Protein AF-0000000085041562 (afdb_homodimer)

Organism: Cyclobacterium marinum (strain ATCC 25205 / DSM 745 / LMG 13164 / NCIMB 1802) (NCBI:txid880070)

Solvent-accessible surface area (backbone atoms only — not comparable to full-atom values): 39955 Å² total; per-residue (Å²): 108,66,66,57,46,24,51,44,34,17,49,64,54,38,30,50,56,26,53,51,46,48,33,36,68,71,68,39,53,87,49,47,62,70,50,50,51,54,51,51,51,50,44,47,50,51,38,51,51,47,22,68,73,37,57,52,81,66,62,58,46,68,87,59,13,58,43,54,49,33,48,53,49,30,52,50,53,51,52,49,39,46,51,50,39,53,74,71,67,52,76,58,99,59,60,66,67,54,54,53,51,37,26,39,63,26,25,51,44,36,18,49,25,38,27,31,37,55,41,67,82,44,46,65,49,35,52,49,20,41,50,49,15,33,33,52,27,21,53,45,49,45,64,69,42,50,67,44,57,73,65,45,56,19,34,52,62,70,50,43,76,70,48,85,82,64,68,68,78,55,33,61,57,34,7,42,46,10,28,49,39,35,49,50,39,51,45,46,51,65,75,41,44,87,80,51,51,72,67,54,48,53,52,41,52,50,34,34,54,32,12,50,51,29,27,33,41,21,26,37,64,52,27,52,53,27,37,53,52,34,51,47,51,54,46,68,74,34,53,73,68,41,35,54,50,45,54,54,48,47,66,53,47,48,57,49,53,52,52,47,28,60,69,28,32,18,42,45,55,46,76,61,67,69,48,72,73,46,69,57,64,77,36,42,55,50,31,44,50,52,32,50,40,39,14,42,74,23,47,56,56,20,48,57,71,47,78,91,50,71,43,25,18,34,66,54,36,35,24,12,23,23,3,49,54,35,36,50,29,49,48,50,36,52,53,52,24,52,51,38,34,46,54,46,23,73,71,35,70,87,41,43,64,47,54,41,45,29,47,39,21,53,38,43,28,51,63,36,56,54,62,45,62,34,28,46,42,25,33,38,39,9,48,28,69,19,49,62,87,69,83,71,82,70,67,71,70,59,62,64,68,78,105,109,65,66,58,46,23,51,43,34,16,47,64,54,38,29,49,56,26,54,50,46,49,33,36,68,71,68,39,54,87,48,46,63,73,50,50,50,57,51,52,50,50,44,47,51,51,38,51,49,47,23,68,72,38,55,50,80,66,63,58,46,68,86,60,14,59,43,54,49,33,47,53,49,30,53,50,53,51,51,50,40,48,51,49,41,54,75,71,67,52,76,59,96,59,61,66,68,53,55,54,51,36,25,39,64,25,26,51,42,36,18,50,24,38,26,29,35,55,41,69,81,43,46,65,49,36,51,50,20,41,50,48,15,34,33,51,26,22,53,45,49,46,65,67,41,52,67,44,57,75,64,44,56,19,34,54,62,71,50,44,74,69,50,83,81,67,64,72,79,55,35,60,57,34,7,42,46,10,28,51,37,33,49,50,38,50,45,46,51,66,77,42,45,87,79,50,51,72,69,55,49,52,52,40,51,50,34,32,53,33,12,50,50,30,27,31,41,22,26,36,64,50,28,51,54,28,37,54,53,37,52,48,51,54,46,66,74,35,52,72,68,42,36,54,51,45,54,53,49,45,66,52,47,49,57,48,54,50,51,48,28,59,69,28,33,18,42,44,54,47,74,61,66,69,50,71,72,47,69,58,66,76,36,41,56,51,32,44,50,52,32,49,42,40,13,42,74,24,47,58,57,21,46,59,71,46,78,90,50,70,43,26,20,34,65,54,36,36,22,12,24,25,4,48,56,34,39,52,30,49,48,51,38,51,52,51,23,51,50,38,34,46,54,45,24,73,72,35,70,86,41,41,65,47,54,42,43,29,48,38,21,53,38,43,28,51,63,35,56,56,62,45,63,34,28,46,44,25,33,38,40,9,47,28,69,19,49,62,87,68,84,73,83,68,71,70,71,59,62,63,69,77,107

Radius of gyration: 27.0 Å; Cα contacts (8 Å, |Δi|>4): 1184; chains: 2; bounding box: 77×73×64 Å

Secondary structure (DSSP, 8-state):
-HHHHHHHHHHHTTHHHHHHHHHHHTT-GGGHHHHHHHHHHHHHHHHHHHHHHH--GGGGSSTTHHHHHHHHHHHHHHHHHHHHHHHTTPPPSS-HHHHHHHHIIIIIHHHHHHHTSBHHHHHHHHHHHHHHHHHHHHHHHHHHTHHHHHHT---HHHHHTTSTTS-PPPHHHHHHHHHHHHHHHHHHHHHSGGG--HHHHHHHHHHHHHHHHHHHHH--HHHHHHHHHHHHHHHHH--HHHHHHHHHHHHHHHHHHHHHHHHHT-TTSS--GGGTTSTTHHHHHHHHHHHHHHHHHSTTT-S-S-SSS--S-HHHHHHHHHHHHHHHHHHHHHHHHHHHHHHHHHH-GGGHHHHHHHHHHHHHHHHSS-GGG-HHHHHHHHHHTSB-----GGGGGGHHHH-/-HHHHHHHHHHHTTHHHHHHHHHHHTT-GGGHHHHHHHHHHHHHHHHHHHHHHH--GGGGSSTTHHHHHHHHHHHHHHHHHHHHHHHTTPPPSS-HHHHHHHHIIIIIHHHHHHHTSBHHHHHHHHHHHHHHHHHHHHHHHHHHTHHHHHHT---HHHHHTT-TTS-PPPHHHHHHHHHHHHHHHHHHHHHSGGG--HHHHHHHHHHHHHHHHHHHHH--HHHHHHHHHHHHHHHHH--HHHHHHHHHHHHHHHHHHHHHHHHHT-TTSS--GGGTTSTTHHHHHHHHHHHHHHHHHSTTT-S-S-SSS--S-HHHHHHHHHHHHHHHHHHHHHHHHHHHHHHHHHH-GGGHHHHHHHHHHHHHHHHSS-GGG-HHHHHHHHHHTSB-----SGGGGGHHHH-

InterPro domains:
  IPR007016 O-antigen ligase-related domain [PF04932] (207-331)
  IPR051533 O-antigen ligase-like [PTHR37422] (19-387)

Foldseek 3Di:
DLVLLLLLLLCLALQLVLVLLVCLLVVNLVCNCVPNVVSLVVSLVSLVVLLVVQADPCLLDDPCVVLLVLVVVLVVLLLVLLVVCVVVPNDDPDDSVVLVVLLCSQFVSLLSSLLRDACAVRLVSSLVSLLVSLLSSLVSVCVNCVVLQQVLPFEVVVVCVVPVPRSDDALLSLQLSLLLNLLSLLLCCLAVVVVDDPVRVVSSVSSNVSSLVSNRHSLDQLSVVLNVVSLVLQCVLDDPSSVVVSVVCCVVVVVVSVVSSVSSNHCNPPPPVCVVPPCPVVVLVVLLVVLVVQLVVPQAQADHLDDPDHNLAALSSQSNRGHPSSNVSVVVLQVLLLVLLVVVCNVPVSSSSLVSLCSSLNSRSRHHDYPSNSNSNSNSSSNSSHHYDDPDVPPVVPPVVPD/DLVLLLLLLLCLALQLVLVLLVCLLVVNLVCNCVVNVVSLVVSLVSLVVLLVVQADPCLLDDPCVVLLVLLVVLVVLLLVLLVVCVVVPNDDPDDSVVLVVLLCSQFVSLLRSLLRDACAVRLVSSLVSLLVSLLSSLVSVCVNCVVLQQVLPQEVVVVCVVPVPRSDDALLSLQLSLLLNLLSLLLCCLAVVVVDDPVRVVSSVSSNVSSLVSNRHSLDQLSVVLNVVSLVLQCVLDDPSSVVVSVVCCVVVVVVSVVSSVSSNHCNPPPPVCVVPVCPVVVLVVLLVVLVVQLVVPQAQADHLDDPDHNLAALSSQSNRGHPSSNCSVVVLQVLLLVLLVVVCNVPVSSSSLVSLCSSLNSRSRRHDYPSNSNSNSNSSSNSSHHYDDPDPPPPVPPVPPD

pLDDT: mean 83.28, std 16.29, range [21.91, 97.94]

Structure (mmCIF, N/CA/C/O backbone):
data_AF-0000000085041562-model_v1
#
loop_
_entity.id
_entity.type
_entity.pdbx_description
1 polymer 'O-antigen ligase-related domain-containing protein'
#
loop_
_atom_site.group_PDB
_atom_site.id
_atom_site.type_symbol
_atom_site.label_atom_id
_atom_site.label_alt_id
_atom_site.label_comp_id
_atom_site.label_asym_id
_atom_site.label_entity_id
_atom_site.label_seq_id
_atom_site.pdbx_PDB_ins_code
_atom_site.Cartn_x
_atom_site.Cartn_y
_atom_site.Cartn_z
_atom_site.occupancy
_atom_site.B_iso_or_equiv
_atom_site.auth_seq_id
_atom_site.auth_comp_id
_atom_site.auth_asym_id
_atom_site.auth_atom_id
_atom_site.pdbx_PDB_model_num
ATOM 1 N N . MET A 1 1 ? -18.188 -23.703 -21.016 1 91.19 1 MET A N 1
ATOM 2 C CA . MET A 1 1 ? -17.641 -22.5 -20.375 1 91.19 1 MET A CA 1
ATOM 3 C C . MET A 1 1 ? -16.734 -22.875 -19.203 1 91.19 1 MET A C 1
ATOM 5 O O . MET A 1 1 ? -15.625 -22.359 -19.078 1 91.19 1 MET A O 1
ATOM 9 N N . ASN A 1 2 ? -17.062 -23.922 -18.5 1 92.31 2 ASN A N 1
ATOM 10 C CA . ASN A 1 2 ? -16.281 -24.328 -17.328 1 92.31 2 ASN A CA 1
ATOM 11 C C . ASN A 1 2 ? -14.898 -24.812 -17.719 1 92.31 2 ASN A C 1
ATOM 13 O O . ASN A 1 2 ? -13.898 -24.438 -17.109 1 92.31 2 ASN A O 1
ATOM 17 N N . LYS A 1 3 ? -14.898 -25.578 -18.75 1 92.94 3 LYS A N 1
ATOM 18 C CA . LYS A 1 3 ? -13.617 -26.125 -19.188 1 92.94 3 LYS A CA 1
ATOM 19 C C . LYS A 1 3 ? -12.711 -25.031 -19.734 1 92.94 3 LYS A C 1
ATOM 21 O O . LYS A 1 3 ? -11.5 -25.062 -19.516 1 92.94 3 LYS A O 1
ATOM 26 N N . HIS A 1 4 ? -13.328 -24.094 -20.422 1 94.62 4 HIS A N 1
ATOM 27 C CA . HIS A 1 4 ? -12.562 -22.984 -20.984 1 94.62 4 HIS A CA 1
ATOM 28 C C . HIS A 1 4 ? -11.977 -22.109 -19.875 1 94.62 4 HIS A C 1
ATOM 30 O O . HIS A 1 4 ? -10.812 -21.703 -19.938 1 94.62 4 HIS A O 1
ATOM 36 N N . LEU A 1 5 ? -12.766 -21.891 -18.875 1 94.56 5 LEU A N 1
ATOM 37 C CA . LEU A 1 5 ? -12.312 -21.062 -17.766 1 94.56 5 LEU A CA 1
ATOM 38 C C . LEU A 1 5 ? -11.234 -21.766 -16.953 1 94.56 5 LEU A C 1
ATOM 40 O O . LEU A 1 5 ? -10.281 -21.141 -16.484 1 94.56 5 LEU A O 1
ATOM 44 N N . PHE A 1 6 ? -11.422 -23.062 -16.812 1 94.94 6 PHE A N 1
ATOM 45 C CA . PHE A 1 6 ? -10.391 -23.844 -16.156 1 94.94 6 PHE A CA 1
ATOM 46 C C . PHE A 1 6 ? -9.078 -23.766 -16.922 1 94.94 6 PHE A C 1
ATOM 48 O O . PHE A 1 6 ? -8.023 -23.531 -16.328 1 94.94 6 PHE A O 1
ATOM 55 N N . PHE A 1 7 ? -9.195 -23.891 -18.203 1 94.56 7 PHE A N 1
ATOM 56 C CA . PHE A 1 7 ? -8.016 -23.875 -19.062 1 94.56 7 PHE A CA 1
ATOM 57 C C . PHE A 1 7 ? -7.289 -22.531 -18.969 1 94.56 7 PHE A C 1
ATOM 59 O O . PHE A 1 7 ? -6.078 -22.5 -18.734 1 94.56 7 PHE A O 1
ATOM 66 N N . ILE A 1 8 ? -8 -21.469 -19.094 1 94.81 8 ILE A N 1
ATOM 67 C CA . ILE A 1 8 ? -7.355 -20.156 -19.109 1 94.81 8 ILE A CA 1
ATOM 68 C C . ILE A 1 8 ? -6.797 -19.844 -17.719 1 94.81 8 ILE A C 1
ATOM 70 O O . ILE A 1 8 ? -5.711 -19.281 -17.594 1 94.81 8 ILE A O 1
ATOM 74 N N . SER A 1 9 ? -7.488 -20.234 -16.656 1 95.44 9 SER A N 1
ATOM 75 C CA . SER A 1 9 ? -7.012 -20 -15.289 1 95.44 9 SER A CA 1
ATOM 76 C C . SER A 1 9 ? -5.762 -20.812 -14.992 1 95.44 9 SER A C 1
ATOM 78 O O . SER A 1 9 ? -4.832 -20.328 -14.352 1 95.44 9 SER A O 1
ATOM 80 N N . PHE A 1 10 ? -5.758 -22.016 -15.508 1 94.5 10 PHE A N 1
ATOM 81 C CA . PHE A 1 10 ? -4.621 -22.922 -15.328 1 94.5 10 PHE A CA 1
ATOM 82 C C . PHE A 1 10 ? -3.357 -22.312 -15.93 1 94.5 10 PHE A C 1
ATOM 84 O O . PHE A 1 10 ? -2.301 -22.312 -15.297 1 94.5 10 PHE A O 1
ATOM 91 N N . PHE A 1 11 ? -3.486 -21.688 -17.031 1 91.69 11 PHE A N 1
ATOM 92 C CA . PHE A 1 11 ? -2.318 -21.203 -17.766 1 91.69 11 PHE A CA 1
ATOM 93 C C . PHE A 1 11 ? -2.047 -19.734 -17.469 1 91.69 11 PHE A C 1
ATOM 95 O O . PHE A 1 11 ? -1.006 -19.203 -17.859 1 91.69 11 PHE A O 1
ATOM 102 N N . THR A 1 12 ? -2.91 -19.047 -16.797 1 83.38 12 THR A N 1
ATOM 103 C CA . THR A 1 12 ? -2.674 -17.688 -16.344 1 83.38 12 THR A CA 1
ATOM 104 C C . THR A 1 12 ? -1.747 -17.656 -15.125 1 83.38 12 THR A C 1
ATOM 106 O O . THR A 1 12 ? -1.061 -16.672 -14.875 1 83.38 12 THR A O 1
ATOM 109 N N . PHE A 1 13 ? -1.708 -18.719 -14.492 1 83.06 13 PHE A N 1
ATOM 110 C CA . PHE A 1 13 ? -0.877 -18.781 -13.297 1 83.06 13 PHE A CA 1
ATOM 111 C C . PHE A 1 13 ? 0.343 -19.656 -13.531 1 83.06 13 PHE A C 1
ATOM 113 O O . PHE A 1 13 ? 1.182 -19.359 -14.383 1 83.06 13 PHE A O 1
ATOM 120 N N . SER A 1 14 ? 0.361 -20.766 -12.805 1 87.56 14 SER A N 1
ATOM 121 C CA . SER A 1 14 ? 1.576 -21.578 -12.766 1 87.56 14 SER A CA 1
ATOM 122 C C . SER A 1 14 ? 1.593 -22.609 -13.883 1 87.56 14 SER A C 1
ATOM 124 O O . SER A 1 14 ? 2.615 -23.25 -14.125 1 87.56 14 SER A O 1
ATOM 126 N N . GLY A 1 15 ? 0.514 -22.688 -14.656 1 88.69 15 GLY A N 1
ATOM 127 C CA . GLY A 1 15 ? 0.427 -23.703 -15.703 1 88.69 15 GLY A CA 1
ATOM 128 C C . GLY A 1 15 ? 1.459 -23.516 -16.797 1 88.69 15 GLY A C 1
ATOM 129 O O . GLY A 1 15 ? 2.037 -24.484 -17.281 1 88.69 15 GLY A O 1
ATOM 130 N N . PHE A 1 16 ? 1.644 -22.312 -17.125 1 86.19 16 PHE A N 1
ATOM 131 C CA . PHE A 1 16 ? 2.629 -22.016 -18.156 1 86.19 16 PHE A CA 1
ATOM 132 C C . PHE A 1 16 ? 4.027 -22.422 -17.703 1 86.19 16 PHE A C 1
ATOM 134 O O . PHE A 1 16 ? 4.77 -23.047 -18.453 1 86.19 16 PHE A O 1
ATOM 141 N N . TYR A 1 17 ? 4.355 -22.125 -16.516 1 85.38 17 TYR A N 1
ATOM 142 C CA . TYR A 1 17 ? 5.672 -22.438 -15.984 1 85.38 17 TYR A CA 1
ATOM 143 C C . TYR A 1 17 ? 5.816 -23.953 -15.773 1 85.38 17 TYR A C 1
ATOM 145 O O . TYR A 1 17 ? 6.914 -24.5 -15.906 1 85.38 17 TYR A O 1
ATOM 153 N N . ALA A 1 18 ? 4.738 -24.578 -15.492 1 86.94 18 ALA A N 1
ATOM 154 C CA . ALA A 1 18 ? 4.766 -26.031 -15.352 1 86.94 18 ALA A CA 1
ATOM 155 C C . ALA A 1 18 ? 5.156 -26.703 -16.656 1 86.94 18 ALA A C 1
ATOM 157 O O . ALA A 1 18 ? 5.98 -27.625 -16.672 1 86.94 18 ALA A O 1
ATOM 158 N N . VAL A 1 19 ? 4.578 -26.219 -17.688 1 85.94 19 VAL A N 1
ATOM 159 C CA . VAL A 1 19 ? 4.891 -26.781 -19.016 1 85.94 19 VAL A CA 1
ATOM 160 C C . VAL A 1 19 ? 6.355 -26.5 -19.344 1 85.94 19 VAL A C 1
ATOM 162 O O . VAL A 1 19 ? 7.051 -27.391 -19.859 1 85.94 19 VAL A O 1
ATOM 165 N N . LEU A 1 20 ? 6.801 -25.328 -19.047 1 83.56 20 LEU A N 1
ATOM 166 C CA . LEU A 1 20 ? 8.203 -24.984 -19.266 1 83.56 20 LEU A CA 1
ATOM 167 C C . LEU A 1 20 ? 9.117 -25.906 -18.453 1 83.56 20 LEU A C 1
ATOM 169 O O . LEU A 1 20 ? 10.141 -26.375 -18.969 1 83.56 20 LEU A O 1
ATOM 173 N N . ALA A 1 21 ? 8.742 -26.141 -17.266 1 82.56 21 ALA A N 1
ATOM 174 C CA . ALA A 1 21 ? 9.531 -27 -16.391 1 82.56 21 ALA A CA 1
ATOM 175 C C . ALA A 1 21 ? 9.57 -28.422 -16.922 1 82.56 21 ALA A C 1
ATOM 177 O O . ALA A 1 21 ? 10.602 -29.094 -16.828 1 82.56 21 ALA A O 1
ATOM 178 N N . ILE A 1 22 ? 8.516 -28.891 -17.469 1 84.75 22 ILE A N 1
ATOM 179 C CA . ILE A 1 22 ? 8.445 -30.219 -18.047 1 84.75 22 ILE A CA 1
ATOM 180 C C . ILE A 1 22 ? 9.383 -30.312 -19.25 1 84.75 22 ILE A C 1
ATOM 182 O O . ILE A 1 22 ? 10.133 -31.281 -19.375 1 84.75 22 ILE A O 1
ATOM 186 N N . LEU A 1 23 ? 9.406 -29.281 -20.016 1 83.5 23 LEU A N 1
ATOM 187 C CA . LEU A 1 23 ? 10.266 -29.266 -21.203 1 83.5 23 LEU A CA 1
ATOM 188 C C . LEU A 1 23 ? 11.734 -29.266 -20.797 1 83.5 23 LEU A C 1
ATOM 190 O O . LEU A 1 23 ? 12.555 -29.969 -21.406 1 83.5 23 LEU A O 1
ATOM 194 N N . ILE A 1 24 ? 12.023 -28.516 -19.797 1 80.94 24 ILE A N 1
ATOM 195 C CA . ILE A 1 24 ? 13.391 -28.453 -19.297 1 80.94 24 ILE A CA 1
ATOM 196 C C . ILE A 1 24 ? 13.805 -29.812 -18.734 1 80.94 24 ILE A C 1
ATOM 198 O O . ILE A 1 24 ? 14.914 -30.281 -18.984 1 80.94 24 ILE A O 1
ATOM 202 N N . SER A 1 25 ? 12.898 -30.453 -18.047 1 79.69 25 SER A N 1
ATOM 203 C CA . SER A 1 25 ? 13.188 -31.734 -17.438 1 79.69 25 SER A CA 1
ATOM 204 C C . SER A 1 25 ? 13.422 -32.812 -18.5 1 79.69 25 SER A C 1
ATOM 206 O O . SER A 1 25 ? 14.148 -33.781 -18.266 1 79.69 25 SER A O 1
ATOM 208 N N . LEU A 1 26 ? 12.82 -32.594 -19.641 1 80.88 26 LEU A N 1
ATOM 209 C CA . LEU A 1 26 ? 12.961 -33.562 -20.734 1 80.88 26 LEU A CA 1
ATOM 210 C C . LEU A 1 26 ? 14.156 -33.219 -21.609 1 80.88 26 LEU A C 1
ATOM 212 O O . LEU A 1 26 ? 14.406 -33.875 -22.609 1 80.88 26 LEU A O 1
ATOM 216 N N . GLY A 1 27 ? 14.859 -32.125 -21.266 1 76.44 27 GLY A N 1
ATOM 217 C CA . GLY A 1 27 ? 16.031 -31.734 -22.016 1 76.44 27 GLY A CA 1
ATOM 218 C C . GLY A 1 27 ? 15.711 -30.984 -23.297 1 76.44 27 GLY A C 1
ATOM 219 O O . GLY A 1 27 ? 16.547 -30.906 -24.203 1 76.44 27 GLY A O 1
ATOM 220 N N . MET A 1 28 ? 14.516 -30.547 -23.422 1 78 28 MET A N 1
ATOM 221 C CA . MET A 1 28 ? 14.055 -29.875 -24.625 1 78 28 MET A CA 1
ATOM 222 C C . MET A 1 28 ? 14.086 -28.359 -24.453 1 78 28 MET A C 1
ATOM 224 O O . MET A 1 28 ? 13.117 -27.672 -24.766 1 78 28 MET A O 1
ATOM 228 N N . THR A 1 29 ? 15.125 -27.797 -23.922 1 74.62 29 THR A N 1
ATOM 229 C CA . THR A 1 29 ? 15.242 -26.375 -23.641 1 74.62 29 THR A CA 1
ATOM 230 C C . THR A 1 29 ? 15.227 -25.562 -24.938 1 74.62 29 THR A C 1
ATOM 232 O O . THR A 1 29 ? 14.789 -24.406 -24.953 1 74.62 29 THR A O 1
ATOM 235 N N . GLY A 1 30 ? 15.672 -26.125 -26.031 1 70.06 30 GLY A N 1
ATOM 236 C CA . GLY A 1 30 ? 15.734 -25.438 -27.297 1 70.06 30 GLY A CA 1
ATOM 237 C C . GLY A 1 30 ? 14.375 -25.25 -27.953 1 70.06 30 GLY A C 1
ATOM 238 O O . GLY A 1 30 ? 14.203 -24.375 -28.812 1 70.06 30 GLY A O 1
ATOM 239 N N . VAL A 1 31 ? 13.469 -26.109 -27.547 1 74.19 31 VAL A N 1
ATOM 240 C CA . VAL A 1 31 ? 12.164 -26.078 -28.188 1 74.19 31 VAL A CA 1
ATOM 241 C C . VAL A 1 31 ? 11.172 -25.297 -27.328 1 74.19 31 VAL A C 1
ATOM 243 O O . VAL A 1 31 ? 9.969 -25.266 -27.625 1 74.19 31 VAL A O 1
ATOM 246 N N . THR A 1 32 ? 11.578 -24.578 -26.328 1 73.81 32 THR A N 1
ATOM 247 C CA . THR A 1 32 ? 10.688 -23.891 -25.406 1 73.81 32 THR A CA 1
ATOM 248 C C . THR A 1 32 ? 9.844 -22.844 -26.125 1 73.81 32 THR A C 1
ATOM 250 O O . THR A 1 32 ? 8.648 -22.719 -25.875 1 73.81 32 THR A O 1
ATOM 253 N N . ARG A 1 33 ? 10.391 -22.25 -27.078 1 74.31 33 ARG A N 1
ATOM 254 C CA . ARG A 1 33 ? 9.672 -21.203 -27.797 1 74.31 33 ARG A CA 1
ATOM 255 C C . ARG A 1 33 ? 8.586 -21.797 -28.703 1 74.31 33 ARG A C 1
ATOM 257 O O . ARG A 1 33 ? 7.523 -21.203 -28.875 1 74.31 33 ARG A O 1
ATOM 264 N N . TYR A 1 34 ? 8.891 -22.969 -29.172 1 77.94 34 TYR A N 1
ATOM 265 C CA . TYR A 1 34 ? 7.961 -23.625 -30.078 1 77.94 34 TYR A CA 1
ATOM 266 C C . TYR A 1 34 ? 6.746 -24.156 -29.328 1 77.94 34 TYR A C 1
ATOM 268 O O . TYR A 1 34 ? 5.707 -24.422 -29.938 1 77.94 34 TYR A O 1
ATOM 276 N N . VAL A 1 35 ? 6.855 -24.297 -28.125 1 81.62 35 VAL A N 1
ATOM 277 C CA . VAL A 1 35 ? 5.727 -24.766 -27.328 1 81.62 35 VAL A CA 1
ATOM 278 C C . VAL A 1 35 ? 5.043 -23.594 -26.641 1 81.62 35 VAL A C 1
ATOM 280 O O . VAL A 1 35 ? 3.812 -23.516 -26.625 1 81.62 35 VAL A O 1
ATOM 283 N N . ASN A 1 36 ? 5.797 -22.609 -26.234 1 77.94 36 ASN A N 1
ATOM 284 C CA . ASN A 1 36 ? 5.258 -21.5 -25.453 1 77.94 36 ASN A CA 1
ATOM 285 C C . ASN A 1 36 ? 4.422 -20.562 -26.328 1 77.94 36 ASN A C 1
ATOM 287 O O . ASN A 1 36 ? 3.385 -20.062 -25.906 1 77.94 36 ASN A O 1
ATOM 291 N N . VAL A 1 37 ? 4.836 -20.406 -27.5 1 80.31 37 VAL A N 1
ATOM 292 C CA . VAL A 1 37 ? 4.152 -19.453 -28.375 1 80.31 37 VAL A CA 1
ATOM 293 C C . VAL A 1 37 ? 2.781 -20 -28.766 1 80.31 37 VAL A C 1
ATOM 295 O O . VAL A 1 37 ? 1.762 -19.328 -28.594 1 80.31 37 VAL A O 1
ATOM 298 N N . PRO A 1 38 ? 2.734 -21.266 -29.203 1 85.81 38 PRO A N 1
ATOM 299 C CA . PRO A 1 38 ? 1.412 -21.812 -29.516 1 85.81 38 PRO A CA 1
ATOM 300 C C . PRO A 1 38 ? 0.502 -21.891 -28.297 1 85.81 38 PRO A C 1
ATOM 302 O O . PRO A 1 38 ? -0.708 -21.672 -28.406 1 85.81 38 PRO A O 1
ATOM 305 N N . LEU A 1 39 ? 1.022 -22.219 -27.203 1 87.94 39 LEU A N 1
ATOM 306 C CA . LEU A 1 39 ? 0.22 -22.312 -25.984 1 87.94 39 LEU A CA 1
ATOM 307 C C . LEU A 1 39 ? -0.358 -20.938 -25.625 1 87.94 39 LEU A C 1
ATOM 309 O O . LEU A 1 39 ? -1.517 -20.844 -25.219 1 87.94 39 LEU A O 1
ATOM 313 N N . ARG A 1 40 ? 0.411 -19.922 -25.766 1 85.5 40 ARG A N 1
ATOM 314 C CA . ARG A 1 40 ? -0.06 -18.578 -25.484 1 85.5 40 ARG A CA 1
ATOM 315 C C . ARG A 1 40 ? -1.125 -18.141 -26.5 1 85.5 40 ARG A C 1
ATOM 317 O O . ARG A 1 40 ? -2.084 -17.453 -26.141 1 85.5 40 ARG A O 1
ATOM 324 N N . LEU A 1 41 ? -0.905 -18.547 -27.703 1 88.38 41 LEU A N 1
ATOM 325 C CA . LEU A 1 41 ? -1.902 -18.25 -28.734 1 88.38 41 LEU A CA 1
ATOM 326 C C . LEU A 1 41 ? -3.219 -18.953 -28.422 1 88.38 41 LEU A C 1
ATOM 328 O O . LEU A 1 41 ? -4.293 -18.375 -28.594 1 88.38 41 LEU A O 1
ATOM 332 N N . LEU A 1 42 ? -3.064 -20.188 -28 1 92 42 LEU A N 1
ATOM 333 C CA . LEU A 1 42 ? -4.262 -20.953 -27.656 1 92 42 LEU A CA 1
ATOM 334 C C . LEU A 1 42 ? -4.988 -20.312 -26.469 1 92 42 LEU A C 1
ATOM 336 O O . LEU A 1 42 ? -6.215 -20.188 -26.484 1 92 42 LEU A O 1
ATOM 340 N N . THR A 1 43 ? -4.254 -19.938 -25.484 1 92.88 43 THR A N 1
ATOM 341 C CA . THR A 1 43 ? -4.859 -19.297 -24.328 1 92.88 43 THR A CA 1
ATOM 342 C C . THR A 1 43 ? -5.535 -17.984 -24.734 1 92.88 43 THR A C 1
ATOM 344 O O . THR A 1 43 ? -6.609 -17.656 -24.219 1 92.88 43 THR A O 1
ATOM 347 N N . THR A 1 44 ? -4.945 -17.281 -25.656 1 92.75 44 THR A N 1
ATOM 348 C CA . THR A 1 44 ? -5.504 -16.031 -26.156 1 92.75 44 THR A CA 1
ATOM 349 C C . THR A 1 44 ? -6.816 -16.281 -26.906 1 92.75 44 THR A C 1
ATOM 351 O O . THR A 1 44 ? -7.801 -15.57 -26.688 1 92.75 44 THR A O 1
ATOM 354 N N . ILE A 1 45 ? -6.824 -17.281 -27.656 1 95.06 45 ILE A N 1
ATOM 355 C CA . ILE A 1 45 ? -8.016 -17.609 -28.422 1 95.06 45 ILE A CA 1
ATOM 356 C C . ILE A 1 45 ? -9.148 -18 -27.484 1 95.06 45 ILE A C 1
ATOM 358 O O . ILE A 1 45 ? -10.289 -17.562 -27.656 1 95.06 45 ILE A O 1
ATOM 362 N N . VAL A 1 46 ? -8.828 -18.781 -26.5 1 96 46 VAL A N 1
ATOM 363 C CA . VAL A 1 46 ? -9.852 -19.219 -25.547 1 96 46 VAL A CA 1
ATOM 364 C C . VAL A 1 46 ? -10.352 -18.016 -24.75 1 96 46 VAL A C 1
ATOM 366 O O . VAL A 1 46 ? -11.555 -17.922 -24.469 1 96 46 VAL A O 1
ATOM 369 N N . MET A 1 47 ? -9.5 -17.125 -24.375 1 95.69 47 MET A N 1
ATOM 370 C CA . MET A 1 47 ? -9.922 -15.93 -23.641 1 95.69 47 MET A CA 1
ATOM 371 C C . MET A 1 47 ? -10.836 -15.062 -24.5 1 95.69 47 MET A C 1
ATOM 373 O O . MET A 1 47 ? -11.82 -14.516 -24 1 95.69 47 MET A O 1
ATOM 377 N N . LEU A 1 48 ? -10.484 -14.922 -25.766 1 95.12 48 LEU A N 1
ATOM 378 C CA . LEU A 1 48 ? -11.344 -14.164 -26.672 1 95.12 48 LEU A CA 1
ATOM 379 C C . LEU A 1 48 ? -12.711 -14.828 -26.797 1 95.12 48 LEU A C 1
ATOM 381 O O . LEU A 1 48 ? -13.734 -14.141 -26.812 1 95.12 48 LEU A O 1
ATOM 385 N N . TYR A 1 49 ? -12.633 -16.125 -26.875 1 95.75 49 TYR A N 1
ATOM 386 C CA . TYR A 1 49 ? -13.883 -16.875 -26.953 1 95.75 49 TYR A CA 1
ATOM 387 C C . TYR A 1 49 ? -14.742 -16.625 -25.719 1 95.75 49 TYR A C 1
ATOM 389 O O . TYR A 1 49 ? -15.938 -16.375 -25.828 1 95.75 49 TYR A O 1
ATOM 397 N N . VAL A 1 50 ? -14.156 -16.688 -24.562 1 94.88 50 VAL A N 1
ATOM 398 C CA . VAL A 1 50 ? -14.875 -16.469 -23.312 1 94.88 50 VAL A CA 1
ATOM 399 C C . VAL A 1 50 ? -15.414 -15.039 -23.266 1 94.88 50 VAL A C 1
ATOM 401 O O . VAL A 1 50 ? -16.562 -14.82 -22.875 1 94.88 50 VAL A O 1
ATOM 404 N N . PHE A 1 51 ? -14.641 -14.125 -23.688 1 93.88 51 PHE A N 1
ATOM 405 C CA . PHE A 1 51 ? -15.039 -12.727 -23.672 1 93.88 51 PHE A CA 1
ATOM 406 C C . PHE A 1 51 ? -16.234 -12.492 -24.578 1 93.88 51 PHE A C 1
ATOM 408 O O . PHE A 1 51 ? -17.234 -11.898 -24.156 1 93.88 51 PHE A O 1
ATOM 415 N N . PHE A 1 52 ? -16.203 -12.992 -25.766 1 93.19 52 PHE A N 1
ATOM 416 C CA . PHE A 1 52 ? -17.266 -12.719 -26.719 1 93.19 52 PHE A CA 1
ATOM 417 C C . PHE A 1 52 ? -18.516 -13.508 -26.375 1 93.19 52 PHE A C 1
ATOM 419 O O . PHE A 1 52 ? -19.641 -13.039 -26.609 1 93.19 52 PHE A O 1
ATOM 426 N N . LYS A 1 53 ? -18.359 -14.617 -25.766 1 92.38 53 LYS A N 1
ATOM 427 C CA . LYS A 1 53 ? -19.5 -15.445 -25.406 1 92.38 53 LYS A CA 1
ATOM 428 C C . LYS A 1 53 ? -20.219 -14.898 -24.172 1 92.38 53 LYS A C 1
ATOM 430 O O . LYS A 1 53 ? -21.438 -15.023 -24.062 1 92.38 53 LYS A O 1
ATOM 435 N N . SER A 1 54 ? -19.453 -14.281 -23.297 1 90.06 54 SER A N 1
ATOM 436 C CA . SER A 1 54 ? -20.031 -13.875 -22.016 1 90.06 54 SER A CA 1
ATOM 437 C C . SER A 1 54 ? -20.234 -12.367 -21.953 1 90.06 54 SER A C 1
ATOM 439 O O . SER A 1 54 ? -20.812 -11.852 -21 1 90.06 54 SER A O 1
ATOM 441 N N . PHE A 1 55 ? -19.828 -11.688 -22.906 1 83.81 55 PHE A N 1
ATOM 442 C CA . PHE A 1 55 ? -19.859 -10.234 -22.859 1 83.81 55 PHE A CA 1
ATOM 443 C C . PHE A 1 55 ? -21.281 -9.711 -22.812 1 83.81 55 PHE A C 1
ATOM 445 O O . PHE A 1 55 ? -22.141 -10.148 -23.594 1 83.81 55 PHE A O 1
ATOM 452 N N . ASP A 1 56 ? -21.578 -9.023 -21.734 1 78.88 56 ASP A N 1
ATOM 453 C CA . ASP A 1 56 ? -22.844 -8.32 -21.562 1 78.88 56 ASP A CA 1
ATOM 454 C C . ASP A 1 56 ? -22.641 -6.812 -21.531 1 78.88 56 ASP A C 1
ATOM 456 O O . ASP A 1 56 ? -21.812 -6.312 -20.75 1 78.88 56 ASP A O 1
ATOM 460 N N . ARG A 1 57 ? -23.391 -6.133 -22.312 1 72.56 57 ARG A N 1
ATOM 461 C CA . ARG A 1 57 ? -23.281 -4.68 -22.406 1 72.56 57 ARG A CA 1
ATOM 462 C C . ARG A 1 57 ? -23.547 -4.016 -21.062 1 72.56 57 ARG A C 1
ATOM 464 O O . ARG A 1 57 ? -23.094 -2.9 -20.812 1 72.56 57 ARG A O 1
ATOM 471 N N . ASN A 1 58 ? -24.203 -4.688 -20.219 1 73.44 58 ASN A N 1
ATOM 472 C CA . ASN A 1 58 ? -24.562 -4.125 -18.906 1 73.44 58 ASN A CA 1
ATOM 473 C C . ASN A 1 58 ? -23.344 -4.016 -18 1 73.44 58 ASN A C 1
ATOM 475 O O . ASN A 1 58 ? -23.375 -3.334 -16.984 1 73.44 58 ASN A O 1
ATOM 479 N N . THR A 1 59 ? -22.297 -4.605 -18.469 1 74.12 59 THR A N 1
ATOM 480 C CA . THR A 1 59 ? -21.062 -4.57 -17.688 1 74.12 59 THR A CA 1
ATOM 481 C C . THR A 1 59 ? -20.5 -3.158 -17.641 1 74.12 59 THR A C 1
ATOM 483 O O . THR A 1 59 ? -19.781 -2.799 -16.703 1 74.12 59 THR A O 1
ATOM 486 N N . PHE A 1 60 ? -20.828 -2.461 -18.656 1 74.88 60 PHE A N 1
ATOM 487 C CA . PHE A 1 60 ? -20.266 -1.12 -18.766 1 74.88 60 PHE A CA 1
ATOM 488 C C . PHE A 1 60 ? -21.219 -0.085 -18.172 1 74.88 60 PHE A C 1
ATOM 490 O O . PHE A 1 60 ? -20.906 1.106 -18.141 1 74.88 60 PHE A O 1
ATOM 497 N N . LYS A 1 61 ? -22.328 -0.694 -17.703 1 72.81 61 LYS A N 1
ATOM 498 C CA . LYS A 1 61 ? -23.297 0.216 -17.109 1 72.81 61 LYS A CA 1
ATOM 499 C C . LYS A 1 61 ? -23.141 0.261 -15.594 1 72.81 61 LYS A C 1
ATOM 501 O O . LYS A 1 61 ? -22.547 -0.642 -14.992 1 72.81 61 LYS A O 1
ATOM 506 N N . GLY A 1 62 ? -23.391 1.392 -15.047 1 72.31 62 GLY A N 1
ATOM 507 C CA . GLY A 1 62 ? -23.391 1.527 -13.602 1 72.31 62 GLY A CA 1
ATOM 508 C C . GLY A 1 62 ? -22.109 2.174 -13.07 1 72.31 62 GLY A C 1
ATOM 509 O O . GLY A 1 62 ? -21.359 2.771 -13.836 1 72.31 62 GLY A O 1
ATOM 510 N N . SER A 1 63 ? -21.938 1.974 -11.828 1 74.44 63 SER A N 1
ATOM 511 C CA . SER A 1 63 ? -20.844 2.646 -11.141 1 74.44 63 SER A CA 1
ATOM 512 C C . SER A 1 63 ? -19.5 2.014 -11.492 1 74.44 63 SER A C 1
ATOM 514 O O . SER A 1 63 ? -18.469 2.691 -11.484 1 74.44 63 SER A O 1
ATOM 516 N N . ASN A 1 64 ? -19.5 0.729 -12.016 1 83.88 64 ASN A N 1
ATOM 517 C CA . ASN A 1 64 ? -18.25 0.052 -12.344 1 83.88 64 ASN A CA 1
ATOM 518 C C . ASN A 1 64 ? -17.844 0.322 -13.789 1 83.88 64 ASN A C 1
ATOM 520 O O . ASN A 1 64 ? -16.672 0.114 -14.148 1 83.88 64 ASN A O 1
ATOM 524 N N . GLY A 1 65 ? -18.75 0.785 -14.609 1 86.12 65 GLY A N 1
ATOM 525 C CA . GLY A 1 65 ? -18.484 1.029 -16.016 1 86.12 65 GLY A CA 1
ATOM 526 C C . GLY A 1 65 ? -17.406 2.074 -16.234 1 86.12 65 GLY A C 1
ATOM 527 O O . GLY A 1 65 ? -16.562 1.931 -17.141 1 86.12 65 GLY A O 1
ATOM 528 N N . ILE A 1 66 ? -17.375 3.023 -15.391 1 85 66 ILE A N 1
ATOM 529 C CA . ILE A 1 66 ? -16.406 4.094 -15.531 1 85 66 ILE A CA 1
ATOM 530 C C . ILE A 1 66 ? -14.992 3.539 -15.305 1 85 66 ILE A C 1
ATOM 532 O O . ILE A 1 66 ? -14.039 3.969 -15.953 1 85 66 ILE A O 1
ATOM 536 N N . TYR A 1 67 ? -14.875 2.639 -14.453 1 88.69 67 TYR A N 1
ATOM 537 C CA . TYR A 1 67 ? -13.555 2.107 -14.141 1 88.69 67 TYR A CA 1
ATOM 538 C C . TYR A 1 67 ? -13.062 1.174 -15.234 1 88.69 67 TYR A C 1
ATOM 540 O O . TYR A 1 67 ? -11.859 1.074 -15.484 1 88.69 67 TYR A O 1
ATOM 548 N N . VAL A 1 68 ? -13.969 0.507 -15.898 1 90.81 68 VAL A N 1
ATOM 549 C CA . VAL A 1 68 ? -13.594 -0.288 -17.062 1 90.81 68 VAL A CA 1
ATOM 550 C C . VAL A 1 68 ? -13.109 0.631 -18.188 1 90.81 68 VAL A C 1
ATOM 552 O O . VAL A 1 68 ? -12.117 0.332 -18.859 1 90.81 68 VAL A O 1
ATOM 555 N N . PHE A 1 69 ? -13.734 1.728 -18.234 1 91.12 69 PHE A N 1
ATOM 556 C CA . PHE A 1 69 ? -13.32 2.73 -19.219 1 91.12 69 PHE A CA 1
ATOM 557 C C . PHE A 1 69 ? -11.938 3.273 -18.875 1 91.12 69 PHE A C 1
ATOM 559 O O . PHE A 1 69 ? -11.086 3.428 -19.75 1 91.12 69 PHE A O 1
ATOM 566 N N . LEU A 1 70 ? -11.75 3.566 -17.641 1 91.31 70 LEU A N 1
ATOM 567 C CA . LEU A 1 70 ? -10.453 4.066 -17.188 1 91.31 70 LEU A CA 1
ATOM 568 C C . LEU A 1 70 ? -9.352 3.041 -17.453 1 91.31 70 LEU A C 1
ATOM 570 O O . LEU A 1 70 ? -8.227 3.408 -17.781 1 91.31 70 LEU A O 1
ATOM 574 N N . PHE A 1 71 ? -9.711 1.786 -17.312 1 95.25 71 PHE A N 1
ATOM 575 C CA . PHE A 1 71 ? -8.766 0.71 -17.609 1 95.25 71 PHE A CA 1
ATOM 576 C C . PHE A 1 71 ? -8.367 0.725 -19.078 1 95.25 71 PHE A C 1
ATOM 578 O O . PHE A 1 71 ? -7.18 0.652 -19.391 1 95.25 71 PHE A O 1
ATOM 585 N N . CYS A 1 72 ? -9.32 0.88 -19.906 1 94.69 72 CYS A N 1
ATOM 586 C CA . CYS A 1 72 ? -9.055 0.932 -21.344 1 94.69 72 CYS A CA 1
ATOM 587 C C . CYS A 1 72 ? -8.242 2.17 -21.703 1 94.69 72 CYS A C 1
ATOM 589 O O . CYS A 1 72 ? -7.316 2.096 -22.5 1 94.69 72 CYS A O 1
ATOM 591 N N . LEU A 1 73 ? -8.555 3.225 -21.078 1 94.31 73 LEU A N 1
ATOM 592 C CA . LEU A 1 73 ? -7.836 4.473 -21.312 1 94.31 73 LEU A CA 1
ATOM 593 C C . LEU A 1 73 ? -6.383 4.359 -20.875 1 94.31 73 LEU A C 1
ATOM 595 O O . LEU A 1 73 ? -5.484 4.867 -21.547 1 94.31 73 LEU A O 1
ATOM 599 N N . PHE A 1 74 ? -6.195 3.736 -19.797 1 95.44 74 PHE A N 1
ATOM 600 C CA . PHE A 1 74 ? -4.832 3.547 -19.312 1 95.44 74 PHE A CA 1
ATOM 601 C C . PHE A 1 74 ? -3.99 2.803 -20.344 1 95.44 74 PHE A C 1
ATOM 603 O O . PHE A 1 74 ? -2.877 3.227 -20.656 1 95.44 74 PHE A O 1
ATOM 610 N N . TRP A 1 75 ? -4.5 1.717 -20.781 1 96.69 75 TRP A N 1
ATOM 611 C CA . TRP A 1 75 ? -3.725 0.91 -21.719 1 96.69 75 TRP A CA 1
ATOM 612 C C . TRP A 1 75 ? -3.578 1.621 -23.062 1 96.69 75 TRP A C 1
ATOM 614 O O . TRP A 1 75 ? -2.568 1.457 -23.75 1 96.69 75 TRP A O 1
ATOM 624 N N . THR A 1 76 ? -4.516 2.445 -23.422 1 95.94 76 THR A N 1
ATOM 625 C CA . THR A 1 76 ? -4.375 3.266 -24.625 1 95.94 76 THR A CA 1
ATOM 626 C C . THR A 1 76 ? -3.221 4.254 -24.469 1 95.94 76 THR A C 1
ATOM 628 O O . THR A 1 76 ? -2.396 4.398 -25.375 1 95.94 76 THR A O 1
ATOM 631 N N . VAL A 1 77 ? -3.164 4.859 -23.328 1 95.38 77 VAL A N 1
ATOM 632 C CA . VAL A 1 77 ? -2.096 5.816 -23.062 1 95.38 77 VAL A CA 1
ATOM 633 C C . VAL A 1 77 ? -0.75 5.094 -23.047 1 95.38 77 VAL A C 1
ATOM 635 O O . VAL A 1 77 ? 0.215 5.547 -23.672 1 95.38 77 VAL A O 1
ATOM 638 N N . TYR A 1 78 ? -0.697 3.984 -22.391 1 95.88 78 TYR A N 1
ATOM 639 C CA . TYR A 1 78 ? 0.542 3.223 -22.281 1 95.88 78 TYR A CA 1
ATOM 640 C C . TYR A 1 78 ? 1.034 2.768 -23.641 1 95.88 78 TYR A C 1
ATOM 642 O O . TYR A 1 78 ? 2.213 2.924 -23.969 1 95.88 78 TYR A O 1
ATOM 650 N N . LEU A 1 79 ? 0.162 2.277 -24.453 1 95.5 79 LEU A N 1
ATOM 651 C CA . LEU A 1 79 ? 0.538 1.763 -25.766 1 95.5 79 LEU A CA 1
ATOM 652 C C . LEU A 1 79 ? 0.895 2.902 -26.719 1 95.5 79 LEU A C 1
ATOM 654 O O . LEU A 1 79 ? 1.767 2.75 -27.578 1 95.5 79 LEU A O 1
ATOM 658 N N . SER A 1 80 ? 0.253 4.004 -26.578 1 95.12 80 SER A N 1
ATOM 659 C CA . SER A 1 80 ? 0.635 5.172 -27.359 1 95.12 80 SER A CA 1
ATOM 660 C C . SER A 1 80 ? 2.057 5.617 -27.031 1 95.12 80 SER A C 1
ATOM 662 O O . SER A 1 80 ? 2.787 6.07 -27.906 1 95.12 80 SER A O 1
ATOM 664 N N . LYS A 1 81 ? 2.398 5.465 -25.781 1 94.69 81 LYS A N 1
ATOM 665 C CA . LYS A 1 81 ? 3.748 5.828 -25.359 1 94.69 81 LYS A CA 1
ATOM 666 C C . LYS A 1 81 ? 4.781 4.863 -25.938 1 94.69 81 LYS A C 1
ATOM 668 O O . LYS A 1 81 ? 5.906 5.262 -26.234 1 94.69 81 LYS A O 1
ATOM 673 N N . VAL A 1 82 ? 4.418 3.643 -26.094 1 93.5 82 VAL A N 1
ATOM 674 C CA . VAL A 1 82 ? 5.305 2.654 -26.703 1 93.5 82 VAL A CA 1
ATOM 675 C C . VAL A 1 82 ? 5.586 3.037 -28.156 1 93.5 82 VAL A C 1
ATOM 677 O O . VAL A 1 82 ? 6.738 3.033 -28.594 1 93.5 82 VAL A O 1
ATOM 680 N N . VAL A 1 83 ? 4.559 3.426 -28.828 1 92.25 83 VAL A N 1
ATOM 681 C CA . VAL A 1 83 ? 4.695 3.807 -30.234 1 92.25 83 VAL A CA 1
ATOM 682 C C . VAL A 1 83 ? 5.48 5.109 -30.344 1 92.25 83 VAL A C 1
ATOM 684 O O . VAL A 1 83 ? 6.336 5.258 -31.219 1 92.25 83 VAL A O 1
ATOM 687 N N . TRP A 1 84 ? 5.156 5.945 -29.438 1 91.62 84 TRP A N 1
ATOM 688 C CA . TRP A 1 84 ? 5.875 7.215 -29.391 1 91.62 84 TRP A CA 1
ATOM 689 C C . TRP A 1 84 ? 7.367 6.988 -29.172 1 91.62 84 TRP A C 1
ATOM 691 O O . TRP A 1 84 ? 8.203 7.621 -29.812 1 91.62 84 TRP A O 1
ATOM 701 N N . HIS A 1 85 ? 7.719 6.164 -28.297 1 90.25 85 HIS A N 1
ATOM 702 C CA . HIS A 1 85 ? 9.102 5.82 -28 1 90.25 85 HIS A CA 1
ATOM 703 C C . HIS A 1 85 ? 9.805 5.273 -29.25 1 90.25 85 HIS A C 1
ATOM 705 O O . HIS A 1 85 ? 10.953 5.633 -29.531 1 90.25 85 HIS A O 1
ATOM 711 N N . GLN A 1 86 ? 9.164 4.473 -29.953 1 87 86 GLN A N 1
ATOM 712 C CA . GLN A 1 86 ? 9.711 3.891 -31.172 1 87 86 GLN A CA 1
ATOM 713 C C . GLN A 1 86 ? 9.891 4.953 -32.25 1 87 86 GLN A C 1
ATOM 715 O O . GLN A 1 86 ? 10.883 4.945 -32.969 1 87 86 GLN A O 1
ATOM 720 N N . SER A 1 87 ? 8.984 5.848 -32.375 1 88.94 87 SER A N 1
ATOM 721 C CA . SER A 1 87 ? 9.008 6.875 -33.406 1 88.94 87 SER A CA 1
ATOM 722 C C . SER A 1 87 ? 10.172 7.84 -33.219 1 88.94 87 SER A C 1
ATOM 724 O O . SER A 1 87 ? 10.695 8.398 -34.156 1 88.94 87 SER A O 1
ATOM 726 N N . PHE A 1 88 ? 10.594 8.055 -32.031 1 89.38 88 PHE A N 1
ATOM 727 C CA . PHE A 1 88 ? 11.688 8.977 -31.719 1 89.38 88 PHE A CA 1
ATOM 728 C C . PHE A 1 88 ? 13.008 8.227 -31.594 1 89.38 88 PHE A C 1
ATOM 730 O O . PHE A 1 88 ? 14 8.789 -31.125 1 89.38 88 PHE A O 1
ATOM 737 N N . ASN A 1 89 ? 13.023 6.945 -31.922 1 82.06 89 ASN A N 1
ATOM 738 C CA . ASN A 1 89 ? 14.18 6.062 -32.031 1 82.06 89 ASN A CA 1
ATOM 739 C C . ASN A 1 89 ? 14.883 5.91 -30.672 1 82.06 89 ASN A C 1
ATOM 741 O O . ASN A 1 89 ? 16.109 5.906 -30.609 1 82.06 89 ASN A O 1
ATOM 745 N N . PHE A 1 90 ? 14.094 5.914 -29.656 1 86.19 90 PHE A N 1
ATOM 746 C CA . PHE A 1 90 ? 14.672 5.543 -28.375 1 86.19 90 PHE A CA 1
ATOM 747 C C . PHE A 1 90 ? 14.891 4.035 -28.297 1 86.19 90 PHE A C 1
ATOM 749 O O . PHE A 1 90 ? 14.078 3.256 -28.781 1 86.19 90 PHE A O 1
ATOM 756 N N . LYS A 1 91 ? 15.938 3.602 -27.781 1 84.94 91 LYS A N 1
ATOM 757 C CA . LYS A 1 91 ? 16.266 2.182 -27.719 1 84.94 91 LYS A CA 1
ATOM 758 C C . LYS A 1 91 ? 15.383 1.456 -26.703 1 84.94 91 LYS A C 1
ATOM 760 O O . LYS A 1 91 ? 15.297 1.866 -25.547 1 84.94 91 LYS A O 1
ATOM 765 N N . LEU A 1 92 ? 14.633 0.534 -27.156 1 87.25 92 LEU A N 1
ATOM 766 C CA . LEU A 1 92 ? 13.852 -0.361 -26.312 1 87.25 92 LEU A CA 1
ATOM 767 C C . LEU A 1 92 ? 14.547 -1.711 -26.156 1 87.25 92 LEU A C 1
ATOM 769 O O . LEU A 1 92 ? 15.25 -2.156 -27.062 1 87.25 92 LEU A O 1
ATOM 773 N N . VAL A 1 93 ? 14.344 -2.309 -25.078 1 85.31 93 VAL A N 1
ATOM 774 C CA . VAL A 1 93 ? 14.938 -3.617 -24.828 1 85.31 93 VAL A CA 1
ATOM 775 C C . VAL A 1 93 ? 14.305 -4.656 -25.75 1 85.31 93 VAL A C 1
ATOM 777 O O . VAL A 1 93 ? 15 -5.531 -26.266 1 85.31 93 VAL A O 1
ATOM 780 N N . ARG A 1 94 ? 13.078 -4.527 -26 1 87.75 94 ARG A N 1
ATOM 781 C CA . ARG A 1 94 ? 12.328 -5.391 -26.922 1 87.75 94 ARG A CA 1
ATOM 782 C C . ARG A 1 94 ? 11.797 -4.598 -28.109 1 87.75 94 ARG A C 1
ATOM 784 O O . ARG A 1 94 ? 11.867 -3.367 -28.125 1 87.75 94 ARG A O 1
ATOM 791 N N . THR A 1 95 ? 11.336 -5.387 -29.078 1 89.94 95 THR A N 1
ATOM 792 C CA . THR A 1 95 ? 10.688 -4.707 -30.188 1 89.94 95 THR A CA 1
ATOM 793 C C . THR A 1 95 ? 9.336 -4.133 -29.766 1 89.94 95 THR A C 1
ATOM 795 O O . THR A 1 95 ? 8.664 -4.699 -28.906 1 89.94 95 THR A O 1
ATOM 798 N N . TRP A 1 96 ? 8.914 -3.07 -30.344 1 90.38 96 TRP A N 1
ATOM 799 C CA . TRP A 1 96 ? 7.738 -2.33 -29.906 1 90.38 96 TRP A CA 1
ATOM 800 C C . TRP A 1 96 ? 6.492 -3.211 -29.969 1 90.38 96 TRP A C 1
ATOM 802 O O . TRP A 1 96 ? 5.621 -3.113 -29.094 1 90.38 96 TRP A O 1
ATOM 812 N N . TYR A 1 97 ? 6.367 -4.031 -30.953 1 91.12 97 TYR A N 1
ATOM 813 C CA . TYR A 1 97 ? 5.148 -4.816 -31.109 1 91.12 97 TYR A CA 1
ATOM 814 C C . TYR A 1 97 ? 5.066 -5.906 -30.047 1 91.12 97 TYR A C 1
ATOM 816 O O . TYR A 1 97 ? 3.984 -6.426 -29.766 1 91.12 97 TYR A O 1
ATOM 824 N N . GLU A 1 98 ? 6.184 -6.273 -29.438 1 90.75 98 GLU A N 1
ATOM 825 C CA . GLU A 1 98 ? 6.168 -7.238 -28.344 1 90.75 98 GLU A CA 1
ATOM 826 C C . GLU A 1 98 ? 5.504 -6.652 -27.094 1 90.75 98 GLU A C 1
ATOM 828 O O . GLU A 1 98 ? 4.789 -7.355 -26.375 1 90.75 98 GLU A O 1
ATOM 833 N N . TYR A 1 99 ? 5.746 -5.391 -26.844 1 92.38 99 TYR A N 1
ATOM 834 C CA . TYR A 1 99 ? 5.086 -4.73 -25.719 1 92.38 99 TYR A CA 1
ATOM 835 C C . TYR A 1 99 ? 3.574 -4.742 -25.891 1 92.38 99 TYR A C 1
ATOM 837 O O . TYR A 1 99 ? 2.836 -5.004 -24.938 1 92.38 99 TYR A O 1
ATOM 845 N N . VAL A 1 100 ? 3.207 -4.508 -27.078 1 92.44 100 VAL A N 1
ATOM 846 C CA . VAL A 1 100 ? 1.781 -4.473 -27.391 1 92.44 100 VAL A CA 1
ATOM 847 C C . VAL A 1 100 ? 1.184 -5.867 -27.234 1 92.44 100 VAL A C 1
ATOM 849 O O . VAL A 1 100 ? 0.14 -6.035 -26.594 1 92.44 100 VAL A O 1
ATOM 852 N N . PHE A 1 101 ? 1.886 -6.812 -27.734 1 90.62 101 PHE A N 1
ATOM 853 C CA . PHE A 1 101 ? 1.417 -8.188 -27.688 1 90.62 101 PHE A CA 1
ATOM 854 C C . PHE A 1 101 ? 1.33 -8.68 -26.234 1 90.62 101 PHE A C 1
ATOM 856 O O . PHE A 1 101 ? 0.322 -9.258 -25.828 1 90.62 101 PHE A O 1
ATOM 863 N N . TYR A 1 102 ? 2.324 -8.43 -25.484 1 91.62 102 TYR A N 1
ATOM 864 C CA . TYR A 1 102 ? 2.346 -8.891 -24.094 1 91.62 102 TYR A CA 1
ATOM 865 C C . TYR A 1 102 ? 1.293 -8.172 -23.266 1 91.62 102 TYR A C 1
ATOM 867 O O . TYR A 1 102 ? 0.597 -8.797 -22.453 1 91.62 102 TYR A O 1
ATOM 875 N N . ALA A 1 103 ? 1.164 -6.895 -23.453 1 94.69 103 ALA A N 1
ATOM 876 C CA . ALA A 1 103 ? 0.15 -6.137 -22.719 1 94.69 103 ALA A CA 1
ATOM 877 C C . ALA A 1 103 ? -1.251 -6.656 -23.031 1 94.69 103 ALA A C 1
ATOM 879 O O . ALA A 1 103 ? -2.094 -6.758 -22.141 1 94.69 103 ALA A O 1
ATOM 880 N N . PHE A 1 104 ? -1.404 -6.977 -24.203 1 94 104 PHE A N 1
ATOM 881 C CA . PHE A 1 104 ? -2.705 -7.473 -24.641 1 94 104 PHE A CA 1
ATOM 882 C C . PHE A 1 104 ? -2.986 -8.844 -24.047 1 94 104 PHE A C 1
ATOM 884 O O . PHE A 1 104 ? -4.074 -9.094 -23.531 1 94 104 PHE A O 1
ATOM 891 N N . ASN A 1 105 ? -2.018 -9.719 -24.047 1 91.94 105 ASN A N 1
ATOM 892 C CA . ASN A 1 105 ? -2.203 -11.117 -23.656 1 91.94 105 ASN A CA 1
ATOM 893 C C . ASN A 1 105 ? -2.16 -11.289 -22.141 1 91.94 105 ASN A C 1
ATOM 895 O O . ASN A 1 105 ? -2.82 -12.172 -21.594 1 91.94 105 ASN A O 1
ATOM 899 N N . PHE A 1 106 ? -1.411 -10.453 -21.469 1 93.88 106 PHE A N 1
ATOM 900 C CA . PHE A 1 106 ? -1.182 -10.688 -20.047 1 93.88 106 PHE A CA 1
ATOM 901 C C . PHE A 1 106 ? -1.984 -9.711 -19.203 1 93.88 106 PHE A C 1
ATOM 903 O O . PHE A 1 106 ? -2.176 -9.93 -18.016 1 93.88 106 PHE A O 1
ATOM 910 N N . CYS A 1 107 ? -2.434 -8.656 -19.781 1 96.31 107 CYS A N 1
ATOM 911 C CA . CYS A 1 107 ? -3.086 -7.641 -18.969 1 96.31 107 CYS A CA 1
ATOM 912 C C . CYS A 1 107 ? -4.488 -7.344 -19.484 1 96.31 107 CYS A C 1
ATOM 914 O O . CYS A 1 107 ? -5.477 -7.602 -18.797 1 96.31 107 CYS A O 1
ATOM 916 N N . PHE A 1 108 ? -4.574 -6.98 -20.703 1 95.75 108 PHE A N 1
ATOM 917 C CA . PHE A 1 108 ? -5.824 -6.484 -21.281 1 95.75 108 PHE A CA 1
ATOM 918 C C . PHE A 1 108 ? -6.844 -7.609 -21.391 1 95.75 108 PHE A C 1
ATOM 920 O O . PHE A 1 108 ? -7.957 -7.504 -20.875 1 95.75 108 PHE A O 1
ATOM 927 N N . LEU A 1 109 ? -6.469 -8.641 -22 1 94.81 109 LEU A N 1
ATOM 928 C CA . LEU A 1 109 ? -7.402 -9.727 -22.297 1 94.81 109 LEU A CA 1
ATOM 929 C C . LEU A 1 109 ? -7.797 -10.469 -21.016 1 94.81 109 LEU A C 1
ATOM 931 O O . LEU A 1 109 ? -8.969 -10.805 -20.828 1 94.81 109 LEU A O 1
ATOM 935 N N . PRO A 1 110 ? -6.875 -10.805 -20.188 1 95.75 110 PRO A N 1
ATOM 936 C CA . PRO A 1 110 ? -7.285 -11.438 -18.938 1 95.75 110 PRO A CA 1
ATOM 937 C C . PRO A 1 110 ? -8.266 -10.578 -18.141 1 95.75 110 PRO A C 1
ATOM 939 O O . PRO A 1 110 ? -9.242 -11.102 -17.594 1 95.75 110 PRO A O 1
ATOM 942 N N . PHE A 1 111 ? -8.047 -9.328 -18.078 1 96.81 111 PHE A N 1
ATOM 943 C CA . PHE A 1 111 ? -8.969 -8.438 -17.391 1 96.81 111 PHE A CA 1
ATOM 944 C C . PHE A 1 111 ? -10.359 -8.516 -18.016 1 96.81 111 PHE A C 1
ATOM 946 O O . PHE A 1 111 ? -11.352 -8.734 -17.312 1 96.81 111 PHE A O 1
ATOM 953 N N . LEU A 1 112 ? -10.43 -8.43 -19.297 1 94.31 112 LEU A N 1
ATOM 954 C CA . LEU A 1 112 ? -11.711 -8.375 -20 1 94.31 112 LEU A CA 1
ATOM 955 C C . LEU A 1 112 ? -12.406 -9.734 -19.953 1 94.31 112 LEU A C 1
ATOM 957 O O . LEU A 1 112 ? -13.625 -9.805 -19.797 1 94.31 112 LEU A O 1
ATOM 961 N N . SER A 1 113 ? -11.688 -10.805 -20.141 1 95.25 113 SER A N 1
ATOM 962 C CA . SER A 1 113 ? -12.273 -12.141 -20.141 1 95.25 113 SER A CA 1
ATOM 963 C C . SER A 1 113 ? -12.898 -12.477 -18.797 1 95.25 113 SER A C 1
ATOM 965 O O . SER A 1 113 ? -14.039 -12.953 -18.734 1 95.25 113 SER A O 1
ATOM 967 N N . PHE A 1 114 ? -12.258 -12.148 -17.734 1 95.5 114 PHE A N 1
ATOM 968 C CA . PHE A 1 114 ? -12.766 -12.516 -16.422 1 95.5 114 PHE A CA 1
ATOM 969 C C . PHE A 1 114 ? -13.805 -11.508 -15.938 1 95.5 114 PHE A C 1
ATOM 971 O O . PHE A 1 114 ? -14.688 -11.852 -15.148 1 95.5 114 PHE A O 1
ATOM 978 N N . LEU A 1 115 ? -13.688 -10.336 -16.406 1 94.81 115 LEU A N 1
ATOM 979 C CA . LEU A 1 115 ? -14.719 -9.336 -16.141 1 94.81 115 LEU A CA 1
ATOM 980 C C . LEU A 1 115 ? -16.062 -9.773 -16.703 1 94.81 115 LEU A C 1
ATOM 982 O O . LEU A 1 115 ? -17.109 -9.492 -16.125 1 94.81 115 LEU A O 1
ATOM 986 N N . SER A 1 116 ? -16.094 -10.461 -17.766 1 93.19 116 SER A N 1
ATOM 987 C CA . SER A 1 116 ? -17.297 -10.742 -18.516 1 93.19 116 SER A CA 1
ATOM 988 C C . SER A 1 116 ? -18.062 -11.938 -17.938 1 93.19 116 SER A C 1
ATOM 990 O O . SER A 1 116 ? -19.219 -12.148 -18.266 1 93.19 116 SER A O 1
ATOM 992 N N . ILE A 1 117 ? -17.469 -12.688 -17.094 1 93.38 117 ILE A N 1
ATOM 993 C CA . ILE A 1 117 ? -18.094 -13.93 -16.641 1 93.38 117 ILE A CA 1
ATOM 994 C C . ILE A 1 117 ? -18.875 -13.672 -15.344 1 93.38 117 ILE A C 1
ATOM 996 O O . ILE A 1 117 ? -18.672 -12.648 -14.688 1 93.38 117 ILE A O 1
ATOM 1000 N N . ASN A 1 118 ? -19.719 -14.617 -15.008 1 92.5 118 ASN A N 1
ATOM 1001 C CA . ASN A 1 118 ? -20.391 -14.609 -13.711 1 92.5 118 ASN A CA 1
ATOM 1002 C C . ASN A 1 118 ? -19.516 -15.227 -12.625 1 92.5 118 ASN A C 1
ATOM 1004 O O . ASN A 1 118 ? -19.297 -16.438 -12.609 1 92.5 118 ASN A O 1
ATOM 1008 N N . PHE A 1 119 ? -19.109 -14.461 -11.75 1 92.88 119 PHE A N 1
ATOM 1009 C CA . PHE A 1 119 ? -18.109 -14.859 -10.758 1 92.88 119 PHE A CA 1
ATOM 1010 C C . PHE A 1 119 ? -18.672 -15.945 -9.844 1 92.88 119 PHE A C 1
ATOM 1012 O O . PHE A 1 119 ? -17.984 -16.922 -9.547 1 92.88 119 PHE A O 1
ATOM 1019 N N . SER A 1 120 ? -19.922 -15.812 -9.414 1 94.19 120 SER A N 1
ATOM 1020 C CA . SER A 1 120 ? -20.516 -16.766 -8.492 1 94.19 120 SER A CA 1
ATOM 1021 C C . SER A 1 120 ? -20.594 -18.156 -9.102 1 94.19 120 SER A C 1
ATOM 1023 O O . SER A 1 120 ? -20.344 -19.156 -8.414 1 94.19 120 SER A O 1
ATOM 1025 N N . LYS A 1 121 ? -20.844 -18.172 -10.297 1 93.62 121 LYS A N 1
ATOM 1026 C CA . LYS A 1 121 ? -21.047 -19.438 -10.984 1 93.62 121 LYS A CA 1
ATOM 1027 C C . LYS A 1 121 ? -19.719 -20.172 -11.18 1 93.62 121 LYS A C 1
ATOM 1029 O O . LYS A 1 121 ? -19.672 -21.406 -11.102 1 93.62 121 LYS A O 1
ATOM 1034 N N . TYR A 1 122 ? -18.641 -19.453 -11.375 1 95.62 122 TYR A N 1
ATOM 1035 C CA . TYR A 1 122 ? -17.422 -20.109 -11.859 1 95.62 122 TYR A CA 1
ATOM 1036 C C . TYR A 1 122 ? -16.297 -19.984 -10.852 1 95.62 122 TYR A C 1
ATOM 1038 O O . TYR A 1 122 ? -15.156 -20.391 -11.125 1 95.62 122 TYR A O 1
ATOM 1046 N N . LYS A 1 123 ? -16.438 -19.406 -9.688 1 95.44 123 LYS A N 1
ATOM 1047 C CA . LYS A 1 123 ? -15.383 -19.109 -8.727 1 95.44 123 LYS A CA 1
ATOM 1048 C C . LYS A 1 123 ? -14.641 -20.391 -8.32 1 95.44 123 LYS A C 1
ATOM 1050 O O . LYS A 1 123 ? -13.406 -20.375 -8.195 1 95.44 123 LYS A O 1
ATOM 1055 N N . ASN A 1 124 ? -15.375 -21.516 -8.195 1 94.69 124 ASN A N 1
ATOM 1056 C CA . ASN A 1 124 ? -14.727 -22.75 -7.75 1 94.69 124 ASN A CA 1
ATOM 1057 C C . ASN A 1 124 ? -13.875 -23.359 -8.852 1 94.69 124 ASN A C 1
ATOM 1059 O O . ASN A 1 124 ? -12.797 -23.906 -8.586 1 94.69 124 ASN A O 1
ATOM 1063 N N . ASP A 1 125 ? -14.336 -23.25 -10.055 1 95.62 125 ASP A N 1
ATOM 1064 C CA . ASP A 1 125 ? -13.578 -23.781 -11.188 1 95.62 125 ASP A CA 1
ATOM 1065 C C . ASP A 1 125 ? -12.258 -23.031 -11.359 1 95.62 125 ASP A C 1
ATOM 1067 O O . ASP A 1 125 ? -11.219 -23.641 -11.625 1 95.62 125 ASP A O 1
ATOM 1071 N N . ILE A 1 126 ? -12.344 -21.797 -11.227 1 97.06 126 ILE A N 1
ATOM 1072 C CA . ILE A 1 126 ? -11.156 -20.969 -11.375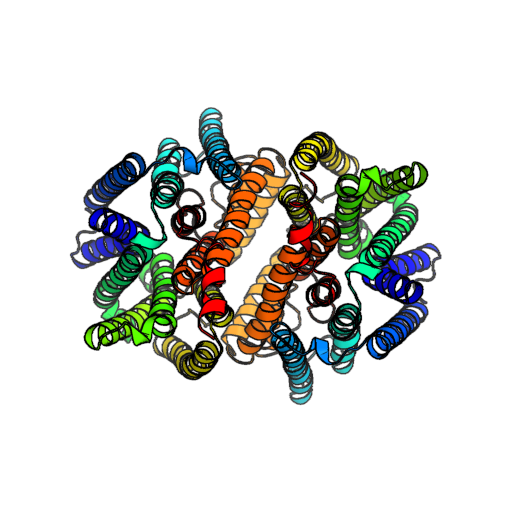 1 97.06 126 ILE A CA 1
ATOM 1073 C C . ILE A 1 126 ? -10.164 -21.266 -10.258 1 97.06 126 ILE A C 1
ATOM 1075 O O . ILE A 1 126 ? -8.969 -21.469 -10.516 1 97.06 126 ILE A O 1
ATOM 1079 N N . LEU A 1 127 ? -10.633 -21.328 -9.031 1 96.94 127 LEU A N 1
ATOM 1080 C CA . LEU A 1 127 ? -9.789 -21.625 -7.883 1 96.94 127 LEU A CA 1
ATOM 1081 C C . LEU A 1 127 ? -9.125 -23 -8.031 1 96.94 127 LEU A C 1
ATOM 1083 O O . LEU A 1 127 ? -7.926 -23.141 -7.797 1 96.94 127 LEU A O 1
ATOM 1087 N N . ASN A 1 128 ? -9.875 -23.969 -8.414 1 96.12 128 ASN A N 1
ATOM 1088 C CA . ASN A 1 128 ? -9.336 -25.312 -8.602 1 96.12 128 ASN A CA 1
ATOM 1089 C C . ASN A 1 128 ? -8.258 -25.344 -9.68 1 96.12 128 ASN A C 1
ATOM 1091 O O . ASN A 1 128 ? -7.254 -26.047 -9.547 1 96.12 128 ASN A O 1
ATOM 1095 N N . ALA A 1 129 ? -8.531 -24.625 -10.727 1 97.12 129 ALA A N 1
ATOM 1096 C CA . ALA A 1 129 ? -7.535 -24.547 -11.797 1 97.12 129 ALA A CA 1
ATOM 1097 C C . ALA A 1 129 ? -6.211 -23.984 -11.281 1 97.12 129 ALA A C 1
ATOM 1099 O O . ALA A 1 129 ? -5.141 -24.5 -11.633 1 97.12 129 ALA A O 1
ATOM 1100 N N . LEU A 1 130 ? -6.289 -22.953 -10.477 1 96.94 130 LEU A N 1
ATOM 1101 C CA . LEU A 1 130 ? -5.086 -22.359 -9.898 1 96.94 130 LEU A CA 1
ATOM 1102 C C . LEU A 1 130 ? -4.371 -23.344 -8.992 1 96.94 130 LEU A C 1
ATOM 1104 O O . LEU A 1 130 ? -3.148 -23.484 -9.047 1 96.94 130 LEU A O 1
ATOM 1108 N N . LEU A 1 131 ? -5.121 -24.062 -8.211 1 97.31 131 LEU A N 1
ATOM 1109 C CA . LEU A 1 131 ? -4.551 -25.047 -7.281 1 97.31 131 LEU A CA 1
ATOM 1110 C C . LEU A 1 131 ? -3.885 -26.188 -8.039 1 97.31 131 LEU A C 1
ATOM 1112 O O . LEU A 1 131 ? -2.779 -26.609 -7.691 1 97.31 131 LEU A O 1
ATOM 1116 N N . TYR A 1 132 ? -4.543 -26.625 -9.055 1 96.38 132 TYR A N 1
ATOM 1117 C CA . TYR A 1 132 ? -3.986 -27.719 -9.836 1 96.38 132 TYR A CA 1
ATOM 1118 C C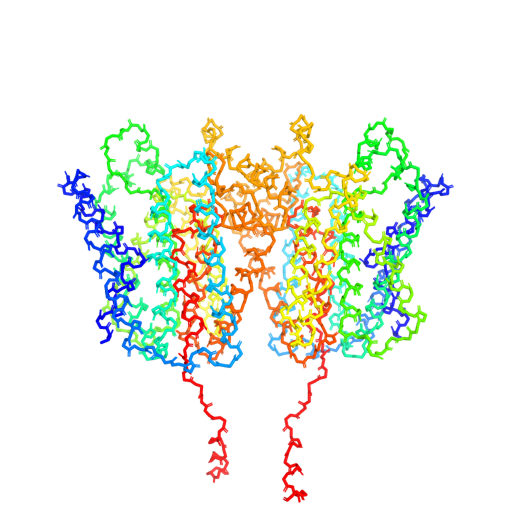 . TYR A 1 132 ? -2.73 -27.281 -10.578 1 96.38 132 TYR A C 1
ATOM 1120 O O . TYR A 1 132 ? -1.789 -28.062 -10.734 1 96.38 132 TYR A O 1
ATOM 1128 N N . SER A 1 133 ? -2.791 -26.062 -11.094 1 96.06 133 SER A N 1
ATOM 1129 C CA . SER A 1 133 ? -1.589 -25.562 -11.75 1 96.06 133 SER A CA 1
ATOM 1130 C C . SER A 1 133 ? -0.41 -25.516 -10.789 1 96.06 133 SER A C 1
ATOM 1132 O O . SER A 1 133 ? 0.718 -25.844 -11.164 1 96.06 133 SER A O 1
ATOM 1134 N N . GLY A 1 134 ? -0.692 -25.094 -9.547 1 95.62 134 GLY A N 1
ATOM 1135 C CA . GLY A 1 134 ? 0.345 -25.094 -8.531 1 95.62 134 GLY A CA 1
ATOM 1136 C C . GLY A 1 134 ? 0.848 -26.484 -8.195 1 95.62 134 GLY A C 1
ATOM 1137 O O . GLY A 1 134 ? 2.045 -26.688 -7.973 1 95.62 134 GLY A O 1
ATOM 1138 N N . LEU A 1 135 ? -0.044 -27.422 -8.195 1 96.25 135 LEU A N 1
ATOM 1139 C CA . LEU A 1 135 ? 0.308 -28.812 -7.891 1 96.25 135 LEU A CA 1
ATOM 1140 C C . LEU A 1 135 ? 1.24 -29.375 -8.953 1 96.25 135 LEU A C 1
ATOM 1142 O O . LEU A 1 135 ? 2.275 -29.953 -8.633 1 96.25 135 LEU A O 1
ATOM 1146 N N . ILE A 1 136 ? 0.862 -29.141 -10.18 1 95.19 136 ILE A N 1
ATOM 1147 C CA . ILE A 1 136 ? 1.655 -29.688 -11.281 1 95.19 136 ILE A CA 1
ATOM 1148 C C . ILE A 1 136 ? 3.023 -29.016 -11.305 1 95.19 136 ILE A C 1
ATOM 1150 O O . ILE A 1 136 ? 4.051 -29.672 -11.469 1 95.19 136 ILE A O 1
ATOM 1154 N N . MET A 1 137 ? 3.002 -27.719 -11.156 1 93.75 137 MET A N 1
ATOM 1155 C CA . MET A 1 137 ? 4.277 -27 -11.117 1 93.75 137 MET A CA 1
ATOM 1156 C C . MET A 1 137 ? 5.145 -27.5 -9.969 1 93.75 137 MET A C 1
ATOM 1158 O O . MET A 1 137 ? 6.355 -27.672 -10.125 1 93.75 137 MET A O 1
ATOM 1162 N N . GLY A 1 138 ? 4.523 -27.719 -8.852 1 94.31 138 GLY A N 1
ATOM 1163 C CA . GLY A 1 138 ? 5.242 -28.234 -7.703 1 94.31 138 GLY A CA 1
ATOM 1164 C C . GLY A 1 138 ? 5.844 -29.609 -7.938 1 94.31 138 GLY A C 1
ATOM 1165 O O . GLY A 1 138 ? 6.992 -29.859 -7.57 1 94.31 138 GLY A O 1
ATOM 1166 N N . LEU A 1 139 ? 5.129 -30.484 -8.562 1 94.44 139 LEU A N 1
ATOM 1167 C CA . LEU A 1 139 ? 5.594 -31.844 -8.852 1 94.44 139 LEU A CA 1
ATOM 1168 C C . LEU A 1 139 ? 6.793 -31.812 -9.797 1 94.44 139 LEU A C 1
ATOM 1170 O O . LEU A 1 139 ? 7.801 -32.469 -9.547 1 94.44 139 LEU A O 1
ATOM 1174 N N . VAL A 1 140 ? 6.656 -31.031 -10.773 1 90.5 140 VAL A N 1
ATOM 1175 C CA . VAL A 1 140 ? 7.719 -30.969 -11.773 1 90.5 140 VAL A CA 1
ATOM 1176 C C . VAL A 1 140 ? 8.961 -30.328 -11.172 1 90.5 140 VAL A C 1
ATOM 1178 O O . VAL A 1 140 ? 10.086 -30.766 -11.43 1 90.5 140 VAL A O 1
ATOM 1181 N N . SER A 1 141 ? 8.773 -29.25 -10.445 1 89.06 141 SER A N 1
ATOM 1182 C CA . SER A 1 141 ? 9.898 -28.578 -9.812 1 89.06 141 SER A CA 1
ATOM 1183 C C . SER A 1 141 ? 10.617 -29.5 -8.828 1 89.06 141 SER A C 1
ATOM 1185 O O . SER A 1 141 ? 11.844 -29.469 -8.719 1 89.06 141 SER A O 1
ATOM 1187 N N . PHE A 1 142 ? 9.82 -30.266 -8.133 1 89 142 PHE A N 1
ATOM 1188 C CA . PHE A 1 142 ? 10.406 -31.234 -7.211 1 89 142 PHE A CA 1
ATOM 1189 C C . PHE A 1 142 ? 11.266 -32.25 -7.957 1 89 142 PHE A C 1
ATOM 1191 O O . PHE A 1 142 ? 12.367 -32.594 -7.508 1 89 142 PHE A O 1
ATOM 1198 N N . TYR A 1 143 ? 10.766 -32.656 -9.016 1 87.25 143 TYR A N 1
ATOM 1199 C CA . TYR A 1 143 ? 11.508 -33.625 -9.82 1 87.25 143 TYR A CA 1
ATOM 1200 C C . TYR A 1 143 ? 12.781 -33 -10.383 1 87.25 143 TYR A C 1
ATOM 1202 O O . TYR A 1 143 ? 13.852 -33.594 -10.336 1 87.25 143 TYR A O 1
ATOM 1210 N N . LEU A 1 144 ? 12.742 -31.828 -10.883 1 83.75 144 LEU A N 1
ATOM 1211 C CA . LEU A 1 144 ? 13.844 -31.141 -11.539 1 83.75 144 LEU A CA 1
ATOM 1212 C C . LEU A 1 144 ? 14.945 -30.797 -10.547 1 83.75 144 LEU A C 1
ATOM 1214 O O . LEU A 1 144 ? 16.141 -30.875 -10.875 1 83.75 144 LEU A O 1
ATOM 1218 N N . TYR A 1 145 ? 14.539 -30.453 -9.367 1 83.62 145 TYR A N 1
ATOM 1219 C CA . TYR A 1 145 ? 15.523 -29.891 -8.445 1 83.62 145 TYR A CA 1
ATOM 1220 C C . TYR A 1 145 ? 15.711 -30.797 -7.234 1 83.62 145 TYR A C 1
ATOM 1222 O O . TYR A 1 145 ? 16.172 -30.344 -6.18 1 83.62 145 TYR A O 1
ATOM 1230 N N . ARG A 1 146 ? 15.312 -31.969 -7.266 1 81.56 146 ARG A N 1
ATOM 1231 C CA . ARG A 1 146 ? 15.383 -32.906 -6.152 1 81.56 146 ARG A CA 1
ATOM 1232 C C . ARG A 1 146 ? 16.797 -33.031 -5.617 1 81.56 146 ARG A C 1
ATOM 1234 O O . ARG A 1 146 ? 17.016 -33.125 -4.41 1 81.56 146 ARG A O 1
ATOM 1241 N N . ASP A 1 147 ? 17.781 -32.938 -6.473 1 76.56 147 ASP A N 1
ATOM 1242 C CA . ASP A 1 147 ? 19.172 -33.094 -6.059 1 76.56 147 ASP A CA 1
ATOM 1243 C C . ASP A 1 147 ? 19.672 -31.859 -5.332 1 76.56 147 ASP A C 1
ATOM 1245 O O . ASP A 1 147 ? 20.531 -31.938 -4.457 1 76.56 147 ASP A O 1
ATOM 1249 N N . LEU A 1 148 ? 19.125 -30.75 -5.695 1 74.25 148 LEU A N 1
ATOM 1250 C CA . LEU A 1 148 ? 19.516 -29.484 -5.066 1 74.25 148 LEU A CA 1
ATOM 1251 C C . LEU A 1 148 ? 18.984 -29.406 -3.637 1 74.25 148 LEU A C 1
ATOM 1253 O O . LEU A 1 148 ? 19.609 -28.766 -2.777 1 74.25 148 LEU A O 1
ATOM 1257 N N . LEU A 1 149 ? 17.953 -30 -3.424 1 72.5 149 LEU A N 1
ATOM 1258 C CA . LEU A 1 149 ? 17.297 -29.938 -2.117 1 72.5 149 LEU A CA 1
ATOM 1259 C C . LEU A 1 149 ? 18.156 -30.625 -1.06 1 72.5 149 LEU A C 1
ATOM 1261 O O . LEU A 1 149 ? 18.125 -30.25 0.115 1 72.5 149 LEU A O 1
ATOM 1265 N N . THR A 1 150 ? 18.953 -31.578 -1.508 1 65.56 150 THR A N 1
ATOM 1266 C CA . THR A 1 150 ? 19.766 -32.344 -0.564 1 65.56 150 THR A CA 1
ATOM 1267 C C . THR A 1 150 ? 21.203 -31.797 -0.536 1 65.56 150 THR A C 1
ATOM 1269 O O . THR A 1 150 ? 22 -32.188 0.321 1 65.56 150 THR A O 1
ATOM 1272 N N . SER A 1 151 ? 21.562 -30.922 -1.497 1 66.31 151 SER A N 1
ATOM 1273 C CA . SER A 1 151 ? 22.953 -30.469 -1.616 1 66.31 151 SER A CA 1
ATOM 1274 C C . SER A 1 151 ? 23.234 -29.297 -0.681 1 66.31 151 SER A C 1
ATOM 1276 O O . SER A 1 151 ? 24.391 -28.922 -0.478 1 66.31 151 SER A O 1
ATOM 1278 N N . GLY A 1 152 ? 22.203 -28.812 0.01 1 60.16 152 GLY A N 1
ATOM 1279 C CA . GLY A 1 152 ? 22.406 -27.688 0.894 1 60.16 152 GLY A CA 1
ATOM 1280 C C . GLY A 1 152 ? 22.5 -26.359 0.155 1 60.16 152 GLY A C 1
ATOM 1281 O O . GLY A 1 152 ? 22.781 -25.328 0.761 1 60.16 152 GLY A O 1
ATOM 1282 N N . ILE A 1 153 ? 22.438 -26.438 -1.229 1 55.38 153 ILE A N 1
ATOM 1283 C CA . ILE A 1 153 ? 22.484 -25.219 -2.02 1 55.38 153 ILE A CA 1
ATOM 1284 C C . ILE A 1 153 ? 21.219 -24.406 -1.799 1 55.38 153 ILE A C 1
ATOM 1286 O O . ILE A 1 153 ? 20.109 -24.922 -1.996 1 55.38 153 ILE A O 1
ATOM 1290 N N . GLY A 1 154 ? 21.188 -23.25 -1.176 1 55.78 154 GLY A N 1
ATOM 1291 C CA . GLY A 1 154 ? 20.141 -22.438 -0.61 1 55.78 154 GLY A CA 1
ATOM 1292 C C . GLY A 1 154 ? 19.188 -21.875 -1.658 1 55.78 154 GLY A C 1
ATOM 1293 O O . GLY A 1 154 ? 18.016 -21.625 -1.375 1 55.78 154 GLY A O 1
ATOM 1294 N N . ARG A 1 155 ? 19.766 -21.453 -2.904 1 60.28 155 ARG A N 1
ATOM 1295 C CA . ARG A 1 155 ? 18.969 -20.844 -3.967 1 60.28 155 ARG A CA 1
ATOM 1296 C C . ARG A 1 155 ? 19.438 -21.328 -5.336 1 60.28 155 ARG A C 1
ATOM 1298 O O . ARG A 1 155 ? 20.625 -21.469 -5.586 1 60.28 155 ARG A O 1
ATOM 1305 N N . ILE A 1 156 ? 18.391 -21.672 -6.184 1 62.16 156 ILE A N 1
ATOM 1306 C CA . ILE A 1 156 ? 18.672 -22.188 -7.512 1 62.16 156 ILE A CA 1
ATOM 1307 C C . ILE A 1 156 ? 19.562 -21.203 -8.273 1 62.16 156 ILE A C 1
ATOM 1309 O O . ILE A 1 156 ? 20.406 -21.609 -9.078 1 62.16 156 ILE A O 1
ATOM 1313 N N . SER A 1 157 ? 19.328 -19.906 -7.918 1 56.91 157 SER A N 1
ATOM 1314 C CA . SER A 1 157 ? 20.125 -18.906 -8.617 1 56.91 157 SER A CA 1
ATOM 1315 C C . SER A 1 157 ? 21.625 -19.125 -8.398 1 56.91 157 SER A C 1
ATOM 1317 O O . SER A 1 157 ? 22.438 -18.734 -9.242 1 56.91 157 SER A O 1
ATOM 1319 N N . ASN A 1 158 ? 21.906 -19.656 -7.266 1 50.97 158 ASN A N 1
ATOM 1320 C CA . ASN A 1 158 ? 23.312 -19.922 -6.945 1 50.97 158 ASN A CA 1
ATOM 1321 C C . ASN A 1 158 ? 23.906 -21 -7.852 1 50.97 158 ASN A C 1
ATOM 1323 O O . ASN A 1 158 ? 25.109 -21.047 -8.047 1 50.97 158 ASN A O 1
ATOM 1327 N N . VAL A 1 159 ? 23.047 -21.75 -8.383 1 53.09 159 VAL A N 1
ATOM 1328 C CA . VAL A 1 159 ? 23.5 -22.828 -9.25 1 53.09 159 VAL A CA 1
ATOM 1329 C C . VAL A 1 159 ? 23.453 -22.359 -10.711 1 53.09 159 VAL A C 1
ATOM 1331 O O . VAL A 1 159 ? 24.359 -22.688 -11.492 1 53.09 159 VAL A O 1
ATOM 1334 N N . ILE A 1 160 ? 22.438 -21.641 -11.117 1 53.81 160 ILE A N 1
ATOM 1335 C CA . ILE A 1 160 ? 22.266 -21.219 -12.5 1 53.81 160 ILE A CA 1
ATOM 1336 C C . ILE A 1 160 ? 23.438 -20.344 -12.922 1 53.81 160 ILE A C 1
ATOM 1338 O O . ILE A 1 160 ? 23.922 -20.453 -14.047 1 53.81 160 ILE A O 1
ATOM 1342 N N . TYR A 1 161 ? 23.891 -19.391 -12.062 1 43.22 161 TYR A N 1
ATOM 1343 C CA . TYR A 1 161 ? 25.031 -18.562 -12.453 1 43.22 161 TYR A CA 1
ATOM 1344 C C . TYR A 1 161 ? 26.266 -19.406 -12.711 1 43.22 161 TYR A C 1
ATOM 1346 O O . TYR A 1 161 ? 27.172 -19 -13.438 1 43.22 161 TYR A O 1
ATOM 1354 N N . THR A 1 162 ? 26.312 -20.484 -12.109 1 40.62 162 THR A N 1
ATOM 1355 C CA . THR A 1 162 ? 27.5 -21.281 -12.383 1 40.62 162 THR A CA 1
ATOM 1356 C C . THR A 1 162 ? 27.375 -21.984 -13.734 1 40.62 162 THR A C 1
ATOM 1358 O O . THR A 1 162 ? 28.375 -22.156 -14.438 1 40.62 162 THR A O 1
ATOM 1361 N N . ASP A 1 163 ? 26.266 -22.641 -14.062 1 39 163 ASP A N 1
ATOM 1362 C CA . ASP A 1 163 ? 26.188 -23.406 -15.305 1 39 163 ASP A CA 1
ATOM 1363 C C . ASP A 1 163 ? 25.266 -22.734 -16.312 1 39 163 ASP A C 1
ATOM 1365 O O . ASP A 1 163 ? 24.062 -22.594 -16.062 1 39 163 ASP A O 1
ATOM 1369 N N . SER A 1 164 ? 25.703 -21.75 -17.172 1 40.59 164 SER A N 1
ATOM 1370 C CA . SER A 1 164 ? 25.156 -20.891 -18.219 1 40.59 164 SER A CA 1
ATOM 1371 C C . SER A 1 164 ? 23.938 -21.531 -18.875 1 40.59 164 SER A C 1
ATOM 1373 O O . SER A 1 164 ? 22.969 -20.844 -19.203 1 40.59 164 SER A O 1
ATOM 1375 N N . ASP A 1 165 ? 24.078 -22.766 -19.422 1 38.81 165 ASP A N 1
ATOM 1376 C CA . ASP A 1 165 ? 23.297 -23.375 -20.5 1 38.81 165 ASP A CA 1
ATOM 1377 C C . ASP A 1 165 ? 22.031 -24.047 -19.969 1 38.81 165 ASP A C 1
ATOM 1379 O O . ASP A 1 165 ? 21.328 -24.719 -20.703 1 38.81 165 ASP A O 1
ATOM 1383 N N . GLN A 1 166 ? 21.797 -24.234 -18.766 1 44.25 166 GLN A N 1
ATOM 1384 C CA . GLN A 1 166 ? 20.734 -25.156 -18.391 1 44.25 166 GLN A CA 1
ATOM 1385 C C . GLN A 1 166 ? 19.453 -24.422 -18.031 1 44.25 166 GLN A C 1
ATOM 1387 O O . GLN A 1 166 ? 19.422 -23.641 -17.078 1 44.25 166 GLN A O 1
ATOM 1392 N N . GLY A 1 167 ? 18.641 -23.953 -19.047 1 56.59 167 GLY A N 1
ATOM 1393 C CA . GLY A 1 167 ? 17.219 -23.609 -19.156 1 56.59 167 GLY A CA 1
ATOM 1394 C C . GLY A 1 167 ? 16.5 -23.656 -17.828 1 56.59 167 GLY A C 1
ATOM 1395 O O . GLY A 1 167 ? 15.641 -24.516 -17.609 1 56.59 167 GLY A O 1
ATOM 1396 N N . THR A 1 168 ? 16.781 -22.891 -16.75 1 62.75 168 THR A N 1
ATOM 1397 C CA . THR A 1 168 ? 16.188 -22.938 -15.414 1 62.75 168 THR A CA 1
ATOM 1398 C C . THR A 1 168 ? 15.008 -21.984 -15.312 1 62.75 168 THR A C 1
ATOM 1400 O O . THR A 1 168 ? 14.875 -21.062 -16.125 1 62.75 168 THR A O 1
ATOM 1403 N N . ILE A 1 169 ? 14.102 -22.562 -14.523 1 75.75 169 ILE A N 1
ATOM 1404 C CA . ILE A 1 169 ? 12.961 -21.719 -14.195 1 75.75 169 ILE A CA 1
ATOM 1405 C C . ILE A 1 169 ? 13.422 -20.547 -13.312 1 75.75 169 ILE A C 1
ATOM 1407 O O . ILE A 1 169 ? 14.281 -20.719 -12.445 1 75.75 169 ILE A O 1
ATOM 1411 N N . SER A 1 170 ? 12.945 -19.391 -13.648 1 80.19 170 SER A N 1
ATOM 1412 C CA . SER A 1 170 ? 13.273 -18.219 -12.867 1 80.19 170 SER A CA 1
ATOM 1413 C C . SER A 1 170 ? 12.992 -18.438 -11.383 1 80.19 170 SER A C 1
ATOM 1415 O O . SER A 1 170 ? 11.906 -18.891 -11.016 1 80.19 170 SER A O 1
ATOM 1417 N N . PRO A 1 171 ? 14.016 -18.25 -10.578 1 83.25 171 PRO A N 1
ATOM 1418 C CA . PRO A 1 171 ? 13.797 -18.391 -9.133 1 83.25 171 PRO A CA 1
ATOM 1419 C C . PRO A 1 171 ? 12.633 -17.531 -8.633 1 83.25 171 PRO A C 1
ATOM 1421 O O . PRO A 1 171 ? 11.898 -17.953 -7.734 1 83.25 171 PRO A O 1
ATOM 1424 N N . LEU A 1 172 ? 12.461 -16.422 -9.219 1 84.88 172 LEU A N 1
ATOM 1425 C CA . LEU A 1 172 ? 11.367 -15.547 -8.82 1 84.88 172 LEU A CA 1
ATOM 1426 C C . LEU A 1 172 ? 10.016 -16.188 -9.133 1 84.88 172 LEU A C 1
ATOM 1428 O O . LEU A 1 172 ? 9.102 -16.141 -8.312 1 84.88 172 LEU A O 1
ATOM 1432 N N . ALA A 1 173 ? 9.984 -16.797 -10.281 1 87.44 173 ALA A N 1
ATOM 1433 C CA . ALA A 1 173 ? 8.742 -17.438 -10.688 1 87.44 173 ALA A CA 1
ATOM 1434 C C . ALA A 1 173 ? 8.391 -18.578 -9.734 1 87.44 173 ALA A C 1
ATOM 1436 O O . ALA A 1 173 ? 7.23 -18.734 -9.344 1 87.44 173 ALA A O 1
ATOM 1437 N N . LEU A 1 174 ? 9.383 -19.312 -9.32 1 89.62 174 LEU A N 1
ATOM 1438 C CA . LEU A 1 174 ? 9.18 -20.422 -8.398 1 89.62 174 LEU A CA 1
ATOM 1439 C C . LEU A 1 174 ? 8.719 -19.922 -7.035 1 89.62 174 LEU A C 1
ATOM 1441 O O . LEU A 1 174 ? 7.746 -20.438 -6.48 1 89.62 174 LEU A O 1
ATOM 1445 N N . SER A 1 175 ? 9.359 -18.953 -6.578 1 90.5 175 SER A N 1
ATOM 1446 C CA . SER A 1 175 ? 9.094 -18.453 -5.23 1 90.5 175 SER A CA 1
ATOM 1447 C C . SER A 1 175 ? 7.699 -17.844 -5.125 1 90.5 175 SER A C 1
ATOM 1449 O O . SER A 1 175 ? 6.953 -18.141 -4.191 1 90.5 175 SER A O 1
ATOM 1451 N N . TYR A 1 176 ? 7.324 -17.062 -6.07 1 92.38 176 TYR A N 1
ATOM 1452 C CA . TYR A 1 176 ? 6.016 -16.422 -6.039 1 92.38 176 TYR A CA 1
ATOM 1453 C C . TYR A 1 176 ? 4.902 -17.422 -6.305 1 92.38 176 TYR A C 1
ATOM 1455 O O . TYR A 1 176 ? 3.824 -17.344 -5.711 1 92.38 176 TYR A O 1
ATOM 1463 N N . ALA A 1 177 ? 5.184 -18.375 -7.211 1 94.25 177 ALA A N 1
ATOM 1464 C CA . ALA A 1 177 ? 4.207 -19.438 -7.438 1 94.25 177 ALA A CA 1
ATOM 1465 C C . ALA A 1 177 ? 3.979 -20.25 -6.168 1 94.25 177 ALA A C 1
ATOM 1467 O O . ALA A 1 177 ? 2.842 -20.594 -5.84 1 94.25 177 ALA A O 1
ATOM 1468 N N . GLY A 1 178 ? 5.117 -20.562 -5.527 1 95 178 GLY A N 1
ATOM 1469 C CA . GLY A 1 178 ? 5.004 -21.266 -4.258 1 95 178 GLY A CA 1
ATOM 1470 C C . GLY A 1 178 ? 4.207 -20.484 -3.219 1 95 178 GLY A C 1
ATOM 1471 O O . GLY A 1 178 ? 3.314 -21.047 -2.578 1 95 178 GLY A O 1
ATOM 1472 N N . SER A 1 179 ? 4.512 -19.234 -3.104 1 94.38 179 SER A N 1
ATOM 1473 C CA . SER A 1 179 ? 3.855 -18.375 -2.121 1 94.38 179 SER A CA 1
ATOM 1474 C C . SER A 1 179 ? 2.352 -18.312 -2.363 1 94.38 179 SER A C 1
ATOM 1476 O O . SER A 1 179 ? 1.561 -18.453 -1.431 1 94.38 179 SER A O 1
ATOM 1478 N N . LEU A 1 180 ? 1.951 -18.094 -3.584 1 96.88 180 LEU A N 1
ATOM 1479 C CA . LEU A 1 180 ? 0.53 -18 -3.9 1 96.88 180 LEU A CA 1
ATOM 1480 C C . LEU A 1 180 ? -0.171 -19.344 -3.662 1 96.88 180 LEU A C 1
ATOM 1482 O O . LEU A 1 180 ? -1.265 -19.375 -3.092 1 96.88 180 LEU A O 1
ATOM 1486 N N . THR A 1 181 ? 0.452 -20.391 -4.082 1 97.44 181 THR A N 1
ATOM 1487 C CA . THR A 1 181 ? -0.166 -21.703 -3.928 1 97.44 181 THR A CA 1
ATOM 1488 C C . THR A 1 181 ? -0.32 -22.062 -2.451 1 97.44 181 THR A C 1
ATOM 1490 O O . THR A 1 181 ? -1.336 -22.641 -2.049 1 97.44 181 THR A O 1
ATOM 1493 N N . ILE A 1 182 ? 0.674 -21.75 -1.64 1 94.94 182 ILE A N 1
ATOM 1494 C CA . ILE A 1 182 ? 0.57 -21.953 -0.199 1 94.94 182 ILE A CA 1
ATOM 1495 C C . ILE A 1 182 ? -0.664 -21.234 0.336 1 94.94 182 ILE A C 1
ATOM 1497 O O . ILE A 1 182 ? -1.481 -21.828 1.042 1 94.94 182 ILE A O 1
ATOM 1501 N N . ALA A 1 183 ? -0.773 -19.984 -0.022 1 95.06 183 ALA A N 1
ATOM 1502 C CA . ALA A 1 183 ? -1.885 -19.172 0.46 1 95.06 183 ALA A CA 1
ATOM 1503 C C . ALA A 1 183 ? -3.225 -19.75 0.024 1 95.06 183 ALA A C 1
ATOM 1505 O O . ALA A 1 183 ? -4.172 -19.812 0.813 1 95.06 183 ALA A O 1
ATOM 1506 N N . LEU A 1 184 ? -3.326 -20.219 -1.194 1 97.44 184 LEU A N 1
ATOM 1507 C CA . LEU A 1 184 ? -4.574 -20.766 -1.718 1 97.44 184 LEU A CA 1
ATOM 1508 C C . LEU A 1 184 ? -4.91 -22.094 -1.046 1 97.44 184 LEU A C 1
ATOM 1510 O O . LEU A 1 184 ? -6.082 -22.391 -0.809 1 97.44 184 LEU A O 1
ATOM 1514 N N . CYS A 1 185 ? -3.887 -22.859 -0.788 1 96.12 185 CYS A N 1
ATOM 1515 C CA . CYS A 1 185 ? -4.105 -24.125 -0.082 1 96.12 185 CYS A CA 1
ATOM 1516 C C . CYS A 1 185 ? -4.645 -23.875 1.321 1 96.12 185 CYS A C 1
ATOM 1518 O O . CYS A 1 185 ? -5.59 -24.531 1.756 1 96.12 185 CYS A O 1
ATOM 1520 N N . ILE A 1 186 ? -4.047 -22.938 1.999 1 92.5 186 ILE A N 1
ATOM 1521 C CA . ILE A 1 186 ? -4.492 -22.625 3.348 1 92.5 186 ILE A CA 1
ATOM 1522 C C . ILE A 1 186 ? -5.918 -22.078 3.301 1 92.5 186 ILE A C 1
ATOM 1524 O O . ILE A 1 186 ? -6.75 -22.406 4.148 1 92.5 186 ILE A O 1
ATOM 1528 N N . TYR A 1 187 ? -6.176 -21.266 2.312 1 95.19 187 TYR A N 1
ATOM 1529 C CA . TYR A 1 187 ? -7.531 -20.75 2.135 1 95.19 187 TYR A CA 1
ATOM 1530 C C . TYR A 1 187 ? -8.531 -21.891 1.981 1 95.19 187 TYR A C 1
ATOM 1532 O O . TYR A 1 187 ? -9.555 -21.938 2.668 1 95.19 187 TYR A O 1
ATOM 1540 N N . LYS A 1 188 ? -8.211 -22.75 1.033 1 95.38 188 LYS A N 1
ATOM 1541 C CA . LYS A 1 188 ? -9.125 -23.844 0.748 1 95.38 188 LYS A CA 1
ATOM 1542 C C . LYS A 1 188 ? -9.344 -24.719 1.985 1 95.38 188 LYS A C 1
ATOM 1544 O O . LYS A 1 188 ? -10.469 -25.125 2.268 1 95.38 188 LYS A O 1
ATOM 1549 N N . TYR A 1 189 ? -8.367 -24.922 2.713 1 92 189 TYR A N 1
ATOM 1550 C CA . TYR A 1 189 ? -8.445 -25.75 3.916 1 92 189 TYR A CA 1
ATOM 1551 C C . TYR A 1 189 ? -9.25 -25.047 5.004 1 92 189 TYR A C 1
ATOM 1553 O O . TYR A 1 189 ? -10.086 -25.672 5.66 1 92 189 TYR A O 1
ATOM 1561 N N . LEU A 1 190 ? -9.062 -23.781 5.242 1 90.56 190 LEU A N 1
ATOM 1562 C CA . LEU A 1 190 ? -9.672 -23.047 6.348 1 90.56 190 LEU A CA 1
ATOM 1563 C C . LEU A 1 190 ? -11.117 -22.703 6.031 1 90.56 190 LEU A C 1
ATOM 1565 O O . LEU A 1 190 ? -11.984 -22.766 6.91 1 90.56 190 LEU A O 1
ATOM 1569 N N . TYR A 1 191 ? -11.375 -22.312 4.824 1 91.31 191 TYR A N 1
ATOM 1570 C CA . TYR A 1 191 ? -12.672 -21.719 4.508 1 91.31 191 TYR A CA 1
ATOM 1571 C C . TYR A 1 191 ? -13.602 -22.734 3.867 1 91.31 191 TYR A C 1
ATOM 1573 O O . TYR A 1 191 ? -14.82 -22.594 3.912 1 91.31 191 TYR A O 1
ATOM 1581 N N . GLU A 1 192 ? -13.047 -23.812 3.264 1 90.75 192 GLU A N 1
ATOM 1582 C CA . GLU A 1 192 ? -13.891 -24.766 2.547 1 90.75 192 GLU A CA 1
ATOM 1583 C C . GLU A 1 192 ? -13.68 -26.188 3.068 1 90.75 192 GLU A C 1
ATOM 1585 O O . GLU A 1 192 ? -13.93 -27.156 2.352 1 90.75 192 GLU A O 1
ATOM 1590 N N . TYR A 1 193 ? -13.227 -26.359 4.266 1 86.5 193 TYR A N 1
ATOM 1591 C CA . TYR A 1 193 ? -12.859 -27.656 4.84 1 86.5 193 TYR A CA 1
ATOM 1592 C C . TYR A 1 193 ? -14.039 -28.625 4.805 1 86.5 193 TYR A C 1
ATOM 1594 O O . TYR A 1 193 ? -13.875 -29.797 4.473 1 86.5 193 TYR A O 1
ATOM 1602 N N . ILE A 1 194 ? -15.219 -28.125 5.094 1 85.62 194 ILE A N 1
ATOM 1603 C CA . ILE A 1 194 ? -16.406 -28.953 5.258 1 85.62 194 ILE A CA 1
ATOM 1604 C C . ILE A 1 194 ? -16.781 -29.594 3.92 1 85.62 194 ILE A C 1
ATOM 1606 O O . ILE A 1 194 ? -17.266 -30.719 3.877 1 85.62 194 ILE A O 1
ATOM 1610 N N . SER A 1 195 ? -16.469 -28.906 2.895 1 89.81 195 SER A N 1
ATOM 1611 C CA . SER A 1 195 ? -16.859 -29.375 1.567 1 89.81 195 SER A CA 1
ATOM 1612 C C . SER A 1 195 ? -15.805 -30.312 0.974 1 89.81 195 SER A C 1
ATOM 1614 O O . SER A 1 195 ? -16.031 -30.906 -0.082 1 89.81 195 SER A O 1
ATOM 1616 N N . LEU A 1 196 ? -14.68 -30.531 1.664 1 93.25 196 LEU A N 1
ATOM 1617 C CA . LEU A 1 196 ? -13.57 -31.312 1.116 1 93.25 196 LEU A CA 1
ATOM 1618 C C . LEU A 1 196 ? -13.68 -32.781 1.537 1 93.25 196 LEU A C 1
ATOM 1620 O O . LEU A 1 196 ? -14.008 -33.062 2.686 1 93.25 196 LEU A O 1
ATOM 1624 N N . ASN A 1 197 ? -13.477 -33.656 0.588 1 94.38 197 ASN A N 1
ATOM 1625 C CA . ASN A 1 197 ? -13.367 -35.094 0.911 1 94.38 197 ASN A CA 1
ATOM 1626 C C . ASN A 1 197 ? -11.938 -35.469 1.282 1 94.38 197 ASN A C 1
ATOM 1628 O O . ASN A 1 197 ? -11.039 -34.625 1.243 1 94.38 197 ASN A O 1
ATOM 1632 N N . LYS A 1 198 ? -11.758 -36.719 1.635 1 94.81 198 LYS A N 1
ATOM 1633 C CA . LYS A 1 198 ? -10.461 -37.188 2.125 1 94.81 198 LYS A CA 1
ATOM 1634 C C . LYS A 1 198 ? -9.391 -37.062 1.046 1 94.81 198 LYS A C 1
ATOM 1636 O O . LYS A 1 198 ? -8.273 -36.625 1.32 1 94.81 198 LYS A O 1
ATOM 1641 N N . THR A 1 199 ? -9.727 -37.438 -0.148 1 95.19 199 THR A N 1
ATOM 1642 C CA . THR A 1 199 ? -8.789 -37.375 -1.261 1 95.19 199 THR A CA 1
ATOM 1643 C C . THR A 1 199 ? -8.375 -35.938 -1.537 1 95.19 199 THR A C 1
ATOM 1645 O O . THR A 1 199 ? -7.203 -35.656 -1.786 1 95.19 199 THR A O 1
ATOM 1648 N N . GLN A 1 200 ? -9.297 -35.031 -1.458 1 94.94 200 GLN A N 1
ATOM 1649 C CA . GLN A 1 200 ? -9.031 -33.625 -1.703 1 94.94 200 GLN A CA 1
ATOM 1650 C C . GLN A 1 200 ? -8.125 -33.031 -0.621 1 94.94 200 GLN A C 1
ATOM 1652 O O . GLN A 1 200 ? -7.262 -32.219 -0.908 1 94.94 200 GLN A O 1
ATOM 1657 N N . ILE A 1 201 ? -8.328 -33.531 0.534 1 95.56 201 ILE A N 1
ATOM 1658 C CA . ILE A 1 201 ? -7.508 -33.062 1.646 1 95.56 201 ILE A CA 1
ATOM 1659 C C . ILE A 1 201 ? -6.066 -33.531 1.464 1 95.56 201 ILE A C 1
ATOM 1661 O O . ILE A 1 201 ? -5.125 -32.75 1.656 1 95.56 201 ILE A O 1
ATOM 1665 N N . ILE A 1 202 ? -5.91 -34.75 1.066 1 95.69 202 ILE A N 1
ATOM 1666 C CA . ILE A 1 202 ? -4.578 -35.312 0.848 1 95.69 202 ILE A CA 1
ATOM 1667 C C . ILE A 1 202 ? -3.883 -34.531 -0.279 1 95.69 202 ILE A C 1
ATOM 1669 O O . ILE A 1 202 ? -2.711 -34.188 -0.158 1 95.69 202 ILE A O 1
ATOM 1673 N N . LEU A 1 203 ? -4.582 -34.281 -1.326 1 96.25 203 LEU A N 1
ATOM 1674 C CA . LEU A 1 203 ? -4.027 -33.531 -2.453 1 96.25 203 LEU A CA 1
ATOM 1675 C C . LEU A 1 203 ? -3.645 -32.125 -2.037 1 96.25 203 LEU A C 1
ATOM 1677 O O . LEU A 1 203 ? -2.646 -31.562 -2.516 1 96.25 203 LEU A O 1
ATOM 1681 N N . LEU A 1 204 ? -4.441 -31.578 -1.214 1 96.75 204 LEU A N 1
ATOM 1682 C CA . LEU A 1 204 ? -4.18 -30.234 -0.72 1 96.75 204 LEU A CA 1
ATOM 1683 C C . LEU A 1 204 ? -2.902 -30.203 0.115 1 96.75 204 LEU A C 1
ATOM 1685 O O . LEU A 1 204 ? -2.086 -29.297 -0.027 1 96.75 204 LEU A O 1
ATOM 1689 N N . ILE A 1 205 ? -2.754 -31.141 0.938 1 94.88 205 ILE A N 1
ATOM 1690 C CA . ILE A 1 205 ? -1.575 -31.234 1.794 1 94.88 205 ILE A CA 1
ATOM 1691 C C . ILE A 1 205 ? -0.331 -31.453 0.938 1 94.88 205 ILE A C 1
ATOM 1693 O O . ILE A 1 205 ? 0.708 -30.828 1.162 1 94.88 205 ILE A O 1
ATOM 1697 N N . LEU A 1 206 ? -0.476 -32.312 -0.007 1 96.75 206 LEU A N 1
ATOM 1698 C CA . LEU A 1 206 ? 0.626 -32.531 -0.934 1 96.75 206 LEU A CA 1
ATOM 1699 C C . LEU A 1 206 ? 1.001 -31.266 -1.672 1 96.75 206 LEU A C 1
ATOM 1701 O O . LEU A 1 206 ? 2.186 -30.938 -1.816 1 96.75 206 LEU A O 1
ATOM 1705 N N . ASN A 1 207 ? -0.014 -30.594 -2.168 1 97.62 207 ASN A N 1
ATOM 1706 C CA . ASN A 1 207 ? 0.208 -29.328 -2.855 1 97.62 207 ASN A CA 1
ATOM 1707 C C . ASN A 1 207 ? 0.896 -28.312 -1.947 1 97.62 207 ASN A C 1
ATOM 1709 O O . ASN A 1 207 ? 1.778 -27.578 -2.391 1 97.62 207 ASN A O 1
ATOM 1713 N N . LEU A 1 208 ? 0.505 -28.297 -0.725 1 95.31 208 LEU A N 1
ATOM 1714 C CA . LEU A 1 208 ? 1.098 -27.391 0.257 1 95.31 208 LEU A CA 1
ATOM 1715 C C . LEU A 1 208 ? 2.576 -27.703 0.459 1 95.31 208 LEU A C 1
ATOM 1717 O O . LEU A 1 208 ? 3.416 -26.797 0.436 1 95.31 208 LEU A O 1
ATOM 1721 N N . ILE A 1 209 ? 2.914 -28.906 0.615 1 93.25 209 ILE A N 1
ATOM 1722 C CA . ILE A 1 209 ? 4.289 -29.328 0.839 1 93.25 209 ILE A CA 1
ATOM 1723 C C . ILE A 1 209 ? 5.145 -28.984 -0.38 1 93.25 209 ILE A C 1
ATOM 1725 O O . ILE A 1 209 ? 6.227 -28.422 -0.245 1 93.25 209 ILE A O 1
ATOM 1729 N N . LEU A 1 210 ? 4.629 -29.312 -1.532 1 94.69 210 LEU A N 1
ATOM 1730 C CA . LEU A 1 210 ? 5.352 -29.031 -2.768 1 94.69 210 LEU A CA 1
ATOM 1731 C C . LEU A 1 210 ? 5.547 -27.531 -2.957 1 94.69 210 LEU A C 1
ATOM 1733 O O . LEU A 1 210 ? 6.586 -27.094 -3.459 1 94.69 210 LEU A O 1
ATOM 1737 N N . SER A 1 211 ? 4.531 -26.781 -2.574 1 95 211 SER A N 1
ATOM 1738 C CA . SER A 1 211 ? 4.605 -25.328 -2.723 1 95 211 SER A CA 1
ATOM 1739 C C . SER A 1 211 ? 5.633 -24.734 -1.767 1 95 211 SER A C 1
ATOM 1741 O O . SER A 1 211 ? 6.273 -23.734 -2.088 1 95 211 SER A O 1
ATOM 1743 N N . ILE A 1 212 ? 5.785 -25.297 -0.642 1 91.31 212 ILE A N 1
ATOM 1744 C CA . ILE A 1 212 ? 6.801 -24.844 0.306 1 91.31 212 ILE A CA 1
ATOM 1745 C C . ILE A 1 212 ? 8.188 -25.078 -0.283 1 91.31 212 ILE A C 1
ATOM 1747 O O . ILE A 1 212 ? 9.07 -24.219 -0.163 1 91.31 212 ILE A O 1
ATOM 1751 N N . ILE A 1 213 ? 8.328 -26.156 -0.938 1 88.94 213 ILE A N 1
ATOM 1752 C CA . ILE A 1 213 ? 9.594 -26.469 -1.581 1 88.94 213 ILE A CA 1
ATOM 1753 C C . ILE A 1 213 ? 9.891 -25.438 -2.666 1 88.94 213 ILE A C 1
ATOM 1755 O O . ILE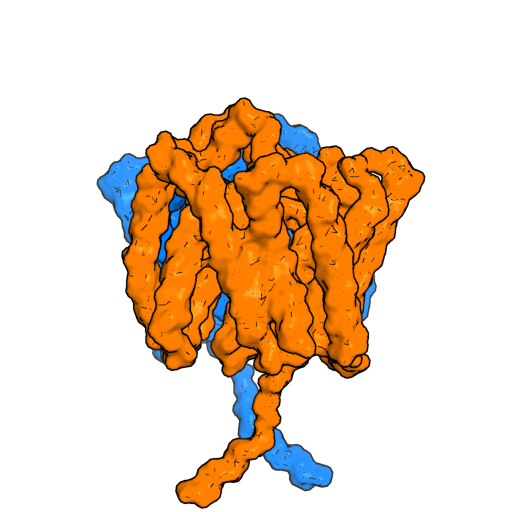 A 1 213 ? 11.008 -24.922 -2.746 1 88.94 213 ILE A O 1
ATOM 1759 N N . MET A 1 214 ? 8.906 -25.141 -3.459 1 90.75 214 MET A N 1
ATOM 1760 C CA . MET A 1 214 ? 9.07 -24.125 -4.496 1 90.75 214 MET A CA 1
ATOM 1761 C C . MET A 1 214 ? 9.43 -22.781 -3.881 1 90.75 214 MET A C 1
ATOM 1763 O O . MET A 1 214 ? 10.297 -22.078 -4.391 1 90.75 214 MET A O 1
ATOM 1767 N N . PHE A 1 215 ? 8.773 -22.469 -2.814 1 90.62 215 PHE A N 1
ATOM 1768 C CA . PHE A 1 215 ? 8.984 -21.219 -2.092 1 90.62 215 PHE A CA 1
ATOM 1769 C C . PHE A 1 215 ? 10.422 -21.109 -1.602 1 90.62 215 PHE A C 1
ATOM 1771 O O . PHE A 1 215 ? 11.055 -20.062 -1.753 1 90.62 215 PHE A O 1
ATOM 1778 N N . TYR A 1 216 ? 11.023 -22.188 -1.184 1 85.31 216 TYR A N 1
ATOM 1779 C CA . TYR A 1 216 ? 12.383 -22.219 -0.66 1 85.31 216 TYR A CA 1
ATOM 1780 C C . TYR A 1 216 ? 13.406 -22.156 -1.789 1 85.31 216 TYR A C 1
ATOM 1782 O O . TYR A 1 216 ? 14.438 -21.5 -1.664 1 85.31 216 TYR A O 1
ATOM 1790 N N . LEU A 1 217 ? 13.078 -22.812 -2.818 1 83.12 217 LEU A N 1
ATOM 1791 C CA . LEU A 1 217 ? 14.008 -22.891 -3.943 1 83.12 217 LEU A CA 1
ATOM 1792 C C . LEU A 1 217 ? 14.18 -21.516 -4.59 1 83.12 217 LEU A C 1
ATOM 1794 O O . LEU A 1 217 ? 15.281 -21.172 -5.027 1 83.12 217 LEU A O 1
ATOM 1798 N N . GLY A 1 218 ? 13.094 -20.781 -4.617 1 84.19 218 GLY A N 1
ATOM 1799 C CA . GLY A 1 218 ? 13.18 -19.453 -5.199 1 84.19 218 GLY A CA 1
ATOM 1800 C C . GLY A 1 218 ? 13.766 -18.422 -4.25 1 84.19 218 GLY A C 1
ATOM 1801 O O . GLY A 1 218 ? 14.516 -17.531 -4.668 1 84.19 218 GLY A O 1
ATOM 1802 N N . ALA A 1 219 ? 13.383 -18.406 -3.041 1 80.88 219 ALA A N 1
ATOM 1803 C CA . ALA A 1 219 ? 13.93 -17.641 -1.923 1 80.88 219 ALA A CA 1
ATOM 1804 C C . ALA A 1 219 ? 13.906 -16.141 -2.223 1 80.88 219 ALA A C 1
ATOM 1806 O O . ALA A 1 219 ? 14.906 -15.453 -2.041 1 80.88 219 ALA A O 1
ATOM 1807 N N . SER A 1 220 ? 12.773 -15.672 -2.701 1 82.06 220 SER A N 1
ATOM 1808 C CA . SER A 1 220 ? 12.617 -14.242 -2.959 1 82.06 220 SER A CA 1
ATOM 1809 C C . SER A 1 220 ? 12.07 -13.516 -1.735 1 82.06 220 SER A C 1
ATOM 1811 O O . SER A 1 220 ? 11.18 -14.023 -1.047 1 82.06 220 SER A O 1
ATOM 1813 N N . ARG A 1 221 ? 12.594 -12.359 -1.436 1 79.19 221 ARG A N 1
ATOM 1814 C CA . ARG A 1 221 ? 12.102 -11.531 -0.333 1 79.19 221 ARG A CA 1
ATOM 1815 C C . ARG A 1 221 ? 10.68 -11.062 -0.595 1 79.19 221 ARG A C 1
ATOM 1817 O O . ARG A 1 221 ? 9.859 -11 0.326 1 79.19 221 ARG A O 1
ATOM 1824 N N . GLY A 1 222 ? 10.414 -10.758 -1.837 1 86.06 222 GLY A N 1
ATOM 1825 C CA . GLY A 1 222 ? 9.078 -10.312 -2.199 1 86.06 222 GLY A CA 1
ATOM 1826 C C . GLY A 1 222 ? 8.016 -11.367 -1.951 1 86.06 222 GLY A C 1
ATOM 1827 O O . GLY A 1 222 ? 6.902 -11.047 -1.529 1 86.06 222 GLY A O 1
ATOM 1828 N N . SER A 1 223 ? 8.391 -12.617 -2.15 1 89.75 223 SER A N 1
ATOM 1829 C CA . SER A 1 223 ? 7.418 -13.688 -1.953 1 89.75 223 SER A CA 1
ATOM 1830 C C . SER A 1 223 ? 7.105 -13.883 -0.474 1 89.75 223 SER A C 1
ATOM 1832 O O . SER A 1 223 ? 6 -14.297 -0.118 1 89.75 223 SER A O 1
ATOM 1834 N N . VAL A 1 224 ? 8.086 -13.609 0.354 1 84.75 224 VAL A N 1
ATOM 1835 C CA . VAL A 1 224 ? 7.852 -13.68 1.793 1 84.75 224 VAL A CA 1
ATOM 1836 C C . VAL A 1 224 ? 6.816 -12.641 2.201 1 84.75 224 VAL A C 1
ATOM 1838 O O . VAL A 1 224 ? 5.883 -12.938 2.947 1 84.75 224 VAL A O 1
ATOM 1841 N N . VAL A 1 225 ? 6.988 -11.43 1.683 1 85.25 225 VAL A N 1
ATOM 1842 C CA . VAL A 1 225 ? 6.055 -10.352 1.973 1 85.25 225 VAL A CA 1
ATOM 1843 C C . VAL A 1 225 ? 4.664 -10.719 1.457 1 85.25 225 VAL A C 1
ATOM 1845 O O . VAL A 1 225 ? 3.664 -10.523 2.154 1 85.25 225 VAL A O 1
ATOM 1848 N N . ALA A 1 226 ? 4.652 -11.242 0.304 1 92.44 226 ALA A N 1
ATOM 1849 C CA . ALA A 1 226 ? 3.379 -11.641 -0.293 1 92.44 226 ALA A CA 1
ATOM 1850 C C . ALA A 1 226 ? 2.676 -12.688 0.563 1 92.44 226 ALA A C 1
ATOM 1852 O O . ALA A 1 226 ? 1.464 -12.617 0.775 1 92.44 226 ALA A O 1
ATOM 1853 N N . LEU A 1 227 ? 3.439 -13.641 1.018 1 90.19 227 LEU A N 1
ATOM 1854 C CA . LEU A 1 227 ? 2.863 -14.695 1.844 1 90.19 227 LEU A CA 1
ATOM 1855 C C . LEU A 1 227 ? 2.354 -14.133 3.168 1 90.19 227 LEU A C 1
ATOM 1857 O O . LEU A 1 227 ? 1.248 -14.461 3.602 1 90.19 227 LEU A O 1
ATOM 1861 N N . LEU A 1 228 ? 3.115 -13.289 3.766 1 84 228 LEU A N 1
ATOM 1862 C CA . LEU A 1 228 ? 2.732 -12.688 5.039 1 84 228 LEU A CA 1
ATOM 1863 C C . LEU A 1 228 ? 1.435 -11.898 4.902 1 84 228 LEU A C 1
ATOM 1865 O O . LEU A 1 228 ? 0.535 -12.031 5.738 1 84 228 LEU A O 1
ATOM 1869 N N . LEU A 1 229 ? 1.363 -11.117 3.898 1 89.12 229 LEU A N 1
ATOM 1870 C CA . LEU A 1 229 ? 0.16 -10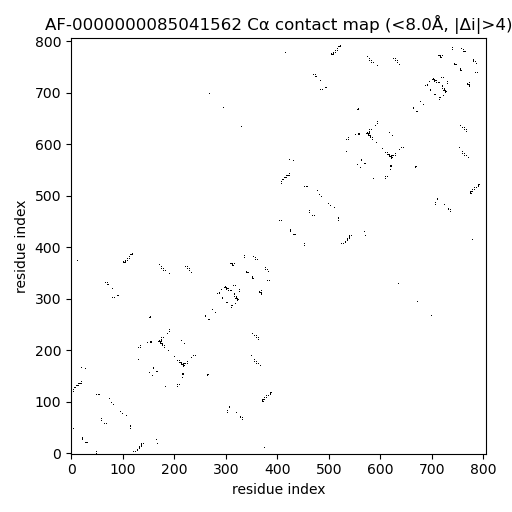.32 3.695 1 89.12 229 LEU A CA 1
ATOM 1871 C C . LEU A 1 229 ? -1.035 -11.211 3.369 1 89.12 229 LEU A C 1
ATOM 1873 O O . LEU A 1 229 ? -2.164 -10.906 3.76 1 89.12 229 LEU A O 1
ATOM 1877 N N . SER A 1 230 ? -0.753 -12.258 2.633 1 92.56 230 SER A N 1
ATOM 1878 C CA . SER A 1 230 ? -1.827 -13.203 2.334 1 92.56 230 SER A CA 1
ATOM 1879 C C . SER A 1 230 ? -2.379 -13.828 3.607 1 92.56 230 SER A C 1
ATOM 1881 O O . SER A 1 230 ? -3.592 -14.008 3.744 1 92.56 230 SER A O 1
ATOM 1883 N N . LEU A 1 231 ? -1.504 -14.164 4.492 1 86.62 231 LEU A N 1
ATOM 1884 C CA . LEU A 1 231 ? -1.934 -14.75 5.758 1 86.62 231 LEU A CA 1
ATOM 1885 C C . LEU A 1 231 ? -2.75 -13.742 6.566 1 86.62 231 LEU A C 1
ATOM 1887 O O . LEU A 1 231 ? -3.732 -14.117 7.215 1 86.62 231 LEU A O 1
ATOM 1891 N N . LEU A 1 232 ? -2.375 -12.539 6.469 1 85.5 232 LEU A N 1
ATOM 1892 C CA . LEU A 1 232 ? -3.125 -11.492 7.152 1 85.5 232 LEU A CA 1
ATOM 1893 C C . LEU A 1 232 ? -4.527 -11.359 6.57 1 85.5 232 LEU A C 1
ATOM 1895 O O . LEU A 1 232 ? -5.496 -11.164 7.312 1 85.5 232 LEU A O 1
ATOM 1899 N N . ILE A 1 233 ? -4.582 -11.43 5.355 1 91.12 233 ILE A N 1
ATOM 1900 C CA . ILE A 1 233 ? -5.871 -11.336 4.68 1 91.12 233 ILE A CA 1
ATOM 1901 C C . ILE A 1 233 ? -6.77 -12.492 5.113 1 91.12 233 ILE A C 1
ATOM 1903 O O . ILE A 1 233 ? -7.953 -12.297 5.391 1 91.12 233 ILE A O 1
ATOM 1907 N N . LEU A 1 234 ? -6.227 -13.664 5.203 1 89.88 234 LEU A N 1
ATOM 1908 C CA . LEU A 1 234 ? -6.988 -14.836 5.625 1 89.88 234 LEU A CA 1
ATOM 1909 C C . LEU A 1 234 ? -7.496 -14.664 7.055 1 89.88 234 LEU A C 1
ATOM 1911 O O . LEU A 1 234 ? -8.625 -15.047 7.363 1 89.88 234 LEU A O 1
ATOM 1915 N N . PHE A 1 235 ? -6.664 -14.094 7.844 1 83.81 235 PHE A N 1
ATOM 1916 C CA . PHE A 1 235 ? -7.051 -13.844 9.227 1 83.81 235 PHE A CA 1
ATOM 1917 C C . PHE A 1 235 ? -8.164 -12.805 9.297 1 83.81 235 PHE A C 1
ATOM 1919 O O . PHE A 1 235 ? -9.125 -12.961 10.055 1 83.81 235 PHE A O 1
ATOM 1926 N N . PHE A 1 236 ? -8.039 -11.859 8.5 1 83.88 236 PHE A N 1
ATOM 1927 C CA . PHE A 1 236 ? -8.945 -10.719 8.523 1 83.88 236 PHE A CA 1
ATOM 1928 C C . PHE A 1 236 ? -10.352 -11.141 8.125 1 83.88 236 PHE A C 1
ATOM 1930 O O . PHE A 1 236 ? -11.336 -10.719 8.742 1 83.88 236 PHE A O 1
ATOM 1937 N N . TYR A 1 237 ? -10.516 -11.906 7.16 1 89.5 237 TYR A N 1
ATOM 1938 C CA . TYR A 1 237 ? -11.836 -12.25 6.645 1 89.5 237 TYR A CA 1
ATOM 1939 C C . TYR A 1 237 ? -12.406 -13.469 7.367 1 89.5 237 TYR A C 1
ATOM 1941 O O . TYR A 1 237 ? -13.562 -13.828 7.164 1 89.5 237 TYR A O 1
ATOM 1949 N N . GLY A 1 238 ? -11.57 -14.07 8.164 1 86.12 238 GLY A N 1
ATOM 1950 C CA . GLY A 1 238 ? -12.023 -15.266 8.852 1 86.12 238 GLY A CA 1
ATOM 1951 C C . GLY A 1 238 ? -12.969 -14.961 10.008 1 86.12 238 GLY A C 1
ATOM 1952 O O . GLY A 1 238 ? -12.859 -13.914 10.648 1 86.12 238 GLY A O 1
ATOM 1953 N N . ASN A 1 239 ? -13.93 -15.844 10.141 1 81.56 239 ASN A N 1
ATOM 1954 C CA . ASN A 1 239 ? -14.742 -15.773 11.352 1 81.56 239 ASN A CA 1
ATOM 1955 C C . ASN A 1 239 ? -13.961 -16.234 12.578 1 81.56 239 ASN A C 1
ATOM 1957 O O . ASN A 1 239 ? -12.773 -16.547 12.484 1 81.56 239 ASN A O 1
ATOM 1961 N N . ARG A 1 240 ? -14.57 -16.203 13.711 1 78 240 ARG A N 1
ATOM 1962 C CA . ARG A 1 240 ? -13.898 -16.516 14.969 1 78 240 ARG A CA 1
ATOM 1963 C C . ARG A 1 240 ? -13.273 -17.906 14.914 1 78 240 ARG A C 1
ATOM 1965 O O . ARG A 1 240 ? -12.133 -18.109 15.344 1 78 240 ARG A O 1
ATOM 1972 N N . LYS A 1 241 ? -14.008 -18.828 14.414 1 82.5 241 LYS A N 1
ATOM 1973 C CA . LYS A 1 241 ? -13.508 -20.203 14.32 1 82.5 241 LYS A CA 1
ATOM 1974 C C . LYS A 1 241 ? -12.289 -20.281 13.414 1 82.5 241 LYS A C 1
ATOM 1976 O O . LYS A 1 241 ? -11.297 -20.922 13.75 1 82.5 241 LYS A O 1
ATOM 1981 N N . ILE A 1 242 ? -12.344 -19.625 12.375 1 84 242 ILE A N 1
ATOM 1982 C CA . ILE A 1 242 ? -11.258 -19.609 11.398 1 84 242 ILE A CA 1
ATOM 1983 C C . ILE A 1 242 ? -10.047 -18.906 11.992 1 84 242 ILE A C 1
ATOM 1985 O O . ILE A 1 242 ? -8.906 -19.344 11.812 1 84 242 ILE A O 1
ATOM 1989 N N . ARG A 1 243 ? -10.258 -17.844 12.672 1 79 243 ARG A N 1
ATOM 1990 C CA . ARG A 1 243 ? -9.172 -17.094 13.281 1 79 243 ARG A CA 1
ATOM 1991 C C . ARG A 1 243 ? -8.438 -17.938 14.32 1 79 243 ARG A C 1
ATOM 1993 O O . ARG A 1 243 ? -7.211 -17.891 14.406 1 79 243 ARG A O 1
ATOM 2000 N N . VAL A 1 244 ? -9.148 -18.672 15.078 1 77.06 244 VAL A N 1
ATOM 2001 C CA . VAL A 1 244 ? -8.547 -19.547 16.078 1 77.06 244 VAL A CA 1
ATOM 2002 C C . VAL A 1 244 ? -7.746 -20.656 15.375 1 77.06 244 VAL A C 1
ATOM 2004 O O . VAL A 1 244 ? -6.602 -20.922 15.742 1 77.06 244 VAL A O 1
ATOM 2007 N N . LYS A 1 245 ? -8.383 -21.203 14.383 1 79.81 245 LYS A N 1
ATOM 2008 C CA . LYS A 1 245 ? -7.688 -22.234 13.609 1 79.81 245 LYS A CA 1
ATOM 2009 C C . LYS A 1 245 ? -6.426 -21.672 12.961 1 79.81 245 LYS A C 1
ATOM 2011 O O . LYS A 1 245 ? -5.398 -22.359 12.898 1 79.81 245 LYS A O 1
ATOM 2016 N N . PHE A 1 246 ? -6.586 -20.484 12.531 1 78.12 246 PHE A N 1
ATOM 2017 C CA . PHE A 1 246 ? -5.465 -19.812 11.891 1 78.12 246 PHE A CA 1
ATOM 2018 C C . PHE A 1 246 ? -4.301 -19.656 12.859 1 78.12 246 PHE A C 1
ATOM 2020 O O . PHE A 1 246 ? -3.146 -19.891 12.492 1 78.12 246 PHE A O 1
ATOM 2027 N N . LEU A 1 247 ? -4.559 -19.234 14 1 72.44 247 LEU A N 1
ATOM 2028 C CA . LEU A 1 247 ? -3.521 -19.047 15.008 1 72.44 247 LEU A CA 1
ATOM 2029 C C . LEU A 1 247 ? -2.832 -20.375 15.328 1 72.44 247 LEU A C 1
ATOM 2031 O O . LEU A 1 247 ? -1.609 -20.422 15.469 1 72.44 247 LEU A O 1
ATOM 2035 N N . PHE A 1 248 ? -3.568 -21.422 15.297 1 72.5 248 PHE A N 1
ATOM 2036 C CA . PHE A 1 248 ? -3.01 -22.75 15.562 1 72.5 248 PHE A CA 1
ATOM 2037 C C . PHE A 1 248 ? -2.137 -23.203 14.398 1 72.5 248 PHE A C 1
ATOM 2039 O O . PHE A 1 248 ? -1.032 -23.719 14.609 1 72.5 248 PHE A O 1
ATOM 2046 N N . VAL A 1 249 ? -2.666 -22.984 13.219 1 72.69 249 VAL A N 1
ATOM 2047 C CA . VAL A 1 249 ? -1.924 -23.359 12.016 1 72.69 249 VAL A CA 1
ATOM 2048 C C . VAL A 1 249 ? -0.654 -22.516 11.914 1 72.69 249 VAL A C 1
ATOM 2050 O O . VAL A 1 249 ? 0.409 -23.031 11.555 1 72.69 249 VAL A O 1
ATOM 2053 N N . GLY A 1 250 ? -0.784 -21.297 12.258 1 73.12 250 GLY A N 1
ATOM 2054 C CA . GLY A 1 250 ? 0.37 -20.406 12.219 1 73.12 250 GLY A CA 1
ATOM 2055 C C . GLY A 1 250 ? 1.455 -20.812 13.203 1 73.12 250 GLY A C 1
ATOM 2056 O O . GLY A 1 250 ? 2.643 -20.766 12.875 1 73.12 250 GLY A O 1
ATOM 2057 N N . LEU A 1 251 ? 1.085 -21.234 14.352 1 68.44 251 LEU A N 1
ATOM 2058 C CA . LEU A 1 251 ? 2.02 -21.625 15.406 1 68.44 251 LEU A CA 1
ATOM 2059 C C . LEU A 1 251 ? 2.814 -22.859 14.984 1 68.44 251 LEU A C 1
ATOM 2061 O O . LEU A 1 251 ? 3.982 -23 15.352 1 68.44 251 LEU A O 1
ATOM 2065 N N . ILE A 1 252 ? 2.18 -23.609 14.172 1 71.31 252 ILE A N 1
ATOM 2066 C CA . ILE A 1 252 ? 2.828 -24.844 13.75 1 71.31 252 ILE A CA 1
ATOM 2067 C C . ILE A 1 252 ? 3.566 -24.609 12.43 1 71.31 252 ILE A C 1
ATOM 2069 O O . ILE A 1 252 ? 4.707 -25.047 12.273 1 71.31 252 ILE A O 1
ATOM 2073 N N . PHE A 1 253 ? 2.91 -23.891 11.586 1 76.06 253 PHE A N 1
ATOM 2074 C CA . PHE A 1 253 ? 3.387 -23.734 10.219 1 76.06 253 PHE A CA 1
ATOM 2075 C C . PHE A 1 253 ? 4.629 -22.859 10.172 1 76.06 253 PHE A C 1
ATOM 2077 O O . PHE A 1 253 ? 5.59 -23.172 9.461 1 76.06 253 PHE A O 1
ATOM 2084 N N . PHE A 1 254 ? 4.691 -21.922 10.961 1 74.81 254 PHE A N 1
ATOM 2085 C CA . PHE A 1 254 ? 5.77 -20.938 10.859 1 74.81 254 PHE A CA 1
ATOM 2086 C C . PHE A 1 254 ? 7.094 -21.547 11.305 1 74.81 254 PHE A C 1
ATOM 2088 O O . PHE A 1 254 ? 8.117 -21.391 10.633 1 74.81 254 PHE A O 1
ATOM 2095 N N . PRO A 1 255 ? 7.125 -22.234 12.43 1 72.06 255 PRO A N 1
ATOM 2096 C CA . PRO A 1 255 ? 8.383 -22.891 12.789 1 72.06 255 PRO A CA 1
ATOM 2097 C C . PRO A 1 255 ? 8.852 -23.906 11.742 1 72.06 255 PRO A C 1
ATOM 2099 O O . PRO A 1 255 ? 10.047 -24.016 11.477 1 72.06 255 PRO A O 1
ATOM 2102 N N . ILE A 1 256 ? 7.918 -24.484 11.148 1 73.31 256 ILE A N 1
ATOM 2103 C CA . ILE A 1 256 ? 8.242 -25.469 10.117 1 73.31 256 ILE A CA 1
ATOM 2104 C C . ILE A 1 256 ? 8.82 -24.75 8.898 1 73.31 256 ILE A C 1
ATOM 2106 O O . ILE A 1 256 ? 9.789 -25.234 8.297 1 73.31 256 ILE A O 1
ATOM 2110 N N . LEU A 1 257 ? 8.219 -23.672 8.586 1 77.12 257 LEU A N 1
ATOM 2111 C CA . LEU A 1 257 ? 8.703 -22.875 7.457 1 77.12 257 LEU A CA 1
ATOM 2112 C C . LEU A 1 257 ? 10.133 -22.406 7.695 1 77.12 257 LEU A C 1
ATOM 2114 O O . LEU A 1 257 ? 10.969 -22.484 6.793 1 77.12 257 LEU A O 1
ATOM 2118 N N . ILE A 1 258 ? 10.445 -22.031 8.859 1 73.81 258 ILE A N 1
ATOM 2119 C CA . ILE A 1 258 ? 11.773 -21.516 9.188 1 73.81 258 ILE A CA 1
ATOM 2120 C C . ILE A 1 258 ? 12.766 -22.672 9.227 1 73.81 258 ILE A C 1
ATOM 2122 O O . ILE A 1 258 ? 13.859 -22.594 8.664 1 73.81 258 ILE A O 1
ATOM 2126 N N . ALA A 1 259 ? 12.383 -23.703 9.93 1 72.81 259 ALA A N 1
ATOM 2127 C CA . ALA A 1 259 ? 13.242 -24.875 10.031 1 72.81 259 ALA A CA 1
ATOM 2128 C C . ALA A 1 259 ? 13.57 -25.453 8.656 1 72.81 259 ALA A C 1
ATOM 2130 O O . ALA A 1 259 ? 14.711 -25.844 8.398 1 72.81 259 ALA A O 1
ATOM 2131 N N . GLY A 1 260 ? 12.531 -25.406 7.852 1 72.5 260 GLY A N 1
ATOM 2132 C CA . GLY A 1 260 ? 12.742 -25.906 6.5 1 72.5 260 GLY A CA 1
ATOM 2133 C C . GLY A 1 260 ? 13.703 -25.031 5.703 1 72.5 260 GLY A C 1
ATOM 2134 O O . GLY A 1 260 ? 14.539 -25.562 4.957 1 72.5 260 GLY A O 1
ATOM 2135 N N . ALA A 1 261 ? 13.594 -23.812 5.867 1 73.25 261 ALA A N 1
ATOM 2136 C CA . ALA A 1 261 ? 14.492 -22.891 5.176 1 73.25 261 ALA A CA 1
ATOM 2137 C C . ALA A 1 261 ? 15.938 -23.094 5.613 1 73.25 261 ALA A C 1
ATOM 2139 O O . ALA A 1 261 ? 16.844 -23.094 4.785 1 73.25 261 ALA A O 1
ATOM 2140 N N . ILE A 1 262 ? 16.125 -23.281 6.867 1 68.38 262 ILE A N 1
ATOM 2141 C CA . ILE A 1 262 ? 17.453 -23.484 7.426 1 68.38 262 ILE A CA 1
ATOM 2142 C C . ILE A 1 262 ? 18.016 -24.812 6.914 1 68.38 262 ILE A C 1
ATOM 2144 O O . ILE A 1 262 ? 19.172 -24.859 6.461 1 68.38 262 ILE A O 1
ATOM 2148 N N . LYS A 1 263 ? 17.281 -25.828 6.992 1 68.62 263 LYS A N 1
ATOM 2149 C CA . LYS A 1 263 ? 17.734 -27.156 6.598 1 68.62 263 LYS A CA 1
ATOM 2150 C C . LYS A 1 263 ? 18.078 -27.203 5.109 1 68.62 263 LYS A C 1
ATOM 2152 O O . LYS A 1 263 ? 19.047 -27.844 4.715 1 68.62 263 LYS A O 1
ATOM 2157 N N . MET A 1 264 ? 17.281 -26.484 4.367 1 67.69 264 MET A N 1
ATOM 2158 C CA . MET A 1 264 ? 17.484 -26.5 2.92 1 67.69 264 MET A CA 1
ATOM 2159 C C . MET A 1 264 ? 18.516 -25.469 2.502 1 67.69 264 MET A C 1
ATOM 2161 O O . MET A 1 264 ? 18.922 -25.422 1.339 1 67.69 264 MET A O 1
ATOM 2165 N N . GLY A 1 265 ? 19.016 -24.734 3.434 1 60.88 265 GLY A N 1
ATOM 2166 C CA . GLY A 1 265 ? 19.969 -23.688 3.125 1 60.88 265 GLY A CA 1
ATOM 2167 C C . GLY A 1 265 ? 19.375 -22.547 2.301 1 60.88 265 GLY A C 1
ATOM 2168 O O . GLY A 1 265 ? 20.094 -21.891 1.545 1 60.88 265 GLY A O 1
ATOM 2169 N N . SER A 1 266 ? 18.156 -22.484 2.43 1 62.31 266 SER A N 1
ATOM 2170 C CA . SER A 1 266 ? 17.469 -21.469 1.635 1 62.31 266 SER A CA 1
ATOM 2171 C C . SER A 1 266 ? 17.781 -20.062 2.131 1 62.31 266 SER A C 1
ATOM 2173 O O . SER A 1 266 ? 17.906 -19.844 3.336 1 62.31 266 SER A O 1
ATOM 2175 N N . ALA A 1 267 ? 18.047 -19.219 1.164 1 61.94 267 ALA A N 1
ATOM 2176 C CA . ALA A 1 267 ? 18.391 -17.844 1.484 1 61.94 267 ALA A CA 1
ATOM 2177 C C . ALA A 1 267 ? 17.125 -17 1.676 1 61.94 267 ALA A C 1
ATOM 2179 O O . ALA A 1 267 ? 17.188 -15.766 1.672 1 61.94 267 ALA A O 1
ATOM 2180 N N . VAL A 1 268 ? 16.047 -17.781 1.746 1 63.09 268 VAL A N 1
ATOM 2181 C CA . VAL A 1 268 ? 14.789 -17.031 1.78 1 63.09 268 VAL A CA 1
ATOM 2182 C C . VAL A 1 268 ? 14.758 -16.125 3.012 1 63.09 268 VAL A C 1
ATOM 2184 O O . VAL A 1 268 ? 14.242 -15.008 2.957 1 63.09 268 VAL A O 1
ATOM 2187 N N . PHE A 1 269 ? 15.328 -16.641 4.113 1 57.09 269 PHE A N 1
ATOM 2188 C CA . PHE A 1 269 ? 15.297 -15.867 5.352 1 57.09 269 PHE A CA 1
ATOM 2189 C C . PHE A 1 269 ? 16.703 -15.406 5.738 1 57.09 269 PHE A C 1
ATOM 2191 O O . PHE A 1 269 ? 16.906 -14.906 6.844 1 57.09 269 PHE A O 1
ATOM 2198 N N . THR A 1 270 ? 17.797 -15.883 5.125 1 55.03 270 THR A N 1
ATOM 2199 C CA . THR A 1 270 ? 19.172 -15.57 5.527 1 55.03 270 THR A CA 1
ATOM 2200 C C . THR A 1 270 ? 19.797 -14.562 4.574 1 55.03 270 THR A C 1
ATOM 2202 O O . THR A 1 270 ? 19.359 -14.422 3.432 1 55.03 270 THR A O 1
ATOM 2205 N N . ARG A 1 271 ? 20.875 -13.57 5.191 1 46.19 271 ARG A N 1
ATOM 2206 C CA . ARG A 1 271 ? 21.766 -12.547 4.648 1 46.19 271 ARG A CA 1
ATOM 2207 C C . ARG A 1 271 ? 22.469 -13.047 3.395 1 46.19 271 ARG A C 1
ATOM 2209 O O . ARG A 1 271 ? 23.344 -13.922 3.473 1 46.19 271 ARG A O 1
ATOM 2216 N N . THR A 1 272 ? 22.016 -13.469 2.271 1 40.19 272 THR A N 1
ATOM 2217 C CA . THR A 1 272 ? 23.188 -13.766 1.454 1 40.19 272 THR A CA 1
ATOM 2218 C C . THR A 1 272 ? 24.156 -12.586 1.442 1 40.19 272 THR A C 1
ATOM 2220 O O . THR A 1 272 ? 23.828 -11.516 0.929 1 40.19 272 THR A O 1
ATOM 2223 N N . THR A 1 273 ? 24.875 -12.344 2.461 1 37.16 273 THR A N 1
ATOM 2224 C CA . THR A 1 273 ? 26.062 -11.484 2.469 1 37.16 273 THR A CA 1
ATOM 2225 C C . THR A 1 273 ? 26.594 -11.297 1.055 1 37.16 273 THR A C 1
ATOM 2227 O O . THR A 1 273 ? 27.219 -10.273 0.752 1 37.16 273 THR A O 1
ATOM 2230 N N . ASN A 1 274 ? 26.781 -12.406 0.375 1 35.78 274 ASN A N 1
ATOM 2231 C CA . ASN A 1 274 ? 27.438 -12.336 -0.931 1 35.78 274 ASN A CA 1
ATOM 2232 C C . ASN A 1 274 ? 26.578 -11.562 -1.935 1 35.78 274 ASN A C 1
ATOM 2234 O O . ASN A 1 274 ? 26.922 -11.5 -3.119 1 35.78 274 ASN A O 1
ATOM 2238 N N . THR A 1 275 ? 25.406 -11.344 -1.622 1 35.75 275 THR A N 1
ATOM 2239 C CA . THR A 1 275 ? 24.609 -10.602 -2.588 1 35.75 275 THR A CA 1
ATOM 2240 C C . THR A 1 275 ? 24.953 -9.117 -2.547 1 35.75 275 THR A C 1
ATOM 2242 O O . THR A 1 275 ? 24.297 -8.305 -3.219 1 35.75 275 THR A O 1
ATOM 2245 N N . ILE A 1 276 ? 25.531 -8.586 -1.559 1 35.12 276 ILE A N 1
ATOM 2246 C CA . ILE A 1 276 ? 26.203 -7.297 -1.658 1 35.12 276 ILE A CA 1
ATOM 2247 C C . ILE A 1 276 ? 27.078 -7.266 -2.91 1 35.12 276 ILE A C 1
ATOM 2249 O O . ILE A 1 276 ? 27.328 -6.199 -3.475 1 35.12 276 ILE A O 1
ATOM 2253 N N . GLU A 1 277 ? 27.906 -8.281 -3.107 1 34.09 277 GLU A N 1
ATOM 2254 C CA . GLU A 1 277 ? 28.812 -8.273 -4.262 1 34.09 277 GLU A CA 1
ATOM 2255 C C . GLU A 1 277 ? 28.016 -8.148 -5.566 1 34.09 277 GLU A C 1
ATOM 2257 O O . GLU A 1 277 ? 28.578 -7.793 -6.605 1 34.09 277 GLU A O 1
ATOM 2262 N N . SER A 1 278 ? 26.859 -9 -5.707 1 34.59 278 SER A N 1
ATOM 2263 C CA . SER A 1 278 ? 26.328 -8.766 -7.047 1 34.59 278 SER A CA 1
ATOM 2264 C C . SER A 1 278 ? 25.641 -7.398 -7.141 1 34.59 278 SER A C 1
ATOM 2266 O O . SER A 1 278 ? 24.938 -6.984 -6.215 1 34.59 278 SER A O 1
ATOM 2268 N N . GLU A 1 279 ? 25.953 -6.484 -7.898 1 37.25 279 GLU A N 1
ATOM 2269 C CA . GLU A 1 279 ? 25.516 -5.23 -8.508 1 37.25 279 GLU A CA 1
ATOM 2270 C C . GLU A 1 279 ? 24 -5.109 -8.492 1 37.25 279 GLU A C 1
ATOM 2272 O O . GLU A 1 279 ? 23.438 -4.09 -8.914 1 37.25 279 GLU A O 1
ATOM 2277 N N . SER A 1 280 ? 23.156 -6.16 -8.039 1 38.5 280 SER A N 1
ATOM 2278 C CA . SER A 1 280 ? 21.75 -6.266 -8.359 1 38.5 280 SER A CA 1
ATOM 2279 C C . SER A 1 280 ? 20.891 -5.555 -7.32 1 38.5 280 SER A C 1
ATOM 2281 O O . SER A 1 280 ? 19.875 -4.934 -7.66 1 38.5 280 SER A O 1
ATOM 2283 N N . ILE A 1 281 ? 21.016 -5.789 -5.945 1 44.38 281 ILE A N 1
ATOM 2284 C CA . ILE A 1 281 ? 20.141 -5.086 -5.012 1 44.38 281 ILE A CA 1
ATOM 2285 C C . ILE A 1 281 ? 20.422 -3.586 -5.082 1 44.38 281 ILE A C 1
ATOM 2287 O O . ILE A 1 281 ? 19.484 -2.783 -5.133 1 44.38 281 ILE A O 1
ATOM 2291 N N . GLY A 1 282 ? 21.828 -3.221 -4.895 1 49.56 282 GLY A N 1
ATOM 2292 C CA . GLY A 1 282 ? 22.25 -1.861 -5.195 1 49.56 282 GLY A CA 1
ATOM 2293 C C . GLY A 1 282 ? 21.734 -1.362 -6.535 1 49.56 282 GLY A C 1
ATOM 2294 O O . GLY A 1 282 ? 21.672 -0.153 -6.766 1 49.56 282 GLY A O 1
ATOM 2295 N N . GLY A 1 283 ? 21.203 -2.402 -7.262 1 59.81 283 GLY A N 1
ATOM 2296 C CA . GLY A 1 283 ? 20.859 -2.102 -8.648 1 59.81 283 GLY A CA 1
ATOM 2297 C C . GLY A 1 283 ? 19.453 -1.597 -8.828 1 59.81 283 GLY A C 1
ATOM 2298 O O . GLY A 1 283 ? 19.203 -0.688 -9.617 1 59.81 283 GLY A O 1
ATOM 2299 N N . ARG A 1 284 ? 18.484 -2.064 -7.77 1 73.06 284 ARG A N 1
ATOM 2300 C CA . ARG A 1 284 ? 17.125 -1.625 -8.055 1 73.06 284 ARG A CA 1
ATOM 2301 C C . ARG A 1 284 ? 16.891 -0.201 -7.562 1 73.06 284 ARG A C 1
ATOM 2303 O O . ARG A 1 284 ? 16.094 0.537 -8.133 1 73.06 284 ARG A O 1
ATOM 2310 N N . GLU A 1 285 ? 17.656 0.067 -6.504 1 74.25 285 GLU A N 1
ATOM 2311 C CA . GLU A 1 285 ? 17.484 1.422 -5.984 1 74.25 285 GLU A CA 1
ATOM 2312 C C . GLU A 1 285 ? 17.844 2.465 -7.039 1 74.25 285 GLU A C 1
ATOM 2314 O O . GLU A 1 285 ? 17.172 3.492 -7.16 1 74.25 285 GLU A O 1
ATOM 2319 N N . LYS A 1 286 ? 18.891 2.092 -7.645 1 76.62 286 LYS A N 1
ATOM 2320 C CA . LYS A 1 286 ? 19.266 2.996 -8.727 1 76.62 286 LYS A CA 1
ATOM 2321 C C . LYS A 1 286 ? 18.188 3.049 -9.805 1 76.62 286 LYS A C 1
ATOM 2323 O O . LYS A 1 286 ? 17.859 4.121 -10.32 1 76.62 286 LYS A O 1
ATOM 2328 N N . PHE A 1 287 ? 17.578 1.885 -10.062 1 83.62 287 PHE A N 1
ATOM 2329 C CA . PHE A 1 287 ? 16.5 1.829 -11.047 1 83.62 287 PHE A CA 1
ATOM 2330 C C . PHE A 1 287 ? 15.297 2.641 -10.578 1 83.62 287 PHE A C 1
ATOM 2332 O O . PHE A 1 287 ? 14.68 3.348 -11.375 1 83.62 287 PHE A O 1
ATOM 2339 N N . TRP A 1 288 ? 15.062 2.557 -9.297 1 85.06 288 TRP A N 1
ATOM 2340 C CA . TRP A 1 288 ? 13.93 3.281 -8.734 1 85.06 288 TRP A CA 1
ATOM 2341 C C . TRP A 1 288 ? 14.172 4.785 -8.766 1 85.06 288 TRP A C 1
ATOM 2343 O O . TRP A 1 288 ? 13.289 5.555 -9.164 1 85.06 288 TRP A O 1
ATOM 2353 N N . LEU A 1 289 ? 15.328 5.141 -8.453 1 80.56 289 LEU A N 1
ATOM 2354 C CA . LEU A 1 289 ? 15.672 6.559 -8.43 1 80.56 289 LEU A CA 1
ATOM 2355 C C . LEU A 1 289 ? 15.664 7.137 -9.844 1 80.56 289 LEU A C 1
ATOM 2357 O O . LEU A 1 289 ? 15.117 8.219 -10.07 1 80.56 289 LEU A O 1
ATOM 2361 N N . ASP A 1 290 ? 16.281 6.414 -10.75 1 85.56 290 ASP A N 1
ATOM 2362 C CA . ASP A 1 290 ? 16.328 6.883 -12.133 1 85.56 290 ASP A CA 1
ATOM 2363 C C . ASP A 1 290 ? 14.93 6.969 -12.742 1 85.56 290 ASP A C 1
ATOM 2365 O O . ASP A 1 290 ? 14.625 7.906 -13.484 1 85.56 290 ASP A O 1
ATOM 2369 N N . SER A 1 291 ? 14.125 6.02 -12.422 1 90.31 291 SER A N 1
ATOM 2370 C CA . SER A 1 291 ? 12.75 6.035 -12.914 1 90.31 291 SER A CA 1
ATOM 2371 C C . SER A 1 291 ? 11.953 7.184 -12.297 1 90.31 291 SER A C 1
ATOM 2373 O O . SER A 1 291 ? 11.148 7.82 -12.977 1 90.31 291 SER A O 1
ATOM 2375 N N . TRP A 1 292 ? 12.195 7.422 -11.094 1 85.88 292 TRP A N 1
ATOM 2376 C CA . TRP A 1 292 ? 11.555 8.531 -10.398 1 85.88 292 TRP A CA 1
ATOM 2377 C C . TRP A 1 292 ? 11.969 9.867 -11.016 1 85.88 292 TRP A C 1
ATOM 2379 O O . TRP A 1 292 ? 11.125 10.75 -11.227 1 85.88 292 TRP A O 1
ATOM 2389 N N . ASN A 1 293 ? 13.211 9.992 -11.352 1 83.88 293 ASN A N 1
ATOM 2390 C CA . ASN A 1 293 ? 13.711 11.211 -11.977 1 83.88 293 ASN A CA 1
ATOM 2391 C C . ASN A 1 293 ? 13.102 11.414 -13.359 1 83.88 293 ASN A C 1
ATOM 2393 O O . ASN A 1 293 ? 12.742 12.539 -13.727 1 83.88 293 ASN A O 1
ATOM 2397 N N . GLU A 1 294 ? 13.031 10.305 -14.07 1 87.62 294 GLU A N 1
ATOM 2398 C CA . GLU A 1 294 ? 12.391 10.383 -15.383 1 87.62 294 GLU A CA 1
ATOM 2399 C C . GLU A 1 294 ? 10.938 10.844 -15.258 1 87.62 294 GLU A C 1
ATOM 2401 O O . GLU A 1 294 ? 10.461 11.633 -16.078 1 87.62 294 GLU A O 1
ATOM 2406 N N . PHE A 1 295 ? 10.227 10.438 -14.281 1 89.44 295 PHE A N 1
ATOM 2407 C CA . PHE A 1 295 ? 8.859 10.859 -14 1 89.44 295 PHE A CA 1
ATOM 2408 C C . PHE A 1 295 ? 8.812 12.344 -13.664 1 89.44 295 PHE A C 1
ATOM 2410 O O . PHE A 1 295 ? 7.988 13.078 -14.211 1 89.44 295 PHE A O 1
ATOM 2417 N N . LEU A 1 296 ? 9.703 12.719 -12.859 1 79.75 296 LEU A N 1
ATOM 2418 C CA . LEU A 1 296 ? 9.688 14.109 -12.406 1 79.75 296 LEU A CA 1
ATOM 2419 C C . LEU A 1 296 ? 10.039 15.055 -13.555 1 79.75 296 LEU A C 1
ATOM 2421 O O . LEU A 1 296 ? 9.586 16.203 -13.57 1 79.75 296 LEU A O 1
ATOM 2425 N N . ASN A 1 297 ? 10.852 14.555 -14.539 1 82.69 297 ASN A N 1
ATOM 2426 C CA . ASN A 1 297 ? 11.172 15.344 -15.719 1 82.69 297 ASN A CA 1
ATOM 2427 C C . ASN A 1 297 ? 9.945 15.555 -16.609 1 82.69 297 ASN A C 1
ATOM 2429 O O . ASN A 1 297 ? 9.844 16.562 -17.312 1 82.69 297 ASN A O 1
ATOM 2433 N N . TYR A 1 298 ? 9.055 14.586 -16.594 1 86.06 298 TYR A N 1
ATOM 2434 C CA . TYR A 1 298 ? 7.816 14.641 -17.359 1 86.06 298 TYR A CA 1
ATOM 2435 C C . TYR A 1 298 ? 6.625 14.219 -16.516 1 86.06 298 TYR A C 1
ATOM 2437 O O . TYR A 1 298 ? 5.988 13.195 -16.797 1 86.06 298 TYR A O 1
ATOM 2445 N N . PRO A 1 299 ? 6.184 14.977 -15.562 1 80.38 299 PRO A N 1
ATOM 2446 C CA . PRO A 1 299 ? 5.262 14.555 -14.508 1 80.38 299 PRO A CA 1
ATOM 2447 C C . PRO A 1 299 ? 3.855 14.273 -15.023 1 80.38 299 PRO A C 1
ATOM 2449 O O . PRO A 1 299 ? 3.135 13.453 -14.461 1 80.38 299 PRO A O 1
ATOM 2452 N N . PHE A 1 300 ? 3.469 14.836 -16.125 1 81.19 300 PHE A N 1
ATOM 2453 C CA . PHE A 1 300 ? 2.08 14.727 -16.547 1 81.19 300 PHE A CA 1
ATOM 2454 C C . PHE A 1 300 ? 1.88 13.492 -17.422 1 81.19 300 PHE A C 1
ATOM 2456 O O . PHE A 1 300 ? 1.064 12.625 -17.109 1 81.19 300 PHE A O 1
ATOM 2463 N N . LEU A 1 301 ? 2.76 13.367 -18.438 1 88.5 301 LEU A N 1
ATOM 2464 C CA . LEU A 1 301 ? 2.545 12.297 -19.406 1 88.5 301 LEU A CA 1
ATOM 2465 C C . LEU A 1 301 ? 3.697 11.297 -19.375 1 88.5 301 LEU A C 1
ATOM 2467 O O . LEU A 1 301 ? 3.678 10.297 -20.109 1 88.5 301 LEU A O 1
ATOM 2471 N N . GLY A 1 302 ? 4.562 11.516 -18.469 1 89.94 302 GLY A N 1
ATOM 2472 C CA . GLY A 1 302 ? 5.691 10.609 -18.406 1 89.94 302 GLY A CA 1
ATOM 2473 C C . GLY A 1 302 ? 6.699 10.82 -19.516 1 89.94 302 GLY A C 1
ATOM 2474 O O . GLY A 1 302 ? 6.422 11.531 -20.484 1 89.94 302 GLY A O 1
ATOM 2475 N N . GLY A 1 303 ? 7.859 10.242 -19.359 1 91.56 303 GLY A N 1
ATOM 2476 C CA . GLY A 1 303 ? 8.922 10.289 -20.359 1 91.56 303 GLY A CA 1
ATOM 2477 C C . GLY A 1 303 ? 9.062 9.008 -21.141 1 91.56 303 GLY A C 1
ATOM 2478 O O . GLY A 1 303 ? 8.125 8.586 -21.828 1 91.56 303 GLY A O 1
ATOM 2479 N N . ARG A 1 304 ? 10.188 8.398 -21.031 1 91.62 304 ARG A N 1
ATOM 2480 C CA . ARG A 1 304 ? 10.477 7.168 -21.766 1 91.62 304 ARG A CA 1
ATOM 2481 C C . ARG A 1 304 ? 9.852 5.961 -21.062 1 91.62 304 ARG A C 1
ATOM 2483 O O . ARG A 1 304 ? 9.789 5.914 -19.844 1 91.62 304 ARG A O 1
ATOM 2490 N N . ILE A 1 305 ? 9.352 4.922 -21.719 1 91.69 305 ILE A N 1
ATOM 2491 C CA . ILE A 1 305 ? 8.742 3.727 -21.141 1 91.69 305 ILE A CA 1
ATOM 2492 C C . ILE A 1 305 ? 9.805 2.887 -20.438 1 91.69 305 ILE A C 1
ATOM 2494 O O . ILE A 1 305 ? 9.5 2.105 -19.547 1 91.69 305 ILE A O 1
ATOM 2498 N N . GLU A 1 306 ? 10.984 3.027 -20.938 1 90.94 306 GLU A N 1
ATOM 2499 C CA . GLU A 1 306 ? 12.156 2.4 -20.328 1 90.94 306 GLU A CA 1
ATOM 2500 C C . GLU A 1 306 ? 13.414 3.225 -20.578 1 90.94 306 GLU A C 1
ATOM 2502 O O . GLU A 1 306 ? 13.492 3.951 -21.578 1 90.94 306 GLU A O 1
ATOM 2507 N N . ILE A 1 307 ? 14.312 3.172 -19.688 1 88.38 307 ILE A N 1
ATOM 2508 C CA . ILE A 1 307 ? 15.586 3.879 -19.797 1 88.38 307 ILE A CA 1
ATOM 2509 C C . ILE A 1 307 ? 16.734 2.887 -19.688 1 88.38 307 ILE A C 1
ATOM 2511 O O . ILE A 1 307 ? 17.609 3.023 -18.812 1 88.38 307 ILE A O 1
ATOM 2515 N N . GLY A 1 308 ? 16.828 1.914 -20.656 1 84.81 308 GLY A N 1
ATOM 2516 C CA . GLY A 1 308 ? 17.797 0.836 -20.609 1 84.81 308 GLY A CA 1
ATOM 2517 C C . GLY A 1 308 ? 17.406 -0.298 -19.688 1 84.81 308 GLY A C 1
ATOM 2518 O O . GLY A 1 308 ? 17.922 -1.409 -19.797 1 84.81 308 GLY A O 1
ATOM 2519 N N . PHE A 1 309 ? 16.516 0.092 -18.766 1 81.69 309 PHE A N 1
ATOM 2520 C CA . PHE A 1 309 ? 15.945 -0.869 -17.828 1 81.69 309 PHE A CA 1
ATOM 2521 C C . PHE A 1 309 ? 14.523 -0.473 -17.438 1 81.69 309 PHE A C 1
ATOM 2523 O O . PHE A 1 309 ? 14.102 0.653 -17.703 1 81.69 309 PHE A O 1
ATOM 2530 N N . TYR A 1 310 ? 13.797 -1.458 -16.984 1 85.5 310 TYR A N 1
ATOM 2531 C CA . TYR A 1 310 ? 12.57 -1.12 -16.266 1 85.5 310 TYR A CA 1
ATOM 2532 C C . TYR A 1 310 ? 12.758 -1.247 -14.758 1 85.5 310 TYR A C 1
ATOM 2534 O O . TYR A 1 310 ? 13.617 -2.004 -14.297 1 85.5 310 TYR A O 1
ATOM 2542 N N . PRO A 1 311 ? 12.109 -0.519 -14.008 1 87.69 311 PRO A N 1
ATOM 2543 C CA . PRO A 1 311 ? 12.414 -0.35 -12.586 1 87.69 311 PRO A CA 1
ATOM 2544 C C . PRO A 1 311 ? 11.969 -1.54 -11.742 1 87.69 311 PRO A C 1
ATOM 2546 O O . PRO A 1 311 ? 12.281 -1.606 -10.547 1 87.69 311 PRO A O 1
ATOM 2549 N N . HIS A 1 312 ? 11.305 -2.611 -12.219 1 88.06 312 HIS A N 1
ATOM 2550 C CA . HIS A 1 312 ? 10.789 -3.742 -11.461 1 88.06 312 HIS A CA 1
ATOM 2551 C C . HIS A 1 312 ? 9.82 -3.281 -10.375 1 88.06 312 HIS A C 1
ATOM 2553 O O . HIS A 1 312 ? 9.875 -3.77 -9.242 1 88.06 312 HIS A O 1
ATOM 2559 N N . ASN A 1 313 ? 9.148 -2.285 -10.578 1 91.44 313 ASN A N 1
ATOM 2560 C CA . ASN A 1 313 ? 8.07 -1.676 -9.805 1 91.44 313 ASN A CA 1
ATOM 2561 C C . ASN A 1 313 ? 6.984 -1.1 -10.711 1 91.44 313 ASN A C 1
ATOM 2563 O O . ASN A 1 313 ? 7.203 -0.089 -11.383 1 91.44 313 ASN A O 1
ATOM 2567 N N . PHE A 1 314 ? 5.871 -1.727 -10.594 1 94.81 314 PHE A N 1
ATOM 2568 C CA . PHE 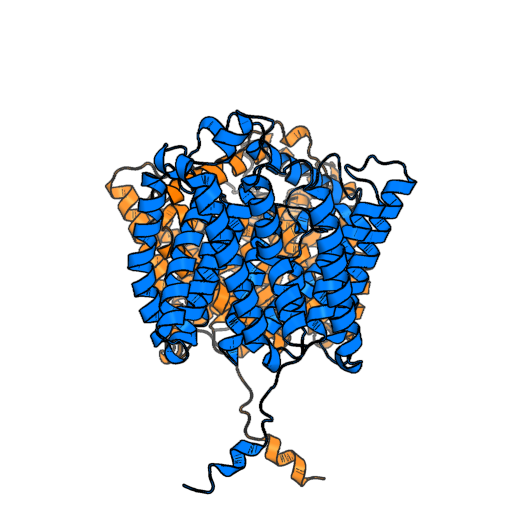A 1 314 ? 4.879 -1.421 -11.617 1 94.81 314 PHE A CA 1
ATOM 2569 C C . PHE A 1 314 ? 4.371 0.009 -11.469 1 94.81 314 PHE A C 1
ATOM 2571 O O . PHE A 1 314 ? 4.051 0.666 -12.461 1 94.81 314 PHE A O 1
ATOM 2578 N N . LEU A 1 315 ? 4.359 0.518 -10.297 1 92.88 315 LEU A N 1
ATOM 2579 C CA . LEU A 1 315 ? 3.879 1.882 -10.102 1 92.88 315 LEU A CA 1
ATOM 2580 C C . LEU A 1 315 ? 4.887 2.895 -10.633 1 92.88 315 LEU A C 1
ATOM 2582 O O . LEU A 1 315 ? 4.508 3.857 -11.305 1 92.88 315 LEU A O 1
ATOM 2586 N N . LEU A 1 316 ? 6.156 2.672 -10.336 1 92.81 316 LEU A N 1
ATOM 2587 C CA . LEU A 1 316 ? 7.203 3.557 -10.844 1 92.81 316 LEU A CA 1
ATOM 2588 C C . LEU A 1 316 ? 7.289 3.484 -12.359 1 92.81 316 LEU A C 1
ATOM 2590 O O . LEU A 1 316 ? 7.539 4.496 -13.023 1 92.81 316 LEU A O 1
ATOM 2594 N N . GLU A 1 317 ? 7.086 2.277 -12.828 1 96 317 GLU A N 1
ATOM 2595 C CA . GLU A 1 317 ? 7.094 2.088 -14.273 1 96 317 GLU A CA 1
ATOM 2596 C C . GLU A 1 317 ? 5.984 2.896 -14.945 1 96 317 GLU A C 1
ATOM 2598 O O . GLU A 1 317 ? 6.211 3.553 -15.961 1 96 317 GLU A O 1
ATOM 2603 N N . VAL A 1 318 ? 4.848 2.867 -14.367 1 95.75 318 VAL A N 1
ATOM 2604 C CA . VAL A 1 318 ? 3.691 3.564 -14.914 1 95.75 318 VAL A CA 1
ATOM 2605 C C . VAL A 1 318 ? 3.895 5.074 -14.805 1 95.75 318 VAL A C 1
ATOM 2607 O O . VAL A 1 318 ? 3.619 5.812 -15.75 1 95.75 318 VAL A O 1
ATOM 2610 N N . LEU A 1 319 ? 4.406 5.516 -13.727 1 92.81 319 LEU A N 1
ATOM 2611 C CA . LEU A 1 319 ? 4.664 6.938 -13.547 1 92.81 319 LEU A CA 1
ATOM 2612 C C . LEU A 1 319 ? 5.73 7.422 -14.523 1 92.81 319 LEU A C 1
ATOM 2614 O O . LEU A 1 319 ? 5.578 8.484 -15.141 1 92.81 319 LEU A O 1
ATOM 2618 N N . MET A 1 320 ? 6.758 6.617 -14.633 1 93.94 320 MET A N 1
ATOM 2619 C CA . MET A 1 320 ? 7.848 6.957 -15.547 1 93.94 320 MET A CA 1
ATOM 2620 C C . MET A 1 320 ? 7.344 7.023 -16.984 1 93.94 320 MET A C 1
ATOM 2622 O O . MET A 1 320 ? 7.672 7.957 -17.719 1 93.94 320 MET A O 1
ATOM 2626 N N . ALA A 1 321 ? 6.477 6.121 -17.328 1 95.5 321 ALA A N 1
ATOM 2627 C CA . ALA A 1 321 ? 6.066 5.945 -18.719 1 95.5 321 ALA A CA 1
ATOM 2628 C C . ALA A 1 321 ? 4.898 6.863 -19.078 1 95.5 321 ALA A C 1
ATOM 2630 O O . ALA A 1 321 ? 4.801 7.352 -20.203 1 95.5 321 ALA A O 1
ATOM 2631 N N . THR A 1 322 ? 3.965 7.047 -18.062 1 94.56 322 THR A N 1
ATOM 2632 C CA . THR A 1 322 ? 2.707 7.691 -18.406 1 94.56 322 THR A CA 1
ATOM 2633 C C . THR A 1 322 ? 2.406 8.852 -17.469 1 94.56 322 THR A C 1
ATOM 2635 O O . THR A 1 322 ? 1.342 9.469 -17.562 1 94.56 322 THR A O 1
ATOM 2638 N N . GLY A 1 323 ? 3.289 9.164 -16.641 1 90.44 323 GLY A N 1
ATOM 2639 C CA . GLY A 1 323 ? 3.137 10.305 -15.75 1 90.44 323 GLY A CA 1
ATOM 2640 C C . GLY A 1 323 ? 1.978 10.164 -14.781 1 90.44 323 GLY A C 1
ATOM 2641 O O . GLY A 1 323 ? 1.539 9.047 -14.492 1 90.44 323 GLY A O 1
ATOM 2642 N N . PHE A 1 324 ? 1.612 11.234 -14.344 1 83.19 324 PHE A N 1
ATOM 2643 C CA . PHE A 1 324 ? 0.523 11.32 -13.375 1 83.19 324 PHE A CA 1
ATOM 2644 C C . PHE A 1 324 ? -0.783 10.828 -13.984 1 83.19 324 PHE A C 1
ATOM 2646 O O . PHE A 1 324 ? -1.603 10.219 -13.305 1 83.19 324 PHE A O 1
ATOM 2653 N N . ILE A 1 325 ? -1.015 11.07 -15.117 1 84.38 325 ILE A N 1
ATOM 2654 C CA . ILE A 1 325 ? -2.244 10.68 -15.797 1 84.38 325 ILE A CA 1
ATOM 2655 C C . ILE A 1 325 ? -2.377 9.156 -15.789 1 84.38 325 ILE A C 1
ATOM 2657 O O . ILE A 1 325 ? -3.391 8.617 -15.344 1 84.38 325 ILE A O 1
ATOM 2661 N N . GLY A 1 326 ? -1.376 8.492 -16.25 1 91.56 326 GLY A N 1
ATOM 2662 C CA . GLY A 1 326 ? -1.413 7.035 -16.234 1 91.56 326 GLY A CA 1
ATOM 2663 C C . GLY A 1 326 ? -1.494 6.461 -14.828 1 91.56 326 GLY A C 1
ATOM 2664 O O . GLY A 1 326 ? -2.18 5.465 -14.594 1 91.56 326 GLY A O 1
ATOM 2665 N N . GLY A 1 327 ? -0.788 7.133 -13.922 1 91 327 GLY A N 1
ATOM 2666 C CA . GLY A 1 327 ? -0.841 6.711 -12.531 1 91 327 GLY A CA 1
ATOM 2667 C C . GLY A 1 327 ? -2.24 6.754 -11.945 1 91 327 GLY A C 1
ATOM 2668 O O . GLY A 1 327 ? -2.686 5.793 -11.32 1 91 327 GLY A O 1
ATOM 2669 N N . ILE A 1 328 ? -2.904 7.793 -12.211 1 84.75 328 ILE A N 1
ATOM 2670 C CA . ILE A 1 328 ? -4.246 7.977 -11.672 1 84.75 328 ILE A CA 1
ATOM 2671 C C . ILE A 1 328 ? -5.199 6.973 -12.32 1 84.75 328 ILE A C 1
ATOM 2673 O O . ILE A 1 328 ? -6.066 6.406 -11.648 1 84.75 328 ILE A O 1
ATOM 2677 N N . LEU A 1 329 ? -5.047 6.797 -13.562 1 89.69 329 LEU A N 1
ATOM 2678 C CA . LEU A 1 329 ? -5.91 5.859 -14.273 1 89.69 329 LEU A CA 1
ATOM 2679 C C . LEU A 1 329 ? -5.766 4.449 -13.703 1 89.69 329 LEU A C 1
ATOM 2681 O O . LEU A 1 329 ? -6.762 3.82 -13.336 1 89.69 329 LEU A O 1
ATOM 2685 N N . LEU A 1 330 ? -4.578 4.016 -13.523 1 93.94 330 LEU A N 1
ATOM 2686 C CA . LEU A 1 330 ? -4.34 2.65 -13.07 1 93.94 330 LEU A CA 1
ATOM 2687 C C . LEU A 1 330 ? -4.715 2.5 -11.594 1 93.94 330 LEU A C 1
ATOM 2689 O O . LEU A 1 330 ? -5.363 1.523 -11.211 1 93.94 330 LEU A O 1
ATOM 2693 N N . LEU A 1 331 ? -4.336 3.434 -10.805 1 92.25 331 LEU A N 1
ATOM 2694 C CA . LEU A 1 331 ? -4.586 3.346 -9.367 1 92.25 331 LEU A CA 1
ATOM 2695 C C . LEU A 1 331 ? -6.082 3.398 -9.07 1 92.25 331 LEU A C 1
ATOM 2697 O O . LEU A 1 331 ? -6.555 2.766 -8.125 1 92.25 331 LEU A O 1
ATOM 2701 N N . SER A 1 332 ? -6.816 4.172 -9.859 1 88.88 332 SER A N 1
ATOM 2702 C CA . SER A 1 332 ? -8.266 4.223 -9.68 1 88.88 332 SER A CA 1
ATOM 2703 C C . SER A 1 332 ? -8.898 2.852 -9.891 1 88.88 332 SER A C 1
ATOM 2705 O O . SER A 1 332 ? -9.75 2.428 -9.102 1 88.88 332 SER A O 1
ATOM 2707 N N . VAL A 1 333 ? -8.43 2.193 -10.906 1 92.56 333 VAL A N 1
ATOM 2708 C CA . VAL A 1 333 ? -8.953 0.866 -11.211 1 92.56 333 VAL A CA 1
ATOM 2709 C C . VAL A 1 333 ? -8.547 -0.115 -10.109 1 92.56 333 VAL A C 1
ATOM 2711 O O . VAL A 1 333 ? -9.359 -0.931 -9.672 1 92.56 333 VAL A O 1
ATOM 2714 N N . LEU A 1 334 ? -7.344 0.002 -9.664 1 94.75 334 LEU A N 1
ATOM 2715 C CA . LEU A 1 334 ? -6.816 -0.887 -8.633 1 94.75 334 LEU A CA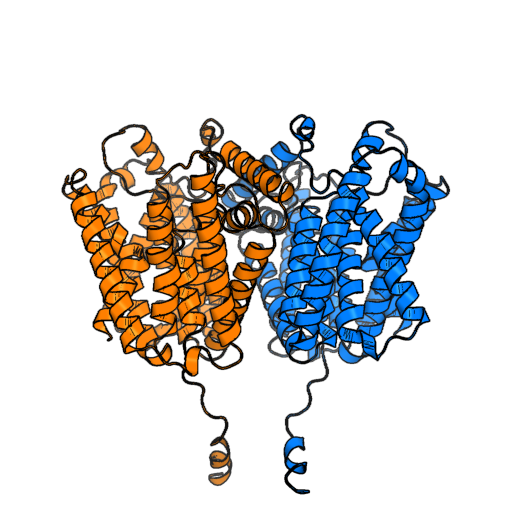 1
ATOM 2716 C C . LEU A 1 334 ? -7.566 -0.695 -7.32 1 94.75 334 LEU A C 1
ATOM 2718 O O . LEU A 1 334 ? -8 -1.669 -6.699 1 94.75 334 LEU A O 1
ATOM 2722 N N . ILE A 1 335 ? -7.762 0.502 -6.922 1 89.5 335 ILE A N 1
ATOM 2723 C CA . ILE A 1 335 ? -8.43 0.813 -5.664 1 89.5 335 ILE A CA 1
ATOM 2724 C C . ILE A 1 335 ? -9.883 0.342 -5.715 1 89.5 335 ILE A C 1
ATOM 2726 O O . ILE A 1 335 ? -10.359 -0.31 -4.785 1 89.5 335 ILE A O 1
ATOM 2730 N N . LYS A 1 336 ? -10.523 0.669 -6.754 1 89.31 336 LYS A N 1
ATOM 2731 C CA . LYS A 1 336 ? -11.906 0.22 -6.898 1 89.31 336 LYS A CA 1
ATOM 2732 C C . LYS A 1 336 ? -11.984 -1.304 -6.93 1 89.31 336 LYS A C 1
ATOM 2734 O O . LYS A 1 336 ? -12.922 -1.893 -6.383 1 89.31 336 LYS A O 1
ATOM 2739 N N . GLY A 1 337 ? -11.023 -1.896 -7.613 1 94.44 337 GLY A N 1
ATOM 2740 C CA . GLY A 1 337 ? -10.961 -3.348 -7.621 1 94.44 337 GLY A CA 1
ATOM 2741 C C . GLY A 1 337 ? -10.836 -3.949 -6.234 1 94.44 337 GLY A C 1
ATOM 2742 O O . GLY A 1 337 ? -11.555 -4.895 -5.895 1 94.44 337 GLY A O 1
ATOM 2743 N N . VAL A 1 338 ? -10.008 -3.414 -5.41 1 93.44 338 VAL A N 1
ATOM 2744 C CA . VAL A 1 338 ? -9.812 -3.879 -4.039 1 93.44 338 VAL A CA 1
ATOM 2745 C C . VAL A 1 338 ? -11.109 -3.711 -3.25 1 93.44 338 VAL A C 1
ATOM 2747 O O . VAL A 1 338 ? -11.516 -4.609 -2.508 1 93.44 338 VAL A O 1
ATOM 2750 N N . ILE A 1 339 ? -11.773 -2.621 -3.432 1 90 339 ILE A N 1
ATOM 2751 C CA . ILE A 1 339 ? -13.031 -2.34 -2.736 1 90 339 ILE A CA 1
ATOM 2752 C C . ILE A 1 339 ? -14.094 -3.352 -3.156 1 90 339 ILE A C 1
ATOM 2754 O O . ILE A 1 339 ? -14.828 -3.875 -2.316 1 90 339 ILE A O 1
ATOM 2758 N N . ASN A 1 340 ? -14.141 -3.582 -4.445 1 92.94 340 ASN A N 1
ATOM 2759 C CA . ASN A 1 340 ? -15.125 -4.535 -4.945 1 92.94 340 ASN A CA 1
ATOM 2760 C C . ASN A 1 340 ? -14.883 -5.938 -4.391 1 92.94 340 ASN A C 1
ATOM 2762 O O . ASN A 1 340 ? -15.82 -6.625 -3.99 1 92.94 340 ASN A O 1
ATOM 2766 N N . ILE A 1 341 ? -13.641 -6.355 -4.355 1 95.81 341 ILE A N 1
ATOM 2767 C CA . ILE A 1 341 ? -13.32 -7.684 -3.842 1 95.81 341 ILE A CA 1
ATOM 2768 C C . ILE A 1 341 ? -13.617 -7.738 -2.344 1 95.81 341 ILE A C 1
ATOM 2770 O O . ILE A 1 341 ? -14.094 -8.758 -1.837 1 95.81 341 ILE A O 1
ATOM 2774 N N . HIS A 1 342 ? -13.32 -6.703 -1.714 1 92 342 HIS A N 1
ATOM 2775 C CA . HIS A 1 342 ? -13.633 -6.641 -0.289 1 92 342 HIS A CA 1
ATOM 2776 C C . HIS A 1 342 ? -15.125 -6.812 -0.038 1 92 342 HIS A C 1
ATOM 2778 O O . HIS A 1 342 ? -15.523 -7.582 0.838 1 92 342 HIS A O 1
ATOM 2784 N N . LYS A 1 343 ? -15.914 -6.098 -0.75 1 90.62 343 LYS A N 1
ATOM 2785 C CA . LYS A 1 343 ? -17.359 -6.203 -0.603 1 90.62 343 LYS A CA 1
ATOM 2786 C C . LYS A 1 343 ? -17.844 -7.625 -0.863 1 90.62 343 LYS A C 1
ATOM 2788 O O . LYS A 1 343 ? -18.656 -8.164 -0.107 1 90.62 343 LYS A O 1
ATOM 2793 N N . LYS A 1 344 ? -17.281 -8.195 -1.896 1 93.81 344 LYS A N 1
ATOM 2794 C CA . LYS A 1 344 ? -17.656 -9.57 -2.227 1 93.81 344 LYS A CA 1
ATOM 2795 C C . LYS A 1 344 ? -17.219 -10.539 -1.136 1 93.81 344 LYS A C 1
ATOM 2797 O O . LYS A 1 344 ? -17.984 -11.414 -0.729 1 93.81 344 LYS A O 1
ATOM 2802 N N . SER A 1 345 ? -16.016 -10.352 -0.66 1 93.25 345 SER A N 1
ATOM 2803 C CA . SER A 1 345 ? -15.422 -11.242 0.335 1 93.25 345 SER A CA 1
ATOM 2804 C C . SER A 1 345 ? -16.109 -11.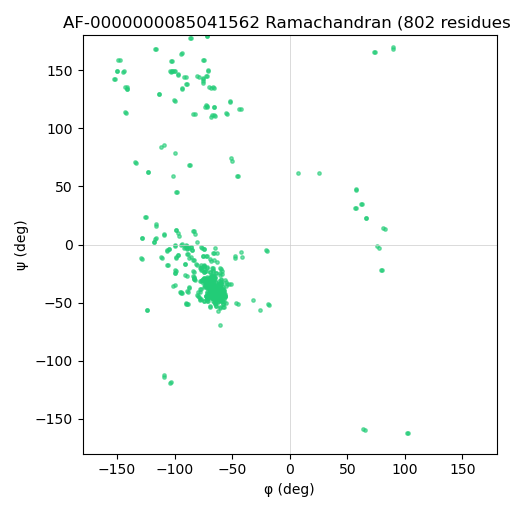094 1.687 1 93.25 345 SER A C 1
ATOM 2806 O O . SER A 1 345 ? -16.219 -12.055 2.445 1 93.25 345 SER A O 1
ATOM 2808 N N . ALA A 1 346 ? -16.531 -9.883 1.949 1 87.25 346 ALA A N 1
ATOM 2809 C CA . ALA A 1 346 ? -17.266 -9.641 3.191 1 87.25 346 ALA A CA 1
ATOM 2810 C C . ALA A 1 346 ? -18.656 -10.266 3.141 1 87.25 346 ALA A C 1
ATOM 2812 O O . ALA A 1 346 ? -19.219 -10.648 4.172 1 87.25 346 ALA A O 1
ATOM 2813 N N . PHE A 1 347 ? -19.141 -10.336 1.982 1 89 347 PHE A N 1
ATOM 2814 C CA . PHE A 1 347 ? -20.469 -10.906 1.771 1 89 347 PHE A CA 1
ATOM 2815 C C . PHE A 1 347 ? -20.422 -12.43 1.843 1 89 347 PHE A C 1
ATOM 2817 O O . PHE A 1 347 ? -21.297 -13.055 2.441 1 89 347 PHE A O 1
ATOM 2824 N N . GLU A 1 348 ? -19.469 -12.953 1.17 1 92.38 348 GLU A N 1
ATOM 2825 C CA . GLU A 1 348 ? -19.297 -14.406 1.112 1 92.38 348 GLU A CA 1
ATOM 2826 C C . GLU A 1 348 ? -17.812 -14.781 1.147 1 92.38 348 GLU A C 1
ATOM 2828 O O . GLU A 1 348 ? -17.016 -14.242 0.385 1 92.38 348 GLU A O 1
ATOM 2833 N N . GLU A 1 349 ? -17.5 -15.727 1.943 1 92.38 349 GLU A N 1
ATOM 2834 C CA . GLU A 1 349 ? -16.109 -16.125 2.137 1 92.38 349 GLU A CA 1
ATOM 2835 C C . GLU A 1 349 ? -15.539 -16.766 0.875 1 92.38 349 GLU A C 1
ATOM 2837 O O . GLU A 1 349 ? -14.32 -16.828 0.694 1 92.38 349 GLU A O 1
ATOM 2842 N N . GLY A 1 350 ? -16.438 -17.234 0.005 1 94 350 GLY A N 1
ATOM 2843 C CA . GLY A 1 350 ? -16.016 -17.906 -1.217 1 94 350 GLY A CA 1
ATOM 2844 C C . GLY A 1 350 ? -15.281 -17 -2.18 1 94 350 GLY A C 1
ATOM 2845 O O . GLY A 1 350 ? -14.672 -17.469 -3.141 1 94 350 GLY A O 1
ATOM 2846 N N . TYR A 1 351 ? -15.219 -15.695 -1.914 1 96.12 351 TYR A N 1
ATOM 2847 C CA . TYR A 1 351 ? -14.578 -14.742 -2.812 1 96.12 351 TYR A CA 1
ATOM 2848 C C . TYR A 1 351 ? -13.227 -14.297 -2.262 1 96.12 351 TYR A C 1
ATOM 2850 O O . TYR A 1 351 ? -12.477 -13.586 -2.938 1 96.12 351 TYR A O 1
ATOM 2858 N N . VAL A 1 352 ? -12.836 -14.719 -1.079 1 96.5 352 VAL A N 1
ATOM 2859 C CA . VAL A 1 352 ? -11.664 -14.203 -0.368 1 96.5 352 VAL A CA 1
ATOM 2860 C C . VAL A 1 352 ? -10.398 -14.523 -1.154 1 96.5 352 VAL A C 1
ATOM 2862 O O . VAL A 1 352 ? -9.445 -13.742 -1.155 1 96.5 352 VAL A O 1
ATOM 2865 N N . TRP A 1 353 ? -10.383 -15.664 -1.863 1 97.62 353 TRP A N 1
ATOM 2866 C CA . TRP A 1 353 ? -9.172 -16.109 -2.553 1 97.62 353 TRP A CA 1
ATOM 2867 C C . TRP A 1 353 ? -8.773 -15.125 -3.646 1 97.62 353 TRP A C 1
ATOM 2869 O O . TRP A 1 353 ? -7.602 -15.031 -4.004 1 97.62 353 TRP A O 1
ATOM 2879 N N . VAL A 1 354 ? -9.672 -14.344 -4.195 1 97.94 354 VAL A N 1
ATOM 2880 C CA . VAL A 1 354 ? -9.359 -13.359 -5.227 1 97.94 354 VAL A CA 1
ATOM 2881 C C . VAL A 1 354 ? -8.5 -12.25 -4.641 1 97.94 354 VAL A C 1
ATOM 2883 O O . VAL A 1 354 ? -7.609 -11.719 -5.312 1 97.94 354 VAL A O 1
ATOM 2886 N N . MET A 1 355 ? -8.781 -11.891 -3.389 1 97.31 355 MET A N 1
ATOM 2887 C CA . MET A 1 355 ? -7.965 -10.898 -2.691 1 97.31 355 MET A CA 1
ATOM 2888 C C . MET A 1 355 ? -6.535 -11.398 -2.506 1 97.31 355 MET A C 1
ATOM 2890 O O . MET A 1 355 ? -5.586 -10.617 -2.586 1 97.31 355 MET A O 1
ATOM 2894 N N . LEU A 1 356 ? -6.41 -12.695 -2.258 1 97.62 356 LEU A N 1
ATOM 2895 C CA . LEU A 1 356 ? -5.082 -13.289 -2.115 1 97.62 356 LEU A CA 1
ATOM 2896 C C . LEU A 1 356 ? -4.297 -13.18 -3.416 1 97.62 356 LEU A C 1
ATOM 2898 O O . LEU A 1 356 ? -3.117 -12.82 -3.406 1 97.62 356 LEU A O 1
ATOM 2902 N N . VAL A 1 357 ? -4.961 -13.461 -4.523 1 97.88 357 VAL A N 1
ATOM 2903 C CA . VAL A 1 357 ? -4.309 -13.422 -5.828 1 97.88 357 VAL A CA 1
ATOM 2904 C C . VAL A 1 357 ? -3.91 -11.984 -6.164 1 97.88 357 VAL A C 1
ATOM 2906 O O . VAL A 1 357 ? -2.793 -11.734 -6.625 1 97.88 357 VAL A O 1
ATOM 2909 N N . LEU A 1 358 ? -4.805 -11.086 -5.906 1 97.75 358 LEU A N 1
ATOM 2910 C CA . LEU A 1 358 ? -4.504 -9.688 -6.184 1 97.75 358 LEU A CA 1
ATOM 2911 C C . LEU A 1 358 ? -3.35 -9.195 -5.316 1 97.75 358 LEU A C 1
ATOM 2913 O O . LEU A 1 358 ? -2.465 -8.484 -5.797 1 97.75 358 LEU A O 1
ATOM 2917 N N . CYS A 1 359 ? -3.375 -9.57 -4.082 1 96.62 359 CYS A N 1
ATOM 2918 C CA . CYS A 1 359 ? -2.303 -9.203 -3.168 1 96.62 359 CYS A CA 1
ATOM 2919 C C . CYS A 1 359 ? -0.96 -9.727 -3.66 1 96.62 359 CYS A C 1
ATOM 2921 O O . CYS A 1 359 ? 0.033 -8.992 -3.668 1 96.62 359 CYS A O 1
ATOM 2923 N N . GLN A 1 360 ? -0.938 -10.953 -4.09 1 96.44 360 GLN A N 1
ATOM 2924 C CA . GLN A 1 360 ? 0.269 -11.547 -4.652 1 96.44 360 GLN A CA 1
ATOM 2925 C C . GLN A 1 360 ? 0.737 -10.773 -5.887 1 96.44 360 GLN A C 1
ATOM 2927 O O . GLN A 1 360 ? 1.934 -10.531 -6.055 1 96.44 360 GLN A O 1
ATOM 2932 N N . GLY A 1 361 ? -0.204 -10.422 -6.711 1 96.38 361 GLY A N 1
ATOM 2933 C CA . GLY A 1 361 ? 0.128 -9.664 -7.902 1 96.38 361 GLY A CA 1
ATOM 2934 C C . GLY A 1 361 ? 0.717 -8.297 -7.59 1 96.38 361 GLY A C 1
ATOM 2935 O O . GLY A 1 361 ? 1.741 -7.914 -8.164 1 96.38 361 GLY A O 1
ATOM 2936 N N . VAL A 1 362 ? 0.11 -7.613 -6.652 1 96.31 362 VAL A N 1
ATOM 2937 C CA . VAL A 1 362 ? 0.567 -6.281 -6.281 1 96.31 362 VAL A CA 1
ATOM 2938 C C . VAL A 1 362 ? 1.981 -6.359 -5.711 1 96.31 362 VAL A C 1
ATOM 2940 O O . VAL A 1 362 ? 2.855 -5.574 -6.09 1 96.31 362 VAL A O 1
ATOM 2943 N N . ILE A 1 363 ? 2.225 -7.312 -4.879 1 93.94 363 ILE A N 1
ATOM 2944 C CA . ILE A 1 363 ? 3.529 -7.426 -4.234 1 93.94 363 ILE A CA 1
ATOM 2945 C C . ILE A 1 363 ? 4.57 -7.879 -5.258 1 93.94 363 ILE A C 1
ATOM 2947 O O . ILE A 1 363 ? 5.652 -7.297 -5.352 1 93.94 363 ILE A O 1
ATOM 2951 N N . GLN A 1 364 ? 4.238 -8.852 -6.035 1 93.75 364 GLN A N 1
ATOM 2952 C CA . GLN A 1 364 ? 5.176 -9.375 -7.02 1 93.75 364 GLN A CA 1
ATOM 2953 C C . GLN A 1 364 ? 5.629 -8.281 -7.984 1 93.75 364 GLN A C 1
ATOM 2955 O O . GLN A 1 364 ? 6.828 -8.102 -8.203 1 93.75 364 GLN A O 1
ATOM 2960 N N . TYR A 1 365 ? 4.699 -7.488 -8.422 1 94.5 365 TYR A N 1
ATOM 2961 C CA . TYR A 1 365 ? 5.051 -6.527 -9.469 1 94.5 365 TYR A CA 1
ATOM 2962 C C . TYR A 1 365 ? 5.516 -5.211 -8.867 1 94.5 365 TYR A C 1
ATOM 2964 O O . TYR A 1 365 ? 5.879 -4.281 -9.594 1 94.5 365 TYR A O 1
ATOM 2972 N N . SER A 1 366 ? 5.484 -5.133 -7.547 1 92.5 366 SER A N 1
ATOM 2973 C CA . SER A 1 366 ? 6.137 -4.023 -6.867 1 92.5 366 SER A CA 1
ATOM 2974 C C . SER A 1 366 ? 7.641 -4.258 -6.738 1 92.5 366 SER A C 1
ATOM 2976 O O . SER A 1 366 ? 8.406 -3.318 -6.523 1 92.5 366 SER A O 1
ATOM 2978 N N . PHE A 1 367 ? 8.023 -5.547 -6.922 1 87.31 367 PHE A N 1
ATOM 2979 C CA . PHE A 1 367 ? 9.43 -5.832 -6.68 1 87.31 367 PHE A CA 1
ATOM 2980 C C . PHE A 1 367 ? 10.039 -6.582 -7.859 1 87.31 367 PHE A C 1
ATOM 2982 O O . PHE A 1 367 ? 11.258 -6.75 -7.934 1 87.31 367 PHE A O 1
ATOM 2989 N N . SER A 1 368 ? 9.133 -7.039 -8.727 1 86.5 368 SER A N 1
ATOM 2990 C CA . SER A 1 368 ? 9.641 -7.84 -9.836 1 86.5 368 SER A CA 1
ATOM 2991 C C . SER A 1 368 ? 8.742 -7.727 -11.062 1 86.5 368 SER A C 1
ATOM 2993 O O . SER A 1 368 ? 7.531 -7.531 -10.93 1 86.5 368 SER A O 1
ATOM 2995 N N . GLY A 1 369 ? 9.391 -7.703 -12.195 1 88 369 GLY A N 1
ATOM 2996 C CA . GLY A 1 369 ? 8.641 -7.805 -13.438 1 88 369 GLY A CA 1
ATOM 2997 C C . GLY A 1 369 ? 8.211 -6.457 -13.984 1 88 369 GLY A C 1
ATOM 2998 O O . GLY A 1 369 ? 8.336 -5.438 -13.312 1 88 369 GLY A O 1
ATOM 2999 N N . ALA A 1 370 ? 7.723 -6.523 -15.211 1 92.62 370 ALA A N 1
ATOM 3000 C CA . ALA A 1 370 ? 7.215 -5.34 -15.906 1 92.62 370 ALA A CA 1
ATOM 3001 C C . ALA A 1 370 ? 5.691 -5.312 -15.906 1 92.62 370 ALA A C 1
ATOM 3003 O O . ALA A 1 370 ? 5.047 -6.355 -15.789 1 92.62 370 ALA A O 1
ATOM 3004 N N . VAL A 1 371 ? 5.156 -4.148 -16.078 1 94.75 371 VAL A N 1
ATOM 3005 C CA . VAL A 1 371 ? 3.715 -3.961 -15.969 1 94.75 371 VAL A CA 1
ATOM 3006 C C . VAL A 1 371 ? 3.008 -4.691 -17.109 1 94.75 371 VAL A C 1
ATOM 3008 O O . VAL A 1 371 ? 1.904 -5.215 -16.922 1 94.75 371 VAL A O 1
ATOM 3011 N N . TYR A 1 372 ? 3.598 -4.75 -18.312 1 93.81 372 TYR A N 1
ATOM 3012 C CA . TYR A 1 372 ? 2.934 -5.352 -19.453 1 93.81 372 TYR A CA 1
ATOM 3013 C C . TYR A 1 372 ? 2.916 -6.871 -19.344 1 93.81 372 TYR A C 1
ATOM 3015 O O . TYR A 1 372 ? 2.268 -7.551 -20.141 1 93.81 372 TYR A O 1
ATOM 3023 N N . PHE A 1 373 ? 3.557 -7.453 -18.297 1 91.81 373 PHE A N 1
ATOM 3024 C CA . PHE A 1 373 ? 3.545 -8.883 -18.016 1 91.81 373 PHE A CA 1
ATOM 3025 C C . PHE A 1 373 ? 2.713 -9.188 -16.766 1 91.81 373 PHE A C 1
ATOM 3027 O O . PHE A 1 373 ? 2.697 -10.32 -16.281 1 91.81 373 PHE A O 1
ATOM 3034 N N . ALA A 1 374 ? 2.014 -8.25 -16.234 1 94.88 374 ALA A N 1
ATOM 3035 C CA . ALA A 1 374 ? 1.477 -8.367 -14.883 1 94.88 374 ALA A CA 1
ATOM 3036 C C . ALA A 1 374 ? 0.117 -9.055 -14.883 1 94.88 374 ALA A C 1
ATOM 3038 O O . ALA A 1 374 ? -0.879 -8.484 -14.438 1 94.88 374 ALA A O 1
ATOM 3039 N N . ILE A 1 375 ? 0.086 -10.312 -15.195 1 93.88 375 ILE A N 1
ATOM 3040 C CA . ILE A 1 375 ? -1.155 -11.062 -15.336 1 93.88 375 ILE A CA 1
ATOM 3041 C C . ILE A 1 375 ? -1.814 -11.234 -13.969 1 93.88 375 ILE A C 1
ATOM 3043 O O . ILE A 1 375 ? -3.043 -11.211 -13.859 1 93.88 375 ILE A O 1
ATOM 3047 N N . LEU A 1 376 ? -1.071 -11.375 -12.859 1 94.88 376 LEU A N 1
ATOM 3048 C CA . LEU A 1 376 ? -1.611 -11.602 -11.523 1 94.88 376 LEU A CA 1
ATOM 3049 C C . LEU A 1 376 ? -2.203 -10.312 -10.953 1 94.88 376 LEU A C 1
ATOM 3051 O O . LEU A 1 376 ? -2.887 -10.336 -9.93 1 94.88 376 LEU A O 1
ATOM 3055 N N . LEU A 1 377 ? -1.933 -9.266 -11.648 1 96.12 377 LEU A N 1
ATOM 3056 C CA . LEU A 1 377 ? -2.549 -8.008 -11.258 1 96.12 377 LEU A CA 1
ATOM 3057 C C . LEU A 1 377 ? -3.902 -7.828 -11.938 1 96.12 377 LEU A C 1
ATOM 3059 O O . LEU A 1 377 ? -4.887 -7.465 -11.289 1 96.12 377 LEU A O 1
ATOM 3063 N N . PHE A 1 378 ? -3.975 -8.188 -13.164 1 97.12 378 PHE A N 1
ATOM 3064 C CA . PHE A 1 378 ? -5.113 -7.734 -13.953 1 97.12 378 PHE A CA 1
ATOM 3065 C C . PHE A 1 378 ? -6.172 -8.828 -14.055 1 97.12 378 PHE A C 1
ATOM 3067 O O . PHE A 1 378 ? -7.359 -8.531 -14.211 1 97.12 378 PHE A O 1
ATOM 3074 N N . PHE A 1 379 ? -5.746 -10.117 -13.898 1 95.44 379 PHE A N 1
ATOM 3075 C CA . PHE A 1 379 ? -6.719 -11.203 -13.891 1 95.44 379 PHE A CA 1
ATOM 3076 C C . PHE A 1 379 ? -7.648 -11.078 -12.688 1 95.44 379 PHE A C 1
ATOM 3078 O O . PHE A 1 379 ? -8.875 -11.109 -12.836 1 95.44 379 PHE A O 1
ATOM 3085 N N . PRO A 1 380 ? -7.184 -10.93 -11.5 1 97.25 380 PRO A N 1
ATOM 3086 C CA . PRO A 1 380 ? -8.078 -10.766 -10.359 1 97.25 380 PRO A CA 1
ATOM 3087 C C . PRO A 1 380 ? -8.867 -9.453 -10.406 1 97.25 380 PRO A C 1
ATOM 3089 O O . PRO A 1 380 ? -9.984 -9.383 -9.898 1 97.25 380 PRO A O 1
ATOM 3092 N N . LEU A 1 381 ? -8.305 -8.438 -11.023 1 97.12 381 LEU A N 1
ATOM 3093 C CA . LEU A 1 381 ? -9.055 -7.195 -11.203 1 97.12 381 LEU A CA 1
ATOM 3094 C C . LEU A 1 381 ? -10.266 -7.422 -12.109 1 97.12 381 LEU A C 1
ATOM 3096 O O . LEU A 1 381 ? -11.32 -6.824 -11.891 1 97.12 381 LEU A O 1
ATOM 3100 N N . GLY A 1 382 ? -10.07 -8.242 -13.125 1 96.56 382 GLY A N 1
ATOM 3101 C CA . GLY A 1 382 ? -11.227 -8.617 -13.93 1 96.56 382 GLY A CA 1
ATOM 3102 C C . GLY A 1 382 ? -12.344 -9.242 -13.109 1 96.56 382 GLY A C 1
ATOM 3103 O O . GLY A 1 382 ? -13.508 -8.859 -13.242 1 96.56 382 GLY A O 1
ATOM 3104 N N . LEU A 1 383 ? -11.992 -10.117 -12.242 1 96.38 383 LEU A N 1
ATOM 3105 C CA . LEU A 1 383 ? -12.961 -10.789 -11.383 1 96.38 383 LEU A CA 1
ATOM 3106 C C . LEU A 1 383 ? -13.586 -9.805 -10.398 1 96.38 383 LEU A C 1
ATOM 3108 O O . LEU A 1 383 ? -14.758 -9.938 -10.039 1 96.38 383 LEU A O 1
ATOM 3112 N N . ALA A 1 384 ? -12.789 -8.828 -9.992 1 95.62 384 ALA A N 1
ATOM 3113 C CA . ALA A 1 384 ? -13.273 -7.809 -9.062 1 95.62 384 ALA A CA 1
ATOM 3114 C C . ALA A 1 384 ? -14.461 -7.055 -9.648 1 95.62 384 ALA A C 1
ATOM 3116 O O . ALA A 1 384 ? -15.391 -6.684 -8.922 1 95.62 384 ALA A O 1
ATOM 3117 N N . PHE A 1 385 ? -14.461 -6.867 -10.938 1 93.69 385 PHE A N 1
ATOM 3118 C CA . PHE A 1 385 ? -15.484 -6.062 -11.586 1 93.69 385 PHE A CA 1
ATOM 3119 C C . PHE A 1 385 ? -16.562 -6.949 -12.211 1 93.69 385 PHE A C 1
ATOM 3121 O O . PHE A 1 385 ? -17.516 -6.449 -12.797 1 93.69 385 PHE A O 1
ATOM 3128 N N . SER A 1 386 ? -16.375 -8.227 -12.07 1 93.06 386 SER A N 1
ATOM 3129 C CA . SER A 1 386 ? -17.344 -9.156 -12.656 1 93.06 386 SER A CA 1
ATOM 3130 C C . SER A 1 386 ? -18.625 -9.203 -11.844 1 93.06 386 SER A C 1
ATOM 3132 O O . SER A 1 386 ? -18.641 -8.836 -10.664 1 93.06 386 SER A O 1
ATOM 3134 N N . SER A 1 387 ? -19.672 -9.625 -12.43 1 85.06 387 SER A N 1
ATOM 3135 C CA . SER A 1 387 ? -20.969 -9.742 -11.781 1 85.06 387 SER A CA 1
ATOM 3136 C C . SER A 1 387 ? -20.984 -10.914 -10.797 1 85.06 387 SER A C 1
ATOM 3138 O O . SER A 1 387 ? -20.234 -11.875 -10.961 1 85.06 387 SER A O 1
ATOM 3140 N N . TYR A 1 388 ? -21.75 -10.664 -9.703 1 84.5 388 TYR A N 1
ATOM 3141 C CA . TYR A 1 388 ? -21.938 -11.734 -8.727 1 84.5 388 TYR A CA 1
ATOM 3142 C C . TYR A 1 388 ? -23.344 -11.695 -8.125 1 84.5 388 TYR A C 1
ATOM 3144 O O . TYR A 1 388 ? -24.047 -10.688 -8.242 1 84.5 388 TYR A O 1
ATOM 3152 N N . TYR A 1 389 ? -23.891 -12.805 -7.762 1 75 389 TYR A N 1
ATOM 3153 C CA . TYR A 1 389 ? -25.234 -12.93 -7.223 1 75 389 TYR A CA 1
ATOM 3154 C C . TYR A 1 389 ? -25.359 -12.219 -5.879 1 75 389 TYR A C 1
ATOM 3156 O O . TYR A 1 389 ? -24.578 -12.477 -4.961 1 75 389 TYR A O 1
ATOM 3164 N N . LYS A 1 390 ? -26.125 -11.07 -5.785 1 70.19 390 LYS A N 1
ATOM 3165 C CA . LYS A 1 390 ? -26.469 -10.461 -4.504 1 70.19 390 LYS A CA 1
ATOM 3166 C C . LYS A 1 390 ? -27.875 -10.836 -4.074 1 70.19 390 LYS A C 1
ATOM 3168 O O . LYS A 1 390 ? -28.797 -10.891 -4.902 1 70.19 390 LYS A O 1
ATOM 3173 N N . PRO A 1 391 ? -28.172 -11.414 -2.93 1 56.12 391 PRO A N 1
ATOM 3174 C CA . PRO A 1 391 ? -29.562 -11.695 -2.543 1 56.12 391 PRO A CA 1
ATOM 3175 C C . PRO A 1 391 ? -30.453 -10.453 -2.58 1 56.12 391 PRO A C 1
ATOM 3177 O O . PRO A 1 391 ? -29.984 -9.344 -2.318 1 56.12 391 PRO A O 1
ATOM 3180 N N . SER A 1 392 ? -31.391 -10.32 -3.428 1 48.84 392 SER A N 1
ATOM 3181 C CA . SER A 1 392 ? -32.406 -9.258 -3.373 1 48.84 392 SER A CA 1
ATOM 3182 C C . SER A 1 392 ? -32.906 -9.039 -1.95 1 48.84 392 SER A C 1
ATOM 3184 O O . SER A 1 392 ? -33.062 -10 -1.193 1 48.84 392 SER A O 1
ATOM 3186 N N . VAL A 1 393 ? -32.75 -7.992 -1.324 1 46.31 393 VAL A N 1
ATOM 3187 C CA . VAL A 1 393 ? -33.375 -7.574 -0.069 1 46.31 393 VAL A CA 1
ATOM 3188 C C . VAL A 1 393 ? -34.844 -7.953 -0.062 1 46.31 393 VAL A C 1
ATOM 3190 O O . VAL A 1 393 ? -35.562 -7.664 0.899 1 46.31 393 VAL A O 1
ATOM 3193 N N . ASN A 1 394 ? -35.594 -8.391 -1.024 1 37.84 394 ASN A N 1
ATOM 3194 C CA . ASN A 1 394 ? -37.031 -8.516 -0.799 1 37.84 394 ASN A CA 1
ATOM 3195 C C . ASN A 1 394 ? -37.344 -9.523 0.301 1 37.84 394 ASN A C 1
ATOM 3197 O O . ASN A 1 394 ? -38.312 -9.375 1.029 1 37.84 394 ASN A O 1
ATOM 3201 N N . ASN A 1 395 ? -36.938 -10.781 0.229 1 37.28 395 ASN A N 1
ATOM 3202 C CA . ASN A 1 395 ? -37.75 -11.797 0.852 1 37.28 395 ASN A CA 1
ATOM 3203 C C . ASN A 1 395 ? -37.531 -11.883 2.355 1 37.28 395 ASN A C 1
ATOM 3205 O O . ASN A 1 395 ? -37.75 -12.93 2.969 1 37.28 395 ASN A O 1
ATOM 3209 N N . TYR A 1 396 ? -36.781 -11.156 3.016 1 36.53 396 TYR A N 1
ATOM 3210 C CA . TYR A 1 396 ? -36.844 -11.352 4.457 1 36.53 396 TYR A CA 1
ATOM 3211 C C . TYR A 1 396 ? -38.25 -10.992 4.992 1 36.53 396 TYR A C 1
ATOM 3213 O O . TYR A 1 396 ? -38.469 -11.008 6.207 1 36.53 396 TYR A O 1
ATOM 3221 N N . ASN A 1 397 ? -39.219 -10.445 4.328 1 34.5 397 ASN A N 1
ATOM 3222 C CA . ASN A 1 397 ? -40.531 -10.359 4.938 1 34.5 397 ASN A CA 1
ATOM 3223 C C . ASN A 1 397 ? -41.094 -11.742 5.27 1 34.5 397 ASN A C 1
ATOM 3225 O O . ASN A 1 397 ? -42.219 -11.867 5.762 1 34.5 397 ASN A O 1
ATOM 3229 N N . PHE A 1 398 ? -40.688 -12.805 4.621 1 31.19 398 PHE A N 1
ATOM 3230 C CA . PHE A 1 398 ? -41.469 -13.977 4.977 1 31.19 398 PHE A CA 1
ATOM 3231 C C . PHE A 1 398 ? -41.031 -14.539 6.324 1 31.19 398 PHE A C 1
ATOM 3233 O O . PHE A 1 398 ? -41.625 -15.5 6.82 1 31.19 398 PHE A O 1
ATOM 3240 N N . LYS A 1 399 ? -39.875 -14.305 6.902 1 34.81 399 LYS A N 1
ATOM 3241 C CA . LYS A 1 399 ? -39.688 -15.117 8.102 1 34.81 399 LYS A CA 1
ATOM 3242 C C . LYS A 1 399 ? -40.531 -14.617 9.25 1 34.81 399 LYS A C 1
ATOM 3244 O O . LYS A 1 399 ? -40.562 -15.234 10.32 1 34.81 399 LYS A O 1
ATOM 3249 N N . ASN A 1 400 ? -40.938 -13.391 9.312 1 30.38 400 ASN A N 1
ATOM 3250 C CA . ASN A 1 400 ? -41.781 -13.156 10.492 1 30.38 400 ASN A CA 1
ATOM 3251 C C . ASN A 1 400 ? -43.125 -13.859 10.383 1 30.38 400 ASN A C 1
ATOM 3253 O O . ASN A 1 400 ? -44.031 -13.617 11.195 1 30.38 400 ASN A O 1
ATOM 3257 N N . GLN A 1 401 ? -43.562 -14.391 9.227 1 27.02 401 GLN A N 1
ATOM 3258 C CA . GLN A 1 401 ? -44.875 -14.922 9.453 1 27.02 401 GLN A CA 1
ATOM 3259 C C . GLN A 1 401 ? -44.812 -16.234 10.234 1 27.02 401 GLN A C 1
ATOM 3261 O O . GLN A 1 401 ? -45.844 -16.703 10.758 1 27.02 401 GLN A O 1
ATOM 3266 N N . TYR A 1 402 ? -43.844 -17.094 10.117 1 26.5 402 TYR A N 1
ATOM 3267 C CA . TYR A 1 402 ? -44.094 -18.312 10.859 1 26.5 402 TYR A CA 1
ATOM 3268 C C . TYR A 1 402 ? -43.688 -18.172 12.32 1 26.5 402 TYR A C 1
ATOM 3270 O O . TYR A 1 402 ? -44.094 -18.969 13.172 1 26.5 402 TYR A O 1
ATOM 3278 N N . ASP A 1 403 ? -42.844 -17.359 12.898 1 22.41 403 ASP A N 1
ATOM 3279 C CA . ASP A 1 403 ? -43.062 -17.344 14.336 1 22.41 403 ASP A CA 1
ATOM 3280 C C . ASP A 1 403 ? -44.062 -16.25 14.719 1 22.41 403 ASP A C 1
ATOM 3282 O O . ASP A 1 403 ? -44.031 -15.156 14.133 1 22.41 403 ASP A O 1
ATOM 3286 N N . MET B 1 1 ? -15.734 20.703 25.203 1 91.06 1 MET B N 1
ATOM 3287 C CA . MET B 1 1 ? -15.18 19.594 24.438 1 91.06 1 MET B CA 1
ATOM 3288 C C . MET B 1 1 ? -14.672 20.078 23.078 1 91.06 1 MET B C 1
ATOM 3290 O O . MET B 1 1 ? -13.555 19.734 22.672 1 91.06 1 MET B O 1
ATOM 3294 N N . ASN B 1 2 ? -15.305 21.047 22.484 1 92 2 ASN B N 1
ATOM 3295 C CA . ASN B 1 2 ? -14.906 21.547 21.172 1 92 2 ASN B CA 1
ATOM 3296 C C . ASN B 1 2 ? -13.555 22.25 21.219 1 92 2 ASN B C 1
ATOM 3298 O O . ASN B 1 2 ? -12.695 22 20.359 1 92 2 ASN B O 1
ATOM 3302 N N . LYS B 1 3 ? -13.422 23.031 22.219 1 93 3 LYS B N 1
ATOM 3303 C CA . LYS B 1 3 ? -12.164 23.781 22.344 1 93 3 LYS B CA 1
ATOM 3304 C C . LYS B 1 3 ? -11 22.828 22.625 1 93 3 LYS B C 1
ATOM 3306 O O . LYS B 1 3 ? -9.898 23.031 22.109 1 93 3 LYS B O 1
ATOM 3311 N N . HIS B 1 4 ? -11.273 21.828 23.422 1 94.56 4 HIS B N 1
ATOM 3312 C CA . HIS B 1 4 ? -10.242 20.859 23.75 1 94.56 4 HIS B CA 1
ATOM 3313 C C . HIS B 1 4 ? -9.828 20.047 22.516 1 94.56 4 HIS B C 1
ATOM 3315 O O . HIS B 1 4 ? -8.641 19.828 22.297 1 94.56 4 HIS B O 1
ATOM 3321 N N . LEU B 1 5 ? -10.797 19.703 21.75 1 94.56 5 LEU B N 1
ATOM 3322 C CA . LEU B 1 5 ? -10.516 18.922 20.547 1 94.56 5 LEU B CA 1
ATOM 3323 C C . LEU B 1 5 ? -9.789 19.781 19.5 1 94.56 5 LEU B C 1
ATOM 3325 O O . LEU B 1 5 ? -8.898 19.281 18.812 1 94.56 5 LEU B O 1
ATOM 3329 N N . PHE B 1 6 ? -10.195 21.016 19.453 1 94.88 6 PHE B N 1
ATOM 3330 C CA . PHE B 1 6 ? -9.492 21.938 18.562 1 94.88 6 PHE B CA 1
ATOM 3331 C C . PHE B 1 6 ? -8.031 22.078 18.984 1 94.88 6 PHE B C 1
ATOM 3333 O O . PHE B 1 6 ? -7.137 21.984 18.141 1 94.88 6 PHE B O 1
ATOM 3340 N N . PHE B 1 7 ? -7.84 22.188 20.25 1 94.5 7 PHE B N 1
ATOM 3341 C CA . PHE B 1 7 ? -6.5 22.359 20.797 1 94.5 7 PHE B CA 1
ATOM 3342 C C . PHE B 1 7 ? -5.633 21.156 20.5 1 94.5 7 PHE B C 1
ATOM 3344 O O . PHE B 1 7 ? -4.52 21.297 19.984 1 94.5 7 PHE B O 1
ATOM 3351 N N . ILE B 1 8 ? -6.121 20 20.781 1 94.75 8 ILE B N 1
ATOM 3352 C CA . ILE B 1 8 ? -5.309 18.797 20.609 1 94.75 8 ILE B CA 1
ATOM 3353 C C . ILE B 1 8 ? -5.07 18.547 19.109 1 94.75 8 ILE B C 1
ATOM 3355 O O . ILE B 1 8 ? -3.98 18.125 18.719 1 94.75 8 ILE B O 1
ATOM 3359 N N . SER B 1 9 ? -6.055 18.812 18.266 1 95.44 9 SER B N 1
ATOM 3360 C CA . SER B 1 9 ? -5.898 18.625 16.828 1 95.44 9 SER B CA 1
ATOM 3361 C C . SER B 1 9 ? -4.895 19.609 16.234 1 95.44 9 SER B C 1
ATOM 3363 O O . SER B 1 9 ? -4.086 19.25 15.383 1 95.44 9 SER B O 1
ATOM 3365 N N . PHE B 1 10 ? -4.938 20.812 16.75 1 94.38 10 PHE B N 1
ATOM 3366 C CA . PHE B 1 10 ? -4.027 21.875 16.312 1 94.38 10 PHE B CA 1
ATOM 3367 C C . PHE B 1 10 ? -2.578 21.469 16.578 1 94.38 10 PHE B C 1
ATOM 3369 O O . PHE B 1 10 ? -1.723 21.609 15.703 1 94.38 10 PHE B O 1
ATOM 3376 N N . PHE B 1 11 ? -2.342 20.844 17.672 1 91.56 11 PHE B N 1
ATOM 3377 C CA . PHE B 1 11 ? -0.973 20.562 18.078 1 91.56 11 PHE B CA 1
ATOM 3378 C C . PHE B 1 11 ? -0.57 19.141 17.688 1 91.56 11 PHE B C 1
ATOM 3380 O O . PHE B 1 11 ? 0.601 18.781 17.797 1 91.56 11 PHE B O 1
ATOM 3387 N N . THR B 1 12 ? -1.459 18.312 17.234 1 83.69 12 THR B N 1
ATOM 3388 C CA . THR B 1 12 ? -1.143 16.984 16.719 1 83.69 12 THR B CA 1
ATOM 3389 C C . THR B 1 12 ? -0.564 17.078 15.305 1 83.69 12 THR B C 1
ATOM 3391 O O . THR B 1 12 ? 0.176 16.203 14.875 1 83.69 12 THR B O 1
ATOM 3394 N N . PHE B 1 13 ? -0.84 18.109 14.703 1 83.44 13 PHE B N 1
ATOM 3395 C CA . PHE B 1 13 ? -0.354 18.266 13.336 1 83.44 13 PHE B CA 1
ATOM 3396 C C . PHE B 1 13 ? 0.745 19.328 13.273 1 83.44 13 PHE B C 1
ATOM 3398 O O . PHE B 1 13 ? 1.813 19.156 13.859 1 83.44 13 PHE B O 1
ATOM 3405 N N . SER B 1 14 ? 0.424 20.438 12.625 1 86.94 14 SER B N 1
ATOM 3406 C CA . SER B 1 14 ? 1.462 21.406 12.297 1 86.94 14 SER B CA 1
ATOM 3407 C C . SER B 1 14 ? 1.604 22.453 13.398 1 86.94 14 SER B C 1
ATOM 3409 O O . SER B 1 14 ? 2.543 23.25 13.383 1 86.94 14 SER B O 1
ATOM 3411 N N . GLY B 1 15 ? 0.766 22.391 14.422 1 88.31 15 GLY B N 1
ATOM 3412 C CA . GLY B 1 15 ? 0.795 23.391 15.477 1 88.31 15 GLY B CA 1
ATOM 3413 C C . GLY B 1 15 ? 2.088 23.391 16.266 1 88.31 15 GLY B C 1
ATOM 3414 O O . GLY B 1 15 ? 2.613 24.453 16.609 1 88.31 15 GLY B O 1
ATOM 3415 N N . PHE B 1 16 ? 2.527 22.219 16.5 1 86.06 16 PHE B N 1
ATOM 3416 C CA . PHE B 1 16 ? 3.775 22.109 17.25 1 86.06 16 PHE B CA 1
ATOM 3417 C C . PHE B 1 16 ? 4.934 22.703 16.469 1 86.06 16 PHE B C 1
ATOM 3419 O O . PHE B 1 16 ? 5.738 23.469 17.016 1 86.06 16 PHE B O 1
ATOM 3426 N N . TYR B 1 17 ? 4.992 22.438 15.242 1 85.06 17 TYR B N 1
ATOM 3427 C CA . TYR B 1 17 ? 6.062 22.938 14.391 1 85.06 17 TYR B CA 1
ATOM 3428 C C . TYR B 1 17 ? 5.926 24.453 14.18 1 85.06 17 TYR B C 1
ATOM 3430 O O . TYR B 1 17 ? 6.926 25.156 14.047 1 85.06 17 TYR B O 1
ATOM 3438 N N . ALA B 1 18 ? 4.734 24.906 14.195 1 86.62 18 ALA B N 1
ATOM 3439 C CA . ALA B 1 18 ? 4.504 26.344 14.078 1 86.62 18 ALA B CA 1
ATOM 3440 C C . ALA B 1 18 ? 5.105 27.094 15.266 1 86.62 18 ALA B C 1
ATOM 3442 O O . ALA B 1 18 ? 5.762 28.125 15.094 1 86.62 18 ALA B O 1
ATOM 3443 N N . VAL B 1 19 ? 4.883 26.547 16.406 1 85.75 19 VAL B N 1
ATOM 3444 C CA . VAL B 1 19 ? 5.426 27.172 17.609 1 85.75 19 VAL B CA 1
ATOM 3445 C C . VAL B 1 19 ? 6.953 27.125 17.562 1 85.75 19 VAL B C 1
ATOM 3447 O O . VAL B 1 19 ? 7.613 28.109 17.906 1 85.75 19 VAL B O 1
ATOM 3450 N N . LEU B 1 20 ? 7.484 26.031 17.141 1 83.31 20 LEU B N 1
ATOM 3451 C CA . LEU B 1 20 ? 8.93 25.906 17 1 83.31 20 LEU B CA 1
ATOM 3452 C C . LEU B 1 20 ? 9.469 26.922 16 1 83.31 20 LEU B C 1
ATOM 3454 O O . LEU B 1 20 ? 10.5 27.547 16.25 1 83.31 20 LEU B O 1
ATOM 3458 N N . ALA B 1 21 ? 8.781 27.078 14.953 1 82.44 21 ALA B N 1
ATOM 3459 C CA . ALA B 1 21 ? 9.18 28.031 13.922 1 82.44 21 ALA B CA 1
ATOM 3460 C C . ALA B 1 21 ? 9.141 29.469 14.453 1 82.44 21 ALA B C 1
ATOM 3462 O O . ALA B 1 21 ? 10.008 30.281 14.125 1 82.44 21 ALA B O 1
ATOM 3463 N N . ILE B 1 22 ? 8.195 29.766 15.258 1 84.5 22 ILE B N 1
ATOM 3464 C CA . ILE B 1 22 ? 8.078 31.078 15.859 1 84.5 22 ILE B CA 1
ATOM 3465 C C . ILE B 1 22 ? 9.266 31.344 16.797 1 84.5 22 ILE B C 1
ATOM 3467 O O . ILE B 1 22 ? 9.867 32.406 16.75 1 84.5 22 ILE B O 1
ATOM 3471 N N . LEU B 1 23 ? 9.625 30.328 17.516 1 83.31 23 LEU B N 1
ATOM 3472 C CA . LEU B 1 23 ? 10.742 30.469 18.438 1 83.31 23 LEU B CA 1
ATOM 3473 C C . LEU B 1 23 ? 12.055 30.672 17.688 1 83.31 23 LEU B C 1
ATOM 3475 O O . LEU B 1 23 ? 12.875 31.5 18.078 1 83.31 23 LEU B O 1
ATOM 3479 N N . ILE B 1 24 ? 12.195 29.953 16.641 1 80.69 24 ILE B N 1
ATOM 3480 C CA . ILE B 1 24 ? 13.391 30.078 15.82 1 80.69 24 ILE B CA 1
ATOM 3481 C C . ILE B 1 24 ? 13.445 31.469 15.195 1 80.69 24 ILE B C 1
ATOM 3483 O O . ILE B 1 24 ? 14.5 32.125 15.172 1 80.69 24 ILE B O 1
ATOM 3487 N N . SER B 1 25 ? 12.328 31.969 14.766 1 79.56 25 SER B N 1
ATOM 3488 C CA . SER B 1 25 ? 12.25 33.281 14.125 1 79.56 25 SER B CA 1
ATOM 3489 C C . SER B 1 25 ? 12.586 34.406 15.117 1 79.56 25 SER B C 1
ATOM 3491 O O . SER B 1 25 ? 13.086 35.438 14.719 1 79.56 25 SER B O 1
ATOM 3493 N N . LEU B 1 26 ? 12.305 34.094 16.375 1 80.75 26 LEU B N 1
ATOM 3494 C CA . LEU B 1 26 ? 12.562 35.094 17.406 1 80.75 26 LEU B CA 1
ATOM 3495 C C . LEU B 1 26 ? 13.977 34.969 17.953 1 80.75 26 LEU B C 1
ATOM 3497 O O . LEU B 1 26 ? 14.367 35.688 18.875 1 80.75 26 LEU B O 1
ATOM 3501 N N . GLY B 1 27 ? 14.727 33.969 17.438 1 76.12 27 GLY B N 1
ATOM 3502 C CA . GLY B 1 27 ? 16.109 33.781 17.859 1 76.12 27 GLY B CA 1
ATOM 3503 C C . GLY B 1 27 ? 16.219 33 19.172 1 76.12 27 GLY B C 1
ATOM 3504 O O . GLY B 1 27 ? 17.25 33.062 19.844 1 76.12 27 GLY B O 1
ATOM 3505 N N . MET B 1 28 ? 15.172 32.406 19.578 1 77.56 28 MET B N 1
ATOM 3506 C CA . MET B 1 28 ? 15.125 31.688 20.844 1 77.56 28 MET B CA 1
ATOM 3507 C C . MET B 1 28 ? 15.336 30.188 20.625 1 77.56 28 MET B C 1
ATOM 3509 O O . MET B 1 28 ? 14.586 29.359 21.156 1 77.56 28 MET B O 1
ATOM 3513 N N . THR B 1 29 ? 16.281 29.781 19.844 1 74.25 29 THR B N 1
ATOM 3514 C CA . THR B 1 29 ? 16.531 28.391 19.516 1 74.25 29 THR B CA 1
ATOM 3515 C C . THR B 1 29 ? 16.969 27.609 20.75 1 74.25 29 THR B C 1
ATOM 3517 O O . THR B 1 29 ? 16.719 26.406 20.859 1 74.25 29 THR B O 1
ATOM 3520 N N . GLY B 1 30 ? 17.578 28.25 21.703 1 69.69 30 GLY B N 1
ATOM 3521 C CA . GLY B 1 30 ? 18.078 27.594 22.906 1 69.69 30 GLY B CA 1
ATOM 3522 C C . GLY B 1 30 ? 16.969 27.219 23.875 1 69.69 30 GLY B C 1
ATOM 3523 O O . GLY B 1 30 ? 17.156 26.344 24.734 1 69.69 30 GLY B O 1
ATOM 3524 N N . VAL B 1 31 ? 15.867 27.922 23.75 1 73.81 31 VAL B N 1
ATOM 3525 C CA . VAL B 1 31 ? 14.797 27.703 24.703 1 73.81 31 VAL B CA 1
ATOM 3526 C C . VAL B 1 31 ? 13.742 26.781 24.109 1 73.81 31 VAL B C 1
ATOM 3528 O O . VAL B 1 31 ? 12.672 26.578 24.688 1 73.81 31 VAL B O 1
ATOM 3531 N N . THR B 1 32 ? 13.977 26.109 23.016 1 73.38 32 THR B N 1
ATOM 3532 C CA . THR B 1 32 ? 12.984 25.281 22.312 1 73.38 32 THR B CA 1
ATOM 3533 C C . THR B 1 32 ? 12.508 24.141 23.203 1 73.38 32 THR B C 1
ATOM 3535 O O . THR B 1 32 ? 11.32 23.844 23.25 1 73.38 32 THR B O 1
ATOM 3538 N N . ARG B 1 33 ? 13.367 23.625 23.984 1 73.88 33 ARG B N 1
ATOM 3539 C CA . ARG B 1 33 ? 13.008 22.5 24.844 1 73.88 33 ARG B CA 1
ATOM 3540 C C . ARG B 1 33 ? 12.109 22.953 25.984 1 73.88 33 ARG B C 1
ATOM 3542 O O . ARG B 1 33 ? 11.219 22.203 26.406 1 73.88 33 ARG B O 1
ATOM 3549 N N . TYR B 1 34 ? 12.336 24.188 26.391 1 77.62 34 TYR B N 1
ATOM 3550 C CA . TYR B 1 34 ? 11.578 24.719 27.516 1 77.62 34 TYR B CA 1
ATOM 3551 C C . TYR B 1 34 ? 10.148 25.047 27.109 1 77.62 34 TYR B C 1
ATOM 3553 O O . TYR B 1 34 ? 9.266 25.172 27.953 1 77.62 34 TYR B O 1
ATOM 3561 N N . VAL B 1 35 ? 9.938 25.156 25.891 1 81.44 35 VAL B N 1
ATOM 3562 C CA . VAL B 1 35 ? 8.586 25.453 25.422 1 81.44 35 VAL B CA 1
ATOM 3563 C C . VAL B 1 35 ? 7.938 24.172 24.906 1 81.44 35 VAL B C 1
ATOM 3565 O O . VAL B 1 35 ? 6.766 23.906 25.188 1 81.44 35 VAL B O 1
ATOM 3568 N N . ASN B 1 36 ? 8.703 23.312 24.297 1 77.75 36 ASN B N 1
ATOM 3569 C CA . ASN B 1 36 ? 8.156 22.109 23.656 1 77.75 36 ASN B CA 1
ATOM 3570 C C . ASN B 1 36 ? 7.719 21.078 24.688 1 77.75 36 ASN B C 1
ATOM 3572 O O . ASN B 1 36 ? 6.691 20.422 24.516 1 77.75 36 ASN B O 1
ATOM 3576 N N . VAL B 1 37 ? 8.43 21.016 25.719 1 79.94 37 VAL B N 1
ATOM 3577 C CA . VAL B 1 37 ? 8.133 19.984 26.719 1 79.94 37 VAL B CA 1
ATOM 3578 C C . VAL B 1 37 ? 6.836 20.328 27.453 1 79.94 37 VAL B C 1
ATOM 3580 O O . VAL B 1 37 ? 5.914 19.516 27.516 1 79.94 37 VAL B O 1
ATOM 3583 N N . PRO B 1 38 ? 6.711 21.562 27.922 1 85.38 38 PRO B N 1
ATOM 3584 C CA . PRO B 1 38 ? 5.441 21.922 28.562 1 85.38 38 PRO B CA 1
ATOM 3585 C C . PRO B 1 38 ? 4.254 21.844 27.594 1 85.38 38 PRO B C 1
ATOM 3587 O O . PRO B 1 38 ? 3.156 21.453 28 1 85.38 38 PRO B O 1
ATOM 3590 N N . LEU B 1 39 ? 4.43 22.234 26.422 1 87.81 39 LEU B N 1
ATOM 3591 C CA . LEU B 1 39 ? 3.348 22.172 25.438 1 87.81 39 LEU B CA 1
ATOM 3592 C C . LEU B 1 39 ? 2.904 20.734 25.203 1 87.81 39 LEU B C 1
ATOM 3594 O O . LEU B 1 39 ? 1.708 20.469 25.094 1 87.81 39 LEU B O 1
ATOM 3598 N N . ARG B 1 40 ? 3.824 19.844 25.141 1 85.31 40 ARG B N 1
ATOM 3599 C CA . ARG B 1 40 ? 3.506 18.422 24.953 1 85.31 40 ARG B CA 1
ATOM 3600 C C . ARG B 1 40 ? 2.799 17.875 26.188 1 85.31 40 ARG B C 1
ATOM 3602 O O . ARG B 1 40 ? 1.892 17.047 26.062 1 85.31 40 ARG B O 1
ATOM 3609 N N . LEU B 1 41 ? 3.244 18.328 27.312 1 88.12 41 LEU B N 1
ATOM 3610 C CA . LEU B 1 41 ? 2.586 17.906 28.547 1 88.12 41 LEU B CA 1
ATOM 3611 C C . LEU B 1 41 ? 1.146 18.406 28.594 1 88.12 41 LEU B C 1
ATOM 3613 O O . LEU B 1 41 ? 0.243 17.672 29 1 88.12 41 LEU B O 1
ATOM 3617 N N . LEU B 1 42 ? 1.01 19.641 28.172 1 91.94 42 LEU B N 1
ATOM 3618 C CA . LEU B 1 42 ? -0.333 20.203 28.141 1 91.94 42 LEU B CA 1
ATOM 3619 C C . LEU B 1 42 ? -1.227 19.438 27.172 1 91.94 42 LEU B C 1
ATOM 3621 O O . LEU B 1 42 ? -2.381 19.141 27.484 1 91.94 42 LEU B O 1
ATOM 3625 N N . THR B 1 43 ? -0.717 19.172 26.016 1 92.81 43 THR B N 1
ATOM 3626 C CA . THR B 1 43 ? -1.488 18.422 25.031 1 92.81 43 THR B CA 1
ATOM 3627 C C . THR B 1 43 ? -1.841 17.031 25.562 1 92.81 43 THR B C 1
ATOM 3629 O O . THR B 1 43 ? -2.945 16.531 25.328 1 92.81 43 THR B O 1
ATOM 3632 N N . THR B 1 44 ? -0.939 16.438 26.312 1 92.62 44 THR B N 1
ATOM 3633 C CA . THR B 1 44 ? -1.162 15.125 26.906 1 92.62 44 THR B CA 1
ATOM 3634 C C . THR B 1 44 ? -2.273 15.195 27.953 1 92.62 44 THR B C 1
ATOM 3636 O O . THR B 1 44 ? -3.164 14.344 27.969 1 92.62 44 THR B O 1
ATOM 3639 N N . ILE B 1 45 ? -2.236 16.188 28.703 1 95 45 ILE B N 1
ATOM 3640 C CA . ILE B 1 45 ? -3.236 16.359 29.75 1 95 45 ILE B CA 1
ATOM 3641 C C . ILE B 1 45 ? -4.613 16.562 29.125 1 95 45 ILE B C 1
ATOM 3643 O O . ILE B 1 45 ? -5.594 15.953 29.562 1 95 45 ILE B O 1
ATOM 3647 N N . VAL B 1 46 ? -4.672 17.359 28.109 1 96 46 VAL B N 1
ATOM 3648 C CA . VAL B 1 46 ? -5.949 17.625 27.438 1 96 46 VAL B CA 1
ATOM 3649 C C . VAL B 1 46 ? -6.453 16.344 26.766 1 96 46 VAL B C 1
ATOM 3651 O O . VAL B 1 46 ? -7.652 16.062 26.781 1 96 46 VAL B O 1
ATOM 3654 N N . MET B 1 47 ? -5.598 15.57 26.188 1 95.62 47 MET B N 1
ATOM 3655 C CA . MET B 1 47 ? -5.996 14.32 25.547 1 95.62 47 MET B CA 1
ATOM 3656 C C . MET B 1 47 ? -6.539 13.336 26.594 1 95.62 47 MET B C 1
ATOM 3658 O O . MET B 1 47 ? -7.527 12.641 26.328 1 95.62 47 MET B O 1
ATOM 3662 N N . LEU B 1 48 ? -5.863 13.281 27.734 1 95.12 48 LEU B N 1
ATOM 3663 C CA . LEU B 1 48 ? -6.344 12.422 28.812 1 95.12 48 LEU B CA 1
ATOM 3664 C C . LEU B 1 48 ? -7.723 12.867 29.281 1 95.12 48 LEU B C 1
ATOM 3666 O O . LEU B 1 48 ? -8.602 12.039 29.531 1 95.12 48 LEU B O 1
ATOM 3670 N N . TYR B 1 49 ? -7.824 14.164 29.359 1 95.75 49 TYR B N 1
ATOM 3671 C CA . TYR B 1 49 ? -9.117 14.719 29.75 1 95.75 49 TYR B CA 1
ATOM 3672 C C . TYR B 1 49 ? -10.203 14.32 28.766 1 95.75 49 TYR B C 1
ATOM 3674 O O . TYR B 1 49 ? -11.289 13.891 29.172 1 95.75 49 TYR B O 1
ATOM 3682 N N . VAL B 1 50 ? -9.945 14.453 27.5 1 94.88 50 VAL B N 1
ATOM 3683 C CA . VAL B 1 50 ? -10.906 14.109 26.453 1 94.88 50 VAL B CA 1
ATOM 3684 C C . VAL B 1 50 ? -11.227 12.617 26.516 1 94.88 50 VAL B C 1
ATOM 3686 O O . VAL B 1 50 ? -12.391 12.219 26.422 1 94.88 50 VAL B O 1
ATOM 3689 N N . PHE B 1 51 ? -10.242 11.82 26.719 1 93.75 51 PHE B N 1
ATOM 3690 C CA . PHE B 1 51 ? -10.414 10.375 26.766 1 93.75 51 PHE B CA 1
ATOM 3691 C C . PHE B 1 51 ? -11.305 9.977 27.938 1 93.75 51 PHE B C 1
ATOM 3693 O O . PHE B 1 51 ? -12.273 9.234 27.766 1 93.75 51 PHE B O 1
ATOM 3700 N N . PHE B 1 52 ? -11.047 10.508 29.094 1 93.19 52 PHE B N 1
ATOM 3701 C CA . PHE B 1 52 ? -11.789 10.094 30.281 1 93.19 52 PHE B CA 1
ATOM 3702 C C . PHE B 1 52 ? -13.195 10.68 30.266 1 93.19 52 PHE B C 1
ATOM 3704 O O . PHE B 1 52 ? -14.133 10.055 30.766 1 93.19 52 PHE B O 1
ATOM 3711 N N . LYS B 1 53 ? -13.352 11.781 29.672 1 92.38 53 LYS B N 1
ATOM 3712 C CA . LYS B 1 53 ? -14.656 12.43 29.625 1 92.38 53 LYS B CA 1
ATOM 3713 C C . LYS B 1 53 ? -15.562 11.766 28.594 1 92.38 53 LYS B C 1
ATOM 3715 O O . LYS B 1 53 ? -16.781 11.695 28.781 1 92.38 53 LYS B O 1
ATOM 3720 N N . SER B 1 54 ? -14.969 11.25 27.531 1 90 54 SER B N 1
ATOM 3721 C CA . SER B 1 54 ? -15.773 10.742 26.422 1 90 54 SER B CA 1
ATOM 3722 C C . SER B 1 54 ? -15.766 9.219 26.391 1 90 54 SER B C 1
ATOM 3724 O O . SER B 1 54 ? -16.484 8.609 25.594 1 90 54 SER B O 1
ATOM 3726 N N . PHE B 1 55 ? -15.031 8.633 27.203 1 83.81 55 PHE B N 1
ATOM 3727 C CA . PHE B 1 55 ? -14.844 7.188 27.125 1 83.81 55 PHE B CA 1
ATOM 3728 C C . PHE B 1 55 ? -16.141 6.453 27.422 1 83.81 55 PHE B C 1
ATOM 3730 O O . PHE B 1 55 ? -16.828 6.77 28.406 1 83.81 55 PHE B O 1
ATOM 3737 N N . ASP B 1 56 ? -16.578 5.719 26.438 1 78.94 56 ASP B N 1
ATOM 3738 C CA . ASP B 1 56 ? -17.734 4.836 26.578 1 78.94 56 ASP B CA 1
ATOM 3739 C C . ASP B 1 56 ? -17.328 3.371 26.453 1 78.94 56 ASP B C 1
ATOM 3741 O O . ASP B 1 56 ? -16.656 2.982 25.5 1 78.94 56 ASP B O 1
ATOM 3745 N N . ARG B 1 57 ? -17.75 2.598 27.406 1 72.69 57 ARG B N 1
ATOM 3746 C CA . ARG B 1 57 ? -17.391 1.186 27.438 1 72.69 57 ARG B CA 1
ATOM 3747 C C . ARG B 1 57 ? -17.891 0.457 26.188 1 72.69 57 ARG B C 1
ATOM 3749 O O . ARG B 1 57 ? -17.344 -0.583 25.812 1 72.69 57 ARG B O 1
ATOM 3756 N N . ASN B 1 58 ? -18.828 1.014 25.531 1 73.56 58 ASN B N 1
ATOM 3757 C CA . ASN B 1 58 ? -19.406 0.377 24.359 1 73.56 58 ASN B CA 1
ATOM 3758 C C . ASN B 1 58 ? -18.438 0.43 23.172 1 73.56 58 ASN B C 1
ATOM 3760 O O . ASN B 1 58 ? -18.625 -0.275 22.172 1 73.56 58 ASN B O 1
ATOM 3764 N N . THR B 1 59 ? -17.422 1.178 23.375 1 74.12 59 THR B N 1
ATOM 3765 C CA . THR B 1 59 ? -16.422 1.308 22.328 1 74.12 59 THR B CA 1
ATOM 3766 C C . THR B 1 59 ? -15.672 -0.008 22.125 1 74.12 59 THR B C 1
ATOM 3768 O O . THR B 1 59 ? -15.164 -0.279 21.031 1 74.12 59 THR B O 1
ATOM 3771 N N . PHE B 1 60 ? -15.656 -0.728 23.172 1 75.19 60 PHE B N 1
ATOM 3772 C CA . PHE B 1 60 ? -14.898 -1.97 23.125 1 75.19 60 PHE B CA 1
ATOM 3773 C C . PHE B 1 60 ? -15.797 -3.145 22.766 1 75.19 60 PHE B C 1
ATOM 3775 O O . PHE B 1 60 ? -15.328 -4.277 22.625 1 75.19 60 PHE B O 1
ATOM 3782 N N . LYS B 1 61 ? -17.047 -2.707 22.594 1 73.31 61 LYS B N 1
ATOM 3783 C CA . LYS B 1 61 ? -18 -3.762 22.234 1 73.31 61 LYS B CA 1
ATOM 3784 C C . LYS B 1 61 ? -18.219 -3.812 20.719 1 73.31 61 LYS B C 1
ATOM 3786 O O . LYS B 1 61 ? -17.922 -2.848 20.016 1 73.31 61 LYS B O 1
ATOM 3791 N N . GLY B 1 62 ? -18.422 -4.977 20.234 1 72.44 62 GLY B N 1
ATOM 3792 C CA . GLY B 1 62 ? -18.75 -5.137 18.828 1 72.44 62 GLY B CA 1
ATOM 3793 C C . GLY B 1 62 ? -17.578 -5.602 18 1 72.44 62 GLY B C 1
ATOM 3794 O O . GLY B 1 62 ? -16.578 -6.07 18.531 1 72.44 62 GLY B O 1
ATOM 3795 N N . SER B 1 63 ? -17.75 -5.402 16.734 1 74.5 63 SER B N 1
ATOM 3796 C CA . SER B 1 63 ? -16.766 -5.918 15.789 1 74.5 63 SER B CA 1
ATOM 3797 C C . SER B 1 63 ? -15.492 -5.086 15.805 1 74.5 63 SER B C 1
ATOM 3799 O O . SER B 1 63 ? -14.406 -5.602 15.539 1 74.5 63 SER B O 1
ATOM 3801 N N . ASN B 1 64 ? -15.57 -3.811 16.344 1 83.88 64 ASN B N 1
ATOM 3802 C CA . ASN B 1 64 ? -14.391 -2.947 16.359 1 83.88 64 ASN B CA 1
ATOM 3803 C C . ASN B 1 64 ? -13.594 -3.119 17.656 1 83.88 64 ASN B C 1
ATOM 3805 O O . ASN B 1 64 ? -12.43 -2.73 17.719 1 83.88 64 ASN B O 1
ATOM 3809 N N . GLY B 1 65 ? -14.188 -3.695 18.656 1 86.06 65 GLY B N 1
ATOM 3810 C CA . GLY B 1 65 ? -13.547 -3.863 19.953 1 86.06 65 GLY B CA 1
ATOM 3811 C C . GLY B 1 65 ? -12.297 -4.727 19.891 1 86.06 65 GLY B C 1
ATOM 3812 O O . GLY B 1 65 ? -11.297 -4.438 20.547 1 86.06 65 GLY B O 1
ATOM 3813 N N . ILE B 1 66 ? -12.328 -5.68 19.047 1 84.94 66 ILE B N 1
ATOM 3814 C CA . ILE B 1 66 ? -11.195 -6.586 18.922 1 84.94 66 ILE B CA 1
ATOM 3815 C C . ILE B 1 66 ? -9.992 -5.828 18.359 1 84.94 66 ILE B C 1
ATOM 3817 O O . ILE B 1 66 ? -8.852 -6.098 18.75 1 84.94 66 ILE B O 1
ATOM 3821 N N . TYR B 1 67 ? -10.227 -4.941 17.531 1 88.75 67 TYR B N 1
ATOM 3822 C CA . TYR B 1 67 ? -9.125 -4.223 16.906 1 88.75 67 TYR B CA 1
ATOM 3823 C C . TYR B 1 67 ? -8.523 -3.205 17.875 1 88.75 67 TYR B C 1
ATOM 3825 O O . TYR B 1 67 ? -7.324 -2.916 17.812 1 88.75 67 TYR B O 1
ATOM 3833 N N . VAL B 1 68 ? -9.328 -2.672 18.75 1 90.69 68 VAL B N 1
ATOM 3834 C CA . VAL B 1 68 ? -8.797 -1.81 19.797 1 90.69 68 VAL B CA 1
ATOM 3835 C C . VAL B 1 68 ? -7.922 -2.625 20.75 1 90.69 68 VAL B C 1
ATOM 3837 O O . VAL B 1 68 ? -6.852 -2.168 21.156 1 90.69 68 VAL B O 1
ATOM 3840 N N . PHE B 1 69 ? -8.344 -3.803 20.938 1 91 69 PHE B N 1
ATOM 3841 C CA . PHE B 1 69 ? -7.551 -4.715 21.75 1 91 69 PHE B CA 1
ATOM 3842 C C . PHE B 1 69 ? -6.234 -5.043 21.062 1 91 69 PHE B C 1
ATOM 3844 O O . PHE B 1 69 ? -5.18 -5.051 21.703 1 91 69 PHE B O 1
ATOM 3851 N N . LEU B 1 70 ? -6.316 -5.332 19.812 1 91.31 70 LEU B N 1
ATOM 3852 C CA . LEU B 1 70 ? -5.109 -5.641 19.047 1 91.31 70 LEU B CA 1
ATOM 3853 C C . LEU B 1 70 ? -4.148 -4.457 19.047 1 91.31 70 LEU B C 1
ATOM 3855 O O . LEU B 1 70 ? -2.93 -4.641 19.078 1 91.31 70 LEU B O 1
ATOM 3859 N N . PHE B 1 71 ? -4.711 -3.26 19.031 1 95.19 71 PHE B N 1
ATOM 3860 C CA . PHE B 1 71 ? -3.9 -2.049 19.094 1 95.19 71 PHE B CA 1
ATOM 3861 C C . PHE B 1 71 ? -3.148 -1.976 20.422 1 95.19 71 PHE B C 1
ATOM 3863 O O . PHE B 1 71 ? -1.942 -1.724 20.438 1 95.19 71 PHE B O 1
ATOM 3870 N N . CYS B 1 72 ? -3.832 -2.266 21.469 1 94.69 72 CYS B N 1
ATOM 3871 C CA . CYS B 1 72 ? -3.213 -2.25 22.781 1 94.69 72 CYS B CA 1
ATOM 3872 C C . CYS B 1 72 ? -2.16 -3.346 22.906 1 94.69 72 CYS B C 1
ATOM 3874 O O . CYS B 1 72 ? -1.081 -3.117 23.453 1 94.69 72 CYS B O 1
ATOM 3876 N N . LEU B 1 73 ? -2.453 -4.441 22.359 1 94.19 73 LEU B N 1
ATOM 3877 C CA . LEU B 1 73 ? -1.521 -5.562 22.406 1 94.19 73 LEU B CA 1
ATOM 3878 C C . LEU B 1 73 ? -0.255 -5.242 21.609 1 94.19 73 LEU B C 1
ATOM 3880 O O . LEU B 1 73 ? 0.85 -5.59 22.031 1 94.19 73 LEU B O 1
ATOM 3884 N N . PHE B 1 74 ? -0.432 -4.629 20.531 1 95.5 74 PHE B N 1
ATOM 3885 C CA . PHE B 1 74 ? 0.721 -4.246 19.719 1 95.5 74 PHE B CA 1
ATOM 3886 C C . PHE B 1 74 ? 1.673 -3.363 20.531 1 95.5 74 PHE B C 1
ATOM 3888 O O . PHE B 1 74 ? 2.881 -3.607 20.547 1 95.5 74 PHE B O 1
ATOM 3895 N N . TRP B 1 75 ? 1.124 -2.357 21.109 1 96.69 75 TRP B N 1
ATOM 3896 C CA . TRP B 1 75 ? 1.979 -1.425 21.844 1 96.69 75 TRP B CA 1
ATOM 3897 C C . TRP B 1 75 ? 2.559 -2.078 23.094 1 96.69 75 TRP B C 1
ATOM 3899 O O . TRP B 1 75 ? 3.672 -1.753 23.5 1 96.69 75 TRP B O 1
ATOM 3909 N N . THR B 1 76 ? 1.882 -3.029 23.641 1 95.94 76 THR B N 1
ATOM 3910 C CA . THR B 1 76 ? 2.439 -3.795 24.75 1 95.94 76 THR B CA 1
ATOM 3911 C C . THR B 1 76 ? 3.652 -4.602 24.297 1 95.94 76 THR B C 1
ATOM 3913 O O . THR B 1 76 ? 4.688 -4.605 24.969 1 95.94 76 THR B O 1
ATOM 3916 N N . VAL B 1 77 ? 3.514 -5.215 23.172 1 95.44 77 VAL B N 1
ATOM 3917 C CA . VAL B 1 77 ? 4.613 -6.008 22.641 1 95.44 77 VAL B CA 1
ATOM 3918 C C . VAL B 1 77 ? 5.789 -5.094 22.297 1 95.44 77 VAL B C 1
ATOM 3920 O O . VAL B 1 77 ? 6.934 -5.387 22.641 1 95.44 77 VAL B O 1
ATOM 3923 N N . TYR B 1 78 ? 5.508 -4.004 21.672 1 95.88 78 TYR B N 1
ATOM 3924 C CA . TYR B 1 78 ? 6.551 -3.068 21.25 1 95.88 78 TYR B CA 1
ATOM 3925 C C . TYR B 1 78 ? 7.293 -2.518 22.469 1 95.88 78 TYR B C 1
ATOM 3927 O O . TYR B 1 78 ? 8.523 -2.49 22.484 1 95.88 78 TYR B O 1
ATOM 3935 N N . LEU B 1 79 ? 6.594 -2.141 23.5 1 95.5 79 LEU B N 1
ATOM 3936 C CA . LEU B 1 79 ? 7.203 -1.549 24.672 1 95.5 79 LEU B CA 1
ATOM 3937 C C . LEU B 1 79 ? 7.953 -2.602 25.484 1 95.5 79 LEU B C 1
ATOM 3939 O O . LEU B 1 79 ? 8.977 -2.303 26.109 1 95.5 79 LEU B O 1
ATOM 3943 N N . SER B 1 80 ? 7.473 -3.793 25.469 1 95.12 80 SER B N 1
ATOM 3944 C CA . SER B 1 80 ? 8.211 -4.875 26.109 1 95.12 80 SER B CA 1
ATOM 3945 C C . SER B 1 80 ? 9.555 -5.109 25.438 1 95.12 80 SER B C 1
ATOM 3947 O O . SER B 1 80 ? 10.539 -5.43 26.094 1 95.12 80 SER B O 1
ATOM 3949 N N . LYS B 1 81 ? 9.539 -4.938 24.141 1 94.75 81 LYS B N 1
ATOM 3950 C CA . LYS B 1 81 ? 10.781 -5.102 23.391 1 94.75 81 LYS B CA 1
ATOM 3951 C C . LYS B 1 81 ? 11.766 -3.98 23.703 1 94.75 81 LYS B C 1
ATOM 3953 O O . LYS B 1 81 ? 12.977 -4.199 23.703 1 94.75 81 LYS B O 1
ATOM 3958 N N . VAL B 1 82 ? 11.273 -2.82 23.984 1 93.75 82 VAL B N 1
ATOM 3959 C CA . VAL B 1 82 ? 12.125 -1.7 24.375 1 93.75 82 VAL B CA 1
ATOM 3960 C C . VAL B 1 82 ? 12.812 -2.008 25.703 1 93.75 82 VAL B C 1
ATOM 3962 O O . VAL B 1 82 ? 14.031 -1.825 25.828 1 93.75 82 VAL B O 1
ATOM 3965 N N . VAL B 1 83 ? 12.062 -2.539 26.594 1 92.31 83 VAL B N 1
ATOM 3966 C CA . VAL B 1 83 ? 12.602 -2.869 27.906 1 92.31 83 VAL B CA 1
ATOM 3967 C C . VAL B 1 83 ? 13.578 -4.035 27.797 1 92.31 83 VAL B C 1
ATOM 3969 O O . VAL B 1 83 ? 14.641 -4.031 28.422 1 92.31 83 VAL B O 1
ATOM 3972 N N . TRP B 1 84 ? 13.164 -4.926 26.984 1 91.75 84 TRP B N 1
ATOM 3973 C CA . TRP B 1 84 ? 14.031 -6.074 26.75 1 91.75 84 TRP B CA 1
ATOM 3974 C C . TRP B 1 84 ? 15.367 -5.629 26.156 1 91.75 84 TRP B C 1
ATOM 3976 O O . TRP B 1 84 ? 16.422 -6.113 26.562 1 91.75 84 TRP B O 1
ATOM 3986 N N . HIS B 1 85 ? 15.359 -4.773 25.234 1 90.44 85 HIS B N 1
ATOM 3987 C CA . HIS B 1 85 ? 16.562 -4.227 24.609 1 90.44 85 HIS B CA 1
ATOM 3988 C C . HIS B 1 85 ? 17.453 -3.559 25.641 1 90.44 85 HIS B C 1
ATOM 3990 O O . HIS B 1 85 ? 18.672 -3.738 25.609 1 90.44 85 HIS B O 1
ATOM 3996 N N . GLN B 1 86 ? 16.891 -2.844 26.5 1 87.44 86 GLN B N 1
ATOM 3997 C CA . GLN B 1 86 ? 17.641 -2.164 27.547 1 87.44 86 GLN B CA 1
ATOM 3998 C C . GLN B 1 86 ? 18.25 -3.166 28.531 1 87.44 86 GLN B C 1
ATOM 4000 O O . GLN B 1 86 ? 19.375 -2.996 28.984 1 87.44 86 GLN B O 1
ATOM 4005 N N . SER B 1 87 ? 17.547 -4.18 28.875 1 89.31 87 SER B N 1
ATOM 4006 C CA . SER B 1 87 ? 17.969 -5.172 29.859 1 89.31 87 SER B CA 1
ATOM 4007 C C . SER B 1 87 ? 19.188 -5.961 29.344 1 89.31 87 SER B C 1
ATOM 4009 O O . SER B 1 87 ? 20.016 -6.414 30.141 1 89.31 87 SER B O 1
ATOM 4011 N N . PHE B 1 88 ? 19.328 -6.145 28.078 1 89.69 88 PHE B N 1
ATOM 4012 C CA . PHE B 1 88 ? 20.438 -6.895 27.516 1 89.69 88 PHE B CA 1
ATOM 4013 C C . PHE B 1 88 ? 21.547 -5.957 27.062 1 89.69 88 PHE B C 1
ATOM 4015 O O . PHE B 1 88 ? 22.469 -6.371 26.359 1 89.69 88 PHE B O 1
ATOM 4022 N N . ASN B 1 89 ? 21.453 -4.691 27.406 1 82.69 89 ASN B N 1
ATOM 4023 C CA . ASN B 1 89 ? 22.453 -3.646 27.234 1 82.69 89 ASN B CA 1
ATOM 4024 C C . ASN B 1 89 ? 22.781 -3.414 25.766 1 82.69 89 ASN B C 1
ATOM 4026 O O . ASN B 1 89 ? 23.938 -3.234 25.391 1 82.69 89 ASN B O 1
ATOM 4030 N N . PHE B 1 90 ? 21.75 -3.559 24.969 1 86.5 90 PHE B N 1
ATOM 4031 C CA . PHE B 1 90 ? 21.938 -3.127 23.578 1 86.5 90 PHE B CA 1
ATOM 4032 C C . PHE B 1 90 ? 21.906 -1.606 23.484 1 86.5 90 PHE B C 1
ATOM 4034 O O . PHE B 1 90 ? 21.156 -0.944 24.203 1 86.5 90 PHE B O 1
ATOM 4041 N N . LYS B 1 91 ? 22.688 -1.02 22.719 1 85.31 91 LYS B N 1
ATOM 4042 C CA . LYS B 1 91 ? 22.781 0.433 22.609 1 85.31 91 LYS B CA 1
ATOM 4043 C C . LYS B 1 91 ? 21.578 1.001 21.875 1 85.31 91 LYS B C 1
ATOM 4045 O O . LYS B 1 91 ? 21.25 0.563 20.766 1 85.31 91 LYS B O 1
ATOM 4050 N N . LEU B 1 92 ? 20.844 1.798 22.516 1 87.5 92 LEU B N 1
ATOM 4051 C CA . LEU B 1 92 ? 19.75 2.553 21.922 1 87.5 92 LEU B CA 1
ATOM 4052 C C . LEU B 1 92 ? 20.172 3.99 21.625 1 87.5 92 LEU B C 1
ATOM 4054 O O . LEU B 1 92 ? 21 4.551 22.328 1 87.5 92 LEU B O 1
ATOM 4058 N N . VAL B 1 93 ? 19.609 4.535 20.641 1 85.31 93 VAL B N 1
ATOM 4059 C CA . VAL B 1 93 ? 19.922 5.918 20.281 1 85.31 93 VAL B CA 1
ATOM 4060 C C . VAL B 1 93 ? 19.391 6.863 21.359 1 85.31 93 VAL B C 1
ATOM 4062 O O . VAL B 1 93 ? 20.062 7.84 21.703 1 85.31 93 VAL B O 1
ATOM 4065 N N . ARG B 1 94 ? 18.297 6.555 21.906 1 87.81 94 ARG B N 1
ATOM 4066 C CA . ARG B 1 94 ? 17.688 7.312 23 1 87.81 94 ARG B CA 1
ATOM 4067 C C . ARG B 1 94 ? 17.594 6.469 24.266 1 87.81 94 ARG B C 1
ATOM 4069 O O . ARG B 1 94 ? 17.859 5.262 24.234 1 87.81 94 ARG B O 1
ATOM 4076 N N . THR B 1 95 ? 17.281 7.184 25.328 1 90.06 95 THR B N 1
ATOM 4077 C CA . THR B 1 95 ? 17.031 6.438 26.562 1 90.06 95 THR B CA 1
ATOM 4078 C C . THR B 1 95 ? 15.719 5.664 26.469 1 90.06 95 THR B C 1
ATOM 4080 O O . THR B 1 95 ? 14.773 6.105 25.812 1 90.06 95 THR B O 1
ATOM 4083 N N . TRP B 1 96 ? 15.609 4.555 27.125 1 90.5 96 TRP B N 1
ATOM 4084 C CA . TRP B 1 96 ? 14.484 3.643 26.984 1 90.5 96 TRP B CA 1
ATOM 4085 C C . TRP B 1 96 ? 13.172 4.332 27.359 1 90.5 96 TRP B C 1
ATOM 4087 O O . TRP B 1 96 ? 12.141 4.09 26.75 1 90.5 96 TRP B O 1
ATOM 4097 N N . TYR B 1 97 ? 13.18 5.148 28.359 1 91.12 97 TYR B N 1
ATOM 4098 C CA . TYR B 1 97 ? 11.938 5.75 28.828 1 91.12 97 TYR B CA 1
ATOM 4099 C C . TYR B 1 97 ? 11.43 6.797 27.844 1 91.12 97 TYR B C 1
ATOM 4101 O O . TYR B 1 97 ? 10.25 7.145 27.844 1 91.12 97 TYR B O 1
ATOM 4109 N N . GLU B 1 98 ? 12.297 7.305 26.969 1 90.81 98 GLU B N 1
ATOM 4110 C CA . GLU B 1 98 ? 11.867 8.234 25.922 1 90.81 98 GLU B CA 1
ATOM 4111 C C . GLU B 1 98 ? 11.008 7.527 24.875 1 90.81 98 GLU B C 1
ATOM 4113 O O . GLU B 1 98 ? 10.039 8.102 24.375 1 90.81 98 GLU B O 1
ATOM 4118 N N . TYR B 1 99 ? 11.367 6.312 24.547 1 92.44 99 TYR B N 1
ATOM 4119 C CA . TYR B 1 99 ? 10.562 5.539 23.625 1 92.44 99 TYR B CA 1
ATOM 4120 C C . TYR B 1 99 ? 9.148 5.328 24.156 1 92.44 99 TYR B C 1
ATOM 4122 O O . TYR B 1 99 ? 8.172 5.461 23.422 1 92.44 99 TYR B O 1
ATOM 4130 N N . VAL B 1 100 ? 9.133 5.062 25.406 1 92.38 100 VAL B N 1
ATOM 4131 C CA . VAL B 1 100 ? 7.855 4.82 26.062 1 92.38 100 VAL B CA 1
ATOM 4132 C C . VAL B 1 100 ? 7.031 6.109 26.078 1 92.38 100 VAL B C 1
ATOM 4134 O O . VAL B 1 100 ? 5.852 6.105 25.719 1 92.38 100 VAL B O 1
ATOM 4137 N N . PHE B 1 101 ? 7.688 7.152 26.406 1 90.31 101 PHE B N 1
ATOM 4138 C CA . PHE B 1 101 ? 7.02 8.445 26.484 1 90.31 101 PHE B CA 1
ATOM 4139 C C . PHE B 1 101 ? 6.504 8.883 25.125 1 90.31 101 PHE B C 1
ATOM 4141 O O . PHE B 1 101 ? 5.352 9.305 25 1 90.31 101 PHE B O 1
ATOM 4148 N N . TYR B 1 102 ? 7.301 8.781 24.125 1 91.56 102 TYR B N 1
ATOM 4149 C CA . TYR B 1 102 ? 6.91 9.211 22.797 1 91.56 102 TYR B CA 1
ATOM 4150 C C . TYR B 1 102 ? 5.805 8.328 22.234 1 91.56 102 TYR B C 1
ATOM 4152 O O . TYR B 1 102 ? 4.844 8.82 21.641 1 91.56 102 TYR B O 1
ATOM 4160 N N . ALA B 1 103 ? 5.922 7.051 22.438 1 94.62 103 ALA B N 1
ATOM 4161 C CA . ALA B 1 103 ? 4.883 6.133 21.969 1 94.62 103 ALA B CA 1
ATOM 4162 C C . ALA B 1 103 ? 3.541 6.445 22.625 1 94.62 103 ALA B C 1
ATOM 4164 O O . ALA B 1 103 ? 2.496 6.402 21.984 1 94.62 103 ALA B O 1
ATOM 4165 N N . PHE B 1 104 ? 3.639 6.762 23.812 1 93.94 104 PHE B N 1
ATOM 4166 C CA . PHE B 1 104 ? 2.426 7.062 24.562 1 93.94 104 PHE B CA 1
ATOM 4167 C C . PHE B 1 104 ? 1.804 8.367 24.094 1 93.94 104 PHE B C 1
ATOM 4169 O O . PHE B 1 104 ? 0.594 8.438 23.859 1 93.94 104 PHE B O 1
ATOM 4176 N N . ASN B 1 105 ? 2.602 9.383 23.859 1 91.81 105 ASN B N 1
ATOM 4177 C CA . ASN B 1 105 ? 2.119 10.727 23.562 1 91.81 105 ASN B CA 1
ATOM 4178 C C . ASN B 1 105 ? 1.761 10.875 22.094 1 91.81 105 ASN B C 1
ATOM 4180 O O . ASN B 1 105 ? 0.86 11.641 21.734 1 91.81 105 ASN B O 1
ATOM 4184 N N . PHE B 1 106 ? 2.426 10.141 21.234 1 93.81 106 PHE B N 1
ATOM 4185 C CA . PHE B 1 106 ? 2.258 10.383 19.797 1 93.81 106 PHE B CA 1
ATOM 4186 C C . PHE B 1 106 ? 1.427 9.281 19.156 1 93.81 106 PHE B C 1
ATOM 4188 O O . PHE B 1 106 ? 0.907 9.445 18.062 1 93.81 106 PHE B O 1
ATOM 4195 N N . CYS B 1 107 ? 1.309 8.188 19.812 1 96.25 107 CYS B N 1
ATOM 4196 C CA . CYS B 1 107 ? 0.637 7.062 19.172 1 96.25 107 CYS B CA 1
ATOM 4197 C C . CYS B 1 107 ? -0.536 6.57 20 1 96.25 107 CYS B C 1
ATOM 4199 O O . CYS B 1 107 ? -1.689 6.66 19.578 1 96.25 107 CYS B O 1
ATOM 4201 N N . PHE B 1 108 ? -0.262 6.223 21.203 1 95.62 108 PHE B N 1
ATOM 4202 C CA . PHE B 1 108 ? -1.244 5.559 22.062 1 95.62 108 PHE B CA 1
ATOM 4203 C C . PHE B 1 108 ? -2.361 6.52 22.453 1 95.62 108 PHE B C 1
ATOM 4205 O O . PHE B 1 108 ? -3.539 6.238 22.203 1 95.62 108 PHE B O 1
ATOM 4212 N N . LEU B 1 109 ? -2.01 7.609 22.953 1 94.75 109 LEU B N 1
ATOM 4213 C CA . LEU B 1 109 ? -2.996 8.539 23.5 1 94.75 109 LEU B CA 1
ATOM 4214 C C . LEU B 1 109 ? -3.795 9.195 22.375 1 94.75 109 LEU B C 1
ATOM 4216 O O . LEU B 1 109 ? -5.016 9.344 22.484 1 94.75 109 LEU B O 1
ATOM 4220 N N . PRO B 1 110 ? -3.172 9.648 21.344 1 95.69 110 PRO B N 1
ATOM 4221 C CA . PRO B 1 110 ? -3.969 10.188 20.234 1 95.69 110 PRO B CA 1
ATOM 4222 C C . PRO B 1 110 ? -4.98 9.18 19.703 1 95.69 110 PRO B C 1
ATOM 4224 O O . PRO B 1 110 ? -6.129 9.539 19.422 1 95.69 110 PRO B O 1
ATOM 4227 N N . PHE B 1 111 ? -4.598 7.98 19.562 1 96.81 111 PHE B N 1
ATOM 4228 C CA . PHE B 1 111 ? -5.52 6.945 19.109 1 96.81 111 PHE B CA 1
ATOM 4229 C C . PHE B 1 111 ? -6.703 6.824 20.062 1 96.81 111 PHE B C 1
ATOM 4231 O O . PHE B 1 111 ? -7.859 6.879 19.641 1 96.81 111 PHE B O 1
ATOM 4238 N N . LEU B 1 112 ? -6.438 6.758 21.328 1 94.25 112 LEU B N 1
ATOM 4239 C CA . LEU B 1 112 ? -7.484 6.527 22.312 1 94.25 112 LEU B CA 1
ATOM 4240 C C . LEU B 1 112 ? -8.367 7.766 22.469 1 94.25 112 LEU B C 1
ATOM 4242 O O . LEU B 1 112 ? -9.586 7.648 22.609 1 94.25 112 LEU B O 1
ATOM 4246 N N . SER B 1 113 ? -7.789 8.93 22.484 1 95.25 113 SER B N 1
ATOM 4247 C CA . SER B 1 113 ? -8.547 10.164 22.672 1 95.25 113 SER B CA 1
ATOM 4248 C C . SER B 1 113 ? -9.531 10.375 21.531 1 95.25 113 SER B C 1
ATOM 4250 O O . SER B 1 113 ? -10.703 10.672 21.766 1 95.25 113 SER B O 1
ATOM 4252 N N . PHE B 1 114 ? -9.133 10.133 20.344 1 95.5 114 PHE B N 1
ATOM 4253 C CA . PHE B 1 114 ? -10 10.398 19.188 1 95.5 114 PHE B CA 1
ATOM 4254 C C . PHE B 1 114 ? -10.969 9.242 18.969 1 95.5 114 PHE B C 1
ATOM 4256 O O . PHE B 1 114 ? -12.062 9.438 18.438 1 95.5 114 PHE B O 1
ATOM 4263 N N . LEU B 1 115 ? -10.57 8.102 19.359 1 94.88 115 LEU B N 1
ATOM 4264 C CA . LEU B 1 115 ? -11.469 6.957 19.328 1 94.88 115 LEU B CA 1
ATOM 4265 C C . LEU B 1 115 ? -12.68 7.191 20.234 1 94.88 115 LEU B C 1
ATOM 4267 O O . LEU B 1 115 ? -13.781 6.742 19.922 1 94.88 115 LEU B O 1
ATOM 4271 N N . SER B 1 116 ? -12.547 7.883 21.266 1 93.19 116 SER B N 1
ATOM 4272 C CA . SER B 1 116 ? -13.555 7.988 22.312 1 93.19 116 SER B CA 1
ATOM 4273 C C . SER B 1 116 ? -14.602 9.047 21.969 1 93.19 116 SER B C 1
ATOM 4275 O O . SER B 1 116 ? -15.672 9.086 22.562 1 93.19 116 SER B O 1
ATOM 4277 N N . ILE B 1 117 ? -14.367 9.859 21.016 1 93.38 117 ILE B N 1
ATOM 4278 C CA . ILE B 1 117 ? -15.258 10.984 20.75 1 93.38 117 ILE B CA 1
ATOM 4279 C C . ILE B 1 117 ? -16.281 10.594 19.688 1 93.38 117 ILE B C 1
ATOM 4281 O O . ILE B 1 117 ? -16.109 9.594 18.984 1 93.38 117 ILE B O 1
ATOM 4285 N N . ASN B 1 118 ? -17.328 11.383 19.594 1 92.5 118 ASN B N 1
ATOM 4286 C CA . ASN B 1 118 ? -18.297 11.258 18.5 1 92.5 118 ASN B CA 1
ATOM 4287 C C . ASN B 1 118 ? -17.812 11.977 17.25 1 92.5 118 ASN B C 1
ATOM 4289 O O . ASN B 1 118 ? -17.781 13.203 17.203 1 92.5 118 ASN B O 1
ATOM 4293 N N . PHE B 1 119 ? -17.516 11.266 16.281 1 93 119 PHE B N 1
ATOM 4294 C CA . PHE B 1 119 ? -16.875 11.789 15.078 1 93 119 PHE B CA 1
ATOM 4295 C C . PHE B 1 119 ? -17.797 12.766 14.352 1 93 119 PHE B C 1
ATOM 4297 O O . PHE B 1 119 ? -17.359 13.836 13.922 1 93 119 PHE B O 1
ATOM 4304 N N . SER B 1 120 ? -19.062 12.453 14.242 1 94.25 120 SER B N 1
ATOM 4305 C CA . SER B 1 120 ? -20.016 13.289 13.516 1 94.25 120 SER B CA 1
ATOM 4306 C C . SER B 1 120 ? -20.141 14.672 14.156 1 94.25 120 SER B C 1
ATOM 4308 O O . SER B 1 120 ? -20.219 15.68 13.453 1 94.25 120 SER B O 1
ATOM 4310 N N . LYS B 1 121 ? -20.078 14.664 15.375 1 93.62 121 LYS B N 1
ATOM 4311 C CA . LYS B 1 121 ? -20.281 15.906 16.109 1 93.62 121 LYS B CA 1
ATOM 4312 C C . LYS B 1 121 ? -19.078 16.828 15.984 1 93.62 121 LYS B C 1
ATOM 4314 O O . LYS B 1 121 ? -19.234 18.047 15.93 1 93.62 121 LYS B O 1
ATOM 4319 N N . TYR B 1 122 ? -17.906 16.281 15.891 1 95.69 122 TYR B N 1
ATOM 4320 C CA . TYR B 1 122 ? -16.719 17.109 16.078 1 95.69 122 TYR B CA 1
ATOM 4321 C C . TYR B 1 122 ? -15.867 17.141 14.812 1 95.69 122 TYR B C 1
ATOM 4323 O O . TYR B 1 122 ? -14.766 17.703 14.805 1 95.69 122 TYR B O 1
ATOM 4331 N N . LYS B 1 123 ? -16.219 16.531 13.719 1 95.5 123 LYS B N 1
ATOM 4332 C CA . LYS B 1 123 ? -15.398 16.391 12.516 1 95.5 123 LYS B CA 1
ATOM 4333 C C . LYS B 1 123 ? -14.977 17.75 11.969 1 95.5 123 LYS B C 1
ATOM 4335 O O . LYS B 1 123 ? -13.828 17.922 11.547 1 95.5 123 LYS B O 1
ATOM 4340 N N . ASN B 1 124 ? -15.883 18.75 12.031 1 94.75 124 ASN B N 1
ATOM 4341 C CA . ASN B 1 124 ? -15.555 20.047 11.469 1 94.75 124 ASN B CA 1
ATOM 4342 C C . ASN B 1 124 ? -14.555 20.812 12.344 1 94.75 124 ASN B C 1
ATOM 4344 O O . ASN B 1 124 ? -13.68 21.5 11.828 1 94.75 124 ASN B O 1
ATOM 4348 N N . ASP B 1 125 ? -14.688 20.656 13.625 1 95.69 125 ASP B N 1
ATOM 4349 C CA . ASP B 1 125 ? -13.766 21.297 14.539 1 95.69 125 ASP B CA 1
ATOM 4350 C C . ASP B 1 125 ? -12.344 20.766 14.367 1 95.69 125 ASP B C 1
ATOM 4352 O O . ASP B 1 125 ? -11.375 21.531 14.375 1 95.69 125 ASP B O 1
ATOM 4356 N N . ILE B 1 126 ? -12.273 19.531 14.234 1 97.06 126 ILE B N 1
ATOM 4357 C CA . ILE B 1 126 ? -10.977 18.891 14.07 1 97.06 126 ILE B CA 1
ATOM 4358 C C . ILE B 1 126 ? -10.344 19.312 12.742 1 97.06 126 ILE B C 1
ATOM 4360 O O . ILE B 1 126 ? -9.172 19.688 12.703 1 97.06 126 ILE B O 1
ATOM 4364 N N . LEU B 1 127 ? -11.117 19.281 11.672 1 97 127 LEU B N 1
ATOM 4365 C CA . LEU B 1 127 ? -10.641 19.688 10.359 1 97 127 LEU B CA 1
ATOM 4366 C C . LEU B 1 127 ? -10.172 21.141 10.367 1 97 127 LEU B C 1
ATOM 4368 O O . LEU B 1 127 ? -9.102 21.453 9.844 1 97 127 LEU B O 1
ATOM 4372 N N . ASN B 1 128 ? -10.93 22 10.945 1 96.12 128 ASN B N 1
ATOM 4373 C CA . ASN B 1 128 ? -10.57 23.422 11.016 1 96.12 128 ASN B CA 1
ATOM 4374 C C . ASN B 1 128 ? -9.273 23.625 11.797 1 96.12 128 ASN B C 1
ATOM 4376 O O . ASN B 1 128 ? -8.445 24.453 11.43 1 96.12 128 ASN B O 1
ATOM 4380 N N . ALA B 1 129 ? -9.172 22.875 12.867 1 97.12 129 ALA B N 1
ATOM 4381 C CA . ALA B 1 129 ? -7.949 22.969 13.656 1 97.12 129 ALA B CA 1
ATOM 4382 C C . ALA B 1 129 ? -6.727 22.609 12.812 1 97.12 129 ALA B C 1
ATOM 4384 O O . ALA B 1 129 ? -5.688 23.281 12.898 1 97.12 129 ALA B O 1
ATOM 4385 N N . LEU B 1 130 ? -6.832 21.562 12.039 1 96.94 130 LEU B N 1
ATOM 4386 C CA . LEU B 1 130 ? -5.734 21.141 11.172 1 96.94 130 LEU B CA 1
ATOM 4387 C C . LEU B 1 130 ? -5.426 22.219 10.133 1 96.94 130 LEU B C 1
ATOM 4389 O O . LEU B 1 130 ? -4.262 22.547 9.898 1 96.94 130 LEU B O 1
ATOM 4393 N N . LEU B 1 131 ? -6.445 22.797 9.57 1 97.38 131 LEU B N 1
ATOM 4394 C CA . LEU B 1 131 ? -6.277 23.828 8.555 1 97.38 131 LEU B CA 1
ATOM 4395 C C . LEU B 1 131 ? -5.625 25.078 9.141 1 97.38 131 LEU B C 1
ATOM 4397 O O . LEU B 1 131 ? -4.715 25.656 8.539 1 97.38 131 LEU B O 1
ATOM 4401 N N . TYR B 1 132 ? -6.059 25.422 10.297 1 96.31 132 TYR B N 1
ATOM 4402 C CA . TYR B 1 132 ? -5.5 26.594 10.938 1 96.31 132 TYR B CA 1
ATOM 4403 C C . TYR B 1 132 ? -4.047 26.375 11.336 1 96.31 132 TYR B C 1
ATOM 4405 O O . TYR B 1 132 ? -3.223 27.281 11.266 1 96.31 132 TYR B O 1
ATOM 4413 N N . SER B 1 133 ? -3.795 25.172 11.836 1 96.06 133 SER B N 1
ATOM 4414 C CA . SER B 1 133 ? -2.406 24.859 12.164 1 96.06 133 SER B CA 1
ATOM 4415 C C . SER B 1 133 ? -1.51 24.969 10.93 1 96.06 133 SER B C 1
ATOM 4417 O O . SER B 1 133 ? -0.385 25.469 11.023 1 96.06 133 SER B O 1
ATOM 4419 N N . GLY B 1 134 ? -2.031 24.5 9.797 1 95.62 134 GLY B N 1
ATOM 4420 C CA . GLY B 1 134 ? -1.291 24.641 8.555 1 95.62 134 GLY B CA 1
ATOM 4421 C C . GLY B 1 134 ? -1.099 26.078 8.133 1 95.62 134 GLY B C 1
ATOM 4422 O O . GLY B 1 134 ? -0.037 26.453 7.625 1 95.62 134 GLY B O 1
ATOM 4423 N N . LEU B 1 135 ? -2.086 26.875 8.367 1 96.19 135 LEU B N 1
ATOM 4424 C CA . LEU B 1 135 ? -2.027 28.297 8.016 1 96.19 135 LEU B CA 1
ATOM 4425 C C . LEU B 1 135 ? -0.957 29.016 8.828 1 96.19 135 LEU B C 1
ATOM 4427 O O . LEU B 1 135 ? -0.132 29.734 8.273 1 96.19 135 LEU B O 1
ATOM 4431 N N . ILE B 1 136 ? -0.98 28.75 10.102 1 95.12 136 ILE B N 1
ATOM 4432 C CA . ILE B 1 136 ? -0.031 29.422 10.984 1 95.12 136 ILE B CA 1
ATOM 4433 C C . ILE B 1 136 ? 1.389 28.953 10.664 1 95.12 136 ILE B C 1
ATOM 4435 O O . ILE B 1 136 ? 2.311 29.766 10.586 1 95.12 136 ILE B O 1
ATOM 4439 N N . MET B 1 137 ? 1.516 27.672 10.492 1 93.62 137 MET B N 1
ATOM 4440 C CA . MET B 1 137 ? 2.834 27.156 10.125 1 93.62 137 MET B CA 1
ATOM 4441 C C . MET B 1 137 ? 3.305 27.766 8.812 1 93.62 137 MET B C 1
ATOM 4443 O O . MET B 1 137 ? 4.477 28.125 8.664 1 93.62 137 MET B O 1
ATOM 4447 N N . GLY B 1 138 ? 2.398 27.859 7.895 1 94.25 138 GLY B N 1
ATOM 4448 C CA . GLY B 1 138 ? 2.725 28.469 6.609 1 94.25 138 GLY B CA 1
ATOM 4449 C C . GLY B 1 138 ? 3.154 29.922 6.715 1 94.25 138 GLY B C 1
ATOM 4450 O O . GLY B 1 138 ? 4.125 30.328 6.078 1 94.25 138 GLY B O 1
ATOM 4451 N N . LEU B 1 139 ? 2.498 30.688 7.516 1 94.38 139 LEU B N 1
ATOM 4452 C CA . LEU B 1 139 ? 2.812 32.094 7.707 1 94.38 139 LEU B CA 1
ATOM 4453 C C . LEU B 1 139 ? 4.199 32.281 8.32 1 94.38 139 LEU B C 1
ATOM 4455 O O . LEU B 1 139 ? 5 33.062 7.84 1 94.38 139 LEU B O 1
ATOM 4459 N N . VAL B 1 140 ? 4.426 31.469 9.289 1 90.44 140 VAL B N 1
ATOM 4460 C CA . VAL B 1 140 ? 5.699 31.594 9.992 1 90.44 140 VAL B CA 1
ATOM 4461 C C . VAL B 1 140 ? 6.836 31.125 9.086 1 90.44 140 VAL B C 1
ATOM 4463 O O . VAL B 1 140 ? 7.91 31.734 9.062 1 90.44 140 VAL B O 1
ATOM 4466 N N . SER B 1 141 ? 6.625 30.031 8.406 1 89 141 SER B N 1
ATOM 4467 C CA . SER B 1 141 ? 7.648 29.531 7.496 1 89 141 SER B CA 1
ATOM 4468 C C . SER B 1 141 ? 7.953 30.531 6.387 1 89 141 SER B C 1
ATOM 4470 O O . SER B 1 141 ? 9.102 30.672 5.977 1 89 141 SER B O 1
ATOM 4472 N N . PHE B 1 142 ? 6.918 31.156 5.93 1 89 142 PHE B N 1
ATOM 4473 C CA . PHE B 1 142 ? 7.102 32.188 4.91 1 89 142 PHE B CA 1
ATOM 4474 C C . PHE B 1 142 ? 7.965 33.312 5.434 1 89 142 PHE B C 1
ATOM 4476 O O . PHE B 1 142 ? 8.852 33.812 4.734 1 89 142 PHE B O 1
ATOM 4483 N N . TYR B 1 143 ? 7.684 33.688 6.598 1 87.12 143 TYR B N 1
ATOM 4484 C CA . TYR B 1 143 ? 8.453 34.75 7.215 1 87.12 143 TYR B CA 1
ATOM 4485 C C . TYR B 1 143 ? 9.906 34.344 7.434 1 87.12 143 TYR B C 1
ATOM 4487 O O . TYR B 1 143 ? 10.828 35.094 7.137 1 87.12 143 TYR B O 1
ATOM 4495 N N . LEU B 1 144 ? 10.164 33.188 7.898 1 83.69 144 LEU B N 1
ATOM 4496 C CA . LEU B 1 144 ? 11.484 32.688 8.25 1 83.69 144 LEU B CA 1
ATOM 4497 C C . LEU B 1 144 ? 12.344 32.5 7 1 83.69 144 LEU B C 1
ATOM 4499 O O . LEU B 1 144 ? 13.547 32.75 7.031 1 83.69 144 LEU B O 1
ATOM 4503 N N . TYR B 1 145 ? 11.711 32.062 5.953 1 83.38 145 TYR B N 1
ATOM 4504 C CA . TYR B 1 145 ? 12.516 31.641 4.805 1 83.38 145 TYR B CA 1
ATOM 4505 C C . TYR B 1 145 ? 12.25 32.531 3.604 1 83.38 145 TYR B C 1
ATOM 4507 O O . TYR B 1 145 ? 12.492 32.156 2.461 1 83.38 145 TYR B O 1
ATOM 4515 N N . ARG B 1 146 ? 11.703 33.656 3.768 1 81.31 146 ARG B N 1
ATOM 4516 C CA . ARG B 1 146 ? 11.352 34.562 2.693 1 81.31 146 ARG B CA 1
ATOM 4517 C C . ARG B 1 146 ? 12.562 34.875 1.826 1 81.31 146 ARG B C 1
ATOM 4519 O O . ARG B 1 146 ? 12.445 35 0.605 1 81.31 146 ARG B O 1
ATOM 4526 N N . ASP B 1 147 ? 13.727 34.969 2.408 1 76.25 147 ASP B N 1
ATOM 4527 C CA . ASP B 1 147 ? 14.93 35.312 1.665 1 76.25 147 ASP B CA 1
ATOM 4528 C C . ASP B 1 147 ? 15.414 34.125 0.814 1 76.25 147 ASP B C 1
ATOM 4530 O O . ASP B 1 147 ? 16.016 34.344 -0.241 1 76.25 147 ASP B O 1
ATOM 4534 N N . LEU B 1 148 ? 15.141 32.969 1.28 1 74.12 148 LEU B N 1
ATOM 4535 C CA . LEU B 1 148 ? 15.547 31.766 0.549 1 74.12 148 LEU B CA 1
ATOM 4536 C C . LEU B 1 148 ? 14.703 31.578 -0.704 1 74.12 148 LEU B C 1
ATOM 4538 O O . LEU B 1 148 ? 15.172 31.031 -1.701 1 74.12 148 LEU B O 1
ATOM 4542 N N . LEU B 1 149 ? 13.562 32.031 -0.634 1 71.94 149 LEU B N 1
ATOM 4543 C CA . LEU B 1 149 ? 12.633 31.844 -1.741 1 71.94 149 LEU B CA 1
ATOM 4544 C C . LEU B 1 149 ? 13.094 32.625 -2.967 1 71.94 149 LEU B C 1
ATOM 4546 O O . LEU B 1 149 ? 12.828 32.219 -4.102 1 71.94 149 LEU B O 1
ATOM 4550 N N . THR B 1 150 ? 13.82 33.719 -2.713 1 64.94 150 THR B N 1
ATOM 4551 C CA . THR B 1 150 ? 14.258 34.562 -3.816 1 64.94 150 THR B CA 1
ATOM 4552 C C . THR B 1 150 ? 15.695 34.25 -4.203 1 64.94 150 THR B C 1
ATOM 4554 O O . THR B 1 150 ? 16.188 34.719 -5.227 1 64.94 150 THR B O 1
ATOM 4557 N N . SER B 1 151 ? 16.422 33.438 -3.381 1 65.44 151 SER B N 1
ATOM 4558 C CA . SER B 1 151 ? 17.844 33.188 -3.609 1 65.44 151 SER B CA 1
ATOM 4559 C C . SER B 1 151 ? 18.047 32.062 -4.609 1 65.44 151 SER B C 1
ATOM 4561 O O . SER B 1 151 ? 19.156 31.875 -5.109 1 65.44 151 SER B O 1
ATOM 4563 N N . GLY B 1 152 ? 16.969 31.422 -5.039 1 59.44 152 GLY B N 1
ATOM 4564 C CA . GLY B 1 152 ? 17.109 30.297 -5.965 1 59.44 152 GLY B CA 1
ATOM 4565 C C . GLY B 1 152 ? 17.594 29.031 -5.297 1 59.44 152 GLY B C 1
ATOM 4566 O O . GLY B 1 152 ? 17.859 28.031 -5.973 1 59.44 152 GLY B O 1
ATOM 4567 N N . ILE B 1 153 ? 17.859 29.125 -3.939 1 54.84 153 ILE B N 1
ATOM 4568 C CA . ILE B 1 153 ? 18.297 27.938 -3.211 1 54.84 153 ILE B CA 1
ATOM 4569 C C . ILE B 1 153 ? 17.156 26.922 -3.135 1 54.84 153 ILE B C 1
ATOM 4571 O O . ILE B 1 153 ? 16.062 27.25 -2.67 1 54.84 153 ILE B O 1
ATOM 4575 N N . GLY B 1 154 ? 17.156 25.797 -3.789 1 55.34 154 GLY B N 1
ATOM 4576 C CA . GLY B 1 154 ? 16.156 24.797 -4.105 1 55.34 154 GLY B CA 1
ATOM 4577 C C . GLY B 1 154 ? 15.586 24.109 -2.873 1 55.34 154 GLY B C 1
ATOM 4578 O O . GLY B 1 154 ? 14.438 23.672 -2.877 1 55.34 154 GLY B O 1
ATOM 4579 N N . ARG B 1 155 ? 16.5 23.828 -1.803 1 59.16 155 ARG B N 1
ATOM 4580 C CA . ARG B 1 155 ? 16.078 23.125 -0.588 1 59.16 155 ARG B CA 1
ATOM 4581 C C . ARG B 1 155 ? 16.781 23.703 0.638 1 59.16 155 ARG B C 1
ATOM 4583 O O . ARG B 1 155 ? 17.969 24.016 0.593 1 59.16 155 ARG B O 1
ATOM 4590 N N . ILE B 1 156 ? 15.938 23.906 1.71 1 61.22 156 ILE B N 1
ATOM 4591 C CA . ILE B 1 156 ? 16.469 24.5 2.938 1 61.22 156 ILE B CA 1
ATOM 4592 C C . ILE B 1 156 ? 17.641 23.656 3.447 1 61.22 156 ILE B C 1
ATOM 4594 O O . ILE B 1 156 ? 18.578 24.203 4.031 1 61.22 156 ILE B O 1
ATOM 4598 N N . SER B 1 157 ? 17.516 22.344 3.139 1 56.44 157 SER B N 1
ATOM 4599 C CA . SER B 1 157 ? 18.594 21.484 3.615 1 56.44 157 SER B CA 1
ATOM 4600 C C . SER B 1 157 ? 19.938 21.906 3.045 1 56.44 157 SER B C 1
ATOM 4602 O O . SER B 1 157 ? 20.984 21.672 3.656 1 56.44 157 SER B O 1
ATOM 4604 N N . ASN B 1 158 ? 19.859 22.453 1.878 1 50.66 158 ASN B N 1
ATOM 4605 C CA . ASN B 1 158 ? 21.094 22.906 1.233 1 50.66 158 ASN B CA 1
ATOM 4606 C C . ASN B 1 158 ? 21.719 24.062 1.984 1 50.66 158 ASN B C 1
ATOM 4608 O O . ASN B 1 158 ? 22.922 24.297 1.894 1 50.66 158 ASN B O 1
ATOM 4612 N N . VAL B 1 159 ? 20.906 24.719 2.707 1 52.69 159 VAL B N 1
ATOM 4613 C CA . VAL B 1 159 ? 21.391 25.859 3.459 1 52.69 159 VAL B CA 1
ATOM 4614 C C . VAL B 1 159 ? 21.781 25.438 4.871 1 52.69 159 VAL B C 1
ATOM 4616 O O . VAL B 1 159 ? 22.781 25.891 5.414 1 52.69 159 VAL B O 1
ATOM 4619 N N . ILE B 1 160 ? 20.984 24.594 5.492 1 53.59 160 ILE B N 1
ATOM 4620 C CA . ILE B 1 160 ? 21.219 24.188 6.875 1 53.59 160 ILE B CA 1
ATOM 4621 C C . ILE B 1 160 ? 22.562 23.469 6.984 1 53.59 160 ILE B C 1
ATOM 4623 O O . ILE B 1 160 ? 23.297 23.656 7.957 1 53.59 160 ILE B O 1
ATOM 4627 N N . TYR B 1 161 ? 22.922 22.547 6.043 1 43.75 161 TYR B N 1
ATOM 4628 C CA . TYR B 1 161 ? 24.219 21.906 6.133 1 43.75 161 TYR B CA 1
ATOM 4629 C C . TYR B 1 161 ? 25.344 22.922 6.094 1 43.75 161 TYR B C 1
ATOM 4631 O O . TYR B 1 161 ? 26.438 22.656 6.598 1 43.75 161 TYR B O 1
ATOM 4639 N N . THR B 1 162 ? 25.078 23.984 5.531 1 40.59 162 THR B N 1
ATOM 4640 C CA . THR B 1 162 ? 26.172 24.953 5.535 1 40.59 162 THR B CA 1
ATOM 4641 C C . THR B 1 162 ? 26.281 25.656 6.887 1 40.59 162 THR B C 1
ATOM 4643 O O . THR B 1 162 ? 27.375 25.969 7.348 1 40.59 162 THR B O 1
ATOM 4646 N N . ASP B 1 163 ? 25.172 26.109 7.484 1 39 163 ASP B N 1
ATOM 4647 C CA . ASP B 1 163 ? 25.281 26.875 8.727 1 39 163 ASP B CA 1
ATOM 4648 C C . ASP B 1 163 ? 24.719 26.094 9.906 1 39 163 ASP B C 1
ATOM 4650 O O . ASP B 1 163 ? 23.5 25.875 9.992 1 39 163 ASP B O 1
ATOM 4654 N N . SER B 1 164 ? 25.438 25.188 10.586 1 40.94 164 SER B N 1
ATOM 4655 C CA . SER B 1 164 ? 25.25 24.25 11.688 1 40.94 164 SER B CA 1
ATOM 4656 C C . SER B 1 164 ? 24.234 24.781 12.703 1 40.94 164 SER B C 1
ATOM 4658 O O . SER B 1 164 ? 23.469 24.016 13.266 1 40.94 164 SER B O 1
ATOM 4660 N N . ASP B 1 165 ? 24.344 26.062 13.156 1 39.03 165 ASP B N 1
ATOM 4661 C CA . ASP B 1 165 ? 23.844 26.609 14.414 1 39.03 165 ASP B CA 1
ATOM 4662 C C . ASP B 1 165 ? 22.406 27.094 14.266 1 39.03 165 ASP B C 1
ATOM 4664 O O . ASP B 1 165 ? 21.828 27.641 15.203 1 39.03 165 ASP B O 1
ATOM 4668 N N . GLN B 1 166 ? 21.812 27.219 13.188 1 44.81 166 GLN B N 1
ATOM 4669 C CA . GLN B 1 166 ? 20.609 28.062 13.141 1 44.81 166 GLN B CA 1
ATOM 4670 C C . GLN B 1 166 ? 19.344 27.203 13.148 1 44.81 166 GLN B C 1
ATOM 4672 O O . GLN B 1 166 ? 18.25 27.734 12.992 1 44.81 166 GLN B O 1
ATOM 4677 N N . GLY B 1 167 ? 19.078 26.344 14.18 1 56.38 167 GLY B N 1
ATOM 4678 C CA . GLY B 1 167 ? 17.812 25.766 14.625 1 56.38 167 GLY B CA 1
ATOM 4679 C C . GLY B 1 167 ? 16.781 25.688 13.516 1 56.38 167 GLY B C 1
ATOM 4680 O O . GLY B 1 167 ? 15.766 26.391 13.555 1 56.38 167 GLY B O 1
ATOM 4681 N N . THR B 1 168 ? 16.859 25.016 12.375 1 63.09 168 THR B N 1
ATOM 4682 C CA . THR B 1 168 ? 15.953 24.969 11.234 1 63.09 168 THR B CA 1
ATOM 4683 C C . THR B 1 168 ? 14.922 23.844 11.406 1 63.09 168 THR B C 1
ATOM 4685 O O . THR B 1 168 ? 15.117 22.938 12.203 1 63.09 168 THR B O 1
ATOM 4688 N N . ILE B 1 169 ? 13.758 24.297 10.883 1 75.88 169 ILE B N 1
ATOM 4689 C CA . ILE B 1 169 ? 12.711 23.281 10.82 1 75.88 169 ILE B CA 1
ATOM 4690 C C . ILE B 1 169 ? 13.102 22.188 9.836 1 75.88 169 ILE B C 1
ATOM 4692 O O . ILE B 1 169 ? 13.68 22.484 8.781 1 75.88 169 ILE B O 1
ATOM 4696 N N . SER B 1 170 ? 12.906 20.984 10.266 1 79.88 170 SER B N 1
ATOM 4697 C CA . SER B 1 170 ? 13.203 19.844 9.406 1 79.88 170 SER B CA 1
ATOM 4698 C C . SER B 1 170 ? 12.531 19.984 8.047 1 79.88 170 SER B C 1
ATOM 4700 O O . SER B 1 170 ? 11.328 20.266 7.969 1 79.88 170 SER B O 1
ATOM 4702 N N . PRO B 1 171 ? 13.328 19.953 7.012 1 83.12 171 PRO B N 1
ATOM 4703 C CA . PRO B 1 171 ? 12.742 20.016 5.672 1 83.12 171 PRO B CA 1
ATOM 4704 C C . PRO B 1 171 ? 11.625 19 5.457 1 83.12 171 PRO B C 1
ATOM 4706 O O . PRO B 1 171 ? 10.641 19.281 4.773 1 83.12 171 PRO B O 1
ATOM 4709 N N . LEU B 1 172 ? 11.773 17.891 6.055 1 84.62 172 LEU B N 1
ATOM 4710 C CA . LEU B 1 172 ? 10.758 16.844 5.926 1 84.62 172 LEU B CA 1
ATOM 4711 C C . LEU B 1 172 ? 9.453 17.281 6.574 1 84.62 172 LEU B C 1
ATOM 4713 O O . LEU B 1 172 ? 8.375 17.094 6.004 1 84.62 172 LEU B O 1
ATOM 4717 N N . ALA B 1 173 ? 9.617 17.906 7.703 1 87.31 173 ALA B N 1
ATOM 4718 C CA . ALA B 1 173 ? 8.438 18.375 8.414 1 87.31 173 ALA B CA 1
ATOM 4719 C C . ALA B 1 173 ? 7.691 19.438 7.602 1 87.31 173 ALA B C 1
ATOM 4721 O O . ALA B 1 173 ? 6.461 19.406 7.512 1 87.31 173 ALA B O 1
ATOM 4722 N N . LEU B 1 174 ? 8.43 20.281 6.969 1 89.44 174 LEU B N 1
ATOM 4723 C CA . LEU B 1 174 ? 7.84 21.344 6.152 1 89.44 174 LEU B CA 1
ATOM 4724 C C . LEU B 1 174 ? 7.129 20.75 4.938 1 89.44 174 LEU B C 1
ATOM 4726 O O . LEU B 1 174 ? 5.984 21.109 4.652 1 89.44 174 LEU B O 1
ATOM 4730 N N . SER B 1 175 ? 7.777 19.875 4.312 1 90.19 175 SER B N 1
ATOM 4731 C CA . SER B 1 175 ? 7.262 19.312 3.064 1 90.19 175 SER B CA 1
ATOM 4732 C C . SER B 1 175 ? 5.992 18.516 3.297 1 90.19 175 SER B C 1
ATOM 4734 O O . SER B 1 175 ? 5.004 18.672 2.582 1 90.19 175 SER B O 1
ATOM 4736 N N . TYR B 1 176 ? 5.988 17.703 4.293 1 92.31 176 TYR B N 1
ATOM 4737 C CA . TYR B 1 176 ? 4.824 16.875 4.574 1 92.31 176 TYR B CA 1
ATOM 4738 C C . TYR B 1 176 ? 3.676 17.703 5.129 1 92.31 176 TYR B C 1
ATOM 4740 O O . TYR B 1 176 ? 2.51 17.453 4.82 1 92.31 176 TYR B O 1
ATOM 4748 N N . ALA B 1 177 ? 4.02 18.688 5.953 1 94.19 177 ALA B N 1
ATOM 4749 C CA . ALA B 1 177 ? 2.984 19.594 6.434 1 94.19 177 ALA B CA 1
ATOM 4750 C C . ALA B 1 177 ? 2.332 20.344 5.277 1 94.19 177 ALA B C 1
ATOM 4752 O O . ALA B 1 177 ? 1.109 20.516 5.246 1 94.19 177 ALA B O 1
ATOM 4753 N N . GLY B 1 178 ? 3.215 20.812 4.379 1 94.88 178 GLY B N 1
ATOM 4754 C CA . GLY B 1 178 ? 2.688 21.469 3.193 1 94.88 178 GLY B CA 1
ATOM 4755 C C . GLY B 1 178 ? 1.787 20.562 2.367 1 94.88 178 GLY B C 1
ATOM 4756 O O . GLY B 1 178 ? 0.688 20.969 1.979 1 94.88 178 GLY B O 1
ATOM 4757 N N . SER B 1 179 ? 2.236 19.375 2.154 1 94.25 179 SER B N 1
ATOM 4758 C CA . SER B 1 179 ? 1.496 18.406 1.348 1 94.25 179 SER B CA 1
ATOM 4759 C C . SER B 1 179 ? 0.126 18.109 1.951 1 94.25 179 SER B C 1
ATOM 4761 O O . SER B 1 179 ? -0.885 18.125 1.246 1 94.25 179 SER B O 1
ATOM 4763 N N . LEU B 1 180 ? 0.071 17.875 3.227 1 96.81 180 LEU B N 1
ATOM 4764 C CA . LEU B 1 180 ? -1.196 17.562 3.881 1 96.81 180 LEU B CA 1
ATOM 4765 C C . LEU B 1 180 ? -2.127 18.781 3.852 1 96.81 180 LEU B C 1
ATOM 4767 O O . LEU B 1 180 ? -3.32 18.641 3.572 1 96.81 180 LEU B O 1
ATOM 4771 N N . THR B 1 181 ? -1.587 19.938 4.125 1 97.44 181 THR B N 1
ATOM 4772 C CA . THR B 1 181 ? -2.414 21.125 4.156 1 97.44 181 THR B CA 1
ATOM 4773 C C . THR B 1 181 ? -2.979 21.438 2.771 1 97.44 181 THR B C 1
ATOM 4775 O O . THR B 1 181 ? -4.133 21.844 2.643 1 97.44 181 THR B O 1
ATOM 4778 N N . ILE B 1 182 ? -2.178 21.25 1.732 1 94.88 182 ILE B N 1
ATOM 4779 C CA . ILE B 1 182 ? -2.664 21.422 0.366 1 94.88 182 ILE B CA 1
ATOM 4780 C C . ILE B 1 182 ? -3.869 20.5 0.138 1 94.88 182 ILE B C 1
ATOM 4782 O O . ILE B 1 182 ? -4.914 20.953 -0.333 1 94.88 182 ILE B O 1
ATOM 4786 N N . ALA B 1 183 ? -3.697 19.266 0.497 1 95 183 ALA B N 1
ATOM 4787 C CA . ALA B 1 183 ? -4.758 18.281 0.289 1 95 183 ALA B CA 1
ATOM 4788 C C . ALA B 1 183 ? -6.02 18.672 1.054 1 95 183 ALA B C 1
ATOM 4790 O O . ALA B 1 183 ? -7.129 18.562 0.524 1 95 183 ALA B O 1
ATOM 4791 N N . LEU B 1 184 ? -5.883 19.125 2.262 1 97.38 184 LEU B N 1
ATOM 4792 C CA . LEU B 1 184 ? -7.031 19.5 3.088 1 97.38 184 LEU B CA 1
ATOM 4793 C C . LEU B 1 184 ? -7.715 20.75 2.547 1 97.38 184 LEU B C 1
ATOM 4795 O O . LEU B 1 184 ? -8.945 20.859 2.611 1 97.38 184 LEU B O 1
ATOM 4799 N N . CYS B 1 185 ? -6.918 21.656 2.059 1 96.06 185 CYS B N 1
ATOM 4800 C CA . CYS B 1 185 ? -7.488 22.859 1.452 1 96.06 185 CYS B CA 1
ATOM 4801 C C . CYS B 1 185 ? -8.312 22.5 0.221 1 96.06 185 CYS B C 1
ATOM 4803 O O . CYS B 1 185 ? -9.422 23 0.046 1 96.06 185 CYS B O 1
ATOM 4805 N N . ILE B 1 186 ? -7.77 21.672 -0.602 1 92.31 186 ILE B N 1
ATOM 4806 C CA . ILE B 1 186 ? -8.484 21.25 -1.804 1 92.31 186 ILE B CA 1
ATOM 4807 C C . ILE B 1 186 ? -9.758 20.5 -1.416 1 92.31 186 ILE B C 1
ATOM 4809 O O . ILE B 1 186 ? -10.812 20.688 -2.023 1 92.31 186 ILE B O 1
ATOM 4813 N N . TYR B 1 187 ? -9.633 19.672 -0.409 1 95.12 187 TYR B N 1
ATOM 4814 C CA . TYR B 1 187 ? -10.812 18.969 0.089 1 95.12 187 TYR B CA 1
ATOM 4815 C C . TYR B 1 187 ? -11.898 19.953 0.509 1 95.12 187 TYR B C 1
ATOM 4817 O O . TYR B 1 187 ? -13.055 19.828 0.097 1 95.12 187 TYR B O 1
ATOM 4825 N N . LYS B 1 188 ? -11.484 20.859 1.362 1 95.31 188 LYS B N 1
ATOM 4826 C CA . LYS B 1 188 ? -12.453 21.812 1.889 1 95.31 188 LYS B CA 1
ATOM 4827 C C . LYS B 1 188 ? -13.102 22.609 0.764 1 95.31 188 LYS B C 1
ATOM 4829 O O . LYS B 1 188 ? -14.312 22.844 0.78 1 95.31 188 LYS B O 1
ATOM 4834 N N . TYR B 1 189 ? -12.383 22.953 -0.183 1 91.94 189 TYR B N 1
ATOM 4835 C CA . TYR B 1 189 ? -12.875 23.734 -1.312 1 91.94 189 TYR B CA 1
ATOM 4836 C C . TYR B 1 189 ? -13.812 22.906 -2.178 1 91.94 189 TYR B C 1
ATOM 4838 O O . TYR B 1 189 ? -14.875 23.391 -2.594 1 91.94 189 TYR B O 1
ATOM 4846 N N . LEU B 1 190 ? -13.508 21.672 -2.473 1 90.44 190 LEU B N 1
ATOM 4847 C CA . LEU B 1 190 ? -14.25 20.844 -3.408 1 90.44 190 LEU B CA 1
ATOM 4848 C C . LEU B 1 190 ? -15.508 20.281 -2.75 1 90.44 190 LEU B C 1
ATOM 4850 O O . LEU B 1 190 ? -16.562 20.203 -3.383 1 90.44 190 LEU B O 1
ATOM 4854 N N . TYR B 1 191 ? -15.391 19.875 -1.527 1 91.25 191 TYR B N 1
ATOM 4855 C CA . TYR B 1 191 ? -16.453 19.094 -0.91 1 91.25 191 TYR B CA 1
ATOM 4856 C C . TYR B 1 191 ? -17.344 19.984 -0.04 1 91.25 191 TYR B C 1
ATOM 4858 O O . TYR B 1 191 ? -18.5 19.641 0.219 1 91.25 191 TYR B O 1
ATOM 4866 N N . GLU B 1 192 ? -16.828 21.141 0.422 1 90.75 192 GLU B N 1
ATOM 4867 C CA . GLU B 1 192 ? -17.594 21.969 1.342 1 90.75 192 GLU B CA 1
ATOM 4868 C C . GLU B 1 192 ? -17.734 23.406 0.811 1 90.75 192 GLU B C 1
ATOM 4870 O O . GLU B 1 192 ? -17.953 24.344 1.583 1 90.75 192 GLU B O 1
ATOM 4875 N N . TYR B 1 193 ? -17.625 23.625 -0.46 1 86.44 193 TYR B N 1
ATOM 4876 C CA . TYR B 1 193 ? -17.609 24.938 -1.082 1 86.44 193 TYR B CA 1
ATOM 4877 C C . TYR B 1 193 ? -18.875 25.719 -0.742 1 86.44 193 TYR B C 1
ATOM 4879 O O . TYR B 1 193 ? -18.828 26.906 -0.442 1 86.44 193 TYR B O 1
ATOM 4887 N N . ILE B 1 194 ? -20.016 25.031 -0.744 1 85.56 194 ILE B N 1
ATOM 4888 C CA . ILE B 1 194 ? -21.312 25.672 -0.59 1 85.56 194 ILE B CA 1
ATOM 4889 C C . ILE B 1 194 ? -21.438 26.266 0.81 1 85.56 194 ILE B C 1
ATOM 4891 O O . ILE B 1 194 ? -22.062 27.312 0.994 1 85.56 194 ILE B O 1
ATOM 4895 N N . SER B 1 195 ? -20.766 25.672 1.714 1 89.81 195 SER B N 1
ATOM 4896 C CA . SER B 1 195 ? -20.891 26.109 3.105 1 89.81 195 SER B CA 1
ATOM 4897 C C . SER B 1 195 ? -19.875 27.203 3.434 1 89.81 195 SER B C 1
ATOM 4899 O O . SER B 1 195 ? -19.922 27.781 4.52 1 89.81 195 SER B O 1
ATOM 4901 N N . LEU B 1 196 ? -19 27.578 2.49 1 93.19 196 LEU B N 1
ATOM 4902 C CA . LEU B 1 196 ? -17.922 28.531 2.758 1 93.19 196 LEU B CA 1
ATOM 4903 C C . LEU B 1 196 ? -18.344 29.953 2.404 1 93.19 196 LEU B C 1
ATOM 4905 O O . LEU B 1 196 ? -19 30.172 1.377 1 93.19 196 LEU B O 1
ATOM 4909 N N . ASN B 1 197 ? -18.062 30.875 3.289 1 94.31 197 ASN B N 1
ATOM 4910 C CA . ASN B 1 197 ? -18.25 32.281 2.977 1 94.31 197 ASN B CA 1
ATOM 4911 C C . ASN B 1 197 ? -17.031 32.875 2.273 1 94.31 197 ASN B C 1
ATOM 4913 O O . ASN B 1 197 ? -16.031 32.188 2.074 1 94.31 197 ASN B O 1
ATOM 4917 N N . LYS B 1 198 ? -17.125 34.125 1.903 1 94.69 198 LYS B N 1
ATOM 4918 C CA . LYS B 1 198 ? -16.078 34.75 1.118 1 94.69 198 LYS B CA 1
ATOM 4919 C C . LYS B 1 198 ? -14.766 34.812 1.899 1 94.69 198 LYS B C 1
ATOM 4921 O O . LYS B 1 198 ? -13.695 34.531 1.35 1 94.69 198 LYS B O 1
ATOM 4926 N N . THR B 1 199 ? -14.852 35.188 3.152 1 95.06 199 THR B N 1
ATOM 4927 C CA . THR B 1 199 ? -13.672 35.281 3.996 1 95.06 199 THR B CA 1
ATOM 4928 C C . THR B 1 199 ? -12.992 33.938 4.137 1 95.06 199 THR B C 1
ATOM 4930 O O . THR B 1 199 ? -11.766 33.844 4.082 1 95.06 199 THR B O 1
ATOM 4933 N N . GLN B 1 200 ? -13.758 32.906 4.273 1 94.81 200 GLN B N 1
ATOM 4934 C CA . GLN B 1 200 ? -13.227 31.547 4.418 1 94.81 200 GLN B CA 1
ATOM 4935 C C . GLN B 1 200 ? -12.547 31.078 3.135 1 94.81 200 GLN B C 1
ATOM 4937 O O . GLN B 1 200 ? -11.523 30.391 3.184 1 94.81 200 GLN B O 1
ATOM 4942 N N . ILE B 1 201 ? -13.094 31.516 2.078 1 95.5 201 ILE B N 1
ATOM 4943 C CA . ILE B 1 201 ? -12.516 31.141 0.789 1 95.5 201 ILE B CA 1
ATOM 4944 C C . ILE B 1 201 ? -11.156 31.828 0.618 1 95.5 201 ILE B C 1
ATOM 4946 O O . ILE B 1 201 ? -10.188 31.188 0.185 1 95.5 201 ILE B O 1
ATOM 4950 N N . ILE B 1 202 ? -11.094 33.062 0.979 1 95.56 202 ILE B N 1
ATOM 4951 C CA . ILE B 1 202 ? -9.844 33.812 0.872 1 95.56 202 ILE B CA 1
ATOM 4952 C C . ILE B 1 202 ? -8.789 33.188 1.776 1 95.56 202 ILE B C 1
ATOM 4954 O O . ILE B 1 202 ? -7.641 33 1.363 1 95.56 202 ILE B O 1
ATOM 4958 N N . LEU B 1 203 ? -9.164 32.844 2.963 1 96.19 203 LEU B N 1
ATOM 4959 C CA . LEU B 1 203 ? -8.242 32.188 3.904 1 96.19 203 LEU B CA 1
ATOM 4960 C C . LEU B 1 203 ? -7.77 30.844 3.381 1 96.19 203 LEU B C 1
ATOM 4962 O O . LEU B 1 203 ? -6.613 30.469 3.588 1 96.19 203 LEU B O 1
ATOM 4966 N N . LEU B 1 204 ? -8.648 30.203 2.77 1 96.69 204 LEU B N 1
ATOM 4967 C CA . LEU B 1 204 ? -8.312 28.906 2.201 1 96.69 204 LEU B CA 1
ATOM 4968 C C . LEU B 1 204 ? -7.297 29.047 1.076 1 96.69 204 LEU B C 1
ATOM 4970 O O . LEU B 1 204 ? -6.344 28.266 0.995 1 96.69 204 LEU B O 1
ATOM 4974 N N . ILE B 1 205 ? -7.504 29.969 0.255 1 94.75 205 ILE B N 1
ATOM 4975 C CA . ILE B 1 205 ? -6.598 30.219 -0.864 1 94.75 205 ILE B CA 1
ATOM 4976 C C . ILE B 1 205 ? -5.23 30.641 -0.339 1 94.75 205 ILE B C 1
ATOM 4978 O O . ILE B 1 205 ? -4.195 30.172 -0.825 1 94.75 205 ILE B O 1
ATOM 4982 N N . LEU B 1 206 ? -5.262 31.469 0.633 1 96.62 206 LEU B N 1
ATOM 4983 C CA . LEU B 1 206 ? -4.012 31.891 1.263 1 96.62 206 LEU B CA 1
ATOM 4984 C C . LEU B 1 206 ? -3.279 30.703 1.862 1 96.62 206 LEU B C 1
ATOM 4986 O O . LEU B 1 206 ? -2.064 30.562 1.705 1 96.62 206 LEU B O 1
ATOM 4990 N N . ASN B 1 207 ? -4.027 29.906 2.574 1 97.56 207 ASN B N 1
ATOM 4991 C CA . ASN B 1 207 ? -3.459 28.703 3.162 1 97.56 207 ASN B CA 1
ATOM 4992 C C . ASN B 1 207 ? -2.871 27.781 2.094 1 97.56 207 ASN B C 1
ATOM 4994 O O . ASN B 1 207 ? -1.806 27.188 2.291 1 97.56 207 ASN B O 1
ATOM 4998 N N . LEU B 1 208 ? -3.543 27.672 1.012 1 95.19 208 LEU B N 1
ATOM 4999 C CA . LEU B 1 208 ? -3.084 26.844 -0.103 1 95.19 208 LEU B CA 1
ATOM 5000 C C . LEU B 1 208 ? -1.764 27.375 -0.658 1 95.19 208 LEU B C 1
ATOM 5002 O O . LEU B 1 208 ? -0.82 26.609 -0.859 1 95.19 208 LEU B O 1
ATOM 5006 N N . ILE B 1 209 ? -1.658 28.609 -0.864 1 92.94 209 ILE B N 1
ATOM 5007 C CA . ILE B 1 209 ? -0.46 29.234 -1.415 1 92.94 209 ILE B CA 1
ATOM 5008 C C . ILE B 1 209 ? 0.709 29.047 -0.451 1 92.94 209 ILE B C 1
ATOM 5010 O O . ILE B 1 209 ? 1.802 28.656 -0.861 1 92.94 209 ILE B O 1
ATOM 5014 N N . LEU B 1 210 ? 0.453 29.312 0.798 1 94.5 210 LEU B N 1
ATOM 5015 C CA . LEU B 1 210 ? 1.494 29.156 1.81 1 94.5 210 LEU B CA 1
ATOM 5016 C C . LEU B 1 210 ? 1.951 27.719 1.915 1 94.5 210 LEU B C 1
ATOM 5018 O O . LEU B 1 210 ? 3.135 27.438 2.135 1 94.5 210 LEU B O 1
ATOM 5022 N N . SER B 1 211 ? 0.994 26.812 1.776 1 94.88 211 SER B N 1
ATOM 5023 C CA . SER B 1 211 ? 1.317 25.391 1.872 1 94.88 211 SER B CA 1
ATOM 5024 C C . SER B 1 211 ? 2.154 24.938 0.682 1 94.88 211 SER B C 1
ATOM 5026 O O . SER B 1 211 ? 2.996 24.047 0.813 1 94.88 211 SER B O 1
ATOM 5028 N N . ILE B 1 212 ? 1.937 25.5 -0.433 1 91.06 212 ILE B N 1
ATOM 5029 C CA . ILE B 1 212 ? 2.74 25.188 -1.61 1 91.06 212 ILE B CA 1
ATOM 5030 C C . ILE B 1 212 ? 4.184 25.641 -1.378 1 91.06 212 ILE B C 1
ATOM 5032 O O . ILE B 1 212 ? 5.125 24.922 -1.732 1 91.06 212 ILE B O 1
ATOM 5036 N N . ILE B 1 213 ? 4.312 26.734 -0.758 1 88.44 213 ILE B N 1
ATOM 5037 C CA . ILE B 1 213 ? 5.645 27.25 -0.444 1 88.44 213 ILE B CA 1
ATOM 5038 C C . ILE B 1 213 ? 6.352 26.297 0.512 1 88.44 213 ILE B C 1
ATOM 5040 O O . ILE B 1 213 ? 7.516 25.938 0.303 1 88.44 213 ILE B O 1
ATOM 5044 N N . MET B 1 214 ? 5.645 25.875 1.519 1 90.5 214 MET B N 1
ATOM 5045 C CA . MET B 1 214 ? 6.211 24.906 2.461 1 90.5 214 MET B CA 1
ATOM 5046 C C . MET B 1 214 ? 6.605 23.609 1.751 1 90.5 214 MET B C 1
ATOM 5048 O O . MET B 1 214 ? 7.668 23.062 2.014 1 90.5 214 MET B O 1
ATOM 5052 N N . PHE B 1 215 ? 5.762 23.188 0.88 1 90.38 215 PHE B N 1
ATOM 5053 C CA . PHE B 1 215 ? 5.969 21.969 0.106 1 90.38 215 PHE B CA 1
ATOM 5054 C C . PHE B 1 215 ? 7.238 22.062 -0.728 1 90.38 215 PHE B C 1
ATOM 5056 O O . PHE B 1 215 ? 8.039 21.125 -0.757 1 90.38 215 PHE B O 1
ATOM 5063 N N . TYR B 1 216 ? 7.543 23.219 -1.265 1 84.81 216 TYR B N 1
ATOM 5064 C CA . TYR B 1 216 ? 8.711 23.438 -2.107 1 84.81 216 TYR B CA 1
ATOM 5065 C C . TYR B 1 216 ? 9.977 23.547 -1.265 1 84.81 216 TYR B C 1
ATOM 5067 O O . TYR B 1 216 ? 11.031 23.047 -1.652 1 84.81 216 TYR B O 1
ATOM 5075 N N . LEU B 1 217 ? 9.828 24.172 -0.174 1 82.62 217 LEU B N 1
ATOM 5076 C CA . LEU B 1 217 ? 10.977 24.406 0.69 1 82.62 217 LEU B CA 1
ATOM 5077 C C . LEU B 1 217 ? 11.508 23.078 1.244 1 82.62 217 LEU B C 1
ATOM 5079 O O . LEU B 1 217 ? 12.727 22.906 1.393 1 82.62 217 LEU B O 1
ATOM 5083 N N . GLY B 1 218 ? 10.586 22.203 1.527 1 83.94 218 GLY B N 1
ATOM 5084 C CA . GLY B 1 218 ? 11.008 20.906 2.041 1 83.94 218 GLY B CA 1
ATOM 5085 C C . GLY B 1 218 ? 11.492 19.969 0.956 1 83.94 218 GLY B C 1
ATOM 5086 O O . GLY B 1 218 ? 12.445 19.219 1.159 1 83.94 218 GLY B O 1
ATOM 5087 N N . ALA B 1 219 ? 10.836 19.875 -0.116 1 80.25 219 ALA B N 1
ATOM 5088 C CA . ALA B 1 219 ? 11.195 19.188 -1.349 1 80.25 219 ALA B CA 1
ATOM 5089 C C . ALA B 1 219 ? 11.469 17.703 -1.085 1 80.25 219 ALA B C 1
ATOM 5091 O O . ALA B 1 219 ? 12.492 17.172 -1.526 1 80.25 219 ALA B O 1
ATOM 5092 N N . SER B 1 220 ? 10.578 17.078 -0.344 1 81.56 220 SER B N 1
ATOM 5093 C CA . SER B 1 220 ? 10.703 15.648 -0.088 1 81.56 220 SER B CA 1
ATOM 5094 C C . SER B 1 220 ? 9.984 14.828 -1.157 1 81.56 220 SER B C 1
ATOM 5096 O O . SER B 1 220 ? 8.891 15.195 -1.596 1 81.56 220 SER B O 1
ATOM 5098 N N . ARG B 1 221 ? 10.594 13.758 -1.603 1 78.69 221 ARG B N 1
ATOM 5099 C CA . ARG B 1 221 ? 9.969 12.852 -2.566 1 78.69 221 ARG B CA 1
ATOM 5100 C C . ARG B 1 221 ? 8.742 12.172 -1.969 1 78.69 221 ARG B C 1
ATOM 5102 O O . ARG B 1 221 ? 7.746 11.969 -2.658 1 78.69 221 ARG B O 1
ATOM 5109 N N . GLY B 1 222 ? 8.852 11.852 -0.708 1 85.69 222 GLY B N 1
ATOM 5110 C CA . GLY B 1 222 ? 7.727 11.219 -0.033 1 85.69 222 GLY B CA 1
ATOM 5111 C C . GLY B 1 222 ? 6.488 12.094 0.01 1 85.69 222 GLY B C 1
ATOM 5112 O O . GLY B 1 222 ? 5.367 11.602 -0.126 1 85.69 222 GLY B O 1
ATOM 5113 N N . SER B 1 223 ? 6.711 13.398 0.134 1 89.5 223 SER B N 1
ATOM 5114 C CA . SER B 1 223 ? 5.57 14.305 0.207 1 89.5 223 SER B CA 1
ATOM 5115 C C . SER B 1 223 ? 4.875 14.43 -1.145 1 89.5 223 SER B C 1
ATOM 5117 O O . SER B 1 223 ? 3.666 14.664 -1.207 1 89.5 223 SER B O 1
ATOM 5119 N N . VAL B 1 224 ? 5.648 14.273 -2.195 1 84.5 224 VAL B N 1
ATOM 5120 C CA . VAL B 1 224 ? 5.059 14.289 -3.529 1 84.5 224 VAL B CA 1
ATOM 5121 C C . VAL B 1 224 ? 4.121 13.086 -3.689 1 84.5 224 VAL B C 1
ATOM 5123 O O . VAL B 1 224 ? 2.998 13.234 -4.172 1 84.5 224 VAL B O 1
ATOM 5126 N N . VAL B 1 225 ? 4.59 11.93 -3.258 1 85.19 225 VAL B N 1
ATOM 5127 C CA . VAL B 1 225 ? 3.785 10.719 -3.326 1 85.19 225 VAL B CA 1
ATOM 5128 C C . VAL B 1 225 ? 2.529 10.883 -2.475 1 85.19 225 VAL B C 1
ATOM 5130 O O . VAL B 1 225 ? 1.429 10.523 -2.904 1 85.19 225 VAL B O 1
ATOM 5133 N N . ALA B 1 226 ? 2.725 11.43 -1.343 1 92.38 226 ALA B N 1
ATOM 5134 C CA . ALA B 1 226 ? 1.597 11.648 -0.44 1 92.38 226 ALA B CA 1
ATOM 5135 C C . ALA B 1 226 ? 0.554 12.562 -1.075 1 92.38 226 ALA B C 1
ATOM 5137 O O . ALA B 1 226 ? -0.648 12.305 -0.981 1 92.38 226 ALA B O 1
ATOM 5138 N N . LEU B 1 227 ? 1.026 13.602 -1.688 1 90.06 227 LEU B N 1
ATOM 5139 C CA . LEU B 1 227 ? 0.113 14.547 -2.326 1 90.06 227 LEU B CA 1
ATOM 5140 C C . LEU B 1 227 ? -0.618 13.891 -3.492 1 90.06 227 LEU B C 1
ATOM 5142 O O . LEU B 1 227 ? -1.833 14.039 -3.633 1 90.06 227 LEU B O 1
ATOM 5146 N N . LEU B 1 228 ? 0.091 13.148 -4.277 1 83.81 228 LEU B N 1
ATOM 5147 C CA . LEU B 1 228 ? -0.502 12.477 -5.43 1 83.81 228 LEU B CA 1
ATOM 5148 C C . LEU B 1 228 ? -1.592 11.508 -4.992 1 83.81 228 LEU B C 1
ATOM 5150 O O . LEU B 1 228 ? -2.678 11.477 -5.574 1 83.81 228 LEU B O 1
ATOM 5154 N N . LEU B 1 229 ? -1.299 10.742 -4.016 1 89.06 229 LEU B N 1
ATOM 5155 C CA . LEU B 1 229 ? -2.281 9.781 -3.535 1 89.06 229 LEU B CA 1
ATOM 5156 C C . LEU B 1 229 ? -3.477 10.484 -2.906 1 89.06 229 LEU B C 1
ATOM 5158 O O . LEU B 1 229 ? -4.609 10.008 -3.008 1 89.06 229 LEU B O 1
ATOM 5162 N N . SER B 1 230 ? -3.18 11.586 -2.244 1 92.44 230 SER B N 1
ATOM 5163 C CA . SER B 1 230 ? -4.273 12.367 -1.672 1 92.44 230 SER B CA 1
ATOM 5164 C C . SER B 1 230 ? -5.211 12.883 -2.758 1 92.44 230 SER B C 1
ATOM 5166 O O . SER B 1 230 ? -6.434 12.875 -2.588 1 92.44 230 SER B O 1
ATOM 5168 N N . LEU B 1 231 ? -4.641 13.32 -3.824 1 86.38 231 LEU B N 1
ATOM 5169 C CA . LEU B 1 231 ? -5.453 13.805 -4.934 1 86.38 231 LEU B CA 1
ATOM 5170 C C . LEU B 1 231 ? -6.281 12.672 -5.535 1 86.38 231 LEU B C 1
ATOM 5172 O O . LEU B 1 231 ? -7.438 12.875 -5.91 1 86.38 231 LEU B O 1
ATOM 5176 N N . LEU B 1 232 ? -5.727 11.539 -5.555 1 85.38 232 LEU B N 1
ATOM 5177 C CA . LEU B 1 232 ? -6.453 10.375 -6.051 1 85.38 232 LEU B CA 1
ATOM 5178 C C . LEU B 1 232 ? -7.637 10.047 -5.141 1 85.38 232 LEU B C 1
ATOM 5180 O O . LEU B 1 232 ? -8.719 9.703 -5.621 1 85.38 232 LEU B O 1
ATOM 5184 N N . ILE B 1 233 ? -7.391 10.133 -3.947 1 91.06 233 ILE B N 1
ATOM 5185 C CA . ILE B 1 233 ? -8.438 9.859 -2.973 1 91.06 233 ILE B CA 1
ATOM 5186 C C . ILE B 1 233 ? -9.578 10.859 -3.148 1 91.06 233 ILE B C 1
ATOM 5188 O O . ILE B 1 233 ? -10.758 10.484 -3.127 1 91.06 233 ILE B O 1
ATOM 5192 N N . LEU B 1 234 ? -9.258 12.102 -3.348 1 89.75 234 LEU B N 1
ATOM 5193 C CA . LEU B 1 234 ? -10.266 13.141 -3.543 1 89.75 234 LEU B CA 1
ATOM 5194 C C . LEU B 1 234 ? -11.086 12.867 -4.805 1 89.75 234 LEU B C 1
ATOM 5196 O O . LEU B 1 234 ? -12.297 13.062 -4.816 1 89.75 234 LEU B O 1
ATOM 5200 N N . PHE B 1 235 ? -10.406 12.422 -5.793 1 83.62 235 PHE B N 1
ATOM 5201 C CA . PHE B 1 235 ? -11.086 12.086 -7.039 1 83.62 235 PHE B CA 1
ATOM 5202 C C . PHE B 1 235 ? -12.016 10.891 -6.848 1 83.62 235 PHE B C 1
ATOM 5204 O O . PHE B 1 235 ? -13.148 10.891 -7.336 1 83.62 235 PHE B O 1
ATOM 5211 N N . PHE B 1 236 ? -11.539 9.984 -6.129 1 83.81 236 PHE B N 1
ATOM 5212 C CA . PHE B 1 236 ? -12.25 8.719 -5.949 1 83.81 236 PHE B CA 1
ATOM 5213 C C . PHE B 1 236 ? -13.555 8.938 -5.199 1 83.81 236 PHE B C 1
ATOM 5215 O O . PHE B 1 236 ? -14.586 8.359 -5.559 1 83.81 236 PHE B O 1
ATOM 5222 N N . TYR B 1 237 ? -13.602 9.688 -4.215 1 89.38 237 TYR B N 1
ATOM 5223 C CA . TYR B 1 237 ? -14.789 9.836 -3.381 1 89.38 237 TYR B CA 1
ATOM 5224 C C . TYR B 1 237 ? -15.688 10.938 -3.916 1 89.38 237 TYR B C 1
ATOM 5226 O O . TYR B 1 237 ? -16.812 11.125 -3.43 1 89.38 237 TYR B O 1
ATOM 5234 N N . GLY B 1 238 ? -15.18 11.648 -4.883 1 86 238 GLY B N 1
ATOM 5235 C CA . GLY B 1 238 ? -15.961 12.75 -5.418 1 86 238 GLY B CA 1
ATOM 5236 C C . GLY B 1 238 ? -17.094 12.289 -6.312 1 86 238 GLY B C 1
ATOM 5237 O O . GLY B 1 238 ? -17 11.258 -6.98 1 86 238 GLY B O 1
ATOM 5238 N N . ASN B 1 239 ? -18.188 13.016 -6.18 1 81.31 239 ASN B N 1
ATOM 5239 C CA . ASN B 1 239 ? -19.25 12.797 -7.148 1 81.31 239 ASN B CA 1
ATOM 5240 C C . ASN B 1 239 ? -18.875 13.344 -8.523 1 81.31 239 ASN B C 1
ATOM 5242 O O . ASN B 1 239 ? -17.766 13.836 -8.719 1 81.31 239 ASN B O 1
ATOM 5246 N N . ARG B 1 240 ? -19.734 13.203 -9.477 1 77.94 240 ARG B N 1
ATOM 5247 C CA . ARG B 1 240 ? -19.453 13.594 -10.852 1 77.94 240 ARG B CA 1
ATOM 5248 C C . ARG B 1 240 ? -19.047 15.062 -10.93 1 77.94 240 ARG B C 1
ATOM 5250 O O . ARG B 1 240 ? -18.094 15.414 -11.625 1 77.94 240 ARG B O 1
ATOM 5257 N N . LYS B 1 241 ? -19.766 15.875 -10.25 1 82.38 241 LYS B N 1
ATOM 5258 C CA . LYS B 1 241 ? -19.469 17.312 -10.25 1 82.38 241 LYS B CA 1
ATOM 5259 C C . LYS B 1 241 ? -18.078 17.578 -9.672 1 82.38 241 LYS B C 1
ATOM 5261 O O . LYS B 1 241 ? -17.312 18.359 -10.234 1 82.38 241 LYS B O 1
ATOM 5266 N N . ILE B 1 242 ? -17.781 16.938 -8.664 1 83.75 242 ILE B N 1
ATOM 5267 C CA . ILE B 1 242 ? -16.5 17.109 -7.988 1 83.75 242 ILE B CA 1
ATOM 5268 C C . ILE B 1 242 ? -15.375 16.578 -8.883 1 83.75 242 ILE B C 1
ATOM 5270 O O . ILE B 1 242 ? -14.305 17.188 -8.977 1 83.75 242 ILE B O 1
ATOM 5274 N N . ARG B 1 243 ? -15.602 15.492 -9.5 1 78.75 243 ARG B N 1
ATOM 5275 C CA . ARG B 1 243 ? -14.602 14.898 -10.375 1 78.75 243 ARG B CA 1
ATOM 5276 C C . ARG B 1 243 ? -14.281 15.82 -11.547 1 78.75 243 ARG B C 1
ATOM 5278 O O . ARG B 1 243 ? -13.117 15.953 -11.938 1 78.75 243 ARG B O 1
ATOM 5285 N N . VAL B 1 244 ? -15.258 16.438 -12.094 1 76.94 244 VAL B N 1
ATOM 5286 C CA . VAL B 1 244 ? -15.055 17.375 -13.188 1 76.94 244 VAL B CA 1
ATOM 5287 C C . VAL B 1 244 ? -14.281 18.594 -12.688 1 76.94 244 VAL B C 1
ATOM 5289 O O . VAL B 1 244 ? -13.312 19.031 -13.32 1 76.94 244 VAL B O 1
ATOM 5292 N N . LYS B 1 245 ? -14.719 19.062 -11.562 1 79.5 245 LYS B N 1
ATOM 5293 C CA . LYS B 1 245 ? -14.016 20.188 -10.969 1 79.5 245 LYS B CA 1
ATOM 5294 C C . LYS B 1 245 ? -12.562 19.828 -10.656 1 79.5 245 LYS B C 1
ATOM 5296 O O . LYS B 1 245 ? -11.664 20.656 -10.836 1 79.5 245 LYS B O 1
ATOM 5301 N N . PHE B 1 246 ? -12.438 18.641 -10.234 1 77.75 246 PHE B N 1
ATOM 5302 C CA . PHE B 1 246 ? -11.102 18.141 -9.898 1 77.75 246 PHE B CA 1
ATOM 5303 C C . PHE B 1 246 ? -10.203 18.141 -11.133 1 77.75 246 PHE B C 1
ATOM 5305 O O . PHE B 1 246 ? -9.039 18.562 -11.055 1 77.75 246 PHE B O 1
ATOM 5312 N N . LEU B 1 247 ? -10.68 17.672 -12.18 1 72.25 247 LEU B N 1
ATOM 5313 C CA . LEU B 1 247 ? -9.906 17.625 -13.422 1 72.25 247 LEU B CA 1
ATOM 5314 C C . LEU B 1 247 ? -9.516 19.031 -13.867 1 72.25 247 LEU B C 1
ATOM 5316 O O . LEU B 1 247 ? -8.383 19.25 -14.305 1 72.25 247 LEU B O 1
ATOM 5320 N N . PHE B 1 248 ? -10.367 19.969 -13.625 1 72.31 248 PHE B N 1
ATOM 5321 C CA . PHE B 1 248 ? -10.094 21.359 -13.984 1 72.31 248 PHE B CA 1
ATOM 5322 C C . PHE B 1 248 ? -9.039 21.953 -13.062 1 72.31 248 PHE B C 1
ATOM 5324 O O . PHE B 1 248 ? -8.109 22.609 -13.523 1 72.31 248 PHE B O 1
ATOM 5331 N N . VAL B 1 249 ? -9.227 21.688 -11.789 1 72.31 249 VAL B N 1
ATOM 5332 C CA . VAL B 1 249 ? -8.273 22.188 -10.805 1 72.31 249 VAL B CA 1
ATOM 5333 C C . VAL B 1 249 ? -6.91 21.547 -11.031 1 72.31 249 VAL B C 1
ATOM 5335 O O . VAL B 1 249 ? -5.875 22.203 -10.93 1 72.31 249 VAL B O 1
ATOM 5338 N N . GLY B 1 250 ? -6.941 20.312 -11.359 1 72.81 250 GLY B N 1
ATOM 5339 C CA . GLY B 1 250 ? -5.699 19.609 -11.633 1 72.81 250 GLY B CA 1
ATOM 5340 C C . GLY B 1 250 ? -4.957 20.141 -12.836 1 72.81 250 GLY B C 1
ATOM 5341 O O . GLY B 1 250 ? -3.732 20.281 -12.812 1 72.81 250 GLY B O 1
ATOM 5342 N N . LEU B 1 251 ? -5.648 20.484 -13.836 1 68.12 251 LEU B N 1
ATOM 5343 C CA . LEU B 1 251 ? -5.066 21 -15.07 1 68.12 251 LEU B CA 1
ATOM 5344 C C . LEU B 1 251 ? -4.379 22.328 -14.836 1 68.12 251 LEU B C 1
ATOM 5346 O O . LEU B 1 251 ? -3.371 22.641 -15.469 1 68.12 251 LEU B O 1
ATOM 5350 N N . ILE B 1 252 ? -4.898 22.984 -13.883 1 70.69 252 ILE B N 1
ATOM 5351 C CA . ILE B 1 252 ? -4.355 24.312 -13.602 1 70.69 252 ILE B CA 1
ATOM 5352 C C . ILE B 1 252 ? -3.287 24.219 -12.516 1 70.69 252 ILE B C 1
ATOM 5354 O O . ILE B 1 252 ? -2.217 24.812 -12.625 1 70.69 252 ILE B O 1
ATOM 5358 N N . PHE B 1 253 ? -3.607 23.406 -11.555 1 75.75 253 PHE B N 1
ATOM 5359 C CA . PHE B 1 253 ? -2.789 23.344 -10.352 1 75.75 253 PHE B CA 1
ATOM 5360 C C . PHE B 1 253 ? -1.458 22.672 -10.633 1 75.75 253 PHE B C 1
ATOM 5362 O O . PHE B 1 253 ? -0.409 23.125 -10.172 1 75.75 253 PHE B O 1
ATOM 5369 N N . PHE B 1 254 ? -1.445 21.734 -11.445 1 74.31 254 PHE B N 1
ATOM 5370 C CA . PHE B 1 254 ? -0.246 20.922 -11.641 1 74.31 254 PHE B CA 1
ATOM 5371 C C . PHE B 1 254 ? 0.825 21.719 -12.383 1 74.31 254 PHE B C 1
ATOM 5373 O O . PHE B 1 254 ? 1.992 21.719 -11.984 1 74.31 254 PHE B O 1
ATOM 5380 N N . PRO B 1 255 ? 0.48 22.391 -13.453 1 71.5 255 PRO B N 1
ATOM 5381 C CA . PRO B 1 255 ? 1.501 23.219 -14.102 1 71.5 255 PRO B CA 1
ATOM 5382 C C . PRO B 1 255 ? 2.059 24.297 -13.172 1 71.5 255 PRO B C 1
ATOM 5384 O O . PRO B 1 255 ? 3.256 24.594 -13.211 1 71.5 255 PRO B O 1
ATOM 5387 N N . ILE B 1 256 ? 1.227 24.734 -12.352 1 72.56 256 ILE B N 1
ATOM 5388 C CA . ILE B 1 256 ? 1.647 25.766 -11.406 1 72.56 256 ILE B CA 1
ATOM 5389 C C . ILE B 1 256 ? 2.615 25.172 -10.391 1 72.56 256 ILE B C 1
ATOM 5391 O O . ILE B 1 256 ? 3.619 25.797 -10.031 1 72.56 256 ILE B O 1
ATOM 5395 N N . LEU B 1 257 ? 2.271 24 -9.969 1 76.5 257 LEU B N 1
ATOM 5396 C CA . LEU B 1 257 ? 3.131 23.312 -9.016 1 76.5 257 LEU B CA 1
ATOM 5397 C C . LEU B 1 257 ? 4.508 23.047 -9.617 1 76.5 257 LEU B C 1
ATOM 5399 O O . LEU B 1 257 ? 5.527 23.25 -8.953 1 76.5 257 LEU B O 1
ATOM 5403 N N . ILE B 1 258 ? 4.574 22.719 -10.82 1 73 258 ILE B N 1
ATOM 5404 C CA . ILE B 1 258 ? 5.836 22.406 -11.477 1 73 258 ILE B CA 1
ATOM 5405 C C . ILE B 1 258 ? 6.609 23.688 -11.742 1 73 258 ILE B C 1
ATOM 5407 O O . ILE B 1 258 ? 7.809 23.766 -11.461 1 73 258 ILE B O 1
ATOM 5411 N N . ALA B 1 259 ? 5.914 24.641 -12.312 1 71.56 259 ALA B N 1
ATOM 5412 C CA . ALA B 1 259 ? 6.547 25.922 -12.602 1 71.56 259 ALA B CA 1
ATOM 5413 C C . ALA B 1 259 ? 7.121 26.547 -11.336 1 71.56 259 ALA B C 1
ATOM 5415 O O . ALA B 1 259 ? 8.219 27.109 -11.359 1 71.56 259 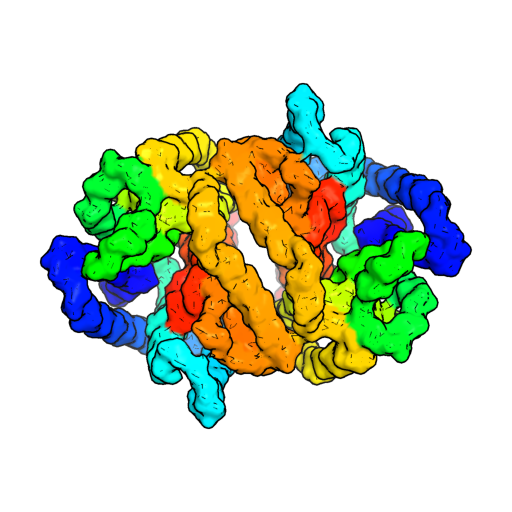ALA B O 1
ATOM 5416 N N . GLY B 1 260 ? 6.324 26.391 -10.289 1 72.19 260 GLY B N 1
ATOM 5417 C CA . GLY B 1 260 ? 6.797 26.922 -9.023 1 72.19 260 GLY B CA 1
ATOM 5418 C C . GLY B 1 260 ? 8.039 26.219 -8.508 1 72.19 260 GLY B C 1
ATOM 5419 O O . GLY B 1 260 ? 8.953 26.875 -7.984 1 72.19 260 GLY B O 1
ATOM 5420 N N . ALA B 1 261 ? 8.078 24.984 -8.672 1 72.38 261 ALA B N 1
ATOM 5421 C CA . ALA B 1 261 ? 9.242 24.219 -8.242 1 72.38 261 ALA B CA 1
ATOM 5422 C C . ALA B 1 261 ? 10.484 24.625 -9.023 1 72.38 261 ALA B C 1
ATOM 5424 O O . ALA B 1 261 ? 11.57 24.766 -8.453 1 72.38 261 ALA B O 1
ATOM 5425 N N . ILE B 1 262 ? 10.32 24.812 -10.281 1 67.31 262 ILE B N 1
ATOM 5426 C CA . ILE B 1 262 ? 11.422 25.203 -11.148 1 67.31 262 ILE B CA 1
ATOM 5427 C C . ILE B 1 262 ? 11.898 26.609 -10.766 1 67.31 262 ILE B C 1
ATOM 5429 O O . ILE B 1 262 ? 13.102 26.844 -10.617 1 67.31 262 ILE B O 1
ATOM 5433 N N . LYS B 1 263 ? 11.023 27.5 -10.648 1 67.81 263 LYS B N 1
ATOM 5434 C CA . LYS B 1 263 ? 11.352 28.891 -10.352 1 67.81 263 LYS B CA 1
ATOM 5435 C C . LYS B 1 263 ? 12.047 29.016 -9 1 67.81 263 LYS B C 1
ATOM 5437 O O . LYS B 1 263 ? 12.977 29.812 -8.844 1 67.81 263 LYS B O 1
ATOM 5442 N N . MET B 1 264 ? 11.57 28.203 -8.102 1 66.75 264 MET B N 1
ATOM 5443 C CA . MET B 1 264 ? 12.125 28.281 -6.75 1 66.75 264 MET B CA 1
ATOM 5444 C C . MET B 1 264 ? 13.375 27.422 -6.625 1 66.75 264 MET B C 1
ATOM 5446 O O . MET B 1 264 ? 14.062 27.469 -5.605 1 66.75 264 MET B O 1
ATOM 5450 N N . GLY B 1 265 ? 13.727 26.75 -7.668 1 60.22 265 GLY B N 1
ATOM 5451 C CA . GLY B 1 265 ? 14.875 25.875 -7.629 1 60.22 265 GLY B CA 1
ATOM 5452 C C . GLY B 1 265 ? 14.68 24.688 -6.695 1 60.22 265 GLY B C 1
ATOM 5453 O O . GLY B 1 265 ? 15.648 24.156 -6.148 1 60.22 265 GLY B O 1
ATOM 5454 N N . SER B 1 266 ? 13.492 24.453 -6.523 1 61.09 266 SER B N 1
ATOM 5455 C CA . SER B 1 266 ? 13.18 23.359 -5.602 1 61.09 266 SER B CA 1
ATOM 5456 C C . SER B 1 266 ? 13.586 22.016 -6.18 1 61.09 266 SER B C 1
ATOM 5458 O O . SER B 1 266 ? 13.438 21.781 -7.379 1 61.09 266 SER B O 1
ATOM 5460 N N . ALA B 1 267 ? 14.227 21.25 -5.32 1 61.56 267 ALA B N 1
ATOM 5461 C CA . ALA B 1 267 ? 14.688 19.938 -5.738 1 61.56 267 ALA B CA 1
ATOM 5462 C C . ALA B 1 267 ? 13.562 18.906 -5.633 1 61.56 267 ALA B C 1
ATOM 5464 O O . ALA B 1 267 ? 13.812 17.703 -5.656 1 61.56 267 ALA B O 1
ATOM 5465 N N . VAL B 1 268 ? 12.383 19.516 -5.422 1 61.34 268 VAL B N 1
ATOM 5466 C CA . VAL B 1 268 ? 11.281 18.578 -5.164 1 61.34 268 VAL B CA 1
ATOM 5467 C C . VAL B 1 268 ? 11.102 17.656 -6.367 1 61.34 268 VAL B C 1
ATOM 5469 O O . VAL B 1 268 ? 10.789 16.469 -6.203 1 61.34 268 VAL B O 1
ATOM 5472 N N . PHE B 1 269 ? 11.297 18.234 -7.57 1 56.91 269 PHE B N 1
ATOM 5473 C CA . PHE B 1 269 ? 11.086 17.438 -8.773 1 56.91 269 PHE B CA 1
ATOM 5474 C C . PHE B 1 269 ? 12.406 17.172 -9.492 1 56.91 269 PHE B C 1
ATOM 5476 O O . PHE B 1 269 ? 12.414 16.672 -10.617 1 56.91 269 PHE B O 1
ATOM 5483 N N . THR B 1 270 ? 13.539 17.812 -9.164 1 54.94 270 THR B N 1
ATOM 5484 C CA . THR B 1 270 ? 14.789 17.703 -9.898 1 54.94 270 THR B CA 1
ATOM 5485 C C . THR B 1 270 ? 15.773 16.797 -9.164 1 54.94 270 THR B C 1
ATOM 5487 O O . THR B 1 270 ? 15.648 16.594 -7.953 1 54.94 270 THR B O 1
ATOM 5490 N N . ARG B 1 271 ? 16.75 15.977 -10.055 1 45.81 271 ARG B N 1
ATOM 5491 C CA . ARG B 1 271 ? 17.891 15.102 -9.781 1 45.81 271 ARG B CA 1
ATOM 5492 C C . ARG B 1 271 ? 18.812 15.727 -8.742 1 45.81 271 ARG B C 1
ATOM 5494 O O . ARG B 1 271 ? 19.5 16.719 -9.023 1 45.81 271 ARG B O 1
ATOM 5501 N N . THR B 1 272 ? 18.594 16.094 -7.535 1 39.81 272 THR B N 1
ATOM 5502 C CA . THR B 1 272 ? 19.875 16.578 -7.039 1 39.81 272 THR B CA 1
ATOM 5503 C C . THR B 1 272 ? 20.984 15.555 -7.309 1 39.81 272 THR B C 1
ATOM 5505 O O . THR B 1 272 ? 20.969 14.453 -6.746 1 39.81 272 THR B O 1
ATOM 5508 N N . THR B 1 273 ? 21.406 15.375 -8.492 1 36.94 273 THR B N 1
ATOM 5509 C CA . THR B 1 273 ? 22.656 14.695 -8.828 1 36.94 273 THR B CA 1
ATOM 5510 C C . THR B 1 273 ? 23.578 14.641 -7.613 1 36.94 273 THR B C 1
ATOM 5512 O O . THR B 1 273 ? 24.391 13.719 -7.48 1 36.94 273 THR B O 1
ATOM 5515 N N . ASN B 1 274 ? 23.797 15.797 -7.008 1 35.59 274 ASN B N 1
ATOM 5516 C CA . ASN B 1 274 ? 24.766 15.859 -5.922 1 35.59 274 ASN B CA 1
ATOM 5517 C C . ASN B 1 274 ? 24.344 15.008 -4.734 1 35.59 274 ASN B C 1
ATOM 5519 O O . ASN B 1 274 ? 25 15.008 -3.693 1 35.59 274 ASN B O 1
ATOM 5523 N N . THR B 1 275 ? 23.156 14.633 -4.715 1 35.41 275 THR B N 1
ATOM 5524 C CA . THR B 1 275 ? 22.766 13.82 -3.572 1 35.41 275 THR B CA 1
ATOM 5525 C C . THR B 1 275 ? 23.266 12.383 -3.736 1 35.41 275 THR B C 1
ATOM 5527 O O . THR B 1 275 ? 22.906 11.5 -2.951 1 35.41 275 THR B O 1
ATOM 5530 N N . ILE B 1 276 ? 23.625 11.922 -4.844 1 35.03 276 ILE B N 1
ATOM 5531 C CA . ILE B 1 276 ? 24.469 10.734 -4.938 1 35.03 276 ILE B CA 1
ATOM 5532 C C . ILE B 1 276 ? 25.609 10.828 -3.926 1 35.03 276 ILE B C 1
ATOM 5534 O O . ILE B 1 276 ? 26.094 9.812 -3.426 1 35.03 276 ILE B O 1
ATOM 5538 N N . GLU B 1 277 ? 26.328 11.945 -3.92 1 33.91 277 GLU B N 1
ATOM 5539 C CA . GLU B 1 277 ? 27.469 12.07 -3.012 1 33.91 277 GLU B CA 1
ATOM 5540 C C . GLU B 1 277 ? 27.031 11.867 -1.562 1 33.91 277 GLU B C 1
ATOM 5542 O O . GLU B 1 277 ? 27.875 11.602 -0.694 1 33.91 277 GLU B O 1
ATOM 5547 N N . SER B 1 278 ? 25.844 12.57 -1.121 1 34.47 278 SER B N 1
ATOM 5548 C CA . SER B 1 278 ? 25.688 12.289 0.303 1 34.47 278 SER B CA 1
ATOM 5549 C C . SER B 1 278 ? 25.25 10.844 0.541 1 34.47 278 SER B C 1
ATOM 5551 O O . SER B 1 278 ? 24.422 10.312 -0.205 1 34.47 278 SER B O 1
ATOM 5553 N N . GLU B 1 279 ? 25.859 10 1.167 1 37.22 279 GLU B N 1
ATOM 5554 C CA . GLU B 1 279 ? 25.766 8.711 1.855 1 37.22 279 GLU B CA 1
ATOM 5555 C C . GLU B 1 279 ? 24.328 8.383 2.223 1 37.22 279 GLU B C 1
ATOM 5557 O O . GLU B 1 279 ? 24.047 7.305 2.76 1 37.22 279 GLU B O 1
ATOM 5562 N N . SER B 1 280 ? 23.266 9.305 2.018 1 38.44 280 SER B N 1
ATOM 5563 C CA . SER B 1 280 ? 21.969 9.203 2.688 1 38.44 280 SER B CA 1
ATOM 5564 C C . SER B 1 280 ? 21 8.352 1.881 1 38.44 280 SER B C 1
ATOM 5566 O O . SER B 1 280 ? 20.203 7.598 2.449 1 38.44 280 SER B O 1
ATOM 5568 N N . ILE B 1 281 ? 20.75 8.578 0.525 1 44.41 281 ILE B N 1
ATOM 5569 C CA . ILE B 1 281 ? 19.781 7.738 -0.177 1 44.41 281 ILE B CA 1
ATOM 5570 C C . ILE B 1 281 ? 20.281 6.293 -0.214 1 44.41 281 ILE B C 1
ATOM 5572 O O . ILE B 1 281 ? 19.516 5.359 0.049 1 44.41 281 ILE B O 1
ATOM 5576 N N . GLY B 1 282 ? 21.641 6.148 -0.755 1 49.62 282 GLY B N 1
ATOM 5577 C CA . GLY B 1 282 ? 22.312 4.871 -0.592 1 49.62 282 GLY B CA 1
ATOM 5578 C C . GLY B 1 282 ? 22.234 4.328 0.822 1 49.62 282 GLY B C 1
ATOM 5579 O O . GLY B 1 282 ? 22.391 3.125 1.04 1 49.62 282 GLY B O 1
ATOM 5580 N N . GLY B 1 283 ? 21.734 5.285 1.678 1 59.88 283 GLY B N 1
ATOM 5581 C CA . GLY B 1 283 ? 21.797 4.965 3.096 1 59.88 283 GLY B CA 1
ATOM 5582 C C . GLY B 1 283 ? 20.547 4.262 3.604 1 59.88 283 GLY B C 1
ATOM 5583 O O . GLY B 1 283 ? 20.641 3.342 4.422 1 59.88 283 GLY B O 1
ATOM 5584 N N . ARG B 1 284 ? 19.312 4.566 2.83 1 73.06 284 ARG B N 1
ATOM 5585 C CA . ARG B 1 284 ? 18.141 3.939 3.428 1 73.06 284 ARG B CA 1
ATOM 5586 C C . ARG B 1 284 ? 18 2.488 2.98 1 73.06 284 ARG B C 1
ATOM 5588 O O . ARG B 1 284 ? 17.484 1.649 3.721 1 73.06 284 ARG B O 1
ATOM 5595 N N . GLU B 1 285 ? 18.516 2.312 1.771 1 74.31 285 GLU B N 1
ATOM 5596 C CA . GLU B 1 285 ? 18.438 0.938 1.285 1 74.31 285 GLU B CA 1
ATOM 5597 C C . GLU B 1 285 ? 19.203 -0.017 2.195 1 74.31 285 GLU B C 1
ATOM 5599 O O . GLU B 1 285 ? 18.734 -1.131 2.461 1 74.31 285 GLU B O 1
ATOM 5604 N N . LYS B 1 286 ? 20.297 0.521 2.527 1 76.75 286 LYS B N 1
ATOM 5605 C CA . LYS B 1 286 ? 21.062 -0.295 3.463 1 76.75 286 LYS B CA 1
ATOM 5606 C C . LYS B 1 286 ? 20.312 -0.489 4.773 1 76.75 286 LYS B C 1
ATOM 5608 O O . LYS B 1 286 ? 20.297 -1.588 5.332 1 76.75 286 LYS B O 1
ATOM 5613 N N . PHE B 1 287 ? 19.609 0.578 5.195 1 83.75 287 PHE B N 1
ATOM 5614 C CA . PHE B 1 287 ? 18.828 0.49 6.418 1 83.75 287 PHE B CA 1
ATOM 5615 C C . PHE B 1 287 ? 17.672 -0.503 6.254 1 83.75 287 PHE B C 1
ATOM 5617 O O . PHE B 1 287 ? 17.391 -1.282 7.164 1 83.75 287 PHE B O 1
ATOM 5624 N N . TRP B 1 288 ? 17.125 -0.488 5.074 1 85.19 288 TRP B N 1
ATOM 5625 C CA . TRP B 1 288 ? 16 -1.387 4.801 1 85.19 288 TRP B CA 1
ATOM 5626 C C . TRP B 1 288 ? 16.469 -2.836 4.746 1 85.19 288 TRP B C 1
ATOM 5628 O O . TRP B 1 288 ? 15.844 -3.721 5.332 1 85.19 288 TRP B O 1
ATOM 5638 N N . LEU B 1 289 ? 17.562 -3.012 4.141 1 80.94 289 LEU B N 1
ATOM 5639 C CA . LEU B 1 289 ? 18.094 -4.363 4.016 1 80.94 289 LEU B CA 1
ATOM 5640 C C . LEU B 1 289 ? 18.516 -4.91 5.371 1 80.94 289 LEU B C 1
ATOM 5642 O O . LEU B 1 289 ? 18.219 -6.055 5.707 1 80.94 289 LEU B O 1
ATOM 5646 N N . ASP B 1 290 ? 19.219 -4.098 6.113 1 85.94 290 ASP B N 1
ATOM 5647 C CA . ASP B 1 290 ? 19.688 -4.523 7.43 1 85.94 290 ASP B CA 1
ATOM 5648 C C . ASP B 1 290 ? 18.516 -4.809 8.359 1 85.94 290 ASP B C 1
ATOM 5650 O O . ASP B 1 290 ? 18.547 -5.766 9.133 1 85.94 290 ASP B O 1
ATOM 5654 N N . SER B 1 291 ? 17.516 -3.99 8.273 1 90.56 291 SER B N 1
ATOM 5655 C CA . SER B 1 291 ? 16.328 -4.203 9.094 1 90.56 291 SER B CA 1
ATOM 5656 C C . SER B 1 291 ? 15.586 -5.469 8.672 1 90.56 291 SER B C 1
ATOM 5658 O O . SER B 1 291 ? 15.078 -6.207 9.516 1 90.56 291 SER B O 1
ATOM 5660 N N . TRP B 1 292 ? 15.555 -5.691 7.441 1 86.38 292 TRP B N 1
ATOM 5661 C CA . TRP B 1 292 ? 14.938 -6.898 6.91 1 86.38 292 TRP B CA 1
ATOM 5662 C C . TRP B 1 292 ? 15.68 -8.141 7.379 1 86.38 292 TRP B C 1
ATOM 5664 O O . TRP B 1 292 ? 15.062 -9.133 7.77 1 86.38 292 TRP B O 1
ATOM 5674 N N . ASN B 1 293 ? 16.969 -8.078 7.387 1 84.31 293 ASN B N 1
ATOM 5675 C CA . ASN B 1 293 ? 17.781 -9.195 7.848 1 84.31 293 ASN B CA 1
ATOM 5676 C C . ASN B 1 293 ? 17.578 -9.461 9.336 1 84.31 293 ASN B C 1
ATOM 5678 O O . ASN B 1 293 ? 17.5 -10.617 9.758 1 84.31 293 ASN B O 1
ATOM 5682 N N . GLU B 1 294 ? 17.516 -8.359 10.062 1 87.94 294 GLU B N 1
ATOM 5683 C CA . GLU B 1 294 ? 17.234 -8.508 11.484 1 87.94 294 GLU B CA 1
ATOM 5684 C C . GLU B 1 294 ? 15.891 -9.188 11.711 1 87.94 294 GLU B C 1
ATOM 5686 O O . GLU B 1 294 ? 15.75 -10.023 12.609 1 87.94 294 GLU B O 1
ATOM 5691 N N . PHE B 1 295 ? 14.914 -8.898 10.953 1 89.62 295 PHE B N 1
ATOM 5692 C CA . PHE B 1 295 ? 13.602 -9.523 11.008 1 89.62 295 PHE B CA 1
ATOM 5693 C C . PHE B 1 295 ? 13.688 -11.008 10.672 1 89.62 295 PHE B C 1
ATOM 5695 O O . PHE B 1 295 ? 13.141 -11.844 11.391 1 89.62 295 PHE B O 1
ATOM 5702 N N . LEU B 1 296 ? 14.398 -11.266 9.664 1 80.25 296 LEU B N 1
ATOM 5703 C CA . LEU B 1 296 ? 14.484 -12.648 9.203 1 80.25 296 LEU B CA 1
ATOM 5704 C C . LEU B 1 296 ? 15.234 -13.508 10.203 1 80.25 296 LEU B C 1
ATOM 5706 O O . LEU B 1 296 ? 14.984 -14.711 10.312 1 80.25 296 LEU B O 1
ATOM 5710 N N . ASN B 1 297 ? 16.172 -12.891 10.969 1 83.06 297 ASN B N 1
ATOM 5711 C CA . ASN B 1 297 ? 16.891 -13.602 12.016 1 83.06 297 ASN B CA 1
ATOM 5712 C C . ASN B 1 297 ? 15.977 -13.977 13.172 1 83.06 297 ASN B C 1
ATOM 5714 O O . ASN B 1 297 ? 16.203 -14.969 13.859 1 83.06 297 ASN B O 1
ATOM 5718 N N . TYR B 1 298 ? 14.977 -13.148 13.406 1 86.25 298 TYR B N 1
ATOM 5719 C CA . TYR B 1 298 ? 13.992 -13.367 14.461 1 86.25 298 TYR B CA 1
ATOM 5720 C C . TYR B 1 298 ? 12.578 -13.148 13.945 1 86.25 298 TYR B C 1
ATOM 5722 O O . TYR B 1 298 ? 11.883 -12.227 14.391 1 86.25 298 TYR B O 1
ATOM 5730 N N . PRO B 1 299 ? 12.031 -13.984 13.117 1 80.62 299 PRO B N 1
ATOM 5731 C CA . PRO B 1 299 ? 10.828 -13.719 12.328 1 80.62 299 PRO B CA 1
ATOM 5732 C C . PRO B 1 299 ? 9.57 -13.641 13.195 1 80.62 299 PRO B C 1
ATOM 5734 O O . PRO B 1 299 ? 8.617 -12.938 12.844 1 80.62 299 PRO B O 1
ATOM 5737 N N . PHE B 1 300 ? 9.555 -14.234 14.328 1 81.19 300 PHE B N 1
ATOM 5738 C CA . PHE B 1 300 ? 8.32 -14.328 15.102 1 81.19 300 PHE B CA 1
ATOM 5739 C C . PHE B 1 300 ? 8.156 -13.117 16.016 1 81.19 300 PHE B C 1
ATOM 5741 O O . PHE B 1 300 ? 7.172 -12.391 15.922 1 81.19 300 PHE B O 1
ATOM 5748 N N . LEU B 1 301 ? 9.234 -12.844 16.797 1 88.62 301 LEU B N 1
ATOM 5749 C CA . LEU B 1 301 ? 9.109 -11.797 17.812 1 88.62 301 LEU B CA 1
ATOM 5750 C C . LEU B 1 301 ? 10.062 -10.641 17.516 1 88.62 301 LEU B C 1
ATOM 5752 O O . LEU B 1 301 ? 10.078 -9.648 18.25 1 88.62 301 LEU B O 1
ATOM 5756 N N . GLY B 1 302 ? 10.688 -10.742 16.406 1 90.12 302 GLY B N 1
ATOM 5757 C CA . GLY B 1 302 ? 11.617 -9.672 16.078 1 90.12 302 GLY B CA 1
ATOM 5758 C C . GLY B 1 302 ? 12.891 -9.703 16.906 1 90.12 302 GLY B C 1
ATOM 5759 O O . GLY B 1 302 ? 12.969 -10.422 17.891 1 90.12 302 GLY B O 1
ATOM 5760 N N . GLY B 1 303 ? 13.867 -8.961 16.469 1 91.81 303 GLY B N 1
ATOM 5761 C CA . GLY B 1 303 ? 15.141 -8.836 17.172 1 91.81 303 GLY B CA 1
ATOM 5762 C C . GLY B 1 303 ? 15.281 -7.523 17.922 1 91.81 303 GLY B C 1
ATOM 5763 O O . GLY B 1 303 ? 14.484 -7.227 18.812 1 91.81 303 GLY B O 1
ATOM 5764 N N . ARG B 1 304 ? 16.25 -6.773 17.547 1 91.94 304 ARG B N 1
ATOM 5765 C CA . ARG B 1 304 ? 16.531 -5.5 18.203 1 91.94 304 ARG B CA 1
ATOM 5766 C C . ARG B 1 304 ? 15.578 -4.41 17.719 1 91.94 304 ARG B C 1
ATOM 5768 O O . ARG B 1 304 ? 15.195 -4.398 16.547 1 91.94 304 ARG B O 1
ATOM 5775 N N . ILE B 1 305 ? 15.109 -3.447 18.484 1 91.94 305 ILE B N 1
ATOM 5776 C CA . ILE B 1 305 ? 14.203 -2.363 18.125 1 91.94 305 ILE B CA 1
ATOM 5777 C C . ILE B 1 305 ? 14.922 -1.392 17.188 1 91.94 305 ILE B C 1
ATOM 5779 O O . ILE B 1 305 ? 14.281 -0.69 16.391 1 91.94 305 ILE B O 1
ATOM 5783 N N . GLU B 1 306 ? 16.172 -1.339 17.375 1 91 306 GLU B N 1
ATOM 5784 C CA . GLU B 1 306 ? 17.047 -0.554 16.5 1 91 306 GLU B CA 1
ATOM 5785 C C . GLU B 1 306 ? 18.438 -1.175 16.422 1 91 306 GLU B C 1
ATOM 5787 O O . GLU B 1 306 ? 18.875 -1.866 17.344 1 91 306 GLU B O 1
ATOM 5792 N N . ILE B 1 307 ? 19.078 -0.998 15.312 1 88.62 307 ILE B N 1
ATOM 5793 C CA . ILE B 1 307 ? 20.422 -1.501 15.102 1 88.62 307 ILE B CA 1
ATOM 5794 C C . ILE B 1 307 ? 21.359 -0.348 14.727 1 88.62 307 ILE B C 1
ATOM 5796 O O . ILE B 1 307 ? 21.969 -0.366 13.656 1 88.62 307 ILE B O 1
ATOM 5800 N N . GLY B 1 308 ? 21.531 0.643 15.664 1 84.62 308 GLY B N 1
ATOM 5801 C CA . GLY B 1 308 ? 22.281 1.854 15.406 1 84.62 308 GLY B CA 1
ATOM 5802 C C . GLY B 1 308 ? 21.5 2.896 14.633 1 84.62 308 GLY B C 1
ATOM 5803 O O . GLY B 1 308 ? 21.859 4.078 14.633 1 84.62 308 GLY B O 1
ATOM 5804 N N . PHE B 1 309 ? 20.484 2.361 13.938 1 81.62 309 PHE B N 1
ATOM 5805 C CA . PHE B 1 309 ? 19.562 3.207 13.195 1 81.62 309 PHE B CA 1
ATOM 5806 C C . PHE B 1 309 ? 18.172 2.594 13.172 1 81.62 309 PHE B C 1
ATOM 5808 O O . PHE B 1 309 ? 17.984 1.421 13.508 1 81.62 309 PHE B O 1
ATOM 5815 N N . TYR B 1 310 ? 17.203 3.443 12.922 1 85.5 310 TYR B N 1
ATOM 5816 C CA . TYR B 1 310 ? 15.906 2.91 12.531 1 85.5 310 TYR B CA 1
ATOM 5817 C C . TYR B 1 310 ? 15.695 3.035 11.023 1 85.5 310 TYR B C 1
ATOM 5819 O O . TYR B 1 310 ? 16.281 3.906 10.383 1 85.5 310 TYR B O 1
ATOM 5827 N N . PRO B 1 311 ? 15 2.203 10.445 1 87.75 311 PRO B N 1
ATOM 5828 C CA . PRO B 1 311 ? 14.977 2.057 8.984 1 87.75 311 PRO B CA 1
ATOM 5829 C C . PRO B 1 311 ? 14.156 3.148 8.297 1 87.75 311 PRO B C 1
ATOM 5831 O O . PRO B 1 311 ? 14.148 3.236 7.07 1 87.75 311 PRO B O 1
ATOM 5834 N N . HIS B 1 312 ? 13.484 4.113 8.953 1 87.94 312 HIS B N 1
ATOM 5835 C CA . HIS B 1 312 ? 12.625 5.137 8.367 1 87.94 312 HIS B CA 1
ATOM 5836 C C . HIS B 1 312 ? 11.5 4.516 7.547 1 87.94 312 HIS B C 1
ATOM 5838 O O . HIS B 1 312 ? 11.195 4.992 6.453 1 87.94 312 HIS B O 1
ATOM 5844 N N . ASN B 1 313 ? 11.062 3.43 7.883 1 91.44 313 ASN B N 1
ATOM 5845 C CA . ASN B 1 313 ? 9.93 2.652 7.391 1 91.44 313 ASN B CA 1
ATOM 5846 C C . ASN B 1 313 ? 9.203 1.942 8.531 1 91.44 313 ASN B C 1
ATOM 5848 O O . ASN B 1 313 ? 9.734 0.993 9.109 1 91.44 313 ASN B O 1
ATOM 5852 N N . PHE B 1 314 ? 8.016 2.398 8.711 1 94.81 314 PHE B N 1
ATOM 5853 C CA . PHE B 1 314 ? 7.367 1.968 9.945 1 94.81 314 PHE B CA 1
ATOM 5854 C C . PHE B 1 314 ? 7.059 0.475 9.898 1 94.81 314 PHE B C 1
ATOM 5856 O O . PHE B 1 314 ? 7.102 -0.202 10.93 1 94.81 314 PHE B O 1
ATOM 5863 N N . LEU B 1 315 ? 6.824 -0.052 8.766 1 92.88 315 LEU B N 1
ATOM 5864 C CA . LEU B 1 315 ? 6.52 -1.476 8.664 1 92.88 315 LEU B CA 1
ATOM 5865 C C . LEU B 1 315 ? 7.766 -2.316 8.906 1 92.88 315 LEU B C 1
ATOM 5867 O O . LEU B 1 315 ? 7.719 -3.312 9.633 1 92.88 315 LEU B O 1
ATOM 5871 N N . LEU B 1 316 ? 8.883 -1.916 8.305 1 92.88 316 LEU B N 1
ATOM 5872 C CA . LEU B 1 316 ? 10.141 -2.625 8.516 1 92.88 316 LEU B CA 1
ATOM 5873 C C . LEU B 1 316 ? 10.594 -2.512 9.969 1 92.88 316 LEU B C 1
ATOM 5875 O O . LEU B 1 316 ? 11.141 -3.463 10.531 1 92.88 316 LEU B O 1
ATOM 5879 N N . GLU B 1 317 ? 10.328 -1.338 10.492 1 96 317 GLU B N 1
ATOM 5880 C CA . GLU B 1 317 ? 10.672 -1.122 11.898 1 96 317 GLU B CA 1
ATOM 5881 C C . GLU B 1 317 ? 9.898 -2.074 12.805 1 96 317 GLU B C 1
ATOM 5883 O O . GLU B 1 317 ? 10.469 -2.67 13.719 1 96 317 GLU B O 1
ATOM 5888 N N . VAL B 1 318 ? 8.664 -2.227 12.531 1 95.75 318 VAL B N 1
ATOM 5889 C CA . VAL B 1 318 ? 7.793 -3.076 13.344 1 95.75 318 VAL B CA 1
ATOM 5890 C C . VAL B 1 318 ? 8.18 -4.543 13.156 1 95.75 318 VAL B C 1
ATOM 5892 O O . VAL B 1 318 ? 8.266 -5.297 14.125 1 95.75 318 VAL B O 1
ATOM 5895 N N . LEU B 1 319 ? 8.469 -4.926 11.969 1 92.94 319 LEU B N 1
ATOM 5896 C CA . LEU B 1 319 ? 8.883 -6.297 11.711 1 92.94 319 LEU B CA 1
ATOM 5897 C C . LEU B 1 319 ? 10.219 -6.602 12.383 1 92.94 319 LEU B C 1
ATOM 5899 O O . LEU B 1 319 ? 10.383 -7.656 12.992 1 92.94 319 LEU B O 1
ATOM 5903 N N . MET B 1 320 ? 11.109 -5.648 12.234 1 94.06 320 MET B N 1
ATOM 5904 C CA . MET B 1 320 ? 12.43 -5.801 12.844 1 94.06 320 MET B CA 1
ATOM 5905 C C . MET B 1 320 ? 12.312 -5.918 14.367 1 94.06 320 MET B C 1
ATOM 5907 O O . MET B 1 320 ? 12.953 -6.777 14.977 1 94.06 320 MET B O 1
ATOM 5911 N N . ALA B 1 321 ? 11.438 -5.148 14.938 1 95.62 321 ALA B N 1
ATOM 5912 C CA . ALA B 1 321 ? 11.367 -5.008 16.391 1 95.62 321 ALA B CA 1
ATOM 5913 C C . ALA B 1 321 ? 10.477 -6.082 17 1 95.62 321 ALA B C 1
ATOM 5915 O O . ALA B 1 321 ? 10.734 -6.559 18.109 1 95.62 321 ALA B O 1
ATOM 5916 N N . THR B 1 322 ? 9.352 -6.414 16.25 1 94.69 322 THR B N 1
ATOM 5917 C CA . THR B 1 322 ? 8.328 -7.23 16.906 1 94.69 322 THR B CA 1
ATOM 5918 C C . THR B 1 322 ? 7.98 -8.438 16.047 1 94.69 322 THR B C 1
ATOM 5920 O O . THR B 1 322 ? 7.078 -9.211 16.391 1 94.69 322 THR B O 1
ATOM 5923 N N . GLY B 1 323 ? 8.648 -8.633 15 1 90.5 323 GLY B N 1
ATOM 5924 C CA . GLY B 1 323 ? 8.453 -9.805 14.164 1 90.5 323 GLY B CA 1
ATOM 5925 C C . GLY B 1 323 ? 7.078 -9.852 13.516 1 90.5 323 GLY B C 1
ATOM 5926 O O . GLY B 1 323 ? 6.418 -8.82 13.367 1 90.5 323 GLY B O 1
ATOM 5927 N N . PHE B 1 324 ? 6.785 -10.977 13.164 1 83.31 324 PHE B N 1
ATOM 5928 C CA . PHE B 1 324 ? 5.512 -11.242 12.5 1 83.31 324 PHE B CA 1
ATOM 5929 C C . PHE B 1 324 ? 4.344 -10.938 13.43 1 83.31 324 PHE B C 1
ATOM 5931 O O . PHE B 1 324 ? 3.297 -10.461 12.977 1 83.31 324 PHE B O 1
ATOM 5938 N N . ILE B 1 325 ? 4.449 -11.188 14.57 1 84.44 325 ILE B N 1
ATOM 5939 C CA . ILE B 1 325 ? 3.383 -10.969 15.547 1 84.44 325 ILE B CA 1
ATOM 5940 C C . ILE B 1 325 ? 3.029 -9.484 15.594 1 84.44 325 ILE B C 1
ATOM 5942 O O . ILE B 1 325 ? 1.867 -9.109 15.422 1 84.44 325 ILE B O 1
ATOM 5946 N N . GLY B 1 326 ? 3.996 -8.656 15.812 1 91.56 326 GLY B N 1
ATOM 5947 C CA . GLY B 1 326 ? 3.74 -7.223 15.828 1 91.56 326 GLY B CA 1
ATOM 5948 C C . GLY B 1 326 ? 3.23 -6.699 14.5 1 91.56 326 GLY B C 1
ATOM 5949 O O . GLY B 1 326 ? 2.367 -5.816 14.461 1 91.56 326 GLY B O 1
ATOM 5950 N N . GLY B 1 327 ? 3.789 -7.273 13.438 1 90.94 327 GLY B N 1
ATOM 5951 C CA . GLY B 1 327 ? 3.334 -6.891 12.109 1 90.94 327 GLY B CA 1
ATOM 5952 C C . GLY B 1 327 ? 1.856 -7.152 11.883 1 90.94 327 GLY B C 1
ATOM 5953 O O . GLY B 1 327 ? 1.132 -6.281 11.398 1 90.94 327 GLY B O 1
ATOM 5954 N N . ILE B 1 328 ? 1.44 -8.273 12.281 1 84.69 328 ILE B N 1
ATOM 5955 C CA . ILE B 1 328 ? 0.048 -8.664 12.094 1 84.69 328 ILE B CA 1
ATOM 5956 C C . ILE B 1 328 ? -0.854 -7.805 12.977 1 84.69 328 ILE B C 1
ATOM 5958 O O . ILE B 1 328 ? -1.936 -7.391 12.555 1 84.69 328 ILE B O 1
ATOM 5962 N N . LEU B 1 329 ? -0.423 -7.594 14.141 1 89.69 329 LEU B N 1
ATOM 5963 C CA . LEU B 1 329 ? -1.216 -6.785 15.062 1 89.69 329 LEU B CA 1
ATOM 5964 C C . LEU B 1 329 ? -1.431 -5.383 14.5 1 89.69 329 LEU B C 1
ATOM 5966 O O . LEU B 1 329 ? -2.568 -4.914 14.406 1 89.69 329 LEU B O 1
ATOM 5970 N N . LEU B 1 330 ? -0.402 -4.773 14.047 1 93.94 330 LEU B N 1
ATOM 5971 C CA . LEU B 1 330 ? -0.495 -3.398 13.57 1 93.94 330 LEU B CA 1
ATOM 5972 C C . LEU B 1 330 ? -1.238 -3.334 12.242 1 93.94 330 LEU B C 1
ATOM 5974 O O . LEU B 1 330 ? -2.1 -2.473 12.047 1 93.94 330 LEU B O 1
ATOM 5978 N N . LEU B 1 331 ? -0.935 -4.211 11.359 1 92.12 331 LEU B N 1
ATOM 5979 C CA . LEU B 1 331 ? -1.545 -4.191 10.039 1 92.12 331 LEU B CA 1
ATOM 5980 C C . LEU B 1 331 ? -3.041 -4.473 10.125 1 92.12 331 LEU B C 1
ATOM 5982 O O . LEU B 1 331 ? -3.824 -3.934 9.336 1 92.12 331 LEU B O 1
ATOM 5986 N N . SER B 1 332 ? -3.432 -5.34 11.047 1 88.88 332 SER B N 1
ATOM 5987 C CA . SER B 1 332 ? -4.855 -5.609 11.227 1 88.88 332 SER B CA 1
ATOM 5988 C C . SER B 1 332 ? -5.613 -4.344 11.617 1 88.88 332 SER B C 1
ATOM 5990 O O . SER B 1 332 ? -6.688 -4.07 11.078 1 88.88 332 SER B O 1
ATOM 5992 N N . VAL B 1 333 ? -5.02 -3.605 12.5 1 92.56 333 VAL B N 1
ATOM 5993 C CA . VAL B 1 333 ? -5.641 -2.367 12.953 1 92.56 333 VAL B CA 1
ATOM 5994 C C . VAL B 1 333 ? -5.672 -1.357 11.805 1 92.56 333 VAL B C 1
ATOM 5996 O O . VAL B 1 333 ? -6.684 -0.684 11.586 1 92.56 333 VAL B O 1
ATOM 5999 N N . LEU B 1 334 ? -4.609 -1.298 11.07 1 94.81 334 LEU B N 1
ATOM 6000 C CA . LEU B 1 334 ? -4.496 -0.36 9.953 1 94.81 334 LEU B CA 1
ATOM 6001 C C . LEU B 1 334 ? -5.508 -0.688 8.867 1 94.81 334 LEU B C 1
ATOM 6003 O O . LEU B 1 334 ? -6.223 0.197 8.391 1 94.81 334 LEU B O 1
ATOM 6007 N N . ILE B 1 335 ? -5.613 -1.903 8.508 1 89.56 335 ILE B N 1
ATOM 6008 C CA . ILE B 1 335 ? -6.516 -2.334 7.449 1 89.56 335 ILE B CA 1
ATOM 6009 C C . ILE B 1 335 ? -7.961 -2.086 7.867 1 89.56 335 ILE B C 1
ATOM 6011 O O . ILE B 1 335 ? -8.75 -1.532 7.098 1 89.56 335 ILE B O 1
ATOM 6015 N N . LYS B 1 336 ? -8.281 -2.486 9.023 1 89.31 336 LYS B N 1
ATOM 6016 C CA . LYS B 1 336 ? -9.633 -2.244 9.516 1 89.31 336 LYS B CA 1
ATOM 6017 C C . LYS B 1 336 ? -9.93 -0.75 9.594 1 89.31 336 LYS B C 1
ATOM 6019 O O . LYS B 1 336 ? -11.047 -0.317 9.305 1 89.31 336 LYS B O 1
ATOM 6024 N N . GLY B 1 337 ? -8.922 -0.011 10.031 1 94.44 337 GLY B N 1
ATOM 6025 C CA . GLY B 1 337 ? -9.078 1.435 10.047 1 94.44 337 GLY B CA 1
ATOM 6026 C C . GLY B 1 337 ? -9.391 2.021 8.688 1 94.44 337 GLY B C 1
ATOM 6027 O O . GLY B 1 337 ? -10.297 2.848 8.555 1 94.44 337 GLY B O 1
ATOM 6028 N N . VAL B 1 338 ? -8.719 1.596 7.672 1 93.5 338 VAL B N 1
ATOM 6029 C CA . VAL B 1 338 ? -8.945 2.059 6.305 1 93.5 338 VAL B CA 1
ATOM 6030 C C . VAL B 1 338 ? -10.359 1.685 5.859 1 93.5 338 VAL B C 1
ATOM 6032 O O . VAL B 1 338 ? -11.062 2.5 5.258 1 93.5 338 VAL B O 1
ATOM 6035 N N . ILE B 1 339 ? -10.789 0.512 6.172 1 90 339 ILE B N 1
ATOM 6036 C CA . ILE B 1 339 ? -12.117 0.035 5.805 1 90 339 ILE B CA 1
ATOM 6037 C C . ILE B 1 339 ? -13.18 0.885 6.496 1 90 339 ILE B C 1
ATOM 6039 O O . ILE B 1 339 ? -14.172 1.278 5.875 1 90 339 ILE B O 1
ATOM 6043 N N . ASN B 1 340 ? -12.945 1.123 7.758 1 92.94 340 ASN B N 1
ATOM 6044 C CA . ASN B 1 340 ? -13.906 1.93 8.508 1 92.94 340 ASN B CA 1
ATOM 6045 C C . ASN B 1 340 ? -14.016 3.34 7.938 1 92.94 340 ASN B C 1
ATOM 6047 O O . ASN B 1 340 ? -15.117 3.873 7.797 1 92.94 340 ASN B O 1
ATOM 6051 N N . ILE B 1 341 ? -12.898 3.939 7.605 1 95.81 341 ILE B N 1
ATOM 6052 C CA . ILE B 1 341 ? -12.922 5.293 7.055 1 95.81 341 ILE B CA 1
ATOM 6053 C C . ILE B 1 341 ? -13.578 5.277 5.676 1 95.81 341 ILE B C 1
ATOM 6055 O O . ILE B 1 341 ? -14.312 6.203 5.324 1 95.81 341 ILE B O 1
ATOM 6059 N N . HIS B 1 342 ? -13.305 4.281 4.98 1 91.94 342 HIS B N 1
ATOM 6060 C CA . HIS B 1 342 ? -13.938 4.152 3.674 1 91.94 342 HIS B CA 1
ATOM 6061 C C . HIS B 1 342 ? -15.461 4.094 3.803 1 91.94 342 HIS B C 1
ATOM 6063 O O . HIS B 1 342 ? -16.172 4.777 3.07 1 91.94 342 HIS B O 1
ATOM 6069 N N . LYS B 1 343 ? -15.93 3.283 4.672 1 90.69 343 LYS B N 1
ATOM 6070 C CA . LYS B 1 343 ? -17.375 3.166 4.887 1 90.69 343 LYS B CA 1
ATOM 6071 C C . LYS B 1 343 ? -17.969 4.508 5.289 1 90.69 343 LYS B C 1
ATOM 6073 O O . LYS B 1 343 ? -19.016 4.902 4.766 1 90.69 343 LYS B O 1
ATOM 6078 N N . LYS B 1 344 ? -17.281 5.176 6.152 1 93.88 344 LYS B N 1
ATOM 6079 C CA . LYS B 1 344 ? -17.766 6.48 6.594 1 93.88 344 LYS B CA 1
ATOM 6080 C C . LYS B 1 344 ? -17.75 7.488 5.449 1 93.88 344 LYS B C 1
ATOM 6082 O O . LYS B 1 344 ? -18.719 8.234 5.262 1 93.88 344 LYS B O 1
ATOM 6087 N N . SER B 1 345 ? -16.688 7.461 4.684 1 93.25 345 SER B N 1
ATOM 6088 C CA . SER B 1 345 ? -16.5 8.414 3.592 1 93.25 345 SER B CA 1
ATOM 6089 C C . SER B 1 345 ? -17.469 8.141 2.451 1 93.25 345 SER B C 1
ATOM 6091 O O . SER B 1 345 ? -17.906 9.062 1.761 1 93.25 345 SER B O 1
ATOM 6093 N N . ALA B 1 346 ? -17.766 6.887 2.283 1 87.31 346 ALA B N 1
ATOM 6094 C CA . ALA B 1 346 ? -18.734 6.516 1.256 1 87.31 346 ALA B CA 1
ATOM 6095 C C . ALA B 1 346 ? -20.156 6.922 1.661 1 87.31 346 ALA B C 1
ATOM 6097 O O . ALA B 1 346 ? -21 7.199 0.804 1 87.31 346 ALA B O 1
ATOM 6098 N N . PHE B 1 347 ? -20.344 6.953 2.9 1 89.25 347 PHE B N 1
ATOM 6099 C CA . PHE B 1 347 ? -21.641 7.32 3.443 1 89.25 347 PHE B CA 1
ATOM 6100 C C . PHE B 1 347 ? -21.844 8.828 3.393 1 89.25 347 PHE B C 1
ATOM 6102 O O . PHE B 1 347 ? -22.922 9.305 3.037 1 89.25 347 PHE B O 1
ATOM 6109 N N . GLU B 1 348 ? -20.844 9.5 3.822 1 92.31 348 GLU B N 1
ATOM 6110 C CA . GLU B 1 348 ? -20.875 10.961 3.865 1 92.31 348 GLU B CA 1
ATOM 6111 C C . GLU B 1 348 ? -19.531 11.555 3.473 1 92.31 348 GLU B C 1
ATOM 6113 O O . GLU B 1 348 ? -18.484 11.148 4 1 92.31 348 GLU B O 1
ATOM 6118 N N . GLU B 1 349 ? -19.562 12.516 2.639 1 92.38 349 GLU B N 1
ATOM 6119 C CA . GLU B 1 349 ? -18.344 13.125 2.115 1 92.38 349 GLU B CA 1
ATOM 6120 C C . GLU B 1 349 ? -17.578 13.867 3.211 1 92.38 349 GLU B C 1
ATOM 6122 O O . GLU B 1 349 ? -16.375 14.102 3.088 1 92.38 349 GLU B O 1
ATOM 6127 N N . GLY B 1 350 ? -18.281 14.195 4.289 1 94.06 350 GLY B N 1
ATOM 6128 C CA . GLY B 1 350 ? -17.688 14.953 5.383 1 94.06 350 GLY B CA 1
ATOM 6129 C C . GLY B 1 350 ? -16.609 14.18 6.113 1 94.06 350 GLY B C 1
ATOM 6130 O O . GLY B 1 350 ? -15.859 14.758 6.902 1 94.06 350 GLY B O 1
ATOM 6131 N N . TYR B 1 351 ? -16.422 12.898 5.816 1 96.12 351 TYR B N 1
ATOM 6132 C CA . TYR B 1 351 ? -15.438 12.07 6.508 1 96.12 351 TYR B CA 1
ATOM 6133 C C . TYR B 1 351 ? -14.211 11.82 5.633 1 96.12 351 TYR B C 1
ATOM 6135 O O . TYR B 1 351 ? -13.219 11.242 6.09 1 96.12 351 TYR B O 1
ATOM 6143 N N . VAL B 1 352 ? -14.195 12.266 4.402 1 96.5 352 VAL B N 1
ATOM 6144 C CA . VAL B 1 352 ? -13.18 11.922 3.412 1 96.5 352 VAL B CA 1
ATOM 6145 C C . VAL B 1 352 ? -11.812 12.445 3.863 1 96.5 352 VAL B C 1
ATOM 6147 O O . VAL B 1 352 ? -10.789 11.812 3.613 1 96.5 352 VAL B O 1
ATOM 6150 N N . TRP B 1 353 ? -11.789 13.594 4.566 1 97.62 353 TRP B N 1
ATOM 6151 C CA . TRP B 1 353 ? -10.523 14.227 4.941 1 97.62 353 TRP B CA 1
ATOM 6152 C C . TRP B 1 353 ? -9.727 13.328 5.883 1 97.62 353 TRP B C 1
ATOM 6154 O O . TRP B 1 353 ? -8.5 13.414 5.938 1 97.62 353 TRP B O 1
ATOM 6164 N N . VAL B 1 354 ? -10.336 12.438 6.621 1 97.94 354 VAL B N 1
ATOM 6165 C CA . VAL B 1 354 ? -9.633 11.531 7.523 1 97.94 354 VAL B CA 1
ATOM 6166 C C . VAL B 1 354 ? -8.789 10.547 6.719 1 97.94 354 VAL B C 1
ATOM 6168 O O . VAL B 1 354 ? -7.695 10.164 7.141 1 97.94 354 VAL B O 1
ATOM 6171 N N . MET B 1 355 ? -9.312 10.125 5.574 1 97.31 355 MET B N 1
ATOM 6172 C CA . MET B 1 355 ? -8.562 9.25 4.676 1 97.31 355 MET B CA 1
ATOM 6173 C C . MET B 1 355 ? -7.312 9.953 4.152 1 97.31 355 MET B C 1
ATOM 6175 O O . MET B 1 355 ? -6.27 9.328 3.979 1 97.31 355 MET B O 1
ATOM 6179 N N . LEU B 1 356 ? -7.445 11.258 3.908 1 97.62 356 LEU B N 1
ATOM 6180 C CA . LEU B 1 356 ? -6.301 12.039 3.455 1 97.62 356 LEU B CA 1
ATOM 6181 C C . LEU B 1 356 ? -5.211 12.078 4.52 1 97.62 356 LEU B C 1
ATOM 6183 O O . LEU B 1 356 ? -4.027 11.898 4.211 1 97.62 356 LEU B O 1
ATOM 6187 N N . VAL B 1 357 ? -5.621 12.266 5.762 1 97.88 357 VAL B N 1
ATOM 6188 C CA . VAL B 1 357 ? -4.668 12.352 6.863 1 97.88 357 VAL B CA 1
ATOM 6189 C C . VAL B 1 357 ? -3.986 11 7.062 1 97.88 357 VAL B C 1
ATOM 6191 O O . VAL B 1 357 ? -2.766 10.93 7.23 1 97.88 357 VAL B O 1
ATOM 6194 N N . LEU B 1 358 ? -4.77 9.969 7.016 1 97.75 358 LEU B N 1
ATOM 6195 C CA . LEU B 1 358 ? -4.203 8.641 7.184 1 97.75 358 LEU B CA 1
ATOM 6196 C C . LEU B 1 358 ? -3.24 8.312 6.047 1 97.75 358 LEU B C 1
ATOM 6198 O O . LEU B 1 358 ? -2.17 7.746 6.277 1 97.75 358 LEU B O 1
ATOM 6202 N N . CYS B 1 359 ? -3.631 8.648 4.867 1 96.56 359 CYS B N 1
ATOM 6203 C CA . CYS B 1 359 ? -2.773 8.43 3.705 1 96.56 359 CYS B CA 1
ATOM 6204 C C . CYS B 1 359 ? -1.446 9.164 3.861 1 96.56 359 CYS B C 1
ATOM 6206 O O . CYS B 1 359 ? -0.385 8.594 3.605 1 96.56 359 CYS B O 1
ATOM 6208 N N . GLN B 1 360 ? -1.496 10.391 4.305 1 96.38 360 GLN B N 1
ATOM 6209 C CA . GLN B 1 360 ? -0.29 11.164 4.562 1 96.38 360 GLN B CA 1
ATOM 6210 C C . GLN B 1 360 ? 0.579 10.5 5.625 1 96.38 360 GLN B C 1
ATOM 6212 O O . GLN B 1 360 ? 1.803 10.438 5.484 1 96.38 360 GLN B O 1
ATOM 6217 N N . GLY B 1 361 ? -0.062 10.023 6.641 1 96.38 361 GLY B N 1
ATOM 6218 C CA . GLY B 1 361 ? 0.666 9.328 7.695 1 96.38 361 GLY B CA 1
ATOM 6219 C C . GLY B 1 361 ? 1.356 8.07 7.219 1 96.38 361 GLY B C 1
ATOM 6220 O O . GLY B 1 361 ? 2.535 7.855 7.504 1 96.38 361 GLY B O 1
ATOM 6221 N N . VAL B 1 362 ? 0.647 7.285 6.449 1 96.38 362 VAL B N 1
ATOM 6222 C CA . VAL B 1 362 ? 1.191 6.027 5.949 1 96.38 362 VAL B CA 1
ATOM 6223 C C . VAL B 1 362 ? 2.391 6.305 5.047 1 96.38 362 VAL B C 1
ATOM 6225 O O . VAL B 1 362 ? 3.439 5.668 5.18 1 96.38 362 VAL B O 1
ATOM 6228 N N . ILE B 1 363 ? 2.264 7.273 4.191 1 93.88 363 ILE B N 1
ATOM 6229 C CA . ILE B 1 363 ? 3.336 7.57 3.248 1 93.88 363 ILE B CA 1
ATOM 6230 C C . ILE B 1 363 ? 4.52 8.195 3.988 1 93.88 363 ILE B C 1
ATOM 6232 O O . ILE B 1 363 ? 5.664 7.777 3.799 1 93.88 363 ILE B O 1
ATOM 6236 N N . GLN B 1 364 ? 4.254 9.117 4.844 1 93.69 364 GLN B N 1
ATOM 6237 C CA . GLN B 1 364 ? 5.32 9.797 5.574 1 93.69 364 GLN B CA 1
ATOM 6238 C C . GLN B 1 364 ? 6.152 8.797 6.375 1 93.69 364 GLN B C 1
ATOM 6240 O O . GLN B 1 364 ? 7.383 8.805 6.289 1 93.69 364 GLN B O 1
ATOM 6245 N N . TYR B 1 365 ? 5.492 7.879 7.012 1 94.38 365 TYR B N 1
ATOM 6246 C CA . TYR B 1 365 ? 6.227 7.004 7.918 1 94.38 365 TYR B CA 1
ATOM 6247 C C . TYR B 1 365 ? 6.719 5.758 7.191 1 94.38 365 TYR B C 1
ATOM 6249 O O . TYR B 1 365 ? 7.383 4.906 7.789 1 94.38 365 TYR B O 1
ATOM 6257 N N . SER B 1 366 ? 6.371 5.66 5.926 1 92.44 366 SER B N 1
ATOM 6258 C CA . SER B 1 366 ? 6.996 4.645 5.086 1 92.44 366 SER B CA 1
ATOM 6259 C C . SER B 1 366 ? 8.367 5.102 4.59 1 92.44 366 SER B C 1
ATOM 6261 O O . SER B 1 366 ? 9.188 4.285 4.176 1 92.44 366 SER B O 1
ATOM 6263 N N . PHE B 1 367 ? 8.586 6.434 4.695 1 87.12 367 PHE B N 1
ATOM 6264 C CA . PHE B 1 367 ? 9.828 6.926 4.117 1 87.12 367 PHE B CA 1
ATOM 6265 C C . PHE B 1 367 ? 10.594 7.777 5.129 1 87.12 367 PHE B C 1
ATOM 6267 O O . PHE B 1 367 ? 11.75 8.125 4.906 1 87.12 367 PHE B O 1
ATOM 6274 N N . SER B 1 368 ? 9.875 8.102 6.207 1 86.31 368 SER B N 1
ATOM 6275 C CA . SER B 1 368 ? 10.516 8.992 7.168 1 86.31 368 SER B CA 1
ATOM 6276 C C . SER B 1 368 ? 9.969 8.766 8.578 1 86.31 368 SER B C 1
ATOM 6278 O O . SER B 1 368 ? 8.805 8.398 8.742 1 86.31 368 SER B O 1
ATOM 6280 N N . GLY B 1 369 ? 10.883 8.859 9.516 1 87.94 369 GLY B N 1
ATOM 6281 C CA . GLY B 1 369 ? 10.453 8.867 10.906 1 87.94 369 GLY B CA 1
ATOM 6282 C C . GLY B 1 369 ? 10.375 7.484 11.523 1 87.94 369 GLY B C 1
ATOM 6283 O O . GLY B 1 369 ? 10.461 6.48 10.812 1 87.94 369 GLY B O 1
ATOM 6284 N N . ALA B 1 370 ? 10.219 7.512 12.836 1 92.56 370 ALA B N 1
ATOM 6285 C CA . ALA B 1 370 ? 10.078 6.281 13.609 1 92.56 370 ALA B CA 1
ATOM 6286 C C . ALA B 1 370 ? 8.625 6.027 13.984 1 92.56 370 ALA B C 1
ATOM 6288 O O . ALA B 1 370 ? 7.82 6.961 14.047 1 92.56 370 ALA B O 1
ATOM 6289 N N . VAL B 1 371 ? 8.32 4.793 14.266 1 94.75 371 VAL B N 1
ATOM 6290 C CA . VAL B 1 371 ? 6.945 4.387 14.508 1 94.75 371 VAL B CA 1
ATOM 6291 C C . VAL B 1 371 ? 6.438 5.027 15.797 1 94.75 371 VAL B C 1
ATOM 6293 O O . VAL B 1 371 ? 5.262 5.375 15.906 1 94.75 371 VAL B O 1
ATOM 6296 N N . TYR B 1 372 ? 7.297 5.199 16.812 1 93.75 372 TYR B N 1
ATOM 6297 C CA . TYR B 1 372 ? 6.859 5.719 18.109 1 93.75 372 TYR B CA 1
ATOM 6298 C C . TYR B 1 372 ? 6.582 7.215 18.031 1 93.75 372 TYR B C 1
ATOM 6300 O O . TYR B 1 372 ? 6.059 7.809 18.984 1 93.75 372 TYR B O 1
ATOM 6308 N N . PHE B 1 373 ? 6.844 7.863 16.859 1 91.81 373 PHE B N 1
ATOM 6309 C CA . PHE B 1 373 ? 6.547 9.273 16.609 1 91.81 373 PHE B CA 1
ATOM 6310 C C . PHE B 1 373 ? 5.398 9.422 15.617 1 91.81 373 PHE B C 1
ATOM 6312 O O . PHE B 1 373 ? 5.098 10.531 15.18 1 91.81 373 PHE B O 1
ATOM 6319 N N . ALA B 1 374 ? 4.742 8.383 15.258 1 94.81 374 ALA B N 1
ATOM 6320 C CA . ALA B 1 374 ? 3.873 8.383 14.086 1 94.81 374 ALA B CA 1
ATOM 6321 C C . ALA B 1 374 ? 2.469 8.867 14.445 1 94.81 374 ALA B C 1
ATOM 6323 O O . ALA B 1 374 ? 1.488 8.148 14.25 1 94.81 374 ALA B O 1
ATOM 6324 N N . ILE B 1 375 ? 2.332 10.117 14.773 1 93.81 375 ILE B N 1
ATOM 6325 C CA . ILE B 1 375 ? 1.067 10.672 15.234 1 93.81 375 ILE B CA 1
ATOM 6326 C C . ILE B 1 375 ? 0.069 10.719 14.078 1 93.81 375 ILE B C 1
ATOM 6328 O O . ILE B 1 375 ? -1.128 10.5 14.281 1 93.81 375 ILE B O 1
ATOM 6332 N N . LEU B 1 376 ? 0.486 10.953 12.82 1 94.81 376 LEU B N 1
ATOM 6333 C CA . LEU B 1 376 ? -0.397 11.062 11.664 1 94.81 376 LEU B CA 1
ATOM 6334 C C . LEU B 1 376 ? -0.907 9.688 11.234 1 94.81 376 LEU B C 1
ATOM 6336 O O . LEU B 1 376 ? -1.821 9.594 10.414 1 94.81 376 LEU B O 1
ATOM 6340 N N . LEU B 1 377 ? -0.327 8.703 11.828 1 96.06 377 LEU B N 1
ATOM 6341 C CA . LEU B 1 377 ? -0.825 7.359 11.578 1 96.06 377 LEU B CA 1
ATOM 6342 C C . LEU B 1 377 ? -1.923 6.992 12.578 1 96.06 377 LEU B C 1
ATOM 6344 O O . LEU B 1 377 ? -2.967 6.461 12.188 1 96.06 377 LEU B O 1
ATOM 6348 N N . PHE B 1 378 ? -1.738 7.375 13.781 1 97.06 378 PHE B N 1
ATOM 6349 C CA . PHE B 1 378 ? -2.562 6.766 14.82 1 97.06 378 PHE B CA 1
ATOM 6350 C C . PHE B 1 378 ? -3.715 7.688 15.203 1 97.06 378 PHE B C 1
ATOM 6352 O O . PHE B 1 378 ? -4.766 7.223 15.648 1 97.06 378 PHE B O 1
ATOM 6359 N N . PHE B 1 379 ? -3.533 9.016 14.969 1 95.38 379 PHE B N 1
ATOM 6360 C CA . PHE B 1 379 ? -4.633 9.938 15.227 1 95.38 379 PHE B CA 1
ATOM 6361 C C . PHE B 1 379 ? -5.805 9.664 14.289 1 95.38 379 PHE B C 1
ATOM 6363 O O . PHE B 1 379 ? -6.941 9.508 14.742 1 95.38 379 PHE B O 1
ATOM 6370 N N . PRO B 1 380 ? -5.629 9.562 13.016 1 97.25 380 PRO B N 1
ATOM 6371 C CA . PRO B 1 380 ? -6.746 9.242 12.125 1 97.25 380 PRO B CA 1
ATOM 6372 C C . PRO B 1 380 ? -7.289 7.832 12.344 1 97.25 380 PRO B C 1
ATOM 6374 O O . PRO B 1 380 ? -8.477 7.586 12.125 1 97.25 380 PRO B O 1
ATOM 6377 N N . LEU B 1 381 ? -6.453 6.922 12.789 1 97.12 381 LEU B N 1
ATOM 6378 C CA . LEU B 1 381 ? -6.945 5.59 13.117 1 97.12 381 LEU B CA 1
ATOM 6379 C C . LEU B 1 381 ? -7.914 5.645 14.297 1 97.12 381 LEU B C 1
ATOM 6381 O O . LEU B 1 381 ? -8.891 4.895 14.336 1 97.12 381 LEU B O 1
ATOM 6385 N N . GLY B 1 382 ? -7.59 6.508 15.258 1 96.56 382 GLY B N 1
ATOM 6386 C CA . GLY B 1 382 ? -8.555 6.719 16.328 1 96.56 382 GLY B CA 1
ATOM 6387 C C . GLY B 1 382 ? -9.914 7.156 15.82 1 96.56 382 GLY B C 1
ATOM 6388 O O . GLY B 1 382 ? -10.938 6.602 16.234 1 96.56 382 GLY B O 1
ATOM 6389 N N . LEU B 1 383 ? -9.93 8.062 14.906 1 96.44 383 LEU B N 1
ATOM 6390 C CA . LEU B 1 383 ? -11.172 8.562 14.328 1 96.44 383 LEU B CA 1
ATOM 6391 C C . LEU B 1 383 ? -11.867 7.473 13.516 1 96.44 383 LEU B C 1
ATOM 6393 O O . LEU B 1 383 ? -13.102 7.426 13.461 1 96.44 383 LEU B O 1
ATOM 6397 N N . ALA B 1 384 ? -11.07 6.621 12.898 1 95.69 384 ALA B N 1
ATOM 6398 C CA . ALA B 1 384 ? -11.609 5.52 12.102 1 95.69 384 ALA B CA 1
ATOM 6399 C C . ALA B 1 384 ? -12.484 4.609 12.945 1 95.69 384 ALA B C 1
ATOM 6401 O O . ALA B 1 384 ? -13.5 4.09 12.469 1 95.69 384 ALA B O 1
ATOM 6402 N N . PHE B 1 385 ? -12.141 4.449 14.188 1 93.69 385 PHE B N 1
ATOM 6403 C CA . PHE B 1 385 ? -12.836 3.51 15.062 1 93.69 385 PHE B CA 1
ATOM 6404 C C . PHE B 1 385 ? -13.844 4.238 15.945 1 93.69 385 PHE B C 1
ATOM 6406 O O . PHE B 1 385 ? -14.547 3.611 16.734 1 93.69 385 PHE B O 1
ATOM 6413 N N . SER B 1 386 ? -13.891 5.527 15.789 1 93.06 386 SER B N 1
ATOM 6414 C CA . SER B 1 386 ? -14.805 6.312 16.609 1 93.06 386 SER B CA 1
ATOM 6415 C C . SER B 1 386 ? -16.25 6.145 16.141 1 93.06 386 SER B C 1
ATOM 6417 O O . SER B 1 386 ? -16.5 5.758 15 1 93.06 386 SER B O 1
ATOM 6419 N N . SER B 1 387 ? -17.172 6.414 16.984 1 84.88 387 SER B N 1
ATOM 6420 C CA . SER B 1 387 ? -18.594 6.324 16.688 1 84.88 387 SER B CA 1
ATOM 6421 C C . SER B 1 387 ? -19.031 7.461 15.758 1 84.88 387 SER B C 1
ATOM 6423 O O . SER B 1 387 ? -18.406 8.531 15.742 1 84.88 387 SER B O 1
ATOM 6425 N N . TYR B 1 388 ? -19.984 7.082 14.883 1 84.19 388 TYR B N 1
ATOM 6426 C CA . TYR B 1 388 ? -20.562 8.094 14 1 84.19 388 TYR B CA 1
ATOM 6427 C C . TYR B 1 388 ? -22.047 7.832 13.766 1 84.19 388 TYR B C 1
ATOM 6429 O O . TYR B 1 388 ? -22.547 6.734 14.039 1 84.19 388 TYR B O 1
ATOM 6437 N N . TYR B 1 389 ? -22.828 8.828 13.555 1 74.5 389 TYR B N 1
ATOM 6438 C CA . TYR B 1 389 ? -24.266 8.734 13.367 1 74.5 389 TYR B CA 1
ATOM 6439 C C . TYR B 1 389 ? -24.609 7.988 12.078 1 74.5 389 TYR B C 1
ATOM 6441 O O . TYR B 1 389 ? -24.125 8.344 11.008 1 74.5 389 TYR B O 1
ATOM 6449 N N . LYS B 1 390 ? -25.203 6.742 12.164 1 70.06 390 LYS B N 1
ATOM 6450 C CA . LYS B 1 390 ? -25.75 6.055 11 1 70.06 390 LYS B CA 1
ATOM 6451 C C . LYS B 1 390 ? -27.266 6.199 10.922 1 70.06 390 LYS B C 1
ATOM 6453 O O . LYS B 1 390 ? -27.938 6.141 11.953 1 70.06 390 LYS B O 1
ATOM 6458 N N . PRO B 1 391 ? -27.922 6.684 9.883 1 55.56 391 PRO B N 1
ATOM 6459 C CA . PRO B 1 391 ? -29.391 6.734 9.852 1 55.56 391 PRO B CA 1
ATOM 6460 C C . PRO B 1 391 ? -30.031 5.371 10.086 1 55.56 391 PRO B C 1
ATOM 6462 O O . PRO B 1 391 ? -29.469 4.34 9.703 1 55.56 391 PRO B O 1
ATOM 6465 N N . SER B 1 392 ? -30.719 5.105 11.133 1 48.34 392 SER B N 1
ATOM 6466 C CA . SER B 1 392 ? -31.516 3.896 11.312 1 48.34 392 SER B CA 1
ATOM 6467 C C . SER B 1 392 ? -32.312 3.561 10.055 1 48.34 392 SER B C 1
ATOM 6469 O O . SER B 1 392 ? -32.812 4.453 9.367 1 48.34 392 SER B O 1
ATOM 6471 N N . VAL B 1 393 ? -32.156 2.547 9.398 1 45.91 393 VAL B N 1
ATOM 6472 C CA . VAL B 1 393 ? -33 2.002 8.336 1 45.91 393 VAL B CA 1
ATOM 6473 C C . VAL B 1 393 ? -34.469 2.109 8.727 1 45.91 393 VAL B C 1
ATOM 6475 O O . VAL B 1 393 ? -35.344 1.608 8.016 1 45.91 393 VAL B O 1
ATOM 6478 N N . ASN B 1 394 ? -35 2.482 9.82 1 37.47 394 ASN B N 1
ATOM 6479 C CA . ASN B 1 394 ? -36.469 2.342 9.977 1 37.47 394 ASN B CA 1
ATOM 6480 C C . ASN B 1 394 ? -37.219 3.152 8.922 1 37.47 394 ASN B C 1
ATOM 6482 O O . ASN B 1 394 ? -38.188 2.68 8.367 1 37.47 394 ASN B O 1
ATOM 6486 N N . ASN B 1 395 ? -37.219 4.504 8.945 1 36.94 395 ASN B N 1
ATOM 6487 C CA . ASN B 1 395 ? -38.438 5.25 8.602 1 36.94 395 ASN B CA 1
ATOM 6488 C C . ASN B 1 395 ? -38.594 5.387 7.09 1 36.94 395 ASN B C 1
ATOM 6490 O O . ASN B 1 395 ? -38.812 6.484 6.582 1 36.94 395 ASN B O 1
ATOM 6494 N N . TYR B 1 396 ? -37.906 4.82 6.227 1 36.22 396 TYR B N 1
ATOM 6495 C CA . TYR B 1 396 ? -38.406 5.031 4.871 1 36.22 396 TYR B CA 1
ATOM 6496 C C . TYR B 1 396 ? -39.781 4.398 4.691 1 36.22 396 TYR B C 1
ATOM 6498 O O . TYR B 1 396 ? -40.312 4.344 3.574 1 36.22 396 TYR B O 1
ATOM 6506 N N . ASN B 1 397 ? -40.438 3.688 5.59 1 34.44 397 ASN B N 1
ATOM 6507 C CA . ASN B 1 397 ? -41.844 3.369 5.324 1 34.44 397 ASN B CA 1
ATOM 6508 C C . ASN B 1 397 ? -42.688 4.633 5.141 1 34.44 397 ASN B C 1
ATOM 6510 O O . ASN B 1 397 ? -43.906 4.559 5.016 1 34.44 397 ASN B O 1
ATOM 6514 N N . PHE B 1 398 ? -42.281 5.754 5.641 1 31.33 398 PHE B N 1
ATOM 6515 C CA . PHE B 1 398 ? -43.344 6.75 5.523 1 31.33 398 PHE B CA 1
ATOM 6516 C C . PHE B 1 398 ? -43.438 7.285 4.098 1 31.33 398 PHE B C 1
ATOM 6518 O O . PHE B 1 398 ? -44.25 8.148 3.803 1 31.33 398 PHE B O 1
ATOM 6525 N N . LYS B 1 399 ? -42.469 7.199 3.217 1 33.56 399 LYS B N 1
ATOM 6526 C CA . LYS B 1 399 ? -42.75 7.996 2.027 1 33.56 399 LYS B CA 1
ATOM 6527 C C . LYS B 1 399 ? -43.844 7.336 1.185 1 33.56 399 LYS B C 1
ATOM 6529 O O . LYS B 1 399 ? -44.25 7.879 0.155 1 33.56 399 LYS B O 1
ATOM 6534 N N . ASN B 1 400 ? -44.094 6.059 1.265 1 29.59 400 ASN B N 1
ATOM 6535 C CA . ASN B 1 400 ? -45.156 5.703 0.323 1 29.59 400 ASN B CA 1
ATOM 6536 C C . ASN B 1 400 ? -46.5 6.305 0.729 1 29.59 400 ASN B C 1
ATOM 6538 O O . ASN B 1 400 ? -47.531 5.953 0.168 1 29.59 400 ASN B O 1
ATOM 6542 N N . GLN B 1 401 ? -46.688 6.82 1.975 1 26.73 401 GLN B N 1
ATOM 6543 C CA . GLN B 1 401 ? -48.094 7.172 2.105 1 26.73 401 GLN B CA 1
ATOM 6544 C C . GLN B 1 401 ? -48.406 8.453 1.34 1 26.73 401 GLN B C 1
ATOM 6546 O O . GLN B 1 401 ? -49.594 8.805 1.168 1 26.73 401 GLN B O 1
ATOM 6551 N N . TYR B 1 402 ? -47.531 9.406 1.168 1 25.72 402 TYR B N 1
ATOM 6552 C CA . TYR B 1 402 ? -48.188 10.547 0.553 1 25.72 402 TYR B CA 1
ATOM 6553 C C . TYR B 1 402 ? -48.281 10.375 -0.958 1 25.72 402 TYR B C 1
ATOM 6555 O O . TYR B 1 402 ? -49.094 11.062 -1.617 1 25.72 402 TYR B O 1
ATOM 6563 N N . ASP B 1 403 ? -47.562 9.656 -1.795 1 21.91 403 ASP B N 1
ATOM 6564 C CA . ASP B 1 403 ? -48.25 9.523 -3.07 1 21.91 403 ASP B CA 1
ATOM 6565 C C . ASP B 1 403 ? -49.188 8.312 -3.066 1 21.91 403 ASP B C 1
ATOM 6567 O O . ASP B 1 403 ? -48.844 7.266 -2.512 1 21.91 403 ASP B O 1
#

Sequence (806 aa):
MNKHLFFISFFTFSGFYAVLAILISLGMTGVTRYVNVPLRLLTTIVMLYVFFKSFDRNTFKGSNGIYVFLFCLFWTVYLSKVVWHQSFNFKLVRTWYEYVFYAFNFCFLPFLSFLSINFSKYKNDILNALLYSGLIMGLVSFYLYRDLLTSGIGRISNVIYTDSDQGTISPLALSYAGSLTIALCIYKYLYEYISLNKTQIILLILNLILSIIMFYLGASRGSVVALLLSLLILFFYGNRKIRVKFLFVGLIFFPILIAGAIKMGSAVFTRTTNTIESESIGGREKFWLDSWNEFLNYPFLGGRIEIGFYPHNFLLEVLMATGFIGGILLLSVLIKGVINIHKKSAFEEGYVWVMLVLCQGVIQYSFSGAVYFAILLFFPLGLAFSSYYKPSVNNYNFKNQYDMNKHLFFISFFTFSGFYAVLAILISLGMTGVTRYVNVPLRLLTTIVMLYVFFKSFDRNTFKGSNGIYVFLFCLFWTVYLSKVVWHQSFNFKLVRTWYEYVFYAFNFCFLPFLSFLSINFSKYKNDILNALLYSGLIMGLVSFYLYRDLLTSGIGRISNVIYTDSDQGTISPLALSYAGSLTIALCIYKYLYEYISLNKTQIILLILNLILSIIMFYLGASRGSVVALLLSLLILFFYGNRKIRVKFLFVGLIFFPILIAGAIKMGSAVFTRTTNTIESESIGGREKFWLDSWNEFLNYPFLGGRIEIGFYPHNFLLEVLMATGFIGGILLLSVLIKGVINIHKKSAFEEGYVWVMLVLCQGVIQYSFSGAVYFAILLFFPLGLAFSSYYKPSVNNYNFKNQYD

Nearest PDB structures (foldseek):
  6h2f-assembly1_A  TM=1.510E-01  e=9.937E+00  Aeromonas hydrophila subsp. hydrophila AL09-71
  6h2f-assembly1_D  TM=1.413E-01  e=7.217E+00  Aeromonas hydrophila subsp. hydrophila AL09-71
  6h2f-assembly1_A  TM=1.387E-01  e=9.391E+00  Aeromonas hydrophila subsp. hydrophila AL09-71